Protein 4RMO (pdb70)

Structure (mmCIF, N/CA/C/O backbone):
data_4RMO
#
_entry.id   4RMO
#
_cell.length_a   63.110
_cell.length_b   185.891
_cell.length_c   138.780
_cell.angle_alpha   90.00
_cell.angle_beta   92.63
_cell.angle_gamma   90.00
#
_symmetry.space_group_name_H-M   'P 1 21 1'
#
loop_
_entity.id
_entity.type
_entity.pdbx_description
1 polymer 'CptN Toxin'
2 polymer 'RNA (45-MER)'
3 non-polymer 'CALCIUM ION'
4 water water
#
loop_
_atom_site.group_PDB
_atom_site.id
_atom_site.type_symbol
_atom_site.label_atom_id
_atom_site.label_alt_id
_atom_site.label_comp_id
_atom_site.label_asym_id
_atom_site.label_entity_id
_atom_site.label_seq_id
_atom_site.pdbx_PDB_ins_code
_atom_site.Cartn_x
_atom_site.Cartn_y
_atom_site.Cartn_z
_atom_site.occupancy
_atom_site.B_iso_or_equiv
_atom_site.auth_seq_id
_atom_site.auth_comp_id
_atom_site.auth_asym_id
_atom_site.auth_atom_id
_atom_site.pdbx_PDB_model_num
ATOM 9 N N . ILE A 1 2 ? -4.772 136.923 218.204 1.00 46.24 2 ILE A N 1
ATOM 10 C CA . ILE A 1 2 ? -3.877 137.947 217.723 1.00 46.57 2 ILE A CA 1
ATOM 11 C C . ILE A 1 2 ? -4.068 138.141 216.237 1.00 45.03 2 ILE A C 1
ATOM 12 O O . ILE A 1 2 ? -4.086 137.185 215.452 1.00 40.17 2 ILE A O 1
ATOM 17 N N . ARG A 1 3 ? -4.219 139.415 215.878 1.00 46.71 3 ARG A N 1
ATOM 18 C CA . ARG A 1 3 ? -4.478 139.848 214.507 1.00 44.91 3 ARG A CA 1
ATOM 19 C C . ARG A 1 3 ? -3.565 139.139 213.526 1.00 41.31 3 ARG A C 1
ATOM 20 O O . ARG A 1 3 ? -2.379 139.003 213.785 1.00 32.26 3 ARG A O 1
ATOM 28 N N . ASN A 1 4 ? -4.141 138.697 212.402 1.00 40.43 4 ASN A N 1
ATOM 29 C CA . ASN A 1 4 ? -3.433 137.951 211.332 1.00 39.74 4 ASN A CA 1
ATOM 30 C C . ASN A 1 4 ? -3.129 136.479 211.634 1.00 36.33 4 ASN A C 1
ATOM 31 O O . ASN A 1 4 ? -2.559 135.818 210.808 1.00 37.22 4 ASN A O 1
ATOM 36 N N . GLY A 1 5 ? -3.530 135.982 212.796 1.00 30.62 5 GLY A N 1
ATOM 37 C CA . GLY A 1 5 ? -3.451 134.574 213.086 1.00 31.58 5 GLY A CA 1
ATOM 38 C C . GLY A 1 5 ? -4.563 133.731 212.480 1.00 29.08 5 GLY A C 1
ATOM 39 O O . GLY A 1 5 ? -5.657 134.210 212.236 1.00 29.02 5 GLY A O 1
ATOM 40 N N . PHE A 1 6 ? -4.270 132.463 212.276 1.00 25.71 6 PHE A N 1
ATOM 41 C CA . PHE A 1 6 ? -5.278 131.474 211.938 1.00 26.04 6 PHE A CA 1
ATOM 42 C C . PHE A 1 6 ? -5.737 130.672 213.176 1.00 24.12 6 PHE A C 1
ATOM 43 O O . PHE A 1 6 ? -4.943 130.380 214.083 1.00 22.42 6 PHE A O 1
ATOM 51 N N . TYR A 1 7 ? -7.012 130.299 213.182 1.00 23.09 7 TYR A N 1
ATOM 52 C CA . TYR A 1 7 ? -7.656 129.658 214.327 1.00 24.37 7 TYR A CA 1
ATOM 53 C C . TYR A 1 7 ? -8.654 128.622 213.862 1.00 23.76 7 TYR A C 1
ATOM 54 O O . TYR A 1 7 ? -9.204 128.703 212.740 1.00 21.06 7 TYR A O 1
ATOM 63 N N . ILE A 1 8 ? -8.956 127.721 214.797 1.00 23.36 8 ILE A N 1
ATOM 64 C CA . ILE A 1 8 ? -10.081 126.797 214.722 1.00 22.16 8 ILE A CA 1
ATOM 65 C C . ILE A 1 8 ? -11.189 127.298 215.610 1.00 21.63 8 ILE A C 1
ATOM 66 O O . ILE A 1 8 ? -10.938 127.802 216.693 1.00 26.23 8 ILE A O 1
ATOM 71 N N . ILE A 1 9 ? -12.407 127.219 215.106 1.00 23.44 9 ILE A N 1
ATOM 72 C CA . ILE A 1 9 ? -13.598 127.715 215.753 1.00 25.42 9 ILE A CA 1
ATOM 73 C C . ILE A 1 9 ? -14.422 126.518 216.218 1.00 26.35 9 ILE A C 1
ATOM 74 O O . ILE A 1 9 ? -14.519 125.532 215.529 1.00 26.28 9 ILE A O 1
ATOM 79 N N . LYS A 1 10 ? -14.968 126.629 217.413 1.00 28.69 10 LYS A N 1
ATOM 80 C CA . LYS A 1 10 ? -15.776 125.570 218.010 1.00 30.16 10 LYS A CA 1
ATOM 81 C C . LYS A 1 10 ? -16.990 125.306 217.214 1.00 26.90 10 LYS A C 1
ATOM 82 O O . LYS A 1 10 ? -17.641 126.254 216.719 1.00 30.63 10 LYS A O 1
ATOM 88 N N . ASP A 1 11 ? -17.341 124.044 217.103 1.00 23.83 11 ASP A N 1
ATOM 89 C CA . ASP A 1 11 ? -18.589 123.688 216.395 1.00 28.27 11 ASP A CA 1
ATOM 90 C C . ASP A 1 11 ? -19.800 124.334 217.043 1.00 28.95 11 ASP A C 1
ATOM 91 O O . ASP A 1 11 ? -20.811 124.652 216.383 1.00 30.12 11 ASP A O 1
ATOM 96 N N . ARG A 1 12 ? -19.691 124.557 218.347 1.00 28.80 12 ARG A N 1
ATOM 97 C CA . ARG A 1 12 ? -20.763 125.215 219.101 1.00 32.56 12 ARG A CA 1
ATOM 98 C C . ARG A 1 12 ? -21.192 126.523 218.452 1.00 28.98 12 ARG A C 1
ATOM 99 O O . ARG A 1 12 ? -22.364 126.897 218.499 1.00 30.38 12 ARG A O 1
ATOM 107 N N . PHE A 1 13 ? -20.228 127.274 217.911 1.00 27.93 13 PHE A N 1
ATOM 108 C CA . PHE A 1 13 ? -20.550 128.533 217.237 1.00 25.94 13 PHE A CA 1
ATOM 109 C C . PHE A 1 13 ? -21.547 128.272 216.104 1.00 25.04 13 PHE A C 1
ATOM 110 O O . PHE A 1 13 ? -22.574 128.943 216.010 1.00 23.89 13 PHE A O 1
ATOM 118 N N . PHE A 1 14 ? -21.267 127.274 215.305 1.00 23.29 14 PHE A N 1
ATOM 119 C CA . PHE A 1 14 ? -22.077 127.016 214.148 1.00 25.82 14 PHE A CA 1
ATOM 120 C C . PHE A 1 14 ? -23.455 126.439 214.502 1.00 30.40 14 PHE A C 1
ATOM 121 O O . PHE A 1 14 ? -24.460 126.786 213.853 1.00 26.23 14 PHE A O 1
ATOM 129 N N . SER A 1 15 ? -23.506 125.579 215.522 1.00 27.71 15 SER A N 1
ATOM 130 C CA . SER A 1 15 ? -24.809 125.044 215.975 1.00 31.11 15 SER A CA 1
ATOM 131 C C . SER A 1 15 ? -25.611 126.142 216.695 1.00 32.90 15 SER A C 1
ATOM 132 O O . SER A 1 15 ? -26.774 126.303 216.398 1.00 32.87 15 SER A O 1
ATOM 135 N N . ASP A 1 16 ? -24.973 127.011 217.488 1.00 31.88 16 ASP A N 1
ATOM 136 C CA . ASP A 1 16 ? -25.706 128.184 218.043 1.00 32.20 16 ASP A CA 1
ATOM 137 C C . ASP A 1 16 ? -26.264 129.104 216.980 1.00 31.77 16 ASP A C 1
ATOM 138 O O . ASP A 1 16 ? -27.427 129.468 217.051 1.00 34.33 16 ASP A O 1
ATOM 151 N N . SER A 1 18 ? -26.682 128.521 213.681 1.00 33.62 18 SER A N 1
ATOM 152 C CA . SER A 1 18 ? -27.580 127.811 212.785 1.00 36.73 18 SER A CA 1
ATOM 153 C C . SER A 1 18 ? -27.799 128.553 211.449 1.00 33.29 18 SER A C 1
ATOM 154 O O . SER A 1 18 ? -28.938 128.723 210.994 1.00 30.85 18 SER A O 1
ATOM 157 N N . ASP A 1 19 ? -26.709 128.981 210.801 1.00 34.64 19 ASP A N 1
ATOM 158 C CA . ASP A 1 19 ? -26.822 129.700 209.518 1.00 29.76 19 ASP A CA 1
ATOM 159 C C . ASP A 1 19 ? -26.400 128.800 208.405 1.00 29.59 19 ASP A C 1
ATOM 160 O O . ASP A 1 19 ? -25.237 128.432 208.305 1.00 35.26 19 ASP A O 1
ATOM 165 N N . PRO A 1 20 ? -27.328 128.448 207.524 1.00 29.18 20 PRO A N 1
ATOM 166 C CA . PRO A 1 20 ? -26.977 127.486 206.484 1.00 30.92 20 PRO A CA 1
ATOM 167 C C . PRO A 1 20 ? -26.019 128.021 205.440 1.00 31.58 20 PRO A C 1
ATOM 168 O O . PRO A 1 20 ? -25.589 127.254 204.564 1.00 27.63 20 PRO A O 1
ATOM 172 N N . TYR A 1 21 ? -25.704 129.321 205.467 1.00 30.43 21 TYR A N 1
ATOM 173 C CA . TYR A 1 21 ? -24.832 129.863 204.416 1.00 31.04 21 TYR A CA 1
ATOM 174 C C . TYR A 1 21 ? -23.385 130.146 204.860 1.00 29.46 21 TYR A C 1
ATOM 175 O O . TYR A 1 21 ? -22.530 130.407 204.006 1.00 24.90 21 TYR A O 1
ATOM 184 N N . LEU A 1 22 ? -23.097 130.043 206.156 1.00 26.84 22 LEU A N 1
ATOM 185 C CA . LEU A 1 22 ? -21.709 130.103 206.605 1.00 27.61 22 LEU A CA 1
ATOM 186 C C . LEU A 1 22 ? -20.980 128.951 205.982 1.00 28.19 22 LEU A C 1
ATOM 187 O O . LEU A 1 22 ? -21.565 127.868 205.771 1.00 27.80 22 LEU A O 1
ATOM 192 N N . LYS A 1 23 ? -19.703 129.134 205.687 1.00 26.59 23 LYS A N 1
ATOM 193 C CA . LYS A 1 23 ? -18.904 127.995 205.194 1.00 24.39 23 LYS A CA 1
ATOM 194 C C . LYS A 1 23 ? -18.793 126.947 206.316 1.00 25.22 23 LYS A C 1
ATOM 195 O O . LYS A 1 23 ? -18.406 127.250 207.441 1.00 24.45 23 LYS A O 1
ATOM 201 N N . GLY A 1 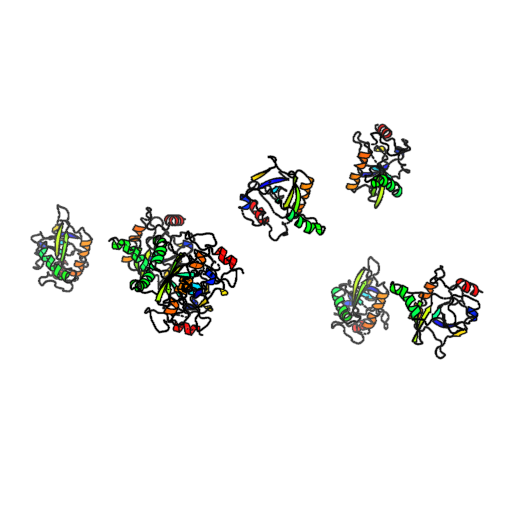24 ? -19.080 125.708 205.983 1.00 24.74 24 GLY A N 1
ATOM 202 C CA . GLY A 1 24 ? -19.112 124.624 207.001 1.00 24.81 24 GLY A CA 1
ATOM 203 C C . GLY A 1 24 ? -17.771 124.471 207.699 1.00 25.66 24 GLY A C 1
ATOM 204 O O . GLY A 1 24 ? -16.714 124.419 207.032 1.00 25.97 24 GLY A O 1
ATOM 205 N N . ASN A 1 25 ? -17.815 124.296 209.009 1.00 21.35 25 ASN A N 1
ATOM 206 C CA . ASN A 1 25 ? -16.623 124.201 209.799 1.00 23.44 25 ASN A CA 1
ATOM 207 C C . ASN A 1 25 ? -15.872 122.882 209.657 1.00 21.96 25 ASN A C 1
ATOM 208 O O . ASN A 1 25 ? -14.736 122.738 210.146 1.00 22.58 25 ASN A O 1
ATOM 213 N N . LYS A 1 26 ? -16.500 121.888 209.012 1.00 21.06 26 LYS A N 1
ATOM 214 C CA . LYS A 1 26 ? -15.863 120.594 208.882 1.00 23.13 26 LYS A CA 1
ATOM 215 C C . LYS A 1 26 ? -15.326 120.078 210.241 1.00 21.56 26 LYS A C 1
ATOM 216 O O . LYS A 1 26 ? -14.174 119.587 210.359 1.00 24.29 26 LYS A O 1
ATOM 222 N N . LYS A 1 27 ? -16.193 120.118 211.237 1.00 23.41 27 LYS A N 1
ATOM 223 C CA . LYS A 1 27 ? -15.914 119.423 212.535 1.00 20.74 27 LYS A CA 1
ATOM 224 C C . LYS A 1 27 ? -14.610 119.897 213.098 1.00 21.71 27 LYS A C 1
ATOM 225 O O . LYS A 1 27 ? -13.744 119.094 213.457 1.00 18.01 27 LYS A O 1
ATOM 231 N N . GLN A 1 28 ? -14.480 121.234 213.140 1.00 21.41 28 GLN A N 1
ATOM 232 C CA . GLN A 1 28 ? -13.294 121.870 213.703 1.00 22.53 28 GLN A CA 1
ATOM 233 C C . GLN A 1 28 ? -11.997 121.634 212.936 1.00 20.44 28 GLN A C 1
ATOM 234 O O . GLN A 1 28 ? -10.925 121.556 213.505 1.00 24.64 28 GLN A O 1
ATOM 240 N N . ASN A 1 29 ? -12.107 121.562 211.600 1.00 22.91 29 ASN A N 1
ATOM 241 C CA . ASN A 1 29 ? -10.941 121.462 210.765 1.00 21.91 29 ASN A CA 1
ATOM 242 C C . ASN A 1 29 ? -10.719 122.621 209.750 1.00 23.87 29 ASN A C 1
ATOM 243 O O . ASN A 1 29 ? -9.668 122.672 209.117 1.00 21.91 29 ASN A O 1
ATOM 248 N N . ARG A 1 30 ? -11.682 123.510 209.555 1.00 22.80 30 ARG A N 1
ATOM 249 C CA . ARG A 1 30 ? -11.488 124.599 208.631 1.00 21.40 30 ARG A CA 1
ATOM 250 C C . ARG A 1 30 ? -10.735 125.743 209.315 1.00 24.21 30 ARG A C 1
ATOM 251 O O . ARG A 1 30 ? -11.223 126.323 210.282 1.00 25.49 30 ARG A O 1
ATOM 259 N N . PRO A 1 31 ? -9.547 126.102 208.794 1.00 24.80 31 PRO A N 1
ATOM 260 C CA . PRO A 1 31 ? -8.887 127.263 209.360 1.00 25.54 31 PRO A CA 1
ATOM 261 C C . PRO A 1 31 ? -9.655 128.544 209.073 1.00 23.59 31 PRO A C 1
ATOM 262 O O . PRO A 1 31 ? -10.176 128.709 207.976 1.00 24.39 31 PRO A O 1
ATOM 266 N N . HIS A 1 32 ? -9.687 129.456 210.044 1.00 22.83 32 HIS A N 1
ATOM 267 C CA . HIS A 1 32 ? -10.295 130.748 209.873 1.00 22.41 32 HIS A CA 1
ATOM 268 C C . HIS A 1 32 ? -9.287 131.817 210.223 1.00 26.77 32 HIS A C 1
ATOM 269 O O . HIS A 1 32 ? -8.509 131.680 211.175 1.00 26.98 32 HIS A O 1
ATOM 276 N N . TYR A 1 33 ? -9.331 132.933 209.504 1.00 27.98 33 TYR A N 1
ATOM 277 C CA . TYR A 1 33 ? -8.384 134.012 209.686 1.00 25.08 33 TYR A CA 1
ATOM 278 C C . TYR A 1 33 ? -9.011 135.142 210.491 1.00 26.84 33 TYR A C 1
ATOM 279 O O . TYR A 1 33 ? -10.070 135.657 210.150 1.00 29.90 33 TYR A O 1
ATOM 288 N N . TYR A 1 34 ? -8.312 135.596 211.514 1.00 27.45 34 TYR A N 1
ATOM 289 C CA . TYR A 1 34 ? -8.758 136.718 212.309 1.00 28.07 34 TYR A CA 1
ATOM 290 C C . TYR A 1 34 ? -8.277 138.025 211.671 1.00 27.78 34 TYR A C 1
ATOM 291 O O . TYR A 1 34 ? -7.106 138.373 211.764 1.00 25.16 34 TYR A O 1
ATOM 300 N N . CYS A 1 35 ? -9.202 138.755 211.061 1.00 27.62 35 CYS A N 1
ATOM 301 C CA . CYS A 1 35 ? -8.893 139.961 210.331 1.00 33.44 35 CYS A CA 1
ATOM 302 C C . CYS A 1 35 ? -8.796 141.261 211.147 1.00 31.03 35 CYS A C 1
ATOM 303 O O . CYS A 1 35 ? -7.774 141.950 211.102 1.00 40.24 35 CYS A O 1
ATOM 306 N N . PHE A 1 36 ? -9.836 141.616 211.868 1.00 30.98 36 PHE A N 1
ATOM 307 C CA . PHE A 1 36 ? -9.787 142.784 212.744 1.00 36.59 36 PHE A CA 1
ATOM 308 C C . PHE A 1 36 ? -10.897 142.761 213.754 1.00 38.03 36 PHE A C 1
ATOM 309 O O . PHE A 1 36 ? -11.896 142.117 213.564 1.00 38.04 36 PHE A O 1
ATOM 317 N N . GLU A 1 37 ? -10.690 143.468 214.850 1.00 41.51 37 GLU A N 1
ATOM 318 C CA . GLU A 1 37 ? -11.704 143.633 215.873 1.00 38.94 37 GLU A CA 1
ATOM 319 C C . GLU A 1 37 ? -12.774 144.571 215.359 1.00 38.32 37 GLU A C 1
ATOM 320 O O . GLU A 1 37 ? -12.505 145.459 214.561 1.00 41.63 37 GLU A O 1
ATOM 326 N N . ASP A 1 38 ? -14.007 144.360 215.783 1.00 38.12 38 ASP A N 1
ATOM 327 C CA . ASP A 1 38 ? -15.095 145.271 215.421 1.00 38.35 38 ASP A CA 1
ATOM 328 C C . ASP A 1 38 ? -14.851 146.657 216.048 1.00 39.79 38 ASP A C 1
ATOM 329 O O . ASP A 1 38 ? -14.452 146.733 217.212 1.00 37.16 38 ASP A O 1
ATOM 334 N N . SER A 1 39 ? -15.123 147.726 215.296 1.00 43.24 39 SER A N 1
ATOM 335 C CA . SER A 1 39 ? -14.970 149.123 215.801 1.00 48.79 39 SER A CA 1
ATOM 336 C C . SER A 1 39 ? -15.948 149.503 216.906 1.00 50.07 39 SER A C 1
ATOM 337 O O . SER A 1 39 ? -15.597 150.273 217.796 1.00 53.49 39 SER A O 1
ATOM 340 N N . ASN A 1 40 ? -17.184 149.000 216.813 1.00 54.75 40 ASN A N 1
ATOM 341 C CA . ASN A 1 40 ? -18.279 149.402 217.716 1.00 55.65 40 ASN A CA 1
ATOM 342 C C . ASN A 1 40 ? -18.376 148.628 219.030 1.00 54.61 40 ASN A C 1
ATOM 343 O O . ASN A 1 40 ? -18.729 149.212 220.044 1.00 57.13 40 ASN A O 1
ATOM 348 N N . TYR A 1 41 ? -18.031 147.342 219.038 1.00 55.84 41 TYR A N 1
ATOM 349 C CA . TYR A 1 41 ? -18.034 146.537 220.279 1.00 51.21 41 TYR A CA 1
ATOM 350 C C . TYR A 1 41 ? -16.771 145.755 220.459 1.00 49.83 41 TYR A C 1
ATOM 351 O O . TYR A 1 41 ? -16.399 144.936 219.600 1.00 51.31 41 TYR A O 1
ATOM 360 N N . ASN A 1 42 ? -16.078 146.017 221.559 1.00 53.40 42 ASN A N 1
ATOM 361 C CA . ASN A 1 42 ? -14.906 145.228 221.921 1.00 55.03 42 ASN A CA 1
ATOM 362 C C . ASN A 1 42 ? -15.367 143.804 222.212 1.00 47.55 42 ASN A C 1
ATOM 363 O O . ASN A 1 42 ? -16.478 143.587 222.695 1.00 52.77 42 ASN A O 1
ATOM 368 N N . GLY A 1 43 ? -14.536 142.830 221.882 1.00 48.32 43 GLY A N 1
ATOM 369 C CA . GLY A 1 43 ? -14.884 141.422 222.100 1.00 45.92 43 GLY A CA 1
ATOM 370 C C . GLY A 1 43 ? -15.682 140.812 220.961 1.00 38.69 43 GLY A C 1
ATOM 371 O O . GLY A 1 43 ? -16.073 139.646 221.047 1.00 42.71 43 GLY A O 1
ATOM 372 N N . ILE A 1 44 ? -15.892 141.565 219.885 1.00 35.75 44 ILE A N 1
ATOM 373 C CA . ILE A 1 44 ? -16.397 140.997 218.643 1.00 37.12 44 ILE A CA 1
ATOM 374 C C . ILE A 1 44 ? -15.299 141.100 217.583 1.00 36.77 44 ILE A C 1
ATOM 375 O O . ILE A 1 44 ? -14.708 142.158 217.400 1.00 39.89 44 ILE A O 1
ATOM 380 N N . TYR A 1 45 ? -15.052 139.986 216.887 1.00 35.28 45 TYR A N 1
ATOM 381 C CA . TYR A 1 45 ? -13.914 139.843 215.999 1.00 34.46 45 TYR A CA 1
ATOM 382 C C . TYR A 1 45 ? -14.388 139.352 214.663 1.00 33.21 45 TYR A C 1
ATOM 383 O O . TYR A 1 45 ? -15.284 138.527 214.604 1.00 33.13 45 TYR A O 1
ATOM 392 N N . TRP A 1 46 ? -13.807 139.874 213.589 1.00 27.49 46 TRP A N 1
ATOM 393 C CA . TRP A 1 46 ? -14.240 139.538 212.256 1.00 26.85 46 TRP A CA 1
ATOM 394 C C . TRP A 1 46 ? -13.301 138.464 211.701 1.00 29.17 46 TRP A C 1
ATOM 395 O O . TRP A 1 46 ? -12.068 138.613 211.708 1.00 25.32 46 TRP A O 1
ATOM 414 N N . ILE A 1 48 ? -12.456 135.382 208.661 1.00 28.09 48 ILE A N 1
ATOM 415 C CA . ILE A 1 48 ? -12.597 134.983 207.262 1.00 20.98 48 ILE A CA 1
ATOM 416 C C . ILE A 1 48 ? -12.276 133.508 207.106 1.00 22.36 48 ILE A C 1
ATOM 417 O O . ILE A 1 48 ? -11.190 133.042 207.450 1.00 19.54 48 ILE A O 1
ATOM 422 N N . PRO A 1 49 ? -13.215 132.748 206.550 1.00 20.88 49 PRO A N 1
ATOM 423 C CA . PRO A 1 49 ? -12.958 131.353 206.357 1.00 20.79 49 PRO A CA 1
ATOM 424 C C . PRO A 1 49 ? -12.045 131.097 205.153 1.00 20.42 49 PRO A C 1
ATOM 425 O O . PRO A 1 49 ? -12.158 131.801 204.184 1.00 21.50 49 PRO A O 1
ATOM 429 N N . LEU A 1 50 ? -11.225 130.044 205.198 1.00 22.10 50 LEU A N 1
ATOM 430 C CA . LEU A 1 50 ? -10.425 129.641 204.065 1.00 22.42 50 LEU A CA 1
ATOM 431 C C . LEU A 1 50 ? -10.908 128.384 203.376 1.00 22.86 50 LEU A C 1
ATOM 432 O O . LEU A 1 50 ? -11.540 127.526 203.998 1.00 21.58 50 LEU A O 1
ATOM 437 N N . SER A 1 51 ? -10.581 128.277 202.094 1.00 23.08 51 SER A N 1
ATOM 438 C CA . SER A 1 51 ? -10.784 127.094 201.332 1.00 24.67 51 SER A CA 1
ATOM 439 C C . SER A 1 51 ? -9.510 126.808 200.511 1.00 27.56 51 SER A C 1
ATOM 440 O O . SER A 1 51 ? -8.854 127.722 200.030 1.00 31.43 51 SER A O 1
ATOM 443 N N . SER A 1 52 ? -9.195 125.539 200.288 1.00 26.71 52 SER A N 1
ATOM 444 C CA . SER A 1 52 ? -8.105 125.171 199.371 1.00 22.85 52 SER A CA 1
ATOM 445 C C . SER A 1 52 ? -8.571 124.820 197.970 1.00 22.09 52 SER A C 1
ATOM 446 O O . SER A 1 52 ? -7.820 124.227 197.214 1.00 20.89 52 SER A O 1
ATOM 449 N N . ARG A 1 53 ? -9.831 125.101 197.623 1.00 25.43 53 ARG A N 1
ATOM 450 C CA . ARG A 1 53 ? -10.352 124.768 196.294 1.00 25.87 53 ARG A CA 1
ATOM 451 C C . ARG A 1 53 ? -9.966 125.853 195.291 1.00 27.95 53 ARG A C 1
ATOM 452 O O . ARG A 1 53 ? -10.799 126.643 194.877 1.00 30.91 53 ARG A O 1
ATOM 460 N N . ILE A 1 54 ? -8.683 125.885 194.951 1.00 27.52 54 ILE A N 1
ATOM 461 C CA . ILE A 1 54 ? -8.101 127.002 194.259 1.00 29.80 54 ILE A CA 1
ATOM 462 C C . ILE A 1 54 ? -8.662 127.087 192.835 1.00 32.13 54 ILE A C 1
ATOM 463 O O . ILE A 1 54 ? -8.914 128.176 192.356 1.00 32.33 54 ILE A O 1
ATOM 468 N N . ASP A 1 55 ? -8.856 125.942 192.190 1.00 31.62 55 ASP A N 1
ATOM 469 C CA . ASP A 1 55 ? -9.425 125.863 190.838 1.00 34.10 55 ASP A CA 1
ATOM 470 C C . ASP A 1 55 ? -10.792 126.554 190.836 1.00 37.16 55 ASP A C 1
ATOM 471 O O . ASP A 1 55 ? -11.052 127.388 189.962 1.00 35.09 55 ASP A O 1
ATOM 476 N N . LYS A 1 56 ? -11.614 126.313 191.864 1.00 30.90 56 LYS A N 1
ATOM 477 C CA . LYS A 1 56 ? -12.914 126.937 191.909 1.00 28.41 56 LYS A CA 1
ATOM 478 C C . LYS A 1 56 ? -12.791 128.447 192.142 1.00 34.84 56 LYS A C 1
ATOM 479 O O . LYS A 1 56 ? -13.427 129.252 191.441 1.00 32.13 56 LYS A O 1
ATOM 485 N N . TYR A 1 57 ? -11.992 128.843 193.132 1.00 32.03 57 TYR A N 1
ATOM 486 C CA . TYR A 1 57 ? -11.968 130.242 193.538 1.00 30.23 57 TYR A CA 1
ATOM 487 C C . TYR A 1 57 ? -11.190 131.151 192.598 1.00 31.48 57 TYR A C 1
ATOM 488 O O . TYR A 1 57 ? -11.508 132.327 192.497 1.00 30.25 57 TYR A O 1
ATOM 497 N N . LYS A 1 58 ? -10.232 130.597 191.874 1.00 36.88 58 LYS A N 1
ATOM 498 C CA . LYS A 1 58 ? -9.541 131.318 190.785 1.00 37.85 58 LYS A CA 1
ATOM 499 C C . LYS A 1 58 ? -10.514 131.762 189.706 1.00 37.62 58 LYS A C 1
ATOM 500 O O . LYS A 1 58 ? -10.383 132.863 189.210 1.00 30.45 58 LYS A O 1
ATOM 506 N N . LYS A 1 59 ? -11.478 130.910 189.350 1.00 40.93 59 LYS A N 1
ATOM 507 C CA . LYS A 1 59 ? -12.467 131.274 188.330 1.00 42.89 59 LYS A CA 1
ATOM 508 C C . LYS A 1 59 ? -13.300 132.430 188.792 1.00 43.14 59 LYS A C 1
ATOM 509 O O . LYS A 1 59 ? -13.656 133.303 188.004 1.00 42.07 59 LYS A O 1
ATOM 515 N N . ILE A 1 60 ? -13.570 132.492 190.075 1.00 41.53 60 ILE A N 1
ATOM 516 C CA . ILE A 1 60 ? -14.385 133.589 190.572 1.00 38.54 60 ILE A CA 1
ATOM 517 C C . ILE A 1 60 ? -13.602 134.892 190.593 1.00 36.86 60 ILE A C 1
ATOM 518 O O . ILE A 1 60 ? -14.105 135.921 190.146 1.00 31.94 60 ILE A O 1
ATOM 523 N N . VAL A 1 61 ? -12.344 134.820 191.007 1.00 34.84 61 VAL A N 1
ATOM 524 C CA . VAL A 1 61 ? -11.439 135.964 190.877 1.00 38.23 61 VAL A CA 1
ATOM 525 C C . VAL A 1 61 ? -11.330 136.487 189.419 1.00 38.30 61 VAL A C 1
ATOM 526 O O . VAL A 1 61 ? -11.466 137.692 189.171 1.00 42.20 61 VAL A O 1
ATOM 530 N N . SER A 1 62 ? -11.115 135.579 188.482 1.00 40.61 62 SER A N 1
ATOM 531 C CA . SER A 1 62 ? -10.953 135.936 187.064 1.00 48.41 62 SER A CA 1
ATOM 532 C C . SER A 1 62 ? -12.224 136.562 186.418 1.00 44.99 62 SER A C 1
ATOM 533 O O . SER A 1 62 ? -12.114 137.291 185.450 1.00 41.08 62 SER A O 1
ATOM 536 N N . LYS A 1 63 ? -13.410 136.340 186.997 1.00 48.23 63 LYS A N 1
ATOM 537 C CA . LYS A 1 63 ? -14.612 137.081 186.582 1.00 49.03 63 LYS A CA 1
ATOM 538 C C . LYS A 1 63 ? -14.408 138.588 186.670 1.00 53.25 63 LYS A C 1
ATOM 539 O O . LYS A 1 63 ? -14.887 139.322 185.811 1.00 49.20 63 LYS A O 1
ATOM 545 N N . ARG A 1 64 ? -13.705 139.051 187.696 1.00 48.72 64 ARG A N 1
ATOM 546 C CA . ARG A 1 64 ? -13.459 140.476 187.820 1.00 53.40 64 ARG A CA 1
ATOM 547 C C . ARG A 1 64 ? -12.172 140.916 187.158 1.00 53.04 64 ARG A C 1
ATOM 548 O O . ARG A 1 64 ? -12.118 141.922 186.471 1.00 55.09 64 ARG A O 1
ATOM 556 N N . THR A 1 65 ? -11.150 140.134 187.405 1.00 50.46 65 THR A N 1
ATOM 557 C CA . THR A 1 65 ? -9.832 140.342 186.882 1.00 51.99 65 THR A CA 1
ATOM 558 C C . THR A 1 65 ? -9.818 140.416 185.331 1.00 54.38 65 THR A C 1
ATOM 559 O O . THR A 1 65 ? -9.128 141.259 184.751 1.00 68.18 65 THR A O 1
ATOM 563 N N . GLY A 1 66 ? -10.601 139.557 184.684 1.00 54.68 66 GLY A N 1
ATOM 564 C CA . GLY A 1 66 ? -10.703 139.507 183.242 1.00 55.28 66 GLY A CA 1
ATOM 565 C C . GLY A 1 66 ? -11.405 140.715 182.653 1.00 66.78 66 GLY A C 1
ATOM 566 O O . GLY A 1 66 ? -11.239 140.982 181.453 1.00 71.12 66 GLY A O 1
ATOM 567 N N . LYS A 1 67 ? -12.165 141.445 183.485 1.00 62.10 67 LYS A N 1
ATOM 568 C CA . LYS A 1 67 ? -12.709 142.774 183.154 1.00 59.78 67 LYS A CA 1
ATOM 569 C C . LYS A 1 67 ? -11.873 143.931 183.737 1.00 56.19 67 LYS A C 1
ATOM 570 O O . LYS A 1 67 ? -12.380 145.034 183.920 1.00 54.77 67 LYS A O 1
ATOM 576 N N . GLY A 1 68 ? -10.594 143.709 184.007 1.00 59.95 68 GLY A N 1
ATOM 577 C CA . GLY A 1 68 ? -9.719 144.783 184.487 1.00 59.06 68 GLY A CA 1
ATOM 578 C C . GLY A 1 68 ? -10.006 145.309 185.891 1.00 66.63 68 GLY A C 1
ATOM 579 O O . GLY A 1 68 ? -9.553 146.397 186.247 1.00 68.96 68 GLY A O 1
ATOM 580 N N . ARG A 1 69 ? -10.743 144.557 186.712 1.00 69.81 69 ARG A N 1
ATOM 581 C CA . ARG A 1 69 ? -11.017 144.981 188.114 1.00 61.95 69 ARG A CA 1
ATOM 582 C C . ARG A 1 69 ? -10.361 144.094 189.146 1.00 52.64 69 ARG A C 1
ATOM 583 O O . ARG A 1 69 ? -10.125 142.924 188.885 1.00 51.26 69 ARG A O 1
ATOM 591 N N . ASN A 1 70 ? -10.115 144.656 190.314 1.00 47.88 70 ASN A N 1
ATOM 592 C CA . ASN A 1 70 ? -9.741 143.866 191.493 1.00 47.08 70 ASN A CA 1
ATOM 593 C C . ASN A 1 70 ? -10.884 142.993 191.993 1.00 46.05 70 ASN A C 1
ATOM 594 O O . ASN A 1 70 ? -12.057 143.406 191.950 1.00 48.32 70 ASN A O 1
ATOM 599 N N . CYS A 1 71 ? -10.552 141.798 192.503 1.00 39.79 71 CYS A N 1
ATOM 600 C CA . CYS A 1 71 ? -11.532 140.964 193.223 1.00 35.47 71 CYS A CA 1
ATOM 601 C C . CYS A 1 71 ? -11.340 141.198 194.710 1.00 37.03 71 CYS A C 1
ATOM 602 O O . CYS A 1 71 ? -10.282 140.875 195.236 1.00 33.56 71 CYS A O 1
ATOM 605 N N . ASP A 1 72 ? -12.338 141.764 195.383 1.00 33.13 72 ASP A N 1
ATOM 606 C CA . ASP A 1 72 ? -12.254 141.947 196.839 1.00 31.76 72 ASP A CA 1
ATOM 607 C C . ASP A 1 72 ? -12.876 140.795 197.628 1.00 30.79 72 ASP A C 1
ATOM 608 O O . ASP A 1 72 ? -12.602 140.655 198.779 1.00 26.00 72 ASP A O 1
ATOM 613 N N . ILE A 1 73 ? -13.779 140.041 197.008 1.00 27.77 73 ILE A N 1
ATOM 614 C CA . ILE A 1 73 ? -14.562 139.054 197.720 1.00 30.91 73 ILE A CA 1
ATOM 615 C C . ILE A 1 73 ? -13.791 137.725 197.933 1.00 30.73 73 ILE A C 1
ATOM 616 O O . ILE A 1 73 ? -14.137 136.941 198.815 1.00 29.35 73 ILE A O 1
ATOM 621 N N . ILE A 1 74 ? -12.748 137.521 197.141 1.00 28.87 74 ILE A N 1
ATOM 622 C CA . ILE A 1 74 ? -11.850 136.398 197.259 1.00 28.16 74 ILE A CA 1
ATOM 623 C C . ILE A 1 74 ? -10.438 136.849 197.014 1.00 31.42 74 ILE A C 1
ATOM 624 O O . ILE A 1 74 ? -10.153 137.611 196.065 1.00 32.53 74 ILE A O 1
ATOM 629 N N . HIS A 1 75 ? -9.540 136.405 197.872 1.00 30.44 75 HIS A N 1
ATOM 630 C CA . HIS A 1 75 ? -8.114 136.690 197.708 1.00 30.41 75 HIS A CA 1
ATOM 631 C C . HIS A 1 75 ? -7.345 135.388 197.942 1.00 29.64 75 HIS A C 1
ATOM 632 O O . HIS A 1 75 ? -7.566 134.672 198.935 1.00 25.25 75 HIS A O 1
ATOM 639 N N . ILE A 1 76 ? -6.468 135.078 197.013 1.00 28.28 76 ILE A N 1
ATOM 640 C CA . ILE A 1 76 ? -5.712 133.837 197.017 1.00 31.73 76 ILE A CA 1
ATOM 641 C C . ILE A 1 76 ? -4.262 134.180 197.242 1.00 30.82 76 ILE A C 1
ATOM 642 O O . ILE A 1 76 ? -3.689 135.022 196.548 1.00 30.30 76 ILE A O 1
ATOM 647 N N . VAL A 1 77 ? -3.676 133.577 198.250 1.00 29.20 77 VAL A N 1
ATOM 648 C CA . VAL A 1 77 ? -2.290 133.796 198.536 1.00 29.57 77 VAL A CA 1
ATOM 649 C C . VAL A 1 77 ? -1.655 132.545 199.143 1.00 33.81 77 VAL A C 1
ATOM 650 O O . VAL A 1 77 ? -2.321 131.711 199.773 1.00 31.79 77 VAL A O 1
ATOM 654 N N . LYS A 1 78 ? -0.356 132.403 198.924 1.00 35.44 78 LYS A N 1
ATOM 655 C CA . LYS A 1 78 ? 0.416 131.297 199.462 1.00 41.02 78 LYS A CA 1
ATOM 656 C C . LYS A 1 78 ? 0.663 131.603 200.922 1.00 34.92 78 LYS A C 1
ATOM 657 O O . LYS A 1 78 ? 1.250 132.640 201.250 1.00 31.69 78 LYS A O 1
ATOM 663 N N . LEU A 1 79 ? 0.265 130.694 201.799 1.00 31.06 79 LEU A N 1
ATOM 664 C CA . LEU A 1 79 ? 0.560 130.862 203.245 1.00 32.29 79 LEU A CA 1
ATOM 665 C C . LEU A 1 79 ? 1.961 130.358 203.574 1.00 29.48 79 LEU A C 1
ATOM 666 O O . LEU A 1 79 ? 2.657 129.800 202.723 1.00 24.19 79 LEU A O 1
ATOM 671 N N . ASP A 1 80 ? 2.353 130.517 204.823 1.00 29.05 80 ASP A N 1
ATOM 672 C CA . ASP A 1 80 ? 3.672 130.112 205.280 1.00 32.63 80 ASP A CA 1
ATOM 673 C C . ASP A 1 80 ? 3.869 128.560 205.291 1.00 34.37 80 ASP A C 1
ATOM 674 O O . ASP A 1 80 ? 4.974 128.093 205.508 1.00 32.33 80 ASP A O 1
ATOM 679 N N . ASP A 1 81 ? 2.812 127.788 205.046 1.00 29.32 81 ASP A N 1
ATOM 680 C CA . ASP A 1 81 ? 2.955 126.373 204.811 1.00 31.00 81 ASP A CA 1
ATOM 681 C C . ASP A 1 81 ? 3.303 126.078 203.319 1.00 32.39 81 ASP A C 1
ATOM 682 O O . ASP A 1 81 ? 3.318 124.921 202.912 1.00 26.62 81 ASP A O 1
ATOM 687 N N . SER A 1 82 ? 3.501 127.152 202.540 1.00 30.55 82 SER A N 1
ATOM 688 C CA . SER A 1 82 ? 3.917 127.092 201.160 1.00 31.46 82 SER A CA 1
ATOM 689 C C . SER A 1 82 ? 2.841 126.580 200.233 1.00 35.66 82 SER A C 1
ATOM 690 O O . SER A 1 82 ? 3.130 126.268 199.085 1.00 34.70 82 SER A O 1
ATOM 693 N N . HIS A 1 83 ? 1.582 126.574 200.680 1.00 35.00 83 HIS A N 1
ATOM 694 C CA . HIS A 1 83 ? 0.467 126.256 199.793 1.00 36.04 83 HIS A CA 1
ATOM 695 C C . HIS A 1 83 ? -0.504 127.425 199.667 1.00 33.75 83 HIS A C 1
ATOM 696 O O . HIS A 1 83 ? -0.625 128.236 200.582 1.00 27.95 83 HIS A O 1
ATOM 703 N N . GLU A 1 84 ? -1.165 127.489 198.504 1.00 35.12 84 GLU A N 1
ATOM 704 C CA . GLU A 1 84 ? -2.123 128.531 198.181 1.00 33.49 84 GLU A CA 1
ATOM 705 C C . GLU A 1 84 ? -3.435 128.303 198.912 1.00 30.67 84 GLU A C 1
ATOM 706 O O . GLU A 1 84 ? -3.925 127.188 198.973 1.00 28.57 84 GLU A O 1
ATOM 712 N N . SER A 1 85 ? -3.983 129.367 199.480 1.00 28.84 85 SER A N 1
ATOM 713 C CA . SER A 1 85 ? -5.273 129.339 200.148 1.00 27.15 85 SER A CA 1
ATOM 714 C C . SER A 1 85 ? -6.157 130.468 199.647 1.00 27.74 85 SER A C 1
ATOM 715 O O . SER A 1 85 ? -5.684 131.588 199.466 1.00 22.99 85 SER A O 1
ATOM 718 N N . ALA A 1 86 ? -7.451 130.182 199.506 1.00 23.97 86 ALA A N 1
ATOM 719 C CA . ALA A 1 86 ? -8.430 131.162 199.205 1.00 24.34 86 ALA A CA 1
ATOM 720 C C . ALA A 1 86 ? -9.110 131.703 200.466 1.00 23.39 86 ALA A C 1
ATOM 721 O O . ALA A 1 86 ? -9.609 130.947 201.264 1.00 27.24 86 ALA A O 1
ATOM 723 N N . PHE A 1 87 ? -9.100 133.025 200.611 1.00 24.18 87 PHE A N 1
ATOM 724 C CA . PHE A 1 87 ? -9.720 133.739 201.692 1.00 24.97 87 PHE A CA 1
ATOM 725 C C . PHE A 1 87 ? -11.078 134.127 201.167 1.00 27.21 87 PHE A C 1
ATOM 726 O O . PHE A 1 87 ? -11.152 134.908 200.220 1.00 27.05 87 PHE A O 1
ATOM 734 N N . LEU A 1 88 ? -12.138 133.540 201.716 1.00 26.51 88 LEU A N 1
ATOM 735 C CA . LEU A 1 88 ? -13.475 133.805 201.216 1.00 25.81 88 LEU A CA 1
ATOM 736 C C . LEU A 1 88 ? -14.018 135.002 201.994 1.00 27.86 88 LEU A C 1
ATOM 737 O O . LEU A 1 88 ? -14.840 134.884 202.898 1.00 26.12 88 LEU A O 1
ATOM 742 N N . ILE A 1 89 ? -13.535 136.171 201.603 1.00 27.97 89 ILE A N 1
ATOM 743 C CA . ILE A 1 89 ? -13.840 137.393 202.305 1.00 27.35 89 ILE A CA 1
ATOM 744 C C . ILE A 1 89 ? -15.354 137.648 202.195 1.00 28.36 89 ILE A C 1
ATOM 745 O O . ILE A 1 89 ? -15.970 138.179 203.120 1.00 26.82 89 ILE A O 1
ATOM 750 N N . GLN A 1 90 ? -15.924 137.285 201.045 1.00 24.03 90 GLN A N 1
ATOM 751 C CA . GLN A 1 90 ? -17.373 137.269 200.842 1.00 26.34 90 GLN A CA 1
ATOM 752 C C . GLN A 1 90 ? -18.155 136.712 202.029 1.00 27.33 90 GLN A C 1
ATOM 753 O O . GLN A 1 90 ? -19.250 137.173 202.316 1.00 27.22 90 GLN A O 1
ATOM 759 N N . ASP A 1 91 ? -17.569 135.731 202.727 1.00 28.33 91 ASP A N 1
ATOM 760 C CA . ASP A 1 91 ? -18.287 134.967 203.736 1.00 26.39 91 ASP A CA 1
ATOM 761 C C . ASP A 1 91 ? -17.778 135.263 205.119 1.00 28.00 91 ASP A C 1
ATOM 762 O O . ASP A 1 91 ? -17.901 134.449 206.044 1.00 29.45 91 ASP A O 1
ATOM 775 N N . PHE A 1 93 ? -17.466 136.905 208.854 1.00 24.07 93 PHE A N 1
ATOM 776 C CA . PHE A 1 93 ? -18.500 136.934 209.873 1.00 25.62 93 PHE A CA 1
ATOM 777 C C . PHE A 1 93 ? -17.934 137.232 211.225 1.00 24.91 93 PHE A C 1
ATOM 778 O O . PHE A 1 93 ? -16.732 137.123 211.432 1.00 29.92 93 PHE A O 1
ATOM 786 N N . PRO A 1 94 ? -18.785 137.627 212.160 1.00 28.04 94 PRO A N 1
ATOM 787 C CA . PRO A 1 94 ? -18.288 138.009 213.475 1.00 28.53 94 PRO A CA 1
ATOM 788 C C . PRO A 1 94 ? -18.356 136.931 214.497 1.00 27.78 94 PRO A C 1
ATOM 789 O O . PRO A 1 94 ? -19.153 136.022 214.386 1.00 27.74 94 PRO A O 1
ATOM 793 N N . ILE A 1 95 ? -17.509 137.031 215.501 1.00 30.99 95 ILE A N 1
ATOM 794 C CA . ILE A 1 95 ? -17.430 136.017 216.513 1.00 33.81 95 ILE A CA 1
ATOM 795 C C . ILE A 1 95 ? -16.926 136.622 217.833 1.00 37.83 95 ILE A C 1
ATOM 796 O O . ILE A 1 95 ? -16.428 137.743 217.853 1.00 37.71 95 ILE A O 1
ATOM 801 N N . SER A 1 96 ? -17.109 135.906 218.934 1.00 35.32 96 SER A N 1
ATOM 802 C CA . SER A 1 96 ? -16.591 136.347 220.223 1.00 37.98 96 SER A CA 1
ATOM 803 C C . SER A 1 96 ? -15.647 135.305 220.734 1.00 38.15 96 SER A C 1
ATOM 804 O O . SER A 1 96 ? -15.624 134.174 220.253 1.00 36.96 96 SER A O 1
ATOM 807 N N . ASP A 1 97 ? -14.914 135.691 221.744 1.00 39.29 97 ASP A N 1
ATOM 808 C CA . ASP A 1 97 ? -13.799 134.927 222.238 1.00 42.02 97 ASP A CA 1
ATOM 809 C C . ASP A 1 97 ? -14.142 133.516 222.669 1.00 40.46 97 ASP A C 1
ATOM 810 O O . ASP A 1 97 ? -13.326 132.606 222.524 1.00 39.87 97 ASP A O 1
ATOM 815 N N . LYS A 1 98 ? -15.305 133.329 223.277 1.00 38.80 98 LYS A N 1
ATOM 816 C CA . LYS A 1 98 ? -15.629 132.039 223.867 1.00 39.45 98 LYS A CA 1
ATOM 817 C C . LYS A 1 98 ? -15.847 130.955 222.793 1.00 37.92 98 LYS A C 1
ATOM 818 O O . LYS A 1 98 ? -15.889 129.780 223.097 1.00 32.99 98 LYS A O 1
ATOM 824 N N . TYR A 1 99 ? -16.045 131.380 221.546 1.00 32.38 99 TYR A N 1
ATOM 825 C CA . TYR A 1 99 ? -16.236 130.455 220.468 1.00 31.54 99 TYR A CA 1
ATOM 826 C C . TYR A 1 99 ? -14.939 130.008 219.794 1.00 28.47 99 TYR A C 1
ATOM 827 O O . TYR A 1 99 ? -14.968 129.223 218.851 1.00 31.58 99 TYR A O 1
ATOM 836 N N . ILE A 1 100 ? -13.811 130.548 220.216 1.00 30.96 100 ILE A N 1
ATOM 837 C CA . ILE A 1 100 ? -12.526 130.211 219.610 1.00 30.73 100 ILE A CA 1
ATOM 838 C C . ILE A 1 100 ? -11.987 128.988 220.288 1.00 31.94 100 ILE A C 1
ATOM 839 O O . ILE A 1 100 ? -11.926 128.924 221.507 1.00 35.68 100 ILE A O 1
ATOM 844 N N . GLU A 1 101 ? -11.597 127.976 219.521 1.00 32.66 101 GLU A N 1
ATOM 845 C CA . GLU A 1 101 ? -11.152 126.712 220.130 1.00 29.82 101 GLU A CA 1
ATOM 846 C C . GLU A 1 101 ? -9.679 126.764 220.410 1.00 31.68 101 GLU A C 1
ATOM 847 O O . GLU A 1 101 ? -9.248 126.460 221.499 1.00 32.27 101 GLU A O 1
ATOM 853 N N . ARG A 1 102 ? -8.883 127.105 219.408 1.00 30.32 102 ARG A N 1
ATOM 854 C CA . ARG A 1 102 ? -7.427 127.062 219.548 1.00 30.69 102 ARG A CA 1
ATOM 855 C C . ARG A 1 102 ? -6.771 127.689 218.335 1.00 31.33 102 ARG A C 1
ATOM 856 O O . ARG A 1 102 ? -7.433 127.916 217.305 1.00 29.51 102 ARG A O 1
ATOM 864 N N . GLU A 1 103 ? -5.473 127.926 218.471 1.00 30.12 103 GLU A N 1
ATOM 865 C CA . GLU A 1 103 ? -4.612 128.302 217.356 1.00 31.83 103 GLU A CA 1
ATOM 866 C C . GLU A 1 103 ? -4.534 127.186 216.320 1.00 30.37 103 GLU A C 1
ATOM 867 O O . GLU A 1 103 ? -4.529 125.990 216.682 1.00 30.07 103 GLU A O 1
ATOM 873 N N . TYR A 1 104 ? -4.498 127.560 215.048 1.00 28.62 104 TYR A N 1
ATOM 874 C CA . TYR A 1 104 ? -4.214 126.593 213.964 1.00 25.29 104 TYR A CA 1
ATOM 875 C C . TYR A 1 104 ? -2.715 126.560 213.853 1.00 25.77 104 TYR A C 1
ATOM 876 O O . TYR A 1 104 ? -2.080 127.604 213.810 1.00 25.52 104 TYR A O 1
ATOM 885 N N . THR A 1 105 ? -2.118 125.368 213.855 1.00 27.46 105 THR A N 1
ATOM 886 C CA . THR A 1 105 ? -0.659 125.219 213.950 1.00 24.78 105 THR A CA 1
ATOM 887 C C . THR A 1 105 ? 0.036 124.576 212.772 1.00 27.47 105 THR A C 1
ATOM 888 O O . THR A 1 105 ? -0.583 123.840 211.958 1.00 26.12 105 THR A O 1
ATOM 892 N N . ILE A 1 106 ? 1.329 124.905 212.646 1.00 25.09 106 ILE A N 1
ATOM 893 C CA . ILE A 1 106 ? 2.228 124.231 211.728 1.00 28.60 106 ILE A CA 1
ATOM 894 C C . ILE A 1 106 ? 3.416 123.731 212.584 1.00 31.80 106 ILE A C 1
ATOM 895 O O . ILE A 1 106 ? 4.143 124.532 213.188 1.00 32.12 106 ILE A O 1
ATOM 900 N N . ALA A 1 107 ? 3.532 122.405 212.710 1.00 38.06 107 ALA A N 1
ATOM 901 C CA . ALA A 1 107 ? 4.549 121.758 213.545 1.00 38.92 107 ALA A CA 1
ATOM 902 C C . ALA A 1 107 ? 4.624 122.402 214.918 1.00 39.35 107 ALA A C 1
ATOM 903 O O . ALA A 1 107 ? 5.689 122.781 215.374 1.00 40.31 107 ALA A O 1
ATOM 905 N N . GLY A 1 108 ? 3.487 122.614 215.540 1.00 40.40 108 GLY A N 1
ATOM 906 C CA . GLY A 1 108 ? 3.490 123.175 216.886 1.00 41.36 108 GLY A CA 1
ATOM 907 C C . GLY A 1 108 ? 3.809 124.661 217.038 1.00 42.32 108 GLY A C 1
ATOM 908 O O . GLY A 1 108 ? 3.819 125.156 218.159 1.00 41.07 108 GLY A O 1
ATOM 909 N N . ASN A 1 109 ? 3.983 125.380 215.922 1.00 37.69 109 ASN A N 1
ATOM 910 C CA . ASN A 1 109 ? 3.914 126.823 215.930 1.00 34.21 109 ASN A CA 1
ATOM 911 C C . ASN A 1 109 ? 2.563 127.336 215.399 1.00 33.72 109 ASN A C 1
ATOM 912 O O . ASN A 1 109 ? 1.825 126.639 214.698 1.00 31.88 109 ASN A O 1
ATOM 917 N N . HIS A 1 110 ? 2.240 128.565 215.746 1.00 33.31 110 HIS A N 1
ATOM 918 C CA . HIS A 1 110 ? 0.986 129.175 215.346 1.00 33.94 110 HIS A CA 1
ATOM 919 C C . HIS A 1 110 ? 1.094 129.614 213.886 1.00 33.99 110 HIS A C 1
ATOM 920 O O . HIS A 1 110 ? 1.906 130.465 213.570 1.00 36.63 110 HIS A O 1
ATOM 927 N N . LEU A 1 111 ? 0.294 129.037 212.996 1.00 30.04 111 LEU A N 1
ATOM 928 C CA . LEU A 1 111 ? 0.259 129.532 211.634 1.00 28.26 111 LEU A CA 1
ATOM 929 C C . LEU A 1 111 ? -0.378 130.917 211.623 1.00 30.31 111 LEU A C 1
ATOM 930 O O . LEU A 1 111 ? -1.427 131.137 212.208 1.00 28.30 111 LEU A O 1
ATOM 935 N N . ARG A 1 112 ? 0.265 131.851 210.956 1.00 29.05 112 ARG A N 1
ATOM 936 C CA . ARG A 1 112 ? -0.282 133.174 210.827 1.00 33.81 112 ARG A CA 1
ATOM 937 C C . ARG A 1 112 ? 0.202 133.816 209.514 1.00 32.27 112 ARG A C 1
ATOM 938 O O . ARG A 1 112 ? 1.067 133.262 208.794 1.00 28.00 112 ARG A O 1
ATOM 946 N N . LEU A 1 113 ? -0.449 134.898 209.124 1.00 28.36 113 LEU A N 1
ATOM 947 C CA . LEU A 1 113 ? -0.095 135.561 207.854 1.00 29.06 113 LEU A CA 1
ATOM 948 C C . LEU A 1 113 ? 1.027 136.560 208.200 1.00 28.98 113 LEU A C 1
ATOM 949 O O . LEU A 1 113 ? 0.772 137.702 208.486 1.00 30.82 113 LEU A O 1
ATOM 954 N N . THR A 1 114 ? 2.283 136.083 208.185 1.00 30.49 114 THR A N 1
ATOM 955 C CA . THR A 1 114 ? 3.431 136.900 208.603 1.00 29.07 114 THR A CA 1
ATOM 956 C C . THR A 1 114 ? 3.799 137.961 207.574 1.00 29.44 114 THR A C 1
ATOM 957 O O . THR A 1 114 ? 4.340 138.997 207.950 1.00 34.46 114 THR A O 1
ATOM 961 N N . SER A 1 115 ? 3.535 137.699 206.287 1.00 31.19 115 SER A N 1
ATOM 962 C CA . SER A 1 115 ? 3.757 138.695 205.241 1.00 31.98 115 SER A CA 1
ATOM 963 C C . SER A 1 115 ? 2.809 139.890 205.401 1.00 34.02 115 SER A C 1
ATOM 964 O O . SER A 1 115 ? 1.648 139.840 204.976 1.00 33.07 115 SER A O 1
ATOM 967 N N . GLU A 1 116 ? 3.309 140.962 206.001 1.00 31.83 116 GLU A N 1
ATOM 968 C CA . GLU A 1 116 ? 2.489 142.123 206.263 1.00 36.12 116 GLU A CA 1
ATOM 969 C C . GLU A 1 116 ? 1.826 142.704 205.030 1.00 38.01 116 GLU A C 1
ATOM 970 O O . GLU A 1 116 ? 0.704 143.191 205.119 1.00 44.23 116 GLU A O 1
ATOM 976 N N . HIS A 1 117 ? 2.463 142.660 203.877 1.00 31.92 117 HIS A N 1
ATOM 977 C CA . HIS A 1 117 ? 1.834 143.291 202.739 1.00 33.09 117 HIS A CA 1
ATOM 978 C C . HIS A 1 117 ? 0.584 142.518 202.300 1.00 33.70 117 HIS A C 1
ATOM 979 O O . HIS A 1 117 ? -0.329 143.094 201.710 1.00 32.88 117 HIS A O 1
ATOM 986 N N . ALA A 1 118 ? 0.566 141.202 202.516 1.00 33.76 118 ALA A N 1
ATOM 987 C CA . ALA A 1 118 ? -0.599 140.393 202.147 1.00 30.31 118 ALA A CA 1
ATOM 988 C C . ALA A 1 118 ? -1.703 140.663 203.179 1.00 33.32 118 ALA A C 1
ATOM 989 O O . ALA A 1 118 ? -2.853 140.840 202.802 1.00 34.23 118 ALA A O 1
ATOM 991 N N . ALA A 1 119 ? -1.348 140.724 204.453 1.00 28.38 119 ALA A N 1
ATOM 992 C CA . ALA A 1 119 ? -2.321 141.007 205.466 1.00 28.90 119 ALA A CA 1
ATOM 993 C C . ALA A 1 119 ? -3.011 142.332 205.197 1.00 30.67 119 ALA A C 1
ATOM 994 O O . ALA A 1 119 ? -4.229 142.470 205.399 1.00 27.38 119 ALA A O 1
ATOM 996 N N . LYS A 1 120 ? -2.218 143.337 204.820 1.00 30.97 120 LYS A N 1
ATOM 997 C CA . LYS A 1 120 ? -2.736 144.677 204.575 1.00 32.38 120 LYS A CA 1
ATOM 998 C C . LYS A 1 120 ? -3.700 144.686 203.409 1.00 31.38 120 LYS A C 1
ATOM 999 O O . LYS A 1 120 ? -4.772 145.274 203.481 1.00 29.34 120 LYS A O 1
ATOM 1005 N N . GLU A 1 121 ? -3.369 143.974 202.356 1.00 30.85 121 GLU A N 1
ATOM 1006 C CA . GLU A 1 121 ? -4.270 143.918 201.229 1.00 31.76 121 GLU A CA 1
ATOM 1007 C C . GLU A 1 121 ? -5.599 143.225 201.611 1.00 31.22 121 GLU A C 1
ATOM 1008 O O . GLU A 1 121 ? -6.665 143.585 201.118 1.00 31.29 121 GLU A O 1
ATOM 1014 N N . ILE A 1 122 ? -5.512 142.174 202.412 1.00 31.71 122 ILE A N 1
ATOM 1015 C CA . ILE A 1 122 ? -6.672 141.410 202.818 1.00 31.43 122 ILE A CA 1
ATOM 1016 C C . ILE A 1 122 ? -7.533 142.268 203.745 1.00 33.42 122 ILE A C 1
ATOM 1017 O O . ILE A 1 122 ? -8.745 142.267 203.631 1.00 32.19 122 ILE A O 1
ATOM 1022 N N . GLU A 1 123 ? -6.906 142.987 204.650 1.00 27.33 123 GLU A N 1
ATOM 1023 C CA A GLU A 1 123 ? -7.625 143.862 205.550 0.60 29.77 123 GLU A CA 1
ATOM 1024 C CA B GLU A 1 123 ? -7.628 143.874 205.507 0.40 26.49 123 GLU A CA 1
ATOM 1025 C C . GLU A 1 123 ? -8.422 144.923 204.736 1.00 30.10 123 GLU A C 1
ATOM 1026 O O . GLU A 1 123 ? -9.586 145.203 205.036 1.00 26.29 123 GLU A O 1
ATOM 1037 N N . GLN A 1 124 ? -7.811 145.476 203.703 1.00 29.10 124 GLN A N 1
ATOM 1038 C CA . GLN A 1 124 ? -8.509 146.480 202.908 1.00 31.31 124 GLN A CA 1
ATOM 1039 C C . GLN A 1 124 ? -9.671 145.876 202.206 1.00 31.82 124 GLN A C 1
ATOM 1040 O O . GLN A 1 124 ? -10.731 146.515 202.095 1.00 27.55 124 GLN A O 1
ATOM 1046 N N . LYS A 1 125 ? -9.474 144.694 201.664 1.00 28.63 125 LYS A N 1
ATOM 1047 C CA . LYS A 1 125 ? -10.538 144.054 200.922 1.00 27.98 125 LYS A CA 1
ATOM 1048 C C . LYS A 1 125 ? -11.693 143.772 201.862 1.00 29.27 125 LYS A C 1
ATOM 1049 O O . LYS A 1 125 ? -12.850 143.919 201.492 1.00 26.20 125 LYS A O 1
ATOM 1055 N N . ALA A 1 126 ? -11.367 143.404 203.089 1.00 28.13 126 ALA A N 1
ATOM 1056 C CA . ALA A 1 126 ? -12.358 143.014 204.056 1.00 29.47 126 ALA A CA 1
ATOM 1057 C C . ALA A 1 126 ? -13.173 144.190 204.532 1.00 30.36 126 ALA A C 1
ATOM 1058 O O . ALA A 1 126 ? -14.357 144.044 204.840 1.00 27.55 126 ALA A O 1
ATOM 1060 N N . ARG A 1 127 ? -12.532 145.336 204.673 1.00 29.30 127 ARG A N 1
ATOM 1061 C CA . ARG A 1 127 ? -13.244 146.551 205.093 1.00 27.64 127 ARG A CA 1
ATOM 1062 C C . ARG A 1 127 ? -14.220 146.972 204.029 1.00 28.40 127 ARG A C 1
ATOM 1063 O O . ARG A 1 127 ? -15.321 147.404 204.315 1.00 29.98 127 ARG A O 1
ATOM 1071 N N . LYS A 1 128 ? -13.791 146.862 202.782 1.00 28.61 128 LYS A N 1
ATOM 1072 C CA . LYS A 1 128 ? -14.629 147.159 201.676 1.00 31.24 128 LYS A CA 1
ATOM 1073 C C . LYS A 1 128 ? -15.827 146.173 201.596 1.00 33.65 128 LYS A C 1
ATOM 1074 O O . LYS A 1 128 ? -16.978 146.581 201.442 1.00 29.92 128 LYS A O 1
ATOM 1080 N N . VAL A 1 129 ? -15.542 144.881 201.677 1.00 30.10 129 VAL A N 1
ATOM 1081 C CA . VAL A 1 129 ? -16.584 143.904 201.579 1.00 29.53 129 VAL A CA 1
ATOM 1082 C C . VAL A 1 129 ? -17.595 144.072 202.723 1.00 27.93 129 VAL A C 1
ATOM 1083 O O . VAL A 1 129 ? -18.800 144.032 202.510 1.00 30.57 129 VAL A O 1
ATOM 1087 N N . LEU A 1 130 ? -17.099 144.238 203.933 1.00 26.50 130 LEU A N 1
ATOM 1088 C CA . LEU A 1 130 ? -17.989 144.426 205.061 1.00 26.68 130 LEU A CA 1
ATOM 1089 C C . LEU A 1 130 ? -18.836 145.693 204.879 1.00 30.28 130 LEU A C 1
ATOM 1090 O O . LEU A 1 130 ? -20.014 145.732 205.259 1.00 26.29 130 LEU A O 1
ATOM 1095 N N . GLY A 1 131 ? -18.242 146.735 204.312 1.00 29.91 131 GLY A N 1
ATOM 1096 C CA . GLY A 1 131 ? -18.972 147.987 204.096 1.00 29.95 131 GLY A CA 1
ATOM 1097 C C . GLY A 1 131 ? -20.129 147.787 203.151 1.00 31.04 131 GLY A C 1
ATOM 1098 O O . GLY A 1 131 ? -21.210 148.322 203.354 1.00 29.69 131 GLY A O 1
ATOM 1107 N N . LEU A 1 133 ? -21.568 144.747 202.419 1.00 33.63 133 LEU A N 1
ATOM 1108 C CA . LEU A 1 133 ? -22.534 143.867 203.061 1.00 32.40 133 LEU A CA 1
ATOM 1109 C C . LEU A 1 133 ? -23.490 144.644 203.974 1.00 31.23 133 LEU A C 1
ATOM 1110 O O . LEU A 1 133 ? -24.674 144.402 203.967 1.00 29.49 133 LEU A O 1
ATOM 1115 N N . LYS A 1 134 ? -22.946 145.544 204.797 1.00 34.85 134 LYS A N 1
ATOM 1116 C CA . LYS A 1 134 ? -23.721 146.357 205.714 1.00 33.98 134 LYS A CA 1
ATOM 1117 C C . LYS A 1 134 ? -24.752 147.208 204.992 1.00 41.27 134 LYS A C 1
ATOM 1118 O O . LYS A 1 134 ? -25.703 147.657 205.606 1.00 39.14 134 LYS A O 1
ATOM 1124 N N . ARG A 1 135 ? -24.511 147.480 203.707 1.00 40.96 135 ARG A N 1
ATOM 1125 C CA . ARG A 1 135 ? -25.406 148.288 202.893 1.00 42.47 135 ARG A CA 1
ATOM 1126 C C . ARG A 1 135 ? -26.274 147.464 201.993 1.00 38.43 135 ARG A C 1
ATOM 1127 O O . ARG A 1 135 ? -26.907 147.990 201.083 1.00 32.75 135 ARG A O 1
ATOM 1135 N N . GLY A 1 136 ? -26.322 146.182 202.275 1.00 33.91 136 GLY A N 1
ATOM 1136 C CA . GLY A 1 136 ? -27.289 145.349 201.615 1.00 34.41 136 GLY A CA 1
ATOM 1137 C C . GLY A 1 136 ? -26.819 144.759 200.324 1.00 33.94 136 GLY A C 1
ATOM 1138 O O . GLY A 1 136 ? -27.599 144.100 199.645 1.00 33.84 136 GLY A O 1
ATOM 1139 N N . ILE A 1 137 ? -25.540 144.905 199.989 1.00 34.85 137 ILE A N 1
ATOM 1140 C CA . ILE A 1 137 ? -25.044 144.197 198.800 1.00 32.65 137 ILE A CA 1
ATOM 1141 C C . ILE A 1 137 ? -25.010 142.679 199.032 1.00 30.14 137 ILE A C 1
ATOM 1142 O O . ILE A 1 137 ? -24.847 142.222 200.163 1.00 32.81 137 ILE A O 1
ATOM 1147 N N . LYS A 1 138 ? -25.347 141.932 197.986 1.00 30.16 138 LYS A N 1
ATOM 1148 C CA . LYS A 1 138 ? -25.378 140.478 198.009 1.00 36.46 138 LYS A CA 1
ATOM 1149 C C . LYS A 1 138 ? -24.544 139.989 196.862 1.00 33.52 138 LYS A C 1
ATOM 1150 O O . LYS A 1 138 ? -24.885 140.232 195.720 1.00 36.38 138 LYS A O 1
ATOM 1156 N N . PHE A 1 139 ? -23.404 139.375 197.190 1.00 31.97 139 PHE A N 1
ATOM 1157 C CA . PHE A 1 139 ? -22.497 138.850 196.189 1.00 29.66 139 PHE A CA 1
ATOM 1158 C C . PHE A 1 139 ? -22.938 137.492 195.676 1.00 32.59 139 PHE A C 1
ATOM 1159 O O . PHE A 1 139 ? -22.717 137.168 194.519 1.00 34.23 139 PHE A O 1
ATOM 1167 N N . THR A 1 140 ? -23.592 136.711 196.530 1.00 33.41 140 THR A N 1
ATOM 1168 C CA . THR A 1 140 ? -24.211 135.456 196.120 1.00 30.77 140 THR A CA 1
ATOM 1169 C C . THR A 1 140 ? -25.644 135.469 196.628 1.00 32.31 140 THR A C 1
ATOM 1170 O O . THR A 1 140 ? -25.986 136.237 197.512 1.00 37.27 140 THR A O 1
ATOM 1174 N N . PRO A 1 141 ? -26.477 134.559 196.121 1.00 30.23 141 PRO A N 1
ATOM 1175 C CA . PRO A 1 141 ? -27.814 134.464 196.645 1.00 30.20 141 PRO A CA 1
ATOM 1176 C C . PRO A 1 141 ? -27.860 133.718 197.958 1.00 36.42 141 PRO A C 1
ATOM 1177 O O . PRO A 1 141 ? -28.943 133.512 198.509 1.00 33.18 141 PRO A O 1
ATOM 1181 N N . THR A 1 142 ? -26.703 133.250 198.441 1.00 34.90 142 THR A N 1
ATOM 1182 C CA . THR A 1 142 ? -26.631 132.400 199.615 1.00 32.41 142 THR A CA 1
ATOM 1183 C C . THR A 1 142 ? -25.628 133.021 200.526 1.00 32.69 142 THR A C 1
ATOM 1184 O O . THR A 1 142 ? -24.582 132.480 200.833 1.00 32.03 142 THR A O 1
ATOM 1188 N N . GLN A 1 143 ? -26.011 134.138 201.028 1.00 33.58 143 GLN A N 1
ATOM 1189 C CA . GLN A 1 143 ? -25.136 134.914 201.826 1.00 35.59 143 GLN A CA 1
ATOM 1190 C C . GLN A 1 143 ? -25.464 134.790 203.323 1.00 35.89 143 GLN A C 1
ATOM 1191 O O . GLN A 1 143 ? -26.614 134.918 203.706 1.00 40.19 143 GLN A O 1
ATOM 1197 N N . PRO A 1 144 ? -24.466 134.552 204.176 1.00 31.00 144 PRO A N 1
ATOM 1198 C CA . PRO A 1 144 ? -24.749 134.449 205.618 1.00 30.38 144 PRO A CA 1
ATOM 1199 C C . PRO A 1 144 ? -25.365 135.700 206.162 1.00 30.33 144 PRO A C 1
ATOM 1200 O O . PRO A 1 144 ? -24.994 136.797 205.733 1.00 29.33 144 PRO A O 1
ATOM 1204 N N . ASP A 1 145 ? -26.212 135.538 207.179 1.00 34.35 145 ASP A N 1
ATOM 1205 C CA . ASP A 1 145 ? -26.880 136.661 207.852 1.00 31.91 145 ASP A CA 1
ATOM 1206 C C . ASP A 1 145 ? -26.042 137.137 208.998 1.00 31.97 145 ASP A C 1
ATOM 1207 O O . ASP A 1 145 ? -26.261 136.801 210.170 1.00 28.25 145 ASP A O 1
ATOM 1212 N N . ILE A 1 146 ? -25.022 137.893 208.641 1.00 32.66 146 ILE A N 1
ATOM 1213 C CA . ILE A 1 146 ? -24.063 138.361 209.643 1.00 36.27 146 ILE A CA 1
ATOM 1214 C C . ILE A 1 146 ? -24.652 139.420 210.599 1.00 34.91 146 ILE A C 1
ATOM 1215 O O . ILE A 1 146 ? -24.218 139.505 211.765 1.00 30.88 146 ILE A O 1
ATOM 1220 N N . GLN A 1 147 ? -25.663 140.154 210.143 1.00 35.02 147 GLN A N 1
ATOM 1221 C CA . GLN A 1 147 ? -26.380 141.070 211.048 1.00 41.88 147 GLN A CA 1
ATOM 1222 C C . GLN A 1 147 ? -27.015 140.290 212.236 1.00 36.13 147 GLN A C 1
ATOM 1223 O O . GLN A 1 147 ? -26.855 140.644 213.406 1.00 35.40 147 GLN A O 1
ATOM 1229 N N . LYS A 1 148 ? -27.682 139.206 211.929 1.00 32.17 148 LYS A N 1
ATOM 1230 C CA . LYS A 1 148 ? -28.290 138.400 212.964 1.00 39.59 148 LYS A CA 1
ATOM 1231 C C . LYS A 1 148 ? -27.232 137.877 213.949 1.00 37.90 148 LYS A C 1
ATOM 1232 O O . LYS A 1 148 ? -27.404 137.983 215.165 1.00 40.60 148 LYS A O 1
ATOM 1238 N N . ILE A 1 149 ? -26.116 137.369 213.413 1.00 38.72 149 ILE A N 1
ATOM 1239 C CA . ILE A 1 149 ? -25.016 136.874 214.271 1.00 36.21 149 ILE A CA 1
ATOM 1240 C C . ILE A 1 149 ? -24.440 137.990 215.126 1.00 32.80 149 ILE A C 1
ATOM 1241 O O . ILE A 1 149 ? -24.239 137.829 216.328 1.00 34.00 149 ILE A O 1
ATOM 1246 N N . TYR A 1 150 ? -24.202 139.129 214.498 1.00 30.12 150 TYR A N 1
ATOM 1247 C CA . TYR A 1 150 ? -23.657 140.283 215.194 1.00 31.81 150 TYR A CA 1
ATOM 1248 C C . TYR A 1 150 ? -24.540 140.697 216.385 1.00 36.51 150 TYR A C 1
ATOM 1249 O O . TYR A 1 150 ? -24.043 140.902 217.484 1.00 33.44 150 TYR A O 1
ATOM 1258 N N . GLU A 1 151 ? -25.848 140.762 216.169 1.00 39.08 151 GLU A N 1
ATOM 1259 C CA . GLU A 1 151 ? -26.792 141.117 217.274 1.00 44.79 151 GLU A CA 1
ATOM 1260 C C . GLU A 1 151 ? -26.798 140.057 218.356 1.00 41.53 151 GLU A C 1
ATOM 1261 O O . GLU A 1 151 ? -26.756 140.381 219.529 1.00 43.02 151 GLU A O 1
ATOM 1267 N N . ARG A 1 152 ? -26.787 138.780 217.971 1.00 43.51 152 ARG A N 1
ATOM 1268 C CA . ARG A 1 152 ? -26.729 137.725 218.988 1.00 44.45 152 ARG A CA 1
ATOM 1269 C C . ARG A 1 152 ? -25.496 137.862 219.855 1.00 45.46 152 ARG A C 1
ATOM 1270 O O . ARG A 1 152 ? -25.575 137.678 221.077 1.00 49.27 152 ARG A O 1
ATOM 1278 N N . LEU A 1 153 ? -24.366 138.234 219.244 1.00 43.95 153 LEU A N 1
ATOM 1279 C CA . LEU A 1 153 ? -23.113 138.368 220.004 1.00 45.93 153 LEU A CA 1
ATOM 1280 C C . LEU A 1 153 ? -23.187 139.511 221.006 1.00 46.03 153 LEU A C 1
ATOM 1281 O O . LEU A 1 153 ? -22.660 139.396 222.094 1.00 44.11 153 LEU A O 1
ATOM 1286 N N . GLN A 1 154 ? -23.841 140.602 220.654 1.00 53.65 154 GLN A N 1
ATOM 1287 C CA . GLN A 1 154 ? -24.076 141.694 221.628 1.00 61.17 154 GLN A CA 1
ATOM 1288 C C . GLN A 1 154 ? -24.824 141.045 222.843 1.00 65.55 154 GLN A C 1
ATOM 1289 O O . GLN A 1 154 ? -26.026 140.823 222.722 1.00 62.09 154 GLN A O 1
ATOM 1295 N N . GLN A 1 155 ? -24.127 140.732 223.970 1.00 72.69 155 GLN A N 1
ATOM 1296 C CA . GLN A 1 155 ? -24.383 139.364 224.657 1.00 69.13 155 GLN A CA 1
ATOM 1297 C C . GLN A 1 155 ? -25.794 139.208 225.160 1.00 63.71 155 GLN A C 1
ATOM 1298 O O . GLN A 1 155 ? -26.681 139.012 224.343 1.00 70.87 155 GLN A O 1
ATOM 2274 N N . ILE C 1 2 ? 41.301 95.771 200.385 1.00 53.32 2 ILE C N 1
ATOM 2275 C CA . ILE C 1 2 ? 40.496 95.457 199.230 1.00 60.44 2 ILE C CA 1
ATOM 2276 C C . ILE C 1 2 ? 40.916 96.322 198.056 1.00 59.10 2 ILE C C 1
ATOM 2277 O O . ILE C 1 2 ? 41.009 97.555 198.167 1.00 51.62 2 ILE C O 1
ATOM 2282 N N . ARG C 1 3 ? 41.142 95.642 196.929 1.00 58.60 3 ARG C N 1
ATOM 2283 C CA . ARG C 1 3 ? 41.564 96.251 195.677 1.00 59.46 3 ARG C CA 1
ATOM 2284 C C . ARG C 1 3 ? 40.753 97.518 195.385 1.00 53.98 3 ARG C C 1
ATOM 2285 O O . ARG C 1 3 ? 39.552 97.536 195.551 1.00 42.62 3 ARG C O 1
ATOM 2293 N N . ASN C 1 4 ? 41.462 98.558 194.949 1.00 48.93 4 ASN C N 1
ATOM 2294 C CA . ASN C 1 4 ? 40.916 99.873 194.614 1.00 44.26 4 ASN C CA 1
ATOM 2295 C C . ASN C 1 4 ? 40.573 100.747 195.817 1.00 41.48 4 ASN C C 1
ATOM 2296 O O . ASN C 1 4 ? 40.088 101.837 195.640 1.00 32.99 4 ASN C O 1
ATOM 2301 N N . GLY C 1 5 ? 40.836 100.271 197.038 1.00 40.98 5 GLY C N 1
ATOM 2302 C CA . GLY C 1 5 ? 40.661 101.099 198.223 1.00 35.69 5 GLY C CA 1
ATOM 2303 C C . GLY C 1 5 ? 41.824 102.026 198.516 1.00 32.82 5 GLY C C 1
ATOM 2304 O O . GLY C 1 5 ? 42.944 101.775 198.089 1.00 30.25 5 GLY C O 1
ATOM 2305 N N . PHE C 1 6 ? 41.547 103.102 199.244 1.00 29.86 6 PHE C N 1
ATOM 2306 C CA . PHE C 1 6 ? 42.556 103.986 199.752 1.00 27.69 6 PHE C CA 1
ATOM 2307 C C . PHE C 1 6 ? 42.859 103.711 201.253 1.00 28.97 6 PHE C C 1
ATOM 2308 O O . PHE C 1 6 ? 41.957 103.340 202.009 1.00 23.55 6 PHE C O 1
ATOM 2316 N N . TYR C 1 7 ? 44.120 103.894 201.634 1.00 24.10 7 TYR C N 1
ATOM 2317 C CA . TYR C 1 7 ? 44.612 103.496 202.925 1.00 26.47 7 TYR C CA 1
ATOM 2318 C C . TYR C 1 7 ? 45.600 104.490 203.414 1.00 25.78 7 TYR C C 1
ATOM 2319 O O . TYR C 1 7 ? 46.287 105.158 202.623 1.00 24.46 7 TYR C O 1
ATOM 2328 N N . ILE C 1 8 ? 45.732 104.514 204.734 1.00 24.37 8 ILE C N 1
ATOM 2329 C CA . ILE C 1 8 ? 46.844 105.125 205.404 1.00 21.32 8 ILE C CA 1
ATOM 2330 C C . ILE C 1 8 ? 47.843 104.026 205.747 1.00 22.99 8 ILE C C 1
ATOM 2331 O O . ILE C 1 8 ? 47.468 102.946 206.247 1.00 25.49 8 ILE C O 1
ATOM 2336 N N . ILE C 1 9 ? 49.122 104.349 205.604 1.00 20.25 9 ILE C N 1
ATOM 2337 C CA . ILE C 1 9 ? 50.201 103.452 205.888 1.00 22.62 9 ILE C CA 1
ATOM 2338 C C . ILE C 1 9 ? 50.944 103.918 207.105 1.00 22.89 9 ILE C C 1
ATOM 2339 O O . ILE C 1 9 ? 51.120 105.121 207.344 1.00 23.96 9 ILE C O 1
ATOM 2344 N N . LYS C 1 10 ? 51.316 102.961 207.944 1.00 25.38 10 LYS C N 1
ATOM 2345 C CA . LYS C 1 10 ? 52.027 103.260 209.183 1.00 25.27 10 LYS C CA 1
ATOM 2346 C C . LYS C 1 10 ? 53.316 103.951 208.917 1.00 25.55 10 LYS C C 1
ATOM 2347 O O . LYS C 1 10 ? 54.056 103.531 208.046 1.00 23.86 10 LYS C O 1
ATOM 2353 N N . ASP C 1 11 ? 53.653 104.930 209.756 1.00 25.50 11 ASP C N 1
ATOM 2354 C CA . ASP C 1 11 ? 54.960 105.546 209.683 1.00 23.47 11 ASP C CA 1
ATOM 2355 C C . ASP C 1 11 ? 56.059 104.531 209.828 1.00 24.16 11 ASP C C 1
ATOM 2356 O O . ASP C 1 11 ? 57.188 104.682 209.285 1.00 24.84 11 ASP C O 1
ATOM 2361 N N . ARG C 1 12 ? 55.798 103.492 210.609 1.00 23.71 12 ARG C N 1
ATOM 2362 C CA . ARG C 1 12 ? 56.774 102.403 210.810 1.00 22.12 12 ARG C CA 1
ATOM 2363 C C . ARG C 1 12 ? 57.318 101.810 209.495 1.00 21.40 12 ARG C C 1
ATOM 2364 O O . ARG C 1 12 ? 58.477 101.445 209.412 1.00 25.18 12 ARG C O 1
ATOM 2372 N N . PHE C 1 13 ? 56.466 101.716 208.497 1.00 21.60 13 PHE C N 1
ATOM 2373 C CA . PHE C 1 13 ? 56.924 101.264 207.161 1.00 24.15 13 PHE C CA 1
ATOM 2374 C C . PHE C 1 13 ? 58.018 102.147 206.622 1.00 21.61 13 PHE C C 1
ATOM 2375 O O . PHE C 1 13 ? 59.094 101.673 206.286 1.00 20.68 13 PHE C O 1
ATOM 2383 N N . PHE C 1 14 ? 57.797 103.446 206.680 1.00 21.12 14 PHE C N 1
ATOM 2384 C CA . PHE C 1 14 ? 58.797 104.391 206.168 1.00 24.01 14 PHE C CA 1
ATOM 2385 C C . PHE C 1 14 ? 60.078 104.435 207.008 1.00 26.55 14 PHE C C 1
ATOM 2386 O O . PHE C 1 14 ? 61.190 104.570 206.451 1.00 28.99 14 PHE C O 1
ATOM 2394 N N . SER C 1 15 ? 59.971 104.316 208.337 1.00 26.97 15 SER C N 1
ATOM 2395 C CA . SER C 1 15 ? 61.193 104.237 209.138 1.00 26.45 15 SER C CA 1
ATOM 2396 C C . SER C 1 15 ? 61.920 102.952 208.880 1.00 24.57 15 SER C C 1
ATOM 2397 O O . SER C 1 15 ? 63.114 102.965 208.848 1.00 28.06 15 SER C O 1
ATOM 2400 N N . ASP C 1 16 ? 61.202 101.832 208.841 1.00 24.36 16 ASP C N 1
ATOM 2401 C CA . ASP C 1 16 ? 61.867 100.580 208.577 1.00 29.38 16 ASP C CA 1
ATOM 2402 C C . ASP C 1 16 ? 62.631 100.609 207.230 1.00 28.77 16 ASP C C 1
ATOM 2403 O O . ASP C 1 16 ? 63.782 100.215 207.192 1.00 30.49 16 ASP C O 1
ATOM 2416 N N . SER C 1 18 ? 63.488 103.319 205.326 1.00 29.04 18 SER C N 1
ATOM 2417 C CA . SER C 1 18 ? 64.452 104.383 205.312 1.00 29.51 18 SER C CA 1
ATOM 2418 C C . SER C 1 18 ? 64.888 104.776 203.880 1.00 32.75 18 SER C C 1
ATOM 2419 O O . SER C 1 18 ? 66.080 104.817 203.572 1.00 31.90 18 SER C O 1
ATOM 2422 N N . ASP C 1 19 ? 63.914 105.020 203.005 1.00 32.02 19 ASP C N 1
ATOM 2423 C CA . ASP C 1 19 ? 64.210 105.316 201.623 1.00 30.11 19 ASP C CA 1
ATOM 2424 C C . ASP C 1 19 ? 63.899 106.768 201.387 1.00 27.92 19 ASP C C 1
ATOM 2425 O O . ASP C 1 19 ? 62.762 107.159 201.473 1.00 30.82 19 ASP C O 1
ATOM 2430 N N . PRO C 1 20 ? 64.922 107.577 201.132 1.00 28.68 20 PRO C N 1
ATOM 2431 C CA . PRO C 1 20 ? 64.702 109.009 201.019 1.00 27.53 20 PRO C CA 1
ATOM 2432 C C . PRO C 1 20 ? 63.892 109.417 199.786 1.00 25.97 20 PRO C C 1
ATOM 2433 O O . PRO C 1 20 ? 63.556 110.562 199.667 1.00 24.37 20 PRO C O 1
ATOM 2437 N N . TYR C 1 21 ? 63.580 108.485 198.893 1.00 27.80 21 TYR C N 1
ATOM 2438 C CA . TYR C 1 21 ? 62.877 108.871 197.669 1.00 29.33 21 TYR C CA 1
ATOM 2439 C C . TYR C 1 21 ? 61.418 108.460 197.635 1.00 26.31 21 TYR C C 1
ATOM 2440 O O . TYR C 1 21 ? 60.692 108.899 196.779 1.00 23.81 21 TYR C O 1
ATOM 2449 N N . LEU C 1 22 ? 60.958 107.666 198.620 1.00 28.54 22 LEU C N 1
ATOM 2450 C CA . LEU C 1 22 ? 59.517 107.424 198.769 1.00 24.54 22 LEU C CA 1
ATOM 2451 C C . LEU C 1 22 ? 58.845 108.725 199.113 1.00 23.23 22 LEU C C 1
ATOM 2452 O O . LEU C 1 22 ? 59.445 109.575 199.734 1.00 29.18 22 LEU C O 1
ATOM 2457 N N . LYS C 1 23 ? 57.639 108.934 198.596 1.00 22.16 23 LYS C N 1
ATOM 2458 C CA . LYS C 1 23 ? 56.896 110.114 198.924 1.00 24.13 23 LYS C CA 1
ATOM 2459 C C . LYS C 1 23 ? 56.624 110.128 200.437 1.00 27.96 23 LYS C C 1
ATOM 2460 O O . LYS C 1 23 ? 56.095 109.154 200.973 1.00 21.50 23 LYS C O 1
ATOM 2466 N N . GLY C 1 24 ? 56.966 111.233 201.084 1.00 27.72 24 GLY C N 1
ATOM 2467 C CA . GLY C 1 24 ? 56.799 111.347 202.513 1.00 28.44 24 GLY C CA 1
ATOM 2468 C C . GLY C 1 24 ? 55.362 111.131 202.995 1.00 26.69 24 GLY C C 1
ATOM 2469 O O . GLY C 1 24 ? 54.406 111.630 202.420 1.00 26.56 24 GLY C O 1
ATOM 2470 N N . ASN C 1 25 ? 55.226 110.346 204.057 1.00 25.17 25 ASN C N 1
ATOM 2471 C CA . ASN C 1 25 ? 53.939 109.929 204.527 1.00 23.67 25 ASN C CA 1
ATOM 2472 C C . ASN C 1 25 ? 53.191 110.990 205.300 1.00 21.70 25 ASN C C 1
ATOM 2473 O O . ASN C 1 25 ? 51.975 110.840 205.558 1.00 23.41 25 ASN C O 1
ATOM 2478 N N . LYS C 1 26 ? 53.880 112.075 205.685 1.00 21.13 26 LYS C N 1
ATOM 2479 C CA . LYS C 1 26 ? 53.214 113.169 206.351 1.00 20.14 26 LYS C CA 1
ATOM 2480 C C . LYS C 1 26 ? 52.445 112.682 207.612 1.00 19.37 26 LYS C C 1
ATOM 2481 O O . LYS C 1 26 ? 51.302 113.020 207.851 1.00 19.81 26 LYS C O 1
ATOM 2487 N N . LYS C 1 27 ? 53.136 111.865 208.387 1.00 21.54 27 LYS C N 1
ATOM 2488 C CA . LYS C 1 27 ? 52.702 111.494 209.767 1.00 22.58 27 LYS C CA 1
ATOM 2489 C C . LYS C 1 27 ? 51.365 110.857 209.663 1.00 22.79 27 LYS C C 1
ATOM 2490 O O . LYS C 1 27 ? 50.412 111.244 210.340 1.00 24.80 27 LYS C O 1
ATOM 2496 N N . GLN C 1 28 ? 51.275 109.911 208.729 1.00 23.11 28 GLN C N 1
ATOM 2497 C CA . GLN C 1 28 ? 50.073 109.115 208.510 1.00 24.42 28 GLN C CA 1
ATOM 2498 C C . GLN C 1 28 ? 48.899 109.931 207.968 1.00 27.80 28 GLN C C 1
ATOM 2499 O O . GLN C 1 28 ? 47.730 109.660 208.316 1.00 25.89 28 GLN C O 1
ATOM 2505 N N . ASN C 1 29 ? 49.187 110.877 207.077 1.00 25.76 29 ASN C N 1
ATOM 2506 C CA . ASN C 1 29 ? 48.116 111.620 206.396 1.00 22.66 29 ASN C CA 1
ATOM 2507 C C . ASN C 1 29 ? 48.075 111.525 204.876 1.00 23.24 29 ASN C C 1
ATOM 2508 O O . ASN C 1 29 ? 47.111 111.986 204.260 1.00 25.99 29 ASN C O 1
ATOM 2513 N N . ARG C 1 30 ? 49.056 110.905 204.245 1.00 21.58 30 ARG C N 1
ATOM 2514 C CA . ARG C 1 30 ? 48.994 110.769 202.770 1.00 20.55 30 ARG C CA 1
ATOM 2515 C C . ARG C 1 30 ? 48.189 109.545 202.409 1.00 19.80 30 ARG C C 1
ATOM 2516 O O . ARG C 1 30 ? 48.553 108.429 202.760 1.00 20.53 30 ARG C O 1
ATOM 2524 N N . PRO C 1 31 ? 47.094 109.721 201.674 1.00 19.64 31 PRO C N 1
ATOM 2525 C CA . PRO C 1 31 ? 46.389 108.552 201.199 1.00 20.67 31 PRO C CA 1
ATOM 2526 C C . PRO C 1 31 ? 47.195 107.765 200.156 1.00 21.50 31 PRO C C 1
ATOM 2527 O O . PRO C 1 31 ? 47.885 108.362 199.355 1.00 22.72 31 PRO C O 1
ATOM 2531 N N . HIS C 1 32 ? 47.137 106.451 200.224 1.00 22.58 32 HIS C N 1
ATOM 2532 C CA . HIS C 1 32 ? 47.790 105.574 199.260 1.00 23.29 32 HIS C CA 1
ATOM 2533 C C . HIS C 1 32 ? 46.737 104.652 198.666 1.00 24.09 32 HIS C C 1
ATOM 2534 O O . HIS C 1 32 ? 45.863 104.138 199.374 1.00 25.59 32 HIS C O 1
ATOM 2541 N N . TYR C 1 33 ? 46.903 104.336 197.388 1.00 25.51 33 TYR C N 1
ATOM 2542 C CA . TYR C 1 33 ? 45.955 103.491 196.651 1.00 23.21 33 TYR C CA 1
ATOM 2543 C C . TYR C 1 33 ? 46.471 102.064 196.488 1.00 25.16 33 TYR C C 1
ATOM 2544 O O . TYR C 1 33 ? 47.619 101.844 196.090 1.00 24.10 33 TYR C O 1
ATOM 2553 N N . TYR C 1 34 ? 45.652 101.081 196.823 1.00 26.77 34 TYR C N 1
ATOM 2554 C CA . TYR C 1 34 ? 46.048 99.690 196.708 1.00 28.50 34 TYR C CA 1
ATOM 2555 C C . TYR C 1 34 ? 45.682 99.213 195.304 1.00 31.40 34 TYR C C 1
ATOM 2556 O O . TYR C 1 34 ? 44.516 99.003 195.017 1.00 29.24 34 TYR C O 1
ATOM 2565 N N . CYS C 1 35 ? 46.690 99.031 194.481 1.00 33.32 35 CYS C N 1
ATOM 2566 C CA . CYS C 1 35 ? 46.506 98.722 193.098 1.00 33.40 35 CYS C CA 1
ATOM 2567 C C . CYS C 1 35 ? 46.343 97.235 192.749 1.00 34.46 35 CYS C C 1
ATOM 2568 O O . CYS C 1 35 ? 45.330 96.827 192.152 1.00 34.72 35 CYS C O 1
ATOM 2571 N N . PHE C 1 36 ? 47.298 96.402 193.133 1.00 34.62 36 PHE C N 1
ATOM 2572 C CA . PHE C 1 36 ? 47.114 94.939 192.961 1.00 38.13 36 PHE C CA 1
ATOM 2573 C C . PHE C 1 36 ? 48.054 94.167 193.842 1.00 34.32 36 PHE C C 1
ATOM 2574 O O . PHE C 1 36 ? 49.075 94.680 194.258 1.00 38.08 36 PHE C O 1
ATOM 2582 N N . GLU C 1 37 ? 47.705 92.928 194.110 1.00 35.23 37 GLU C N 1
ATOM 2583 C CA . GLU C 1 37 ? 48.580 92.029 194.828 1.00 34.31 37 GLU C CA 1
ATOM 2584 C C . GLU C 1 37 ? 49.743 91.616 193.937 1.00 35.91 37 GLU C C 1
ATOM 2585 O O . GLU C 1 37 ? 49.605 91.539 192.723 1.00 38.80 37 GLU C O 1
ATOM 2591 N N . ASP C 1 38 ? 50.909 91.383 194.525 1.00 41.09 38 ASP C N 1
ATOM 2592 C CA . ASP C 1 38 ? 52.066 90.899 193.766 1.00 42.49 38 ASP C CA 1
ATOM 2593 C C . ASP C 1 38 ? 51.777 89.478 193.222 1.00 42.21 38 ASP C C 1
ATOM 2594 O O . ASP C 1 38 ? 51.206 88.655 193.931 1.00 36.35 38 ASP C O 1
ATOM 2599 N N . SER C 1 39 ? 52.162 89.220 191.974 1.00 51.05 39 SER C N 1
ATOM 2600 C CA . SER C 1 39 ? 51.955 87.905 191.325 1.00 57.81 39 SER C CA 1
ATOM 2601 C C . SER C 1 39 ? 52.758 86.767 191.963 1.00 55.43 39 SER C C 1
ATOM 2602 O O . SER C 1 39 ? 52.302 85.633 191.984 1.00 61.90 39 SER C O 1
ATOM 2605 N N . ASN C 1 40 ? 53.976 87.068 192.399 1.00 56.57 40 ASN C N 1
ATOM 2606 C CA . ASN C 1 40 ? 54.928 86.049 192.851 1.00 54.94 40 ASN C CA 1
ATOM 2607 C C . ASN C 1 40 ? 54.825 85.695 194.338 1.00 56.01 40 ASN C C 1
ATOM 2608 O O . ASN C 1 40 ? 55.063 84.553 194.686 1.00 59.54 40 ASN C O 1
ATOM 2613 N N . TYR C 1 41 ? 54.473 86.651 195.201 1.00 54.06 41 TYR C N 1
ATOM 2614 C CA . TYR C 1 41 ? 54.316 86.384 196.642 1.00 53.60 41 TYR C CA 1
ATOM 2615 C C . TYR C 1 41 ? 53.016 86.935 197.167 1.00 54.27 41 TYR C C 1
ATOM 2616 O O . TYR C 1 41 ? 52.763 88.140 197.093 1.00 49.35 41 TYR C O 1
ATOM 2625 N N . ASN C 1 42 ? 52.185 86.044 197.691 1.00 54.38 42 ASN C N 1
ATOM 2626 C CA . ASN C 1 42 ? 50.976 86.458 198.369 1.00 59.12 42 ASN C CA 1
ATOM 2627 C C . ASN C 1 42 ? 51.376 87.256 199.617 1.00 52.04 42 ASN C C 1
ATOM 2628 O O . ASN C 1 42 ? 52.405 86.982 200.242 1.00 49.80 42 ASN C O 1
ATOM 2633 N N . GLY C 1 43 ? 50.564 88.244 199.964 1.00 47.09 43 GLY C N 1
ATOM 2634 C CA . GLY C 1 43 ? 50.842 89.100 201.133 1.00 43.81 43 GLY C CA 1
ATOM 2635 C C . GLY C 1 43 ? 51.732 90.291 200.820 1.00 37.51 43 GLY C C 1
ATOM 2636 O O . GLY C 1 43 ? 52.135 90.999 201.732 1.00 41.79 43 GLY C O 1
ATOM 2637 N N . ILE C 1 44 ? 52.146 90.446 199.562 1.00 36.55 44 ILE C N 1
ATOM 2638 C CA . ILE C 1 44 ? 52.825 91.655 199.116 1.00 32.66 44 ILE C CA 1
ATOM 2639 C C . ILE C 1 44 ? 51.886 92.384 198.196 1.00 34.23 44 ILE C C 1
ATOM 2640 O O . ILE C 1 44 ? 51.341 91.799 197.265 1.00 41.84 44 ILE C O 1
ATOM 2645 N N . TYR C 1 45 ? 51.681 93.678 198.485 1.00 35.32 45 TYR C N 1
ATOM 2646 C CA . TYR C 1 45 ? 50.682 94.496 197.808 1.00 31.74 45 TYR C CA 1
ATOM 2647 C C . TYR C 1 45 ? 51.321 95.717 197.257 1.00 28.77 45 TYR C C 1
ATOM 2648 O O . TYR C 1 45 ? 52.223 96.296 197.857 1.00 26.54 45 TYR C O 1
ATOM 2657 N N . TRP C 1 46 ? 50.911 96.103 196.057 1.00 26.78 46 TRP C N 1
ATOM 2658 C CA . TRP C 1 46 ? 51.507 97.270 195.390 1.00 25.63 46 TRP C CA 1
ATOM 2659 C C . TRP C 1 46 ? 50.653 98.483 195.651 1.00 24.93 46 TRP C C 1
ATOM 2660 O O . TRP C 1 46 ? 49.438 98.471 195.397 1.00 26.89 46 TRP C O 1
ATOM 2679 N N . ILE C 1 48 ? 50.181 102.872 195.499 1.00 21.00 48 ILE C N 1
ATOM 2680 C CA . ILE C 1 48 ? 50.512 104.101 194.812 1.00 22.30 48 ILE C CA 1
ATOM 2681 C C . ILE C 1 48 ? 50.194 105.315 195.715 1.00 22.35 48 ILE C C 1
ATOM 2682 O O . ILE C 1 48 ? 49.047 105.513 196.105 1.00 21.82 48 ILE C O 1
ATOM 2687 N N . PRO C 1 49 ? 51.184 106.179 195.963 1.00 24.35 49 PRO C N 1
ATOM 2688 C CA . PRO C 1 49 ? 50.939 107.391 196.728 1.00 22.77 49 PRO C CA 1
ATOM 2689 C C . PRO C 1 49 ? 50.225 108.502 195.950 1.00 25.48 49 PRO C C 1
ATOM 2690 O O . PRO C 1 49 ? 50.433 108.591 194.759 1.00 22.62 49 PRO C O 1
ATOM 2694 N N . LEU C 1 50 ? 49.364 109.284 196.632 1.00 24.95 50 LEU C N 1
ATOM 2695 C CA . LEU C 1 50 ? 48.685 110.371 196.005 1.00 24.82 50 LEU C CA 1
ATOM 2696 C C . LEU C 1 50 ? 49.211 111.705 196.411 1.00 23.50 50 LEU C C 1
ATOM 2697 O O . LEU C 1 50 ? 49.758 111.858 197.496 1.00 26.15 50 LEU C O 1
ATOM 2702 N N . SER C 1 51 ? 48.999 112.684 195.547 1.00 24.04 51 SER C N 1
ATOM 2703 C CA . SER C 1 51 ? 49.316 114.076 195.821 1.00 24.13 51 SER C CA 1
ATOM 2704 C C . SER C 1 51 ? 48.211 114.962 195.260 1.00 26.47 51 SER C C 1
ATOM 2705 O O . SER C 1 51 ? 47.617 114.633 194.256 1.00 26.91 51 SER C O 1
ATOM 2708 N N . SER C 1 52 ? 47.896 116.061 195.941 1.00 24.91 52 SER C N 1
ATOM 2709 C CA . SER C 1 52 ? 46.894 116.974 195.445 1.00 25.69 52 SER C CA 1
ATOM 2710 C C . SER C 1 52 ? 47.536 118.191 194.790 1.00 26.45 52 SER C C 1
ATOM 2711 O O . SER C 1 52 ? 46.860 119.181 194.558 1.00 24.29 52 SER C O 1
ATOM 2714 N N . ARG C 1 53 ? 48.837 118.148 194.518 1.00 25.79 53 ARG C N 1
ATOM 2715 C CA . ARG C 1 53 ? 49.517 119.251 193.832 1.00 25.19 53 ARG C CA 1
ATOM 2716 C C . ARG C 1 53 ? 49.313 119.138 192.300 1.00 28.41 53 ARG C C 1
ATOM 2717 O O . ARG C 1 53 ? 50.231 118.815 191.560 1.00 27.02 53 ARG C O 1
ATOM 2725 N N . ILE C 1 54 ? 48.079 119.404 191.885 1.00 26.99 54 ILE C N 1
ATOM 2726 C CA . ILE C 1 54 ? 47.636 119.173 190.557 1.00 32.42 54 ILE C CA 1
ATOM 2727 C C . ILE C 1 54 ? 48.391 120.065 189.548 1.00 34.21 54 ILE C C 1
ATOM 2728 O O . ILE C 1 54 ? 48.755 119.581 188.477 1.00 30.30 54 ILE C O 1
ATOM 2733 N N . ASP C 1 55 ? 48.645 121.325 189.908 1.00 34.94 55 ASP C N 1
ATOM 2734 C CA . ASP C 1 55 ? 49.421 122.254 189.052 1.00 39.03 55 ASP C CA 1
ATOM 2735 C C . ASP C 1 55 ? 50.805 121.684 188.744 1.00 41.96 55 ASP C C 1
ATOM 2736 O O . ASP C 1 55 ? 51.199 121.624 187.575 1.00 41.14 55 ASP C O 1
ATOM 2741 N N . LYS C 1 56 ? 51.475 121.113 189.747 1.00 39.05 56 LYS C N 1
ATOM 2742 C CA . LYS C 1 56 ? 52.761 120.486 189.499 1.00 35.52 56 LYS C CA 1
ATOM 2743 C C . LYS C 1 56 ? 52.644 119.226 188.603 1.00 34.54 56 LYS C C 1
ATOM 2744 O O . LYS C 1 56 ? 53.386 119.066 187.625 1.00 30.51 56 LYS C O 1
ATOM 2750 N N . TYR C 1 57 ? 51.723 118.336 188.935 1.00 31.33 57 TYR C N 1
ATOM 2751 C CA . TYR C 1 57 ? 51.697 117.066 188.269 1.00 30.96 57 TYR C CA 1
ATOM 2752 C C . TYR C 1 57 ? 51.098 117.122 186.857 1.00 33.10 57 TYR C C 1
ATOM 2753 O O . TYR C 1 57 ? 51.437 116.273 186.020 1.00 30.65 57 TYR C O 1
ATOM 2762 N N . LYS C 1 58 ? 50.202 118.074 186.618 1.00 35.54 58 LYS C N 1
ATOM 2763 C CA . LYS C 1 58 ? 49.617 118.323 185.300 1.00 41.62 58 LYS C CA 1
ATOM 2764 C C . LYS C 1 58 ? 50.768 118.726 184.298 1.00 39.66 58 LYS C C 1
ATOM 2765 O O . LYS C 1 58 ? 50.807 118.226 183.175 1.00 41.03 58 LYS C O 1
ATOM 2771 N N . LYS C 1 59 ? 51.775 119.488 184.743 1.00 40.96 59 LYS C N 1
ATOM 2772 C CA . LYS C 1 59 ? 52.913 119.811 183.882 1.00 42.95 59 LYS C CA 1
ATOM 2773 C C . LYS C 1 59 ? 53.699 118.592 183.481 1.00 48.32 59 LYS C C 1
ATOM 2774 O O . LYS C 1 59 ? 54.218 118.491 182.381 1.00 53.75 59 LYS C O 1
ATOM 2780 N N . ILE C 1 60 ? 53.796 117.641 184.380 1.00 47.62 60 ILE C N 1
ATOM 2781 C CA . ILE C 1 60 ? 54.572 116.467 184.080 1.00 43.80 60 ILE C CA 1
ATOM 2782 C C . ILE C 1 60 ? 53.831 115.598 183.084 1.00 42.55 60 ILE C C 1
ATOM 2783 O O . ILE C 1 60 ? 54.441 115.090 182.156 1.00 42.40 60 ILE C O 1
ATOM 2788 N N . VAL C 1 61 ? 52.534 115.437 183.282 1.00 34.88 61 VAL C N 1
ATOM 2789 C CA . VAL C 1 61 ? 51.696 114.755 182.339 1.00 38.28 61 VAL C CA 1
ATOM 2790 C C . VAL C 1 61 ? 51.833 115.378 180.923 1.00 43.63 61 VAL C C 1
ATOM 2791 O O . VAL C 1 61 ? 51.989 114.656 179.943 1.00 40.49 61 VAL C O 1
ATOM 2795 N N . SER C 1 62 ? 51.752 116.698 180.847 1.00 40.41 62 SER C N 1
ATOM 2796 C CA . SER C 1 62 ? 51.756 117.396 179.583 1.00 50.87 62 SER C CA 1
ATOM 2797 C C . SER C 1 62 ? 53.101 117.261 178.832 1.00 50.31 62 SER C C 1
ATOM 2798 O O . SER C 1 62 ? 53.126 117.436 177.614 1.00 61.12 62 SER C O 1
ATOM 2801 N N . LYS C 1 63 ? 54.189 116.968 179.533 1.00 51.36 63 LYS C N 1
ATOM 2802 C CA . LYS C 1 63 ? 55.446 116.649 178.856 1.00 57.42 63 LYS C CA 1
ATOM 2803 C C . LYS C 1 63 ? 55.249 115.516 177.843 1.00 61.66 63 LYS C C 1
ATOM 2804 O O . LYS C 1 63 ? 55.848 115.516 176.772 1.00 60.03 63 LYS C O 1
ATOM 2810 N N . ARG C 1 64 ? 54.432 114.531 178.184 1.00 63.22 64 ARG C N 1
ATOM 2811 C CA . ARG C 1 64 ? 54.197 113.416 177.261 1.00 61.99 64 ARG C CA 1
ATOM 2812 C C . ARG C 1 64 ? 53.017 113.633 176.360 1.00 66.28 64 ARG C C 1
ATOM 2813 O O . ARG C 1 64 ? 53.066 113.386 175.160 1.00 75.40 64 ARG C O 1
ATOM 2821 N N . THR C 1 65 ? 51.961 114.132 176.964 1.00 62.41 65 THR C N 1
ATOM 2822 C CA . THR C 1 65 ? 50.725 114.438 176.301 1.00 66.14 65 THR C CA 1
ATOM 2823 C C . THR C 1 65 ? 50.905 115.448 175.134 1.00 74.44 65 THR C C 1
ATOM 2824 O O . THR C 1 65 ? 50.313 115.290 174.059 1.00 64.60 65 THR C O 1
ATOM 2828 N N . GLY C 1 66 ? 51.756 116.448 175.346 1.00 80.52 66 GLY C N 1
ATOM 2829 C CA . GLY C 1 66 ? 52.051 117.453 174.337 1.00 83.89 66 GLY C CA 1
ATOM 2830 C C . GLY C 1 66 ? 52.829 116.911 173.148 1.00 86.82 66 GLY C C 1
ATOM 2831 O O . GLY C 1 66 ? 52.849 117.551 172.099 1.00 105.43 66 GLY C O 1
ATOM 2832 N N . LYS C 1 67 ? 53.479 115.756 173.330 1.00 81.43 67 LYS C N 1
ATOM 2833 C CA . LYS C 1 67 ? 54.086 114.967 172.249 1.00 73.80 67 LYS C CA 1
ATOM 2834 C C . LYS C 1 67 ? 53.183 113.790 171.797 1.00 68.42 67 LYS C C 1
ATOM 2835 O O . LYS C 1 67 ? 53.669 112.845 171.203 1.00 64.46 67 LYS C O 1
ATOM 2841 N N . GLY C 1 68 ? 51.872 113.875 172.013 1.00 62.87 68 GLY C N 1
ATOM 2842 C CA . GLY C 1 68 ? 50.953 112.860 171.531 1.00 56.89 68 GLY C CA 1
ATOM 2843 C C . GLY C 1 68 ? 51.056 111.508 172.206 1.00 63.47 68 GLY C C 1
ATOM 2844 O O . GLY C 1 68 ? 50.545 110.525 171.683 1.00 64.40 68 GLY C O 1
ATOM 2845 N N . ARG C 1 69 ? 51.708 111.433 173.363 1.00 63.76 69 ARG C N 1
ATOM 2846 C CA . ARG C 1 69 ? 51.843 110.160 174.080 1.00 70.17 69 ARG C CA 1
ATOM 2847 C C . ARG C 1 69 ? 51.035 110.141 175.376 1.00 59.84 69 ARG C C 1
ATOM 2848 O O . ARG C 1 69 ? 50.791 111.185 175.970 1.00 61.26 69 ARG C O 1
ATOM 2856 N N . ASN C 1 70 ? 50.615 108.949 175.796 1.00 56.90 70 ASN C N 1
ATOM 2857 C CA . ASN C 1 70 ? 50.049 108.747 177.156 1.00 51.40 70 ASN C CA 1
ATOM 2858 C C . ASN C 1 70 ? 51.097 108.908 178.260 1.00 42.83 70 ASN C C 1
ATOM 2859 O O . ASN C 1 70 ? 52.285 108.586 178.055 1.00 40.93 70 ASN C O 1
ATOM 2864 N N . CYS C 1 71 ? 50.676 109.452 179.408 1.00 41.05 71 CYS C N 1
ATOM 2865 C CA . CYS C 1 71 ? 51.551 109.509 180.608 1.00 37.50 71 CYS C CA 1
ATOM 2866 C C . CYS C 1 71 ? 51.165 108.375 181.488 1.00 37.05 71 CYS C C 1
ATOM 2867 O O . CYS C 1 71 ? 50.023 108.313 181.921 1.00 34.80 71 CYS C O 1
ATOM 2870 N N . ASP C 1 72 ? 52.058 107.423 181.663 1.00 30.86 72 ASP C N 1
ATOM 2871 C CA . ASP C 1 72 ? 51.783 106.298 182.539 1.00 32.06 72 ASP C CA 1
ATOM 2872 C C . ASP C 1 72 ? 52.281 106.524 183.973 1.00 26.83 72 ASP C C 1
ATOM 2873 O O . ASP C 1 72 ? 51.824 105.849 184.849 1.00 24.08 72 ASP C O 1
ATOM 2878 N N . ILE C 1 73 ? 53.256 107.419 184.166 1.00 26.78 73 ILE C N 1
ATOM 2879 C CA . ILE C 1 73 ? 53.907 107.561 185.459 1.00 28.06 73 ILE C CA 1
ATOM 2880 C C . ILE C 1 73 ? 53.061 108.443 186.437 1.00 29.35 73 ILE C C 1
ATOM 2881 O O . ILE C 1 73 ? 53.258 108.381 187.622 1.00 29.24 73 ILE C O 1
ATOM 2886 N N . ILE C 1 74 ? 52.170 109.261 185.888 1.00 27.49 74 ILE C N 1
ATOM 2887 C CA . ILE C 1 74 ? 51.206 110.046 186.633 1.00 28.61 74 ILE C CA 1
ATOM 2888 C C . ILE C 1 74 ? 49.853 109.995 185.972 1.00 31.44 74 ILE C C 1
ATOM 2889 O O . ILE C 1 74 ? 49.725 110.107 184.750 1.00 35.08 74 ILE C O 1
ATOM 2894 N N . HIS C 1 75 ? 48.823 109.829 186.777 1.00 32.52 75 HIS C N 1
ATOM 2895 C CA . HIS C 1 75 ? 47.460 109.857 186.297 1.00 32.12 75 HIS C CA 1
ATOM 2896 C C . HIS C 1 75 ? 46.644 110.695 187.266 1.00 36.04 75 HIS C C 1
ATOM 2897 O O . HIS C 1 75 ? 46.673 110.479 188.513 1.00 32.91 75 HIS C O 1
ATOM 2904 N N . ILE C 1 76 ? 45.884 111.634 186.705 1.00 34.28 76 ILE C N 1
ATOM 2905 C CA . ILE C 1 76 ? 45.076 112.558 187.492 1.00 33.57 76 ILE C CA 1
ATOM 2906 C C . ILE C 1 76 ? 43.600 112.261 187.267 1.00 37.65 76 ILE C C 1
ATOM 2907 O O . ILE C 1 76 ? 43.154 112.138 186.153 1.00 38.25 76 ILE C O 1
ATOM 2912 N N . VAL C 1 77 ? 42.865 112.064 188.352 1.00 43.54 77 VAL C N 1
ATOM 2913 C CA . VAL C 1 77 ? 41.465 111.799 188.258 1.00 38.36 77 VAL C CA 1
ATOM 2914 C C . VAL C 1 77 ? 40.735 112.351 189.486 1.00 39.46 77 VAL C C 1
ATOM 2915 O O . VAL C 1 77 ? 41.279 112.431 190.592 1.00 39.66 77 VAL C O 1
ATOM 2919 N N . LYS C 1 78 ? 39.482 112.698 189.280 1.00 37.38 78 LYS C N 1
ATOM 2920 C CA . LYS C 1 78 ? 38.604 113.160 190.341 1.00 37.64 78 LYS C CA 1
ATOM 2921 C C . LYS C 1 78 ? 38.145 111.951 191.148 1.00 35.19 78 LYS C C 1
ATOM 2922 O O . LYS C 1 78 ? 37.552 111.024 190.591 1.00 37.58 78 LYS C O 1
ATOM 2928 N N . LEU C 1 79 ? 38.368 111.970 192.452 1.00 33.52 79 LEU C N 1
ATOM 2929 C CA . LEU C 1 79 ? 37.874 110.882 193.328 1.00 32.41 79 LEU C CA 1
ATOM 2930 C C . LEU C 1 79 ? 36.462 111.124 193.769 1.00 36.35 79 LEU C C 1
ATOM 2931 O O . LEU C 1 79 ? 35.880 112.160 193.463 1.00 37.86 79 LEU C O 1
ATOM 2936 N N . ASP C 1 80 ? 35.916 110.190 194.533 1.00 35.60 80 ASP C N 1
ATOM 2937 C CA . ASP C 1 80 ? 34.538 110.261 194.966 1.00 35.02 80 ASP C CA 1
ATOM 2938 C C . ASP C 1 80 ? 34.317 111.371 196.006 1.00 37.97 80 ASP C C 1
ATOM 2939 O O . ASP C 1 80 ? 33.178 111.648 196.371 1.00 34.09 80 ASP C O 1
ATOM 2944 N N . ASP C 1 81 ? 35.392 112.017 196.473 1.00 37.56 81 ASP C N 1
ATOM 2945 C CA . ASP C 1 81 ? 35.251 113.250 197.274 1.00 36.75 81 ASP C CA 1
ATOM 2946 C C . ASP C 1 81 ? 35.087 114.489 196.400 1.00 37.57 81 ASP C C 1
ATOM 2947 O O . ASP C 1 81 ? 35.095 115.594 196.903 1.00 39.08 81 ASP C O 1
ATOM 2952 N N . SER C 1 82 ? 35.055 114.275 195.089 1.00 38.95 82 SER C N 1
ATOM 2953 C CA . SER C 1 82 ? 34.828 115.304 194.088 1.00 42.60 82 SER C CA 1
ATOM 2954 C C . SER C 1 82 ? 36.011 116.211 193.869 1.00 40.70 82 SER C C 1
ATOM 2955 O O . SER C 1 82 ? 35.872 117.245 193.241 1.00 44.14 82 SER C O 1
ATOM 2958 N N . HIS C 1 83 ? 37.182 115.823 194.357 1.00 39.07 83 HIS C N 1
ATOM 2959 C CA . HIS C 1 83 ? 38.402 116.578 194.067 1.00 39.72 83 HIS C CA 1
ATOM 2960 C C . HIS C 1 83 ? 39.409 115.740 193.295 1.00 39.06 83 HIS C C 1
ATOM 2961 O O . HIS C 1 83 ? 39.410 114.506 193.387 1.00 30.60 83 HIS C O 1
ATOM 2968 N N . GLU C 1 84 ? 40.235 116.440 192.524 1.00 37.07 84 GLU C N 1
ATOM 2969 C CA . GLU C 1 84 ? 41.239 115.829 191.677 1.00 36.96 84 GLU C CA 1
ATOM 2970 C C . GLU C 1 84 ? 42.399 115.361 192.518 1.00 32.06 84 GLU C C 1
ATOM 2971 O O . GLU C 1 84 ? 42.885 116.106 193.327 1.00 31.36 84 GLU C O 1
ATOM 2977 N N . SER C 1 85 ? 42.896 114.169 192.217 1.00 26.51 85 SER C N 1
ATOM 2978 C CA . SER C 1 85 ? 44.078 113.639 192.828 1.00 26.03 85 SER C CA 1
ATOM 2979 C C . SER C 1 85 ? 45.057 113.146 191.777 1.00 26.74 85 SER C C 1
ATOM 2980 O O . SER C 1 85 ? 44.651 112.483 190.817 1.00 24.27 85 SER C O 1
ATOM 2983 N N . ALA C 1 86 ? 46.346 113.410 191.996 1.00 25.10 86 ALA C N 1
ATOM 2984 C CA . ALA C 1 86 ? 47.403 112.801 191.206 1.00 25.03 86 ALA C CA 1
ATOM 2985 C C . ALA C 1 86 ? 47.892 111.480 191.807 1.00 27.46 86 ALA C C 1
ATOM 2986 O O . ALA C 1 86 ? 48.285 111.411 192.994 1.00 26.69 86 ALA C O 1
ATOM 2988 N N . PHE C 1 87 ? 47.878 110.436 190.995 1.00 25.35 87 PHE C N 1
ATOM 2989 C CA . PHE C 1 87 ? 48.387 109.137 191.377 1.00 26.45 87 PHE C CA 1
ATOM 2990 C C . PHE C 1 87 ? 49.831 109.100 190.897 1.00 29.69 87 PHE C C 1
ATOM 2991 O O . PHE C 1 87 ? 50.045 109.134 189.674 1.00 30.04 87 PHE C O 1
ATOM 2999 N N . LEU C 1 88 ? 50.807 109.038 191.813 1.00 24.66 88 LEU C N 1
ATOM 3000 C CA . LEU C 1 88 ? 52.197 109.066 191.434 1.00 25.88 88 LEU C CA 1
ATOM 3001 C C . LEU C 1 88 ? 52.674 107.631 191.196 1.00 28.38 88 LEU C C 1
ATOM 3002 O O . LEU C 1 88 ? 53.347 107.015 192.032 1.00 24.45 88 LEU C O 1
ATOM 3007 N N . ILE C 1 89 ? 52.253 107.082 190.048 1.00 28.32 89 ILE C N 1
ATOM 3008 C CA . ILE C 1 89 ? 52.474 105.703 189.729 1.00 27.34 89 ILE C CA 1
ATOM 3009 C C . ILE C 1 89 ? 53.996 105.449 189.655 1.00 28.77 89 ILE C C 1
ATOM 3010 O O . ILE C 1 89 ? 54.501 104.398 190.028 1.00 29.23 89 ILE C O 1
ATOM 3015 N N . GLN C 1 90 ? 54.714 106.431 189.142 1.00 28.82 90 GLN C N 1
ATOM 3016 C CA . GLN C 1 90 ? 56.195 106.448 189.175 1.00 28.19 90 GLN C CA 1
ATOM 3017 C C . GLN C 1 90 ? 56.768 105.951 190.502 1.00 29.20 90 GLN C C 1
ATOM 3018 O O . GLN C 1 90 ? 57.852 105.384 190.534 1.00 31.49 90 GLN C O 1
ATOM 3024 N N . ASP C 1 91 ? 56.088 106.266 191.610 1.00 28.97 91 ASP C N 1
ATOM 3025 C CA . ASP C 1 91 ? 56.650 106.100 192.953 1.00 23.68 91 ASP C CA 1
ATOM 3026 C C . ASP C 1 91 ? 55.978 104.979 193.665 1.00 24.64 91 ASP C C 1
ATOM 3027 O O . ASP C 1 91 ? 55.929 104.940 194.903 1.00 25.68 91 ASP C O 1
ATOM 3040 N N . PHE C 1 93 ? 55.132 101.264 195.166 1.00 23.29 93 PHE C N 1
ATOM 3041 C CA . PHE C 1 93 ? 56.051 100.458 196.005 1.00 24.62 93 PHE C CA 1
ATOM 3042 C C . PHE C 1 93 ? 55.308 99.336 196.662 1.00 22.98 93 PHE C C 1
ATOM 3043 O O . PHE C 1 93 ? 54.069 99.371 196.738 1.00 23.28 93 PHE C O 1
ATOM 3051 N N . PRO C 1 94 ? 56.019 98.323 197.066 1.00 22.52 94 PRO C N 1
ATOM 3052 C CA . PRO C 1 94 ? 55.347 97.206 197.699 1.00 27.50 94 PRO C CA 1
ATOM 3053 C C . PRO C 1 94 ? 55.214 97.330 199.221 1.00 25.92 94 PRO C C 1
ATOM 3054 O O . PRO C 1 94 ? 56.062 97.940 199.868 1.00 25.15 94 PRO C O 1
ATOM 3058 N N . ILE C 1 95 ? 54.249 96.626 199.767 1.00 27.15 95 ILE C N 1
ATOM 3059 C CA . ILE C 1 95 ? 54.020 96.622 201.202 1.00 31.81 95 ILE C CA 1
ATOM 3060 C C . ILE C 1 95 ? 53.385 95.298 201.644 1.00 33.08 95 ILE C C 1
ATOM 3061 O O . ILE C 1 95 ? 52.908 94.529 200.824 1.00 39.89 95 ILE C O 1
ATOM 3066 N N . SER C 1 96 ? 53.431 95.008 202.927 1.00 30.12 96 SER C N 1
ATOM 3067 C CA . SER C 1 96 ? 52.740 93.868 203.481 1.00 30.16 96 SER C CA 1
ATOM 3068 C C . SER C 1 96 ? 51.721 94.351 204.444 1.00 33.05 96 SER C C 1
ATOM 3069 O O . SER C 1 96 ? 51.733 95.517 204.897 1.00 29.85 96 SER C O 1
ATOM 3072 N N . ASP C 1 97 ? 50.838 93.446 204.785 1.00 32.53 97 ASP C N 1
ATOM 3073 C CA . ASP C 1 97 ? 49.654 93.747 205.584 1.00 38.32 97 ASP C CA 1
ATOM 3074 C C . ASP C 1 97 ? 49.899 94.429 206.919 1.00 31.48 97 ASP C C 1
ATOM 3075 O O . ASP C 1 97 ? 49.123 95.265 207.346 1.00 30.14 97 ASP C O 1
ATOM 3080 N N . LYS C 1 98 ? 50.970 94.063 207.600 1.00 30.72 98 LYS C N 1
ATOM 3081 C CA . LYS C 1 98 ? 51.207 94.580 208.944 1.00 33.26 98 LYS C CA 1
ATOM 3082 C C . LYS C 1 98 ? 51.580 96.068 208.928 1.00 32.98 98 LYS C C 1
ATOM 3083 O O . LYS C 1 98 ? 51.559 96.718 209.978 1.00 28.41 98 LYS C O 1
ATOM 3089 N N . TYR C 1 99 ? 51.950 96.594 207.760 1.00 28.14 99 TYR C N 1
ATOM 3090 C CA . TYR C 1 99 ? 52.262 98.009 207.631 1.00 28.57 99 TYR C CA 1
ATOM 3091 C C . TYR C 1 99 ? 51.076 98.870 207.253 1.00 24.99 99 TYR C C 1
ATOM 3092 O O . TYR C 1 99 ? 51.184 100.105 207.218 1.00 24.96 99 TYR C O 1
ATOM 3101 N N . ILE C 1 100 ? 49.915 98.266 207.104 1.00 24.65 100 ILE C N 1
ATOM 3102 C CA . ILE C 1 100 ? 48.727 99.055 206.847 1.00 28.43 100 ILE C CA 1
ATOM 3103 C C . ILE C 1 100 ? 48.118 99.554 208.159 1.00 32.88 100 ILE C C 1
ATOM 3104 O O . ILE C 1 100 ? 47.841 98.744 209.039 1.00 31.90 100 ILE C O 1
ATOM 3109 N N . GLU C 1 101 ? 47.819 100.847 208.262 1.00 33.80 101 GLU C N 1
ATOM 3110 C CA . GLU C 1 101 ? 47.247 101.397 209.485 1.00 34.91 101 GLU C CA 1
ATOM 3111 C C . GLU C 1 101 ? 45.746 101.312 209.522 1.00 33.81 101 GLU C C 1
ATOM 3112 O O . GLU C 1 101 ? 45.181 100.747 210.468 1.00 41.54 101 GLU C O 1
ATOM 3118 N N . ARG C 1 102 ? 45.084 101.824 208.496 1.00 27.76 102 ARG C N 1
ATOM 3119 C CA . ARG C 1 102 ? 43.636 101.793 208.462 1.00 27.93 102 ARG C CA 1
ATOM 3120 C C . ARG C 1 102 ? 43.145 102.250 207.105 1.00 28.95 102 ARG C C 1
ATOM 3121 O O . ARG C 1 102 ? 43.928 102.712 206.266 1.00 26.77 102 ARG C O 1
ATOM 3129 N N . GLU C 1 103 ? 41.847 102.118 206.922 1.00 30.26 103 GLU C N 1
ATOM 3130 C CA . GLU C 1 103 ? 41.159 102.611 205.757 1.00 31.91 103 GLU C CA 1
ATOM 3131 C C . GLU C 1 103 ? 41.166 104.126 205.791 1.00 30.80 103 GLU C C 1
ATOM 3132 O O . GLU C 1 103 ? 41.123 104.733 206.855 1.00 29.28 103 GLU C O 1
ATOM 3138 N N . TYR C 1 104 ? 41.278 104.732 204.620 1.00 28.08 104 TYR C N 1
ATOM 3139 C CA . TYR C 1 104 ? 41.159 106.192 204.471 1.00 29.88 104 TYR C CA 1
ATOM 3140 C C . TYR C 1 104 ? 39.701 106.431 204.222 1.00 26.82 104 TYR C C 1
ATOM 3141 O O . TYR C 1 104 ? 39.112 105.745 203.406 1.00 27.95 104 TYR C O 1
ATOM 3150 N N . THR C 1 105 ? 39.102 107.368 204.955 1.00 25.85 105 THR C N 1
ATOM 3151 C CA . THR C 1 105 ? 37.657 107.501 204.986 1.00 24.74 105 THR C CA 1
ATOM 3152 C C . THR C 1 105 ? 37.126 108.802 204.485 1.00 28.49 105 THR C C 1
ATOM 3153 O O . THR C 1 105 ? 37.801 109.837 204.480 1.00 31.85 105 THR C O 1
ATOM 3157 N N . ILE C 1 106 ? 35.879 108.740 204.046 1.00 33.16 106 ILE C N 1
ATOM 3158 C CA . ILE C 1 106 ? 35.053 109.902 203.764 1.00 33.27 106 ILE C CA 1
ATOM 3159 C C . ILE C 1 106 ? 33.780 109.756 204.624 1.00 34.75 106 ILE C C 1
ATOM 3160 O O . ILE C 1 106 ? 33.001 108.817 204.453 1.00 32.43 106 ILE C O 1
ATOM 3165 N N . ALA C 1 107 ? 33.612 110.669 205.581 1.00 35.91 107 ALA C N 1
ATOM 3166 C CA . ALA C 1 107 ? 32.500 110.627 206.531 1.00 37.52 107 ALA C CA 1
ATOM 3167 C C . ALA C 1 107 ? 32.313 109.226 207.097 1.00 37.84 107 ALA C C 1
ATOM 3168 O O . ALA C 1 107 ? 31.223 108.706 207.114 1.00 39.42 107 ALA C O 1
ATOM 3170 N N . GLY C 1 108 ? 33.399 108.601 207.522 1.00 41.81 108 GLY C N 1
ATOM 3171 C CA . GLY C 1 108 ? 33.303 107.269 208.127 1.00 43.99 108 GLY C CA 1
ATOM 3172 C C . GLY C 1 108 ? 33.082 106.100 207.184 1.00 43.80 108 GLY C C 1
ATOM 3173 O O . GLY C 1 108 ? 32.985 104.977 207.642 1.00 49.56 108 GLY C O 1
ATOM 3174 N N . ASN C 1 109 ? 32.937 106.355 205.880 1.00 39.21 109 ASN C N 1
ATOM 3175 C CA . ASN C 1 109 ? 32.951 105.272 204.916 1.00 36.94 109 ASN C CA 1
ATOM 3176 C C . ASN C 1 109 ? 34.360 105.152 204.327 1.00 39.09 109 ASN C C 1
ATOM 3177 O O . ASN C 1 109 ? 35.148 106.107 204.324 1.00 35.57 109 ASN C O 1
ATOM 3182 N N . HIS C 1 110 ? 34.635 103.997 203.755 1.00 37.98 110 HIS C N 1
ATOM 3183 C CA . HIS C 1 110 ? 35.909 103.745 203.120 1.00 40.67 110 HIS C CA 1
ATOM 3184 C C . HIS C 1 110 ? 35.991 104.426 201.762 1.00 34.44 110 HIS C C 1
ATOM 3185 O O . HIS C 1 110 ? 35.234 104.106 200.873 1.00 32.72 110 HIS C O 1
ATOM 3192 N N . LEU C 1 111 ? 36.891 105.405 201.600 1.00 34.18 111 LEU C N 1
ATOM 3193 C CA . LEU C 1 111 ? 37.092 106.013 200.260 1.00 32.55 111 LEU C CA 1
ATOM 3194 C C . LEU C 1 111 ? 37.745 104.983 199.358 1.00 34.30 111 LEU C C 1
ATOM 3195 O O . LEU C 1 111 ? 38.717 104.318 199.760 1.00 32.92 111 LEU C O 1
ATOM 3200 N N . ARG C 1 112 ? 37.198 104.814 198.174 1.00 33.18 112 ARG C N 1
ATOM 3201 C CA . ARG C 1 112 ? 37.789 103.893 197.222 1.00 36.99 112 ARG C CA 1
ATOM 3202 C C . ARG C 1 112 ? 37.510 104.376 195.822 1.00 37.31 112 ARG C C 1
ATOM 3203 O O . ARG C 1 112 ? 36.719 105.315 195.603 1.00 29.27 112 ARG C O 1
ATOM 3211 N N . LEU C 1 113 ? 38.257 103.838 194.872 1.00 32.55 113 LEU C N 1
ATOM 3212 C CA . LEU C 1 113 ? 38.065 104.245 193.504 1.00 35.19 113 LEU C CA 1
ATOM 3213 C C . LEU C 1 113 ? 36.913 103.371 192.946 1.00 37.18 113 LEU C C 1
ATOM 3214 O O . LEU C 1 113 ? 37.150 102.342 192.333 1.00 37.06 113 LEU C O 1
ATOM 3219 N N . THR C 1 114 ? 35.663 103.817 193.148 1.00 38.24 114 THR C N 1
ATOM 3220 C CA . THR C 1 114 ? 34.482 103.025 192.762 1.00 37.91 114 THR C CA 1
ATOM 3221 C C . THR C 1 114 ? 34.287 102.976 191.243 1.00 33.78 114 THR C C 1
ATOM 3222 O O . THR C 1 114 ? 33.730 102.007 190.717 1.00 38.51 114 THR C O 1
ATOM 3226 N N . SER C 1 115 ? 34.719 104.016 190.541 1.00 32.41 115 SER C N 1
ATOM 3227 C CA . SER C 1 115 ? 34.629 104.032 189.065 1.00 36.08 115 SER C CA 1
ATOM 3228 C C . SER C 1 115 ? 35.572 103.007 188.459 1.00 34.32 115 SER C C 1
ATOM 3229 O O . SER C 1 115 ? 36.778 103.271 188.271 1.00 37.42 115 SER C O 1
ATOM 3232 N N . GLU C 1 116 ? 35.025 101.870 188.082 1.00 39.07 116 GLU C N 1
ATOM 3233 C CA . GLU C 1 116 ? 35.850 100.780 187.520 1.00 42.52 116 GLU C CA 1
ATOM 3234 C C . GLU C 1 116 ? 36.654 101.163 186.307 1.00 39.83 116 GLU C C 1
ATOM 3235 O O . GLU C 1 116 ? 37.784 100.697 186.137 1.00 41.76 116 GLU C O 1
ATOM 3241 N N . HIS C 1 117 ? 36.156 102.036 185.455 1.00 38.51 117 HIS C N 1
ATOM 3242 C CA . HIS C 1 117 ? 36.966 102.377 184.257 1.00 35.88 117 HIS C CA 1
ATOM 3243 C C . HIS C 1 117 ? 38.240 103.134 184.622 1.00 36.93 117 HIS C C 1
ATOM 3244 O O . HIS C 1 117 ? 39.246 103.070 183.901 1.00 38.95 117 HIS C O 1
ATOM 3251 N N . ALA C 1 118 ? 38.193 103.909 185.703 1.00 36.39 118 ALA C N 1
ATOM 3252 C CA . ALA C 1 118 ? 39.399 104.645 186.116 1.00 36.04 118 ALA C CA 1
ATOM 3253 C C . ALA C 1 118 ? 40.365 103.676 186.757 1.00 33.93 118 ALA C C 1
ATOM 3254 O O . ALA C 1 118 ? 41.556 103.727 186.504 1.00 29.98 118 ALA C O 1
ATOM 3256 N N . ALA C 1 119 ? 39.838 102.782 187.582 1.00 34.92 119 ALA C N 1
ATOM 3257 C CA . ALA C 1 119 ? 40.679 101.791 188.219 1.00 36.42 119 ALA C CA 1
ATOM 3258 C C . ALA C 1 119 ? 41.442 100.948 187.196 1.00 40.82 119 ALA C C 1
ATOM 3259 O O . ALA C 1 119 ? 42.608 100.654 187.366 1.00 39.93 119 ALA C O 1
ATOM 3261 N N . LYS C 1 120 ? 40.745 100.579 186.132 1.00 51.05 120 LYS C N 1
ATOM 3262 C CA . LYS C 1 120 ? 41.311 99.752 185.107 1.00 50.35 120 LYS C CA 1
ATOM 3263 C C . LYS C 1 120 ? 42.416 100.498 184.400 1.00 45.40 120 LYS C C 1
ATOM 3264 O O . LYS C 1 120 ? 43.479 99.937 184.126 1.00 44.72 120 LYS C O 1
ATOM 3270 N N . GLU C 1 121 ? 42.193 101.759 184.081 1.00 39.49 121 GLU C N 1
ATOM 3271 C CA . GLU C 1 121 ? 43.232 102.529 183.412 1.00 41.12 121 GLU C CA 1
ATOM 3272 C C . GLU C 1 121 ? 44.483 102.700 184.312 1.00 43.94 121 GLU C C 1
ATOM 3273 O O . GLU C 1 121 ? 45.642 102.638 183.827 1.00 39.10 121 GLU C O 1
ATOM 3279 N N . ILE C 1 122 ? 44.254 102.884 185.616 1.00 35.87 122 ILE C N 1
ATOM 3280 C CA . ILE C 1 122 ? 45.353 103.036 186.534 1.00 36.09 122 ILE C CA 1
ATOM 3281 C C . ILE C 1 122 ? 46.108 101.688 186.676 1.00 32.18 122 ILE C C 1
ATOM 3282 O O . ILE C 1 122 ? 47.325 101.676 186.737 1.00 30.70 122 ILE C O 1
ATOM 3287 N N . GLU C 1 123 ? 45.372 100.599 186.769 1.00 29.95 123 GLU C N 1
ATOM 3288 C CA A GLU C 1 123 ? 45.980 99.288 186.878 0.60 34.13 123 GLU C CA 1
ATOM 3289 C CA B GLU C 1 123 ? 45.967 99.261 186.876 0.40 30.97 123 GLU C CA 1
ATOM 3290 C C . GLU C 1 123 ? 46.884 99.001 185.665 1.00 33.75 123 GLU C C 1
ATOM 3291 O O . GLU C 1 123 ? 48.037 98.524 185.810 1.00 35.06 123 GLU C O 1
ATOM 3302 N N . GLN C 1 124 ? 46.436 99.348 184.474 1.00 34.64 124 GLN C N 1
ATOM 3303 C CA . GLN C 1 124 ? 47.273 99.136 183.289 1.00 40.67 124 GLN C CA 1
ATOM 3304 C C . GLN C 1 124 ? 48.516 99.966 183.315 1.00 37.02 124 GLN C C 1
ATOM 3305 O O . GLN C 1 124 ? 49.597 99.497 182.951 1.00 37.79 124 GLN C O 1
ATOM 3311 N N . LYS C 1 125 ? 48.372 101.224 183.684 1.00 35.79 125 LYS C N 1
ATOM 3312 C CA . LYS C 1 125 ? 49.536 102.104 183.776 1.00 33.51 125 LYS C CA 1
ATOM 3313 C C . LYS C 1 125 ? 50.546 101.568 184.793 1.00 35.20 125 LYS C C 1
ATOM 3314 O O . LYS C 1 125 ? 51.738 101.604 184.561 1.00 30.82 125 LYS C O 1
ATOM 3320 N N . ALA C 1 126 ? 50.032 101.024 185.887 1.00 33.24 126 ALA C N 1
ATOM 3321 C CA . ALA C 1 126 ? 50.864 100.539 186.972 1.00 33.90 126 ALA C CA 1
ATOM 3322 C C . ALA C 1 126 ? 51.628 99.265 186.599 1.00 32.88 126 ALA C C 1
ATOM 3323 O O . ALA C 1 126 ? 52.751 99.089 187.025 1.00 26.87 126 ALA C O 1
ATOM 3325 N N . ARG C 1 127 ? 50.990 98.382 185.852 1.00 33.31 127 ARG C N 1
ATOM 3326 C CA . ARG C 1 127 ? 51.649 97.160 185.370 1.00 34.80 127 ARG C CA 1
ATOM 3327 C C . ARG C 1 127 ? 52.760 97.488 184.421 1.00 32.86 127 ARG C C 1
ATOM 3328 O O . ARG C 1 127 ? 53.838 96.915 184.464 1.00 35.91 127 ARG C O 1
ATOM 3336 N N . LYS C 1 128 ? 52.513 98.456 183.569 1.00 31.51 128 LYS C N 1
ATOM 3337 C CA . LYS C 1 128 ? 53.535 98.941 182.692 1.00 31.62 128 LYS C CA 1
ATOM 3338 C C . LYS C 1 128 ? 54.692 99.594 183.458 1.00 34.60 128 LYS C C 1
ATOM 3339 O O . LYS C 1 128 ? 55.881 99.331 183.179 1.00 36.24 128 LYS C O 1
ATOM 3345 N N . VAL C 1 129 ? 54.373 100.517 184.365 1.00 31.32 129 VAL C N 1
ATOM 3346 C CA . VAL C 1 129 ? 55.421 101.230 185.082 1.00 28.85 129 VAL C CA 1
ATOM 3347 C C . VAL C 1 129 ? 56.247 100.247 185.903 1.00 29.09 129 VAL C C 1
ATOM 3348 O O . VAL C 1 129 ? 57.482 100.300 185.905 1.00 26.64 129 VAL C O 1
ATOM 3352 N N . LEU C 1 130 ? 55.588 99.324 186.565 1.00 27.62 130 LEU C N 1
ATOM 3353 C CA . LEU C 1 130 ? 56.313 98.371 187.338 1.00 29.99 130 LEU C CA 1
ATOM 3354 C C . LEU C 1 130 ? 57.196 97.478 186.448 1.00 32.79 130 LEU C C 1
ATOM 3355 O O . LEU C 1 130 ? 58.310 97.085 186.836 1.00 35.80 130 LEU C O 1
ATOM 3360 N N . GLY C 1 131 ? 56.667 97.072 185.292 1.00 37.08 131 GLY C N 1
ATOM 3361 C CA . GLY C 1 131 ? 57.455 96.257 184.349 1.00 29.95 131 GLY C CA 1
ATOM 3362 C C . GLY C 1 131 ? 58.736 96.959 183.956 1.00 31.82 131 GLY C C 1
ATOM 3363 O O . GLY C 1 131 ? 59.809 96.353 183.882 1.00 32.88 131 GLY C O 1
ATOM 3372 N N . LEU C 1 133 ? 60.214 99.474 185.696 1.00 34.50 133 LEU C N 1
ATOM 3373 C CA . LEU C 1 133 ? 61.078 99.647 186.877 1.00 34.34 133 LEU C CA 1
ATOM 3374 C C . LEU C 1 133 ? 61.898 98.371 187.154 1.00 30.87 133 LEU C C 1
ATOM 3375 O O . LEU C 1 133 ? 63.076 98.447 187.445 1.00 31.04 133 LEU C O 1
ATOM 3380 N N . LYS C 1 134 ? 61.254 97.233 187.055 1.00 31.12 134 LYS C N 1
ATOM 3381 C CA . LYS C 1 134 ? 61.892 95.952 187.242 1.00 37.47 134 LYS C CA 1
ATOM 3382 C C . LYS C 1 134 ? 63.039 95.708 186.260 1.00 42.95 134 LYS C C 1
ATOM 3383 O O . LYS C 1 134 ? 63.900 94.872 186.525 1.00 46.91 134 LYS C O 1
ATOM 3389 N N . ARG C 1 135 ? 63.011 96.393 185.121 1.00 41.53 135 ARG C N 1
ATOM 3390 C CA . ARG C 1 135 ? 64.047 96.267 184.109 1.00 45.85 135 ARG C CA 1
ATOM 3391 C C . ARG C 1 135 ? 65.034 97.371 184.167 1.00 39.05 135 ARG C C 1
ATOM 3392 O O . ARG C 1 135 ? 65.797 97.554 183.247 1.00 41.99 135 ARG C O 1
ATOM 3400 N N . GLY C 1 136 ? 65.013 98.132 185.241 1.00 40.80 136 GLY C N 1
ATOM 3401 C CA . GLY C 1 136 ? 66.044 99.132 185.477 1.00 34.74 136 GLY C CA 1
ATOM 3402 C C . GLY C 1 136 ? 65.740 100.508 184.951 1.00 36.17 136 GLY C C 1
ATOM 3403 O O . GLY C 1 136 ? 66.611 101.361 184.970 1.00 35.97 136 GLY C O 1
ATOM 3404 N N . ILE C 1 137 ? 64.538 100.743 184.421 1.00 37.89 137 ILE C N 1
ATOM 3405 C CA . ILE C 1 137 ? 64.250 102.076 183.928 1.00 38.27 137 ILE C CA 1
ATOM 3406 C C . ILE C 1 137 ? 64.227 103.026 185.115 1.00 43.13 137 ILE C C 1
ATOM 3407 O O . ILE C 1 137 ? 63.801 102.648 186.222 1.00 37.96 137 ILE C O 1
ATOM 3412 N N . LYS C 1 138 ? 64.726 104.235 184.901 1.00 43.97 138 LYS C N 1
ATOM 3413 C CA . LYS C 1 138 ? 64.662 105.293 185.900 1.00 50.97 138 LYS C CA 1
ATOM 3414 C C . LYS C 1 138 ? 63.949 106.478 185.268 1.00 48.14 138 LYS C C 1
ATOM 3415 O O . LYS C 1 138 ? 64.471 107.081 184.342 1.00 47.33 138 LYS C O 1
ATOM 3421 N N . PHE C 1 139 ? 62.758 106.817 185.798 1.00 42.58 139 PHE C N 1
ATOM 3422 C CA . PHE C 1 139 ? 62.006 107.976 185.333 1.00 36.90 139 PHE C CA 1
ATOM 3423 C C . PHE C 1 139 ? 62.522 109.281 185.909 1.00 39.81 139 PHE C C 1
ATOM 3424 O O . PHE C 1 139 ? 62.429 110.325 185.251 1.00 40.81 139 PHE C O 1
ATOM 3432 N N . THR C 1 140 ? 63.047 109.238 187.143 1.00 36.79 140 THR C N 1
ATOM 3433 C CA . THR C 1 140 ? 63.656 110.423 187.768 1.00 33.18 140 THR C CA 1
ATOM 3434 C C . THR C 1 140 ? 64.984 110.006 188.290 1.00 32.15 140 THR C C 1
ATOM 3435 O O . THR C 1 140 ? 65.230 108.796 188.475 1.00 33.40 140 THR C O 1
ATOM 3439 N N . PRO C 1 141 ? 65.834 110.976 188.628 1.00 32.13 141 PRO C N 1
ATOM 3440 C CA . PRO C 1 141 ? 67.089 110.628 189.324 1.00 33.62 141 PRO C CA 1
ATOM 3441 C C . PRO C 1 141 ? 66.907 110.333 190.809 1.00 38.39 141 PRO C C 1
ATOM 3442 O O . PRO C 1 141 ? 67.869 109.975 191.473 1.00 40.18 141 PRO C O 1
ATOM 3446 N N . THR C 1 142 ? 65.669 110.408 191.304 1.00 37.03 142 THR C N 1
ATOM 3447 C CA . THR C 1 142 ? 65.380 110.213 192.745 1.00 31.22 142 THR C CA 1
ATOM 3448 C C . THR C 1 142 ? 64.278 109.193 192.860 1.00 30.62 142 THR C C 1
ATOM 3449 O O . THR C 1 142 ? 63.169 109.443 193.263 1.00 28.17 142 THR C O 1
ATOM 3453 N N . GLN C 1 143 ? 64.626 107.994 192.505 1.00 31.82 143 GLN C N 1
ATOM 3454 C CA . GLN C 1 143 ? 63.683 106.947 192.435 1.00 33.24 143 GLN C CA 1
ATOM 3455 C C . GLN C 1 143 ? 63.815 105.988 193.624 1.00 32.33 143 GLN C C 1
ATOM 3456 O O . GLN C 1 143 ? 64.893 105.521 193.907 1.00 34.05 143 GLN C O 1
ATOM 3462 N N . PRO C 1 144 ? 62.698 105.638 194.285 1.00 31.61 144 PRO C N 1
ATOM 3463 C CA . PRO C 1 144 ? 62.765 104.690 195.388 1.00 31.24 144 PRO C CA 1
ATOM 3464 C C . PRO C 1 144 ? 63.282 103.357 194.987 1.00 31.21 144 PRO C C 1
ATOM 3465 O O . PRO C 1 144 ? 63.012 102.886 193.868 1.00 29.01 144 PRO C O 1
ATOM 3469 N N . ASP C 1 145 ? 64.012 102.734 195.900 1.00 32.66 145 ASP C N 1
ATOM 3470 C CA . ASP C 1 145 ? 64.601 101.424 195.669 1.00 30.65 145 ASP C CA 1
ATOM 3471 C C . ASP C 1 145 ? 63.595 100.367 196.077 1.00 32.21 145 ASP C C 1
ATOM 3472 O O . ASP C 1 145 ? 63.684 99.755 197.144 1.00 31.71 145 ASP C O 1
ATOM 3477 N N . ILE C 1 146 ? 62.680 100.088 195.161 1.00 31.04 146 ILE C N 1
ATOM 3478 C CA . ILE C 1 146 ? 61.623 99.125 195.441 1.00 30.33 146 ILE C CA 1
ATOM 3479 C C . ILE C 1 146 ? 62.112 97.685 195.488 1.00 34.80 146 ILE C C 1
ATOM 3480 O O . ILE C 1 146 ? 61.515 96.841 196.172 1.00 28.43 146 ILE C O 1
ATOM 3485 N N . GLN C 1 147 ? 63.206 97.388 194.784 1.00 37.74 147 GLN C N 1
ATOM 3486 C CA . GLN C 1 147 ? 63.788 96.050 194.835 1.00 41.57 147 GLN C CA 1
ATOM 3487 C C . GLN C 1 147 ? 64.232 95.728 196.281 1.00 36.13 147 GLN C C 1
ATOM 3488 O O . GLN C 1 147 ? 63.928 94.685 196.832 1.00 36.34 147 GLN C O 1
ATOM 3494 N N . LYS C 1 148 ? 64.921 96.663 196.894 1.00 33.31 148 LYS C N 1
ATOM 3495 C CA . LYS C 1 148 ? 65.365 96.494 198.245 1.00 36.94 148 LYS C CA 1
ATOM 3496 C C . LYS C 1 148 ? 64.181 96.277 199.204 1.00 34.21 148 LYS C C 1
ATOM 3497 O O . LYS C 1 148 ? 64.179 95.325 199.998 1.00 32.07 148 LYS C O 1
ATOM 3503 N N . ILE C 1 149 ? 63.156 97.113 199.081 1.00 30.48 149 ILE C N 1
ATOM 3504 C CA . ILE C 1 149 ? 61.929 96.941 199.860 1.00 29.25 149 ILE C CA 1
ATOM 3505 C C . ILE C 1 149 ? 61.306 95.591 199.614 1.00 29.45 149 ILE C C 1
ATOM 3506 O O . ILE C 1 149 ? 60.878 94.892 200.557 1.00 30.62 149 ILE C O 1
ATOM 3511 N N . TYR C 1 150 ? 61.186 95.222 198.343 1.00 31.00 150 TYR C N 1
ATOM 3512 C CA . TYR C 1 150 ? 60.512 93.983 197.977 1.00 32.59 150 TYR C CA 1
ATOM 3513 C C . TYR C 1 150 ? 61.225 92.789 198.633 1.00 38.78 150 TYR C C 1
ATOM 3514 O O . TYR C 1 150 ? 60.573 91.896 199.201 1.00 34.36 150 TYR C O 1
ATOM 3523 N N . GLU C 1 151 ? 62.562 92.795 198.603 1.00 40.55 151 GLU C N 1
ATOM 3524 C CA . GLU C 1 151 ? 63.348 91.694 199.227 1.00 47.28 151 GLU C CA 1
ATOM 3525 C C . GLU C 1 151 ? 63.174 91.689 200.733 1.00 42.66 151 GLU C C 1
ATOM 3526 O O . GLU C 1 151 ? 62.963 90.632 201.325 1.00 46.36 151 GLU C O 1
ATOM 3532 N N . ARG C 1 152 ? 63.191 92.858 201.346 1.00 41.83 152 ARG C N 1
ATOM 3533 C CA . ARG C 1 152 ? 62.967 92.917 202.772 1.00 41.49 152 ARG C CA 1
ATOM 3534 C C . ARG C 1 152 ? 61.623 92.320 203.156 1.00 43.27 152 ARG C C 1
ATOM 3535 O O . ARG C 1 152 ? 61.521 91.590 204.160 1.00 39.57 152 ARG C O 1
ATOM 3543 N N . LEU C 1 153 ? 60.596 92.575 202.345 1.00 40.37 153 LEU C N 1
ATOM 3544 C CA . LEU C 1 153 ? 59.264 92.052 202.652 1.00 40.49 153 LEU C CA 1
ATOM 3545 C C . LEU C 1 153 ? 59.233 90.524 202.600 1.00 43.44 153 LEU C C 1
ATOM 3546 O O . LEU C 1 153 ? 58.535 89.896 203.374 1.00 43.81 153 LEU C O 1
ATOM 3551 N N . GLN C 1 154 ? 59.947 89.927 201.663 1.00 55.15 154 GLN C N 1
ATOM 3552 C CA . GLN C 1 154 ? 60.054 88.456 201.605 1.00 61.01 154 GLN C CA 1
ATOM 3553 C C . GLN C 1 154 ? 60.652 87.945 202.940 1.00 68.15 154 GLN C C 1
ATOM 3554 O O . GLN C 1 154 ? 61.811 88.170 203.188 1.00 61.20 154 GLN C O 1
ATOM 3560 N N . GLN C 1 155 ? 59.864 87.311 203.809 1.00 81.78 155 GLN C N 1
ATOM 3561 C CA . GLN C 1 155 ? 60.114 87.322 205.232 1.00 82.84 155 GLN C CA 1
ATOM 3562 C C . GLN C 1 155 ? 61.575 87.272 205.649 1.00 75.42 155 GLN C C 1
ATOM 3563 O O . GLN C 1 155 ? 62.253 88.283 205.578 1.00 68.65 155 GLN C O 1
ATOM 4539 N N . ILE E 1 2 ? 13.949 174.669 206.282 1.00 61.12 2 ILE E N 1
ATOM 4540 C CA . ILE E 1 2 ? 13.043 173.573 206.512 1.00 65.54 2 ILE E CA 1
ATOM 4541 C C . ILE E 1 2 ? 13.196 172.538 205.421 1.00 62.48 2 ILE E C 1
ATOM 4542 O O . ILE E 1 2 ? 13.168 172.848 204.209 1.00 63.21 2 ILE E O 1
ATOM 4547 N N . ARG E 1 3 ? 13.316 171.293 205.874 1.00 61.97 3 ARG E N 1
ATOM 4548 C CA . ARG E 1 3 ? 13.495 170.115 205.008 1.00 61.96 3 ARG E CA 1
ATOM 4549 C C . ARG E 1 3 ? 12.529 170.123 203.811 1.00 52.52 3 ARG E C 1
ATOM 4550 O O . ARG E 1 3 ? 11.370 170.434 203.971 1.00 53.15 3 ARG E O 1
ATOM 4558 N N . ASN E 1 4 ? 13.065 169.808 202.641 1.00 43.53 4 ASN E N 1
ATOM 4559 C CA . ASN E 1 4 ? 12.347 169.792 201.369 1.00 47.82 4 ASN E CA 1
ATOM 4560 C C . ASN E 1 4 ? 12.054 171.173 200.762 1.00 41.84 4 ASN E C 1
ATOM 4561 O O . ASN E 1 4 ? 11.468 171.230 199.701 1.00 38.37 4 ASN E O 1
ATOM 4566 N N . GLY E 1 5 ? 12.521 172.251 201.387 1.00 36.60 5 GLY E N 1
ATOM 4567 C CA . GLY E 1 5 ? 12.455 173.579 200.784 1.00 36.72 5 GLY E CA 1
ATOM 4568 C C . GLY E 1 5 ? 13.553 173.891 199.795 1.00 37.33 5 GLY E C 1
ATOM 4569 O O . GLY E 1 5 ? 14.631 173.295 199.837 1.00 36.42 5 GLY E O 1
ATOM 4570 N N . PHE E 1 6 ? 13.261 174.797 198.868 1.00 34.85 6 PHE E N 1
ATOM 4571 C CA . PHE E 1 6 ? 14.258 175.331 197.985 1.00 37.18 6 PHE E CA 1
ATOM 4572 C C . PHE E 1 6 ? 14.773 176.687 198.508 1.00 41.86 6 PHE E C 1
ATOM 4573 O O . PHE E 1 6 ? 14.016 177.489 199.063 1.00 41.18 6 PHE E O 1
ATOM 4581 N N . TYR E 1 7 ? 16.064 176.942 198.278 1.00 44.52 7 TYR E N 1
ATOM 4582 C CA . TYR E 1 7 ? 16.765 178.129 198.796 1.00 44.03 7 TYR E CA 1
ATOM 4583 C C . TYR E 1 7 ? 17.779 178.661 197.801 1.00 47.74 7 TYR E C 1
ATOM 4584 O O . TYR E 1 7 ? 18.220 177.956 196.870 1.00 48.99 7 TYR E O 1
ATOM 4593 N N . ILE E 1 8 ? 18.062 179.953 197.970 1.00 49.31 8 ILE E N 1
ATOM 4594 C CA . ILE E 1 8 ? 19.146 180.623 197.286 1.00 51.81 8 ILE E CA 1
ATOM 4595 C C . ILE E 1 8 ? 20.290 180.704 198.281 1.00 46.85 8 ILE E C 1
ATOM 4596 O O . ILE E 1 8 ? 20.084 181.001 199.462 1.00 42.70 8 ILE E O 1
ATOM 4601 N N . ILE E 1 9 ? 21.484 180.445 197.775 1.00 43.88 9 ILE E N 1
ATOM 4602 C CA . ILE E 1 9 ? 22.692 180.436 198.587 1.00 52.33 9 ILE E CA 1
ATOM 4603 C C . ILE E 1 9 ? 23.525 181.683 198.234 1.00 52.18 9 ILE E C 1
ATOM 4604 O O . ILE E 1 9 ? 23.618 182.061 197.049 1.00 57.17 9 ILE E O 1
ATOM 4609 N N . LYS E 1 10 ? 24.098 182.302 199.256 1.00 47.45 10 LYS E N 1
ATOM 4610 C CA . LYS E 1 10 ? 24.965 183.499 199.076 1.00 52.20 10 LYS E CA 1
ATOM 4611 C C . LYS E 1 10 ? 26.163 183.220 198.211 1.00 49.15 10 LYS E C 1
ATOM 4612 O O . LYS E 1 10 ? 26.766 182.143 198.334 1.00 52.44 10 LYS E O 1
ATOM 4618 N N . ASP E 1 11 ? 26.493 184.157 197.325 1.00 51.92 11 ASP E N 1
ATOM 4619 C CA . ASP E 1 11 ? 27.691 184.024 196.495 1.00 59.27 11 ASP E CA 1
ATOM 4620 C C . ASP E 1 11 ? 28.937 183.882 197.386 1.00 59.80 11 ASP E C 1
ATOM 4621 O O . ASP E 1 11 ? 29.917 183.214 197.012 1.00 55.06 11 ASP E O 1
ATOM 4626 N N . ARG E 1 12 ? 28.862 184.456 198.581 1.00 52.90 12 ARG E N 1
ATOM 4627 C CA . ARG E 1 12 ? 29.938 184.352 199.560 1.00 60.12 12 ARG E CA 1
ATOM 4628 C C . ARG E 1 12 ? 30.362 182.912 199.832 1.00 53.87 12 ARG E C 1
ATOM 4629 O O . ARG E 1 12 ? 31.550 182.620 200.009 1.00 46.90 12 ARG E O 1
ATOM 4637 N N . PHE E 1 13 ? 29.391 182.003 199.858 1.00 44.68 13 PHE E N 1
ATOM 4638 C CA . PHE E 1 13 ? 29.714 180.584 200.016 1.00 40.88 13 PHE E CA 1
ATOM 4639 C C . PHE E 1 13 ? 30.668 180.147 198.938 1.00 42.84 13 PHE E C 1
ATOM 4640 O O . PHE E 1 13 ? 31.672 179.507 199.211 1.00 46.37 13 PHE E O 1
ATOM 4648 N N . PHE E 1 14 ? 30.336 180.459 197.694 1.00 45.55 14 PHE E N 1
ATOM 4649 C CA . PHE E 1 14 ? 31.101 179.938 196.562 1.00 56.18 14 PHE E CA 1
ATOM 4650 C C . PHE E 1 14 ? 32.483 180.600 196.444 1.00 61.69 14 PHE E C 1
ATOM 4651 O O . PHE E 1 14 ? 33.457 179.924 196.113 1.00 60.43 14 PHE E O 1
ATOM 4659 N N . SER E 1 15 ? 32.571 181.894 196.763 1.00 62.31 15 SER E N 1
ATOM 4660 C CA . SER E 1 15 ? 33.881 182.572 196.781 1.00 63.70 15 SER E CA 1
ATOM 4661 C C . SER E 1 15 ? 34.715 182.070 197.980 1.00 58.42 15 SER E C 1
ATOM 4662 O O . SER E 1 15 ? 35.871 181.766 197.798 1.00 59.64 15 SER E O 1
ATOM 4665 N N . ASP E 1 16 ? 34.115 181.869 199.163 1.00 52.83 16 ASP E N 1
ATOM 4666 C CA . ASP E 1 16 ? 34.852 181.247 200.283 1.00 56.63 16 ASP E CA 1
ATOM 4667 C C . ASP E 1 16 ? 35.409 179.850 199.928 1.00 58.08 16 ASP E C 1
ATOM 4668 O O . ASP E 1 16 ? 36.576 179.590 200.161 1.00 58.98 16 ASP E O 1
ATOM 4681 N N . SER E 1 18 ? 35.671 178.340 196.870 1.00 58.13 18 SER E N 1
ATOM 4682 C CA . SER E 1 18 ? 36.524 178.402 195.709 1.00 56.53 18 SER E CA 1
ATOM 4683 C C . SER E 1 18 ? 36.696 177.035 195.055 1.00 60.51 18 SER E C 1
ATOM 4684 O O . SER E 1 18 ? 37.825 176.593 194.786 1.00 70.31 18 SER E O 1
ATOM 4687 N N . ASP E 1 19 ? 35.588 176.335 194.821 1.00 53.22 19 ASP E N 1
ATOM 4688 C CA . ASP E 1 19 ? 35.669 175.011 194.244 1.00 49.94 19 ASP E CA 1
ATOM 4689 C C . ASP E 1 19 ? 35.175 175.089 192.826 1.00 50.71 19 ASP E C 1
ATOM 4690 O O . ASP E 1 19 ? 34.017 175.331 192.594 1.00 51.48 19 ASP E O 1
ATOM 4695 N N . PRO E 1 20 ? 36.055 174.835 191.866 1.00 58.07 20 PRO E N 1
ATOM 4696 C CA . PRO E 1 20 ? 35.649 174.982 190.478 1.00 61.54 20 PRO E CA 1
ATOM 4697 C C . PRO E 1 20 ? 34.658 173.946 189.991 1.00 63.21 20 PRO E C 1
ATOM 4698 O O . PRO E 1 20 ? 34.183 174.061 188.864 1.00 51.32 20 PRO E O 1
ATOM 4702 N N . TYR E 1 21 ? 34.360 172.929 190.793 1.00 61.79 21 TYR E N 1
ATOM 4703 C CA . TYR E 1 21 ? 33.474 171.893 190.309 1.00 60.03 21 TYR E CA 1
ATOM 4704 C C . TYR E 1 21 ? 32.062 171.959 190.893 1.00 54.10 21 TYR E C 1
ATOM 4705 O O . TYR E 1 21 ? 31.186 171.244 190.418 1.00 51.38 21 TYR E O 1
ATOM 4714 N N . LEU E 1 22 ? 31.830 172.802 191.903 1.00 42.83 22 LEU E N 1
ATOM 4715 C CA . LEU E 1 22 ? 30.488 173.054 192.343 1.00 44.06 22 LEU E CA 1
ATOM 4716 C C . LEU E 1 22 ? 29.719 173.679 191.183 1.00 51.33 22 LEU E C 1
ATOM 4717 O O . LEU E 1 22 ? 30.298 174.393 190.375 1.00 48.10 22 LEU E O 1
ATOM 4722 N N . LYS E 1 23 ? 28.426 173.383 191.078 1.00 53.86 23 LYS E N 1
ATOM 4723 C CA . LYS E 1 23 ? 27.595 173.986 190.042 1.00 46.30 23 LYS E CA 1
ATOM 4724 C C . LYS E 1 23 ? 27.519 175.469 190.285 1.00 46.27 23 LYS E C 1
ATOM 4725 O O . LYS E 1 23 ? 27.217 175.922 191.401 1.00 42.11 23 LYS E O 1
ATOM 4731 N N . GLY E 1 24 ? 27.835 176.245 189.246 1.00 51.71 24 GLY E N 1
ATOM 4732 C CA . GLY E 1 24 ? 27.880 177.720 189.395 1.00 49.17 24 GLY E CA 1
ATOM 4733 C C . GLY E 1 24 ? 26.583 178.297 189.906 1.00 46.30 24 GLY E C 1
ATOM 4734 O O . GLY E 1 24 ? 25.482 177.952 189.409 1.00 40.71 24 GLY E O 1
ATOM 4735 N N . ASN E 1 25 ? 26.672 179.172 190.898 1.00 47.97 25 ASN E N 1
ATOM 4736 C CA . ASN E 1 25 ? 25.423 179.678 191.443 1.00 53.08 25 ASN E CA 1
ATOM 4737 C C . ASN E 1 25 ? 24.721 180.819 190.660 1.00 54.07 25 ASN E C 1
ATOM 4738 O O . ASN E 1 25 ? 23.612 181.189 190.994 1.00 46.24 25 ASN E O 1
ATOM 4743 N N . LYS E 1 26 ? 25.319 181.248 189.534 1.00 59.13 26 LYS E N 1
ATOM 4744 C CA . LYS E 1 26 ? 24.680 182.202 188.632 1.00 50.24 26 LYS E CA 1
ATOM 4745 C C . LYS E 1 26 ? 24.200 183.430 189.402 1.00 52.47 26 LYS E C 1
ATOM 4746 O O . LYS E 1 26 ? 23.042 183.859 189.302 1.00 55.29 26 LYS E O 1
ATOM 4752 N N . LYS E 1 27 ? 25.083 183.966 190.236 1.00 54.51 27 LYS E N 1
ATOM 4753 C CA . LYS E 1 27 ? 24.851 185.255 190.892 1.00 64.04 27 LYS E CA 1
ATOM 4754 C C . LYS E 1 27 ? 23.567 185.196 191.688 1.00 51.80 27 LYS E C 1
ATOM 4755 O O . LYS E 1 27 ? 22.691 186.064 191.578 1.00 59.37 27 LYS E O 1
ATOM 4761 N N . GLN E 1 28 ? 23.472 184.158 192.501 1.00 51.21 28 GLN E N 1
ATOM 4762 C CA . GLN E 1 28 ? 22.330 183.969 193.404 1.00 51.47 28 GLN E CA 1
ATOM 4763 C C . GLN E 1 28 ? 20.993 183.752 192.660 1.00 48.96 28 GLN E C 1
ATOM 4764 O O . GLN E 1 28 ? 19.939 184.114 193.163 1.00 43.64 28 GLN E O 1
ATOM 4770 N N . ASN E 1 29 ? 21.047 183.101 191.504 1.00 48.95 29 ASN E N 1
ATOM 4771 C CA . ASN E 1 29 ? 19.791 182.637 190.888 1.00 59.89 29 ASN E CA 1
ATOM 4772 C C . ASN E 1 29 ? 19.597 181.091 190.689 1.00 55.61 29 ASN E C 1
ATOM 4773 O O . ASN E 1 29 ? 18.521 180.680 190.318 1.00 57.78 29 ASN E O 1
ATOM 4778 N N . ARG E 1 30 ? 20.558 180.245 191.081 1.00 49.30 30 ARG E N 1
ATOM 4779 C CA . ARG E 1 30 ? 20.335 178.792 191.030 1.00 49.85 30 ARG E CA 1
ATOM 4780 C C . ARG E 1 30 ? 19.605 178.321 192.289 1.00 46.16 30 ARG E C 1
ATOM 4781 O O . ARG E 1 30 ? 20.135 178.416 193.394 1.00 45.05 30 ARG E O 1
ATOM 4789 N N . PRO E 1 31 ? 18.381 177.792 192.126 1.00 42.35 31 PRO E N 1
ATOM 4790 C CA . PRO E 1 31 ? 17.759 177.185 193.295 1.00 38.94 31 PRO E CA 1
ATOM 4791 C C . PRO E 1 31 ? 18.534 175.944 193.792 1.00 34.39 31 PRO E C 1
ATOM 4792 O O . PRO E 1 31 ? 19.020 175.156 192.984 1.00 33.07 31 PRO E O 1
ATOM 4796 N N . HIS E 1 32 ? 18.613 175.795 195.106 1.00 33.53 32 HIS E N 1
ATOM 4797 C CA . HIS E 1 32 ? 19.196 174.624 195.742 1.00 40.15 32 HIS E CA 1
ATOM 4798 C C . HIS E 1 32 ? 18.196 173.974 196.710 1.00 36.96 32 HIS E C 1
ATOM 4799 O O . HIS E 1 32 ? 17.459 174.655 197.397 1.00 31.04 32 HIS E O 1
ATOM 4806 N N . TYR E 1 33 ? 18.199 172.637 196.759 1.00 35.19 33 TYR E N 1
ATOM 4807 C CA . TYR E 1 33 ? 17.247 171.879 197.589 1.00 35.21 33 TYR E CA 1
ATOM 4808 C C . TYR E 1 33 ? 17.885 171.407 198.909 1.00 32.23 33 TYR E C 1
ATOM 4809 O O . TYR E 1 33 ? 18.964 170.822 198.885 1.00 33.40 33 TYR E O 1
ATOM 4818 N N . TYR E 1 34 ? 17.222 171.662 200.028 1.00 30.18 34 TYR E N 1
ATOM 4819 C CA . TYR E 1 34 ? 17.708 171.236 201.306 1.00 30.29 34 TYR E CA 1
ATOM 4820 C C . TYR E 1 34 ? 17.216 169.840 201.576 1.00 37.66 34 TYR E C 1
ATOM 4821 O O . TYR E 1 34 ? 16.042 169.634 201.867 1.00 35.95 34 TYR E O 1
ATOM 4830 N N . CYS E 1 35 ? 18.116 168.870 201.473 1.00 38.37 35 CYS E N 1
ATOM 4831 C CA . CYS E 1 35 ? 17.776 167.481 201.601 1.00 39.78 35 CYS E CA 1
ATOM 4832 C C . CYS E 1 35 ? 17.701 166.931 203.031 1.00 38.88 35 CYS E C 1
ATOM 4833 O O . CYS E 1 35 ? 16.694 166.339 203.430 1.00 36.13 35 CYS E O 1
ATOM 4836 N N . PHE E 1 36 ? 18.784 167.044 203.793 1.00 38.63 36 PHE E N 1
ATOM 4837 C CA . PHE E 1 36 ? 18.770 166.600 205.213 1.00 39.76 36 PHE E CA 1
ATOM 4838 C C . PHE E 1 36 ? 19.917 167.179 206.002 1.00 35.57 36 PHE E C 1
ATOM 4839 O O . PHE E 1 36 ? 20.908 167.594 205.427 1.00 35.83 36 PHE E O 1
ATOM 4847 N N . GLU E 1 37 ? 19.747 167.249 207.313 1.00 43.41 37 GLU E N 1
ATOM 4848 C CA . GLU E 1 37 ? 20.792 167.721 208.191 1.00 48.01 37 GLU E CA 1
ATOM 4849 C C . GLU E 1 37 ? 21.864 166.649 208.303 1.00 48.56 37 GLU E C 1
ATOM 4850 O O . GLU E 1 37 ? 21.563 165.476 208.192 1.00 39.76 37 GLU E O 1
ATOM 4856 N N . ASP E 1 38 ? 23.119 167.069 208.455 1.00 52.97 38 ASP E N 1
ATOM 4857 C CA . ASP E 1 38 ? 24.210 166.131 208.676 1.00 57.80 38 ASP E CA 1
ATOM 4858 C C . ASP E 1 38 ? 24.013 165.387 209.999 1.00 57.15 38 ASP E C 1
ATOM 4859 O O . ASP E 1 38 ? 23.632 166.003 210.996 1.00 58.76 38 ASP E O 1
ATOM 4864 N N . SER E 1 39 ? 24.258 164.070 210.000 1.00 57.00 39 SER E N 1
ATOM 4865 C CA . SER E 1 39 ? 24.115 163.219 211.216 1.00 60.49 39 SER E CA 1
ATOM 4866 C C . SER E 1 39 ? 25.120 163.540 212.326 1.00 61.64 39 SER E C 1
ATOM 4867 O O . SER E 1 39 ? 24.783 163.453 213.505 1.00 61.32 39 SER E O 1
ATOM 4870 N N . ASN E 1 40 ? 26.354 163.870 211.938 1.00 60.24 40 ASN E N 1
ATOM 4871 C CA . ASN E 1 40 ? 27.457 164.066 212.889 1.00 61.55 40 ASN E CA 1
ATOM 4872 C C . ASN E 1 40 ? 27.570 165.477 213.492 1.00 65.56 40 ASN E C 1
ATOM 4873 O O . ASN E 1 40 ? 27.964 165.599 214.637 1.00 66.84 40 ASN E O 1
ATOM 4878 N N . TYR E 1 41 ? 27.242 166.528 212.734 1.00 69.25 41 TYR E N 1
ATOM 4879 C CA . TYR E 1 41 ? 27.297 167.906 213.252 1.00 68.55 41 TYR E CA 1
ATOM 4880 C C . TYR E 1 41 ? 26.023 168.649 212.966 1.00 68.36 41 TYR E C 1
ATOM 4881 O O . TYR E 1 41 ? 25.639 168.831 211.802 1.00 70.18 41 TYR E O 1
ATOM 4890 N N . ASN E 1 42 ? 25.383 169.111 214.028 1.00 68.37 42 ASN E N 1
ATOM 4891 C CA . ASN E 1 42 ? 24.241 170.002 213.881 1.00 72.74 42 ASN E CA 1
ATOM 4892 C C . ASN E 1 42 ? 24.708 171.316 213.251 1.00 65.32 42 ASN E C 1
ATOM 4893 O O . ASN E 1 42 ? 25.834 171.754 213.490 1.00 64.25 42 ASN E O 1
ATOM 4898 N N . GLY E 1 43 ? 23.855 171.918 212.426 1.00 57.12 43 GLY E N 1
ATOM 4899 C CA . GLY E 1 43 ? 24.196 173.178 211.764 1.00 56.09 43 GLY E CA 1
ATOM 4900 C C . GLY E 1 43 ? 24.929 172.984 210.450 1.00 54.35 43 GLY E C 1
ATOM 4901 O O . GLY E 1 43 ? 25.350 173.959 209.830 1.00 53.07 43 GLY E O 1
ATOM 4902 N N . ILE E 1 44 ? 25.112 171.733 210.034 1.00 49.72 44 ILE E N 1
ATOM 4903 C CA . ILE E 1 44 ? 25.588 171.455 208.686 1.00 53.23 44 ILE E CA 1
ATOM 4904 C C . ILE E 1 44 ? 24.461 170.763 207.931 1.00 53.80 44 ILE E C 1
ATOM 4905 O O . ILE E 1 44 ? 23.868 169.793 208.429 1.00 49.64 44 ILE E O 1
ATOM 4910 N N . TYR E 1 45 ? 24.190 171.262 206.724 1.00 50.57 45 TYR E N 1
ATOM 4911 C CA . TYR E 1 45 ? 23.017 170.852 205.962 1.00 45.08 45 TYR E CA 1
ATOM 4912 C C . TYR E 1 45 ? 23.453 170.431 204.599 1.00 45.11 45 TYR E C 1
ATOM 4913 O O . TYR E 1 45 ? 24.339 171.064 204.019 1.00 45.26 45 TYR E O 1
ATOM 4922 N N . TRP E 1 46 ? 22.833 169.374 204.073 1.00 37.74 46 TRP E N 1
ATOM 4923 C CA . TRP E 1 46 ? 23.179 168.873 202.755 1.00 34.95 46 TRP E CA 1
ATOM 4924 C C . TRP E 1 46 ? 22.244 169.425 201.705 1.00 36.50 46 TRP E C 1
ATOM 4925 O O . TRP E 1 46 ? 21.022 169.341 201.843 1.00 38.98 46 TRP E O 1
ATOM 4944 N N . ILE E 1 48 ? 21.271 170.149 197.446 1.00 31.36 48 ILE E N 1
ATOM 4945 C CA . ILE E 1 48 ? 21.392 169.643 196.094 1.00 30.83 48 ILE E CA 1
ATOM 4946 C C . ILE E 1 48 ? 21.076 170.734 195.075 1.00 36.05 48 ILE E C 1
ATOM 4947 O O . ILE E 1 48 ? 20.005 171.334 195.110 1.00 34.65 48 ILE E O 1
ATOM 4952 N N . PRO E 1 49 ? 21.969 170.953 194.119 1.00 39.20 49 PRO E N 1
ATOM 4953 C CA . PRO E 1 49 ? 21.730 172.028 193.135 1.00 42.26 49 PRO E CA 1
ATOM 4954 C C . PRO E 1 49 ? 20.818 171.566 192.033 1.00 39.43 49 PRO E C 1
ATOM 4955 O O . PRO E 1 49 ? 20.878 170.387 191.699 1.00 41.77 49 PRO E O 1
ATOM 4959 N N . LEU E 1 50 ? 19.976 172.460 191.498 1.00 37.42 50 LEU E N 1
ATOM 4960 C CA . LEU E 1 50 ? 19.126 172.085 190.381 1.00 36.22 50 LEU E CA 1
ATOM 4961 C C . LEU E 1 50 ? 19.581 172.684 189.056 1.00 37.88 50 LEU E C 1
ATOM 4962 O O . LEU E 1 50 ? 20.246 173.712 189.026 1.00 39.38 50 LEU E O 1
ATOM 4967 N N . SER E 1 51 ? 19.196 172.037 187.964 1.00 38.84 51 SER E N 1
ATOM 4968 C CA . SER E 1 51 ? 19.438 172.529 186.622 1.00 42.93 51 SER E CA 1
ATOM 4969 C C . SER E 1 51 ? 18.187 172.290 185.784 1.00 49.60 51 SER E C 1
ATOM 4970 O O . SER E 1 51 ? 17.477 171.290 185.999 1.00 45.39 51 SER E O 1
ATOM 4973 N N . SER E 1 52 ? 17.918 173.201 184.840 1.00 48.38 52 SER E N 1
ATOM 4974 C CA . SER E 1 52 ? 16.788 173.053 183.939 1.00 52.73 52 SER E CA 1
ATOM 4975 C C . SER E 1 52 ? 17.211 172.475 182.591 1.00 54.16 52 SER E C 1
ATOM 4976 O O . SER E 1 52 ? 16.400 172.462 181.681 1.00 51.47 52 SER E O 1
ATOM 4979 N N . ARG E 1 53 ? 18.445 171.986 182.463 1.00 51.73 53 ARG E N 1
ATOM 4980 C CA . ARG E 1 53 ? 18.913 171.412 181.207 1.00 52.55 53 ARG E CA 1
ATOM 4981 C C . ARG E 1 53 ? 18.471 169.948 181.108 1.00 49.86 53 ARG E C 1
ATOM 4982 O O . ARG E 1 53 ? 19.268 169.020 181.170 1.00 44.48 53 ARG E O 1
ATOM 4990 N N . ILE E 1 54 ? 17.172 169.755 180.928 1.00 44.24 54 ILE E N 1
ATOM 4991 C CA . ILE E 1 54 ? 16.569 168.450 181.010 1.00 43.74 54 ILE E CA 1
ATOM 4992 C C . ILE E 1 54 ? 17.054 167.518 179.903 1.00 51.25 54 ILE E C 1
ATOM 4993 O O . ILE E 1 54 ? 17.269 166.334 180.134 1.00 48.65 54 ILE E O 1
ATOM 4998 N N . ASP E 1 55 ? 17.191 168.044 178.688 1.00 55.40 55 ASP E N 1
ATOM 4999 C CA . ASP E 1 55 ? 17.703 167.261 177.553 1.00 60.73 55 ASP E CA 1
ATOM 5000 C C . ASP E 1 55 ? 19.055 166.647 177.934 1.00 59.53 55 ASP E C 1
ATOM 5001 O O . ASP E 1 55 ? 19.281 165.477 177.692 1.00 57.19 55 ASP E O 1
ATOM 5006 N N . LYS E 1 56 ? 19.941 167.431 178.541 1.00 56.64 56 LYS E N 1
ATOM 5007 C CA . LYS E 1 56 ? 21.265 166.930 178.907 1.00 56.04 56 LYS E CA 1
ATOM 5008 C C . LYS E 1 56 ? 21.152 165.880 179.991 1.00 57.15 56 LYS E C 1
ATOM 5009 O O . LYS E 1 56 ? 21.739 164.808 179.881 1.00 56.10 56 LYS E O 1
ATOM 5015 N N . TYR E 1 57 ? 20.385 166.178 181.044 1.00 52.98 57 TYR E N 1
ATOM 5016 C CA . TYR E 1 57 ? 20.366 165.302 182.217 1.00 48.69 57 TYR E CA 1
ATOM 5017 C C . TYR E 1 57 ? 19.546 164.027 182.022 1.00 48.04 57 TYR E C 1
ATOM 5018 O O . TYR E 1 57 ? 19.873 163.018 182.626 1.00 43.77 57 TYR E O 1
ATOM 5027 N N . LYS E 1 58 ? 18.537 164.073 181.155 1.00 51.21 58 LYS E N 1
ATOM 5028 C CA . LYS E 1 58 ? 17.819 162.865 180.746 1.00 58.46 58 LYS E CA 1
ATOM 5029 C C . LYS E 1 58 ? 18.736 161.845 180.102 1.00 56.43 58 LYS E C 1
ATOM 5030 O O . LYS E 1 58 ? 18.607 160.655 180.360 1.00 54.07 58 LYS E O 1
ATOM 5036 N N . LYS E 1 59 ? 19.631 162.291 179.228 1.00 55.08 59 LYS E N 1
ATOM 5037 C CA . LYS E 1 59 ? 20.592 161.351 178.622 1.00 73.03 59 LYS E CA 1
ATOM 5038 C C . LYS E 1 59 ? 21.475 160.653 179.665 1.00 61.63 59 LYS E C 1
ATOM 5039 O O . LYS E 1 59 ? 21.828 159.512 179.519 1.00 58.32 59 LYS E O 1
ATOM 5045 N N . ILE E 1 60 ? 21.842 161.371 180.708 1.00 63.14 60 ILE E N 1
ATOM 5046 C CA . ILE E 1 60 ? 22.683 160.791 181.724 1.00 57.60 60 ILE E CA 1
ATOM 5047 C C . ILE E 1 60 ? 21.904 159.764 182.507 1.00 59.57 60 ILE E C 1
ATOM 5048 O O . ILE E 1 60 ? 22.408 158.689 182.769 1.00 60.77 60 ILE E O 1
ATOM 5053 N N . VAL E 1 61 ? 20.658 160.084 182.849 1.00 58.03 61 VAL E N 1
ATOM 5054 C CA . VAL E 1 61 ? 19.755 159.126 183.490 1.00 50.81 61 VAL E CA 1
ATOM 5055 C C . VAL E 1 61 ? 19.600 157.855 182.660 1.00 50.48 61 VAL E C 1
ATOM 5056 O O . VAL E 1 61 ? 19.755 156.742 183.173 1.00 49.98 61 VAL E O 1
ATOM 5060 N N . SER E 1 62 ? 19.339 158.024 181.372 1.00 59.11 62 SER E N 1
ATOM 5061 C CA . SER E 1 62 ? 19.118 156.883 180.462 1.00 68.59 62 SER E CA 1
ATOM 5062 C C . SER E 1 62 ? 20.373 155.982 180.253 1.00 66.84 62 SER E C 1
ATOM 5063 O O . SER E 1 62 ? 20.231 154.810 179.927 1.00 66.68 62 SER E O 1
ATOM 5066 N N . LYS E 1 63 ? 21.579 156.496 180.497 1.00 68.77 63 LYS E N 1
ATOM 5067 C CA . LYS E 1 63 ? 22.772 155.633 180.572 1.00 72.02 63 LYS E CA 1
ATOM 5068 C C . LYS E 1 63 ? 22.589 154.472 181.551 1.00 73.02 63 LYS E C 1
ATOM 5069 O O . LYS E 1 63 ? 23.054 153.363 181.290 1.00 71.98 63 LYS E O 1
ATOM 5075 N N . ARG E 1 64 ? 21.945 154.728 182.686 1.00 69.60 64 ARG E N 1
ATOM 5076 C CA . ARG E 1 64 ? 21.722 153.669 183.654 1.00 70.53 64 ARG E CA 1
ATOM 5077 C C . ARG E 1 64 ? 20.415 152.952 183.426 1.00 72.76 64 ARG E C 1
ATOM 5078 O O . ARG E 1 64 ? 20.373 151.706 183.493 1.00 78.12 64 ARG E O 1
ATOM 5086 N N . THR E 1 65 ? 19.362 153.740 183.179 1.00 74.49 65 THR E N 1
ATOM 5087 C CA . THR E 1 65 ? 18.007 153.168 182.970 1.00 76.02 65 THR E CA 1
ATOM 5088 C C . THR E 1 65 ? 17.982 152.227 181.766 1.00 79.95 65 THR E C 1
ATOM 5089 O O . THR E 1 65 ? 17.316 151.200 181.823 1.00 77.43 65 THR E O 1
ATOM 5093 N N . GLY E 1 66 ? 18.739 152.552 180.714 1.00 85.08 66 GLY E N 1
ATOM 5094 C CA . GLY E 1 66 ? 18.818 151.706 179.522 1.00 89.33 66 GLY E CA 1
ATOM 5095 C C . GLY E 1 66 ? 19.518 150.372 179.755 1.00 93.10 66 GLY E C 1
ATOM 5096 O O . GLY E 1 66 ? 19.344 149.451 178.961 1.00 93.37 66 GLY E O 1
ATOM 5097 N N . LYS E 1 67 ? 20.306 150.279 180.833 1.00 94.89 67 LYS E N 1
ATOM 5098 C CA . LYS E 1 67 ? 20.858 149.005 181.349 1.00 90.50 67 LYS E CA 1
ATOM 5099 C C . LYS E 1 67 ? 20.052 148.432 182.525 1.00 81.07 67 LYS E C 1
ATOM 5100 O O . LYS E 1 67 ? 20.583 147.665 183.317 1.00 84.66 67 LYS E O 1
ATOM 5106 N N . GLY E 1 68 ? 18.782 148.793 182.652 1.00 79.98 68 GLY E N 1
ATOM 5107 C CA . GLY E 1 68 ? 17.944 148.247 183.715 1.00 85.93 68 GLY E CA 1
ATOM 5108 C C . GLY E 1 68 ? 18.280 148.673 185.142 1.00 91.65 68 GLY E C 1
ATOM 5109 O O . GLY E 1 68 ? 17.847 148.028 186.094 1.00 99.68 68 GLY E O 1
ATOM 5110 N N . ARG E 1 69 ? 19.055 149.740 185.313 1.00 88.04 69 ARG E N 1
ATOM 5111 C CA . ARG E 1 69 ? 19.426 150.208 186.655 1.00 84.16 69 ARG E CA 1
ATOM 5112 C C . ARG E 1 69 ? 18.809 151.565 186.987 1.00 73.56 69 ARG E C 1
ATOM 5113 O O . ARG E 1 69 ? 18.493 152.340 186.091 1.00 70.21 69 ARG E O 1
ATOM 5121 N N . ASN E 1 70 ? 18.617 151.828 188.280 1.00 64.71 70 ASN E N 1
ATOM 5122 C CA . ASN E 1 70 ? 18.220 153.162 188.752 1.00 59.64 70 ASN E CA 1
ATOM 5123 C C . ASN E 1 70 ? 19.349 154.161 188.615 1.00 58.05 70 ASN E C 1
ATOM 5124 O O . ASN E 1 70 ? 20.515 153.798 188.767 1.00 53.34 70 ASN E O 1
ATOM 5129 N N . CYS E 1 71 ? 19.005 155.419 188.320 1.00 51.88 71 CYS E N 1
ATOM 5130 C CA . CYS E 1 71 ? 19.971 156.501 188.376 1.00 45.54 71 CYS E CA 1
ATOM 5131 C C . CYS E 1 71 ? 19.802 157.207 189.691 1.00 44.66 71 CYS E C 1
ATOM 5132 O O . CYS E 1 71 ? 18.769 157.792 189.929 1.00 43.59 71 CYS E O 1
ATOM 5135 N N . ASP E 1 72 ? 20.821 157.161 190.536 1.00 37.29 72 ASP E N 1
ATOM 5136 C CA . ASP E 1 72 ? 20.791 157.865 191.807 1.00 35.67 72 ASP E CA 1
ATOM 5137 C C . ASP E 1 72 ? 21.433 159.226 191.761 1.00 35.81 72 ASP E C 1
ATOM 5138 O O . ASP E 1 72 ? 21.184 160.053 192.615 1.00 32.19 72 ASP E O 1
ATOM 5143 N N . ILE E 1 73 ? 22.305 159.453 190.790 1.00 36.64 73 ILE E N 1
ATOM 5144 C CA . ILE E 1 73 ? 23.096 160.690 190.771 1.00 38.76 73 ILE E CA 1
ATOM 5145 C C . ILE E 1 73 ? 22.311 161.879 190.198 1.00 40.86 73 ILE E C 1
ATOM 5146 O O . ILE E 1 73 ? 22.691 163.031 190.401 1.00 39.63 73 ILE E O 1
ATOM 5151 N N . ILE E 1 74 ? 21.263 161.578 189.434 1.00 41.80 74 ILE E N 1
ATOM 5152 C CA . ILE E 1 74 ? 20.377 162.567 188.872 1.00 44.50 74 ILE E CA 1
ATOM 5153 C C . ILE E 1 74 ? 18.955 162.078 188.976 1.00 39.07 74 ILE E C 1
ATOM 5154 O O . ILE E 1 74 ? 18.652 160.928 188.670 1.00 35.57 74 ILE E O 1
ATOM 5159 N N . HIS E 1 75 ? 18.090 162.971 189.424 1.00 35.11 75 HIS E N 1
ATOM 5160 C CA . HIS E 1 75 ? 16.667 162.688 189.492 1.00 42.04 75 HIS E CA 1
ATOM 5161 C C . HIS E 1 75 ? 15.890 163.897 188.928 1.00 38.35 75 HIS E C 1
ATOM 5162 O O . HIS E 1 75 ? 16.135 165.048 189.296 1.00 33.89 75 HIS E O 1
ATOM 5169 N N . ILE E 1 76 ? 14.987 163.602 188.011 1.00 37.53 76 ILE E N 1
ATOM 5170 C CA . ILE E 1 76 ? 14.238 164.617 187.326 1.00 40.00 76 ILE E CA 1
ATOM 5171 C C . ILE E 1 76 ? 12.820 164.507 187.778 1.00 35.95 76 ILE E C 1
ATOM 5172 O O . ILE E 1 76 ? 12.218 163.441 187.724 1.00 30.45 76 ILE E O 1
ATOM 5177 N N . VAL E 1 77 ? 12.268 165.627 188.198 1.00 35.96 77 VAL E N 1
ATOM 5178 C CA . VAL E 1 77 ? 10.881 165.656 188.590 1.00 36.84 77 VAL E CA 1
ATOM 5179 C C . VAL E 1 77 ? 10.259 167.043 188.343 1.00 35.58 77 VAL E C 1
ATOM 5180 O O . VAL E 1 77 ? 10.939 168.065 188.346 1.00 33.54 77 VAL E O 1
ATOM 5184 N N . LYS E 1 78 ? 8.964 167.048 188.103 1.00 36.27 78 LYS E N 1
ATOM 5185 C CA . LYS E 1 78 ? 8.190 168.270 187.911 1.00 39.44 78 LYS E CA 1
ATOM 5186 C C . LYS E 1 78 ? 7.938 168.904 189.265 1.00 33.12 78 LYS E C 1
ATOM 5187 O O . LYS E 1 78 ? 7.403 168.258 190.162 1.00 34.68 78 LYS E O 1
ATOM 5193 N N . LEU E 1 79 ? 8.366 170.137 189.435 1.00 32.56 79 LEU E N 1
ATOM 5194 C CA . LEU E 1 79 ? 8.143 170.862 190.689 1.00 32.31 79 LEU E CA 1
ATOM 5195 C C . LEU E 1 79 ? 6.760 171.540 190.681 1.00 33.32 79 LEU E C 1
ATOM 5196 O O . LEU E 1 79 ? 6.042 171.456 189.702 1.00 29.62 79 LEU E O 1
ATOM 5201 N N . ASP E 1 80 ? 6.395 172.155 191.801 1.00 30.58 80 ASP E N 1
ATOM 5202 C CA . ASP E 1 80 ? 5.114 172.757 191.948 1.00 32.34 80 ASP E CA 1
ATOM 5203 C C . ASP E 1 80 ? 4.940 174.016 191.059 1.00 38.21 80 ASP E C 1
ATOM 5204 O O . ASP E 1 80 ? 3.842 174.542 190.984 1.00 35.04 80 ASP E O 1
ATOM 5209 N N . ASP E 1 81 ? 5.997 174.475 190.384 1.00 34.96 81 ASP E N 1
ATOM 5210 C CA . ASP E 1 81 ? 5.864 175.465 189.329 1.00 40.16 81 ASP E CA 1
ATOM 5211 C C . ASP E 1 81 ? 5.487 174.837 187.997 1.00 41.87 81 ASP E C 1
ATOM 5212 O O . ASP E 1 81 ? 5.442 175.523 186.963 1.00 41.19 81 ASP E O 1
ATOM 5217 N N . SER E 1 82 ? 5.252 173.523 188.017 1.00 39.04 82 SER E N 1
ATOM 5218 C CA . SER E 1 82 ? 4.776 172.761 186.875 1.00 40.43 82 SER E CA 1
ATOM 5219 C C . SER E 1 82 ? 5.805 172.576 185.778 1.00 42.99 82 SER E C 1
ATOM 5220 O O . SER E 1 82 ? 5.468 172.130 184.689 1.00 49.04 82 SER E O 1
ATOM 5223 N N . HIS E 1 83 ? 7.077 172.828 186.092 1.00 43.96 83 HIS E N 1
ATOM 5224 C CA . HIS E 1 83 ? 8.158 172.512 185.175 1.00 47.78 83 HIS E CA 1
ATOM 5225 C C . HIS E 1 83 ? 9.118 171.481 185.746 1.00 47.17 83 HIS E C 1
ATOM 5226 O O . HIS E 1 83 ? 9.282 171.367 186.971 1.00 35.77 83 HIS E O 1
ATOM 5233 N N . GLU E 1 84 ? 9.744 170.745 184.832 1.00 42.61 84 GLU E N 1
ATOM 5234 C CA . GLU E 1 84 ? 10.706 169.696 185.171 1.00 45.87 84 GLU E CA 1
ATOM 5235 C C . GLU E 1 84 ? 12.051 170.263 185.589 1.00 43.05 84 GLU E C 1
ATOM 5236 O O . GLU E 1 84 ? 12.541 171.203 184.989 1.00 37.75 84 GLU E O 1
ATOM 5242 N N . SER E 1 85 ? 12.614 169.712 186.647 1.00 41.28 85 SER E N 1
ATOM 5243 C CA . SER E 1 85 ? 13.895 170.130 187.148 1.00 40.51 85 SER E CA 1
ATOM 5244 C C . SER E 1 85 ? 14.766 168.903 187.370 1.00 43.21 85 SER E C 1
ATOM 5245 O O . SER E 1 85 ? 14.296 167.903 187.943 1.00 39.23 85 SER E O 1
ATOM 5248 N N . ALA E 1 86 ? 16.045 169.026 187.014 1.00 37.46 86 ALA E N 1
ATOM 5249 C CA . ALA E 1 86 ? 17.045 168.010 187.368 1.00 36.65 86 ALA E CA 1
ATOM 5250 C C . ALA E 1 86 ? 17.707 168.322 188.709 1.00 32.69 86 ALA E C 1
ATOM 5251 O O . ALA E 1 86 ? 18.248 169.391 188.906 1.00 31.73 86 ALA E O 1
ATOM 5253 N N . PHE E 1 87 ? 17.627 167.358 189.622 1.00 30.36 87 PHE E N 1
ATOM 5254 C CA . PHE E 1 87 ? 18.309 167.411 190.896 1.00 31.98 87 PHE E CA 1
ATOM 5255 C C . PHE E 1 87 ? 19.685 166.745 190.659 1.00 30.90 87 PHE E C 1
ATOM 5256 O O . PHE E 1 87 ? 19.746 165.554 190.382 1.00 34.46 87 PHE E O 1
ATOM 5264 N N . LEU E 1 88 ? 20.772 167.524 190.730 1.00 34.94 88 LEU E N 1
ATOM 5265 C CA . LEU E 1 88 ? 22.101 166.980 190.461 1.00 36.30 88 LEU E CA 1
ATOM 5266 C C . LEU E 1 88 ? 22.668 166.474 191.789 1.00 34.62 88 LEU E C 1
ATOM 5267 O O . LEU E 1 88 ? 23.513 167.107 192.437 1.00 30.61 88 LEU E O 1
ATOM 5272 N N . ILE E 1 89 ? 22.172 165.305 192.182 1.00 33.06 89 ILE E N 1
ATOM 5273 C CA . ILE E 1 89 ? 22.492 164.730 193.482 1.00 33.11 89 ILE E CA 1
ATOM 5274 C C . ILE E 1 89 ? 24.009 164.418 193.529 1.00 31.79 89 ILE E C 1
ATOM 5275 O O . ILE E 1 89 ? 24.649 164.573 194.549 1.00 28.80 89 ILE E O 1
ATOM 5280 N N . GLN E 1 90 ? 24.553 164.013 192.387 1.00 30.99 90 GLN E N 1
ATOM 5281 C CA . GLN E 1 90 ? 25.996 163.918 192.169 1.00 32.77 90 GLN E CA 1
ATOM 5282 C C . GLN E 1 90 ? 26.796 165.055 192.769 1.00 36.89 90 GLN E C 1
ATOM 5283 O O . GLN E 1 90 ? 27.919 164.843 193.225 1.00 43.25 90 GLN E O 1
ATOM 5289 N N . ASP E 1 91 ? 26.235 166.269 192.761 1.00 36.09 91 ASP E N 1
ATOM 5290 C CA . ASP E 1 91 ? 26.986 167.487 193.076 1.00 33.78 91 ASP E CA 1
ATOM 5291 C C . ASP E 1 91 ? 26.536 168.054 194.371 1.00 34.94 91 ASP E C 1
ATOM 5292 O O . ASP E 1 91 ? 26.663 169.266 194.613 1.00 37.58 91 ASP E O 1
ATOM 5305 N N . PHE E 1 93 ? 26.325 168.935 198.347 1.00 27.25 93 PHE E N 1
ATOM 5306 C CA . PHE E 1 93 ? 27.378 169.496 199.171 1.00 33.18 93 PHE E CA 1
ATOM 5307 C C . PHE E 1 93 ? 26.858 170.024 200.466 1.00 30.40 93 PHE E C 1
ATOM 5308 O O . PHE E 1 93 ? 25.670 170.287 200.598 1.00 34.57 93 PHE E O 1
ATOM 5316 N N . PRO E 1 94 ? 27.753 170.256 201.421 1.00 38.35 94 PRO E N 1
ATOM 5317 C CA . PRO E 1 94 ? 27.303 170.743 202.724 1.00 37.35 94 PRO E CA 1
ATOM 5318 C C . PRO E 1 94 ? 27.401 172.239 202.882 1.00 36.61 94 PRO E C 1
ATOM 5319 O O . PRO E 1 94 ? 28.200 172.891 202.231 1.00 43.63 94 PRO E O 1
ATOM 5323 N N . ILE E 1 95 ? 26.619 172.765 203.803 1.00 39.32 95 ILE E N 1
ATOM 5324 C CA . ILE E 1 95 ? 26.564 174.180 204.018 1.00 42.08 95 ILE E CA 1
ATOM 5325 C C . ILE E 1 95 ? 26.127 174.464 205.446 1.00 42.36 95 ILE E C 1
ATOM 5326 O O . ILE E 1 95 ? 25.601 173.595 206.129 1.00 44.66 95 ILE E O 1
ATOM 5331 N N . SER E 1 96 ? 26.351 175.686 205.902 1.00 44.81 96 SER E N 1
ATOM 5332 C CA . SER E 1 96 ? 25.862 176.111 207.215 1.00 46.07 96 SER E CA 1
ATOM 5333 C C . SER E 1 96 ? 24.927 177.287 207.033 1.00 47.97 96 SER E C 1
ATOM 5334 O O . SER E 1 96 ? 24.885 177.912 205.964 1.00 45.18 96 SER E O 1
ATOM 5337 N N . ASP E 1 97 ? 24.226 177.599 208.114 1.00 53.03 97 ASP E N 1
ATOM 5338 C CA . ASP E 1 97 ? 23.111 178.529 208.113 1.00 61.65 97 ASP E CA 1
ATOM 5339 C C . ASP E 1 97 ? 23.456 179.928 207.628 1.00 62.28 97 ASP E C 1
ATOM 5340 O O . ASP E 1 97 ? 22.662 180.561 206.941 1.00 56.95 97 ASP E O 1
ATOM 5345 N N . LYS E 1 98 ? 24.643 180.405 207.968 1.00 59.24 98 LYS E N 1
ATOM 5346 C CA . LYS E 1 98 ? 25.014 181.771 207.635 1.00 59.23 98 LYS E CA 1
ATOM 5347 C C . LYS E 1 98 ? 25.227 181.980 206.126 1.00 59.16 98 LYS E C 1
ATOM 5348 O O . LYS E 1 98 ? 25.270 183.121 205.646 1.00 49.00 98 LYS E O 1
ATOM 5354 N N . TYR E 1 99 ? 25.380 180.893 205.372 1.00 50.38 99 TYR E N 1
ATOM 5355 C CA . TYR E 1 99 ? 25.526 181.006 203.904 1.00 53.45 99 TYR E CA 1
ATOM 5356 C C . TYR E 1 99 ? 24.187 180.972 203.126 1.00 53.67 99 TYR E C 1
ATOM 5357 O O . TYR E 1 99 ? 24.176 181.067 201.909 1.00 49.42 99 TYR E O 1
ATOM 5366 N N . ILE E 1 100 ? 23.073 180.793 203.828 1.00 56.93 100 ILE E N 1
ATOM 5367 C CA . ILE E 1 100 ? 21.760 180.769 203.183 1.00 59.06 100 ILE E CA 1
ATOM 5368 C C . ILE E 1 100 ? 21.257 182.207 202.997 1.00 60.51 100 ILE E C 1
ATOM 5369 O O . ILE E 1 100 ? 21.219 182.951 203.972 1.00 58.99 100 ILE E O 1
ATOM 5374 N N . GLU E 1 101 ? 20.883 182.590 201.772 1.00 62.03 101 GLU E N 1
ATOM 5375 C CA . GLU E 1 101 ? 20.454 183.999 201.507 1.00 59.59 101 GLU E CA 1
ATOM 5376 C C . GLU E 1 101 ? 18.966 184.135 201.813 1.00 57.92 101 GLU E C 1
ATOM 5377 O O . GLU E 1 101 ? 18.573 184.998 202.560 1.00 47.55 101 GLU E O 1
ATOM 5383 N N . ARG E 1 102 ? 18.135 183.256 201.259 1.00 55.59 102 ARG E N 1
ATOM 5384 C CA . ARG E 1 102 ? 16.678 183.388 201.402 1.00 49.44 102 ARG E CA 1
ATOM 5385 C C . ARG E 1 102 ? 15.963 182.180 200.774 1.00 43.49 102 ARG E C 1
ATOM 5386 O O . ARG E 1 102 ? 16.605 181.352 200.111 1.00 34.41 102 ARG E O 1
ATOM 5394 N N . GLU E 1 103 ? 14.658 182.105 201.044 1.00 47.10 103 GLU E N 1
ATOM 5395 C CA . GLU E 1 103 ? 13.755 181.118 200.443 1.00 45.34 103 GLU E CA 1
ATOM 5396 C C . GLU E 1 103 ? 13.658 181.405 198.954 1.00 47.24 103 GLU E C 1
ATOM 5397 O O . GLU E 1 103 ? 13.705 182.584 198.546 1.00 49.08 103 GLU E O 1
ATOM 5403 N N . TYR E 1 104 ? 13.612 180.347 198.144 1.00 40.23 104 TYR E N 1
ATOM 5404 C CA . TYR E 1 104 ? 13.323 180.483 196.700 1.00 40.68 104 TYR E CA 1
ATOM 5405 C C . TYR E 1 104 ? 11.807 180.472 196.615 1.00 43.93 104 TYR E C 1
ATOM 5406 O O . TYR E 1 104 ? 11.166 179.631 197.249 1.00 45.45 104 TYR E O 1
ATOM 5415 N N . THR E 1 105 ? 11.235 181.445 195.896 1.00 46.36 105 THR E N 1
ATOM 5416 C CA . THR E 1 105 ? 9.790 181.688 195.955 1.00 43.94 105 THR E CA 1
ATOM 5417 C C . THR E 1 105 ? 9.083 181.474 194.634 1.00 42.46 105 THR E C 1
ATOM 5418 O O . THR E 1 105 ? 9.667 181.573 193.534 1.00 42.79 105 THR E O 1
ATOM 5422 N N . ILE E 1 106 ? 7.803 181.189 194.763 1.00 46.04 106 ILE E N 1
ATOM 5423 C CA . ILE E 1 106 ? 6.875 181.215 193.648 1.00 41.68 106 ILE E CA 1
ATOM 5424 C C . ILE E 1 106 ? 5.750 182.180 194.078 1.00 41.35 106 ILE E C 1
ATOM 5425 O O . ILE E 1 106 ? 5.009 181.911 195.055 1.00 33.86 106 ILE E O 1
ATOM 5430 N N . ALA E 1 107 ? 5.646 183.307 193.366 1.00 40.10 107 ALA E N 1
ATOM 5431 C CA . ALA E 1 107 ? 4.660 184.349 193.696 1.00 40.25 107 ALA E CA 1
ATOM 5432 C C . ALA E 1 107 ? 4.649 184.632 195.177 1.00 43.21 107 ALA E C 1
ATOM 5433 O O . ALA E 1 107 ? 3.599 184.665 195.816 1.00 46.49 107 ALA E O 1
ATOM 5435 N N . GLY E 1 108 ? 5.830 184.794 195.758 1.00 46.36 108 GLY E N 1
ATOM 5436 C CA . GLY E 1 108 ? 5.911 185.171 197.169 1.00 50.20 108 GLY E CA 1
ATOM 5437 C C . GLY E 1 108 ? 5.671 184.070 198.170 1.00 44.08 108 GLY E C 1
ATOM 5438 O O . GLY E 1 108 ? 5.720 184.326 199.373 1.00 50.84 108 GLY E O 1
ATOM 5439 N N . ASN E 1 109 ? 5.365 182.863 197.709 1.00 40.25 109 ASN E N 1
ATOM 5440 C CA . ASN E 1 109 ? 5.333 181.699 198.612 1.00 45.56 109 ASN E CA 1
ATOM 5441 C C . ASN E 1 109 ? 6.624 180.914 198.471 1.00 39.40 109 ASN E C 1
ATOM 5442 O O . ASN E 1 109 ? 7.344 181.034 197.460 1.00 45.16 109 ASN E O 1
ATOM 5447 N N . HIS E 1 110 ? 6.912 180.108 199.469 1.00 33.00 110 HIS E N 1
ATOM 5448 C CA . HIS E 1 110 ? 8.136 179.325 199.479 1.00 36.73 110 HIS E CA 1
ATOM 5449 C C . HIS E 1 110 ? 8.016 178.090 198.591 1.00 34.76 110 HIS E C 1
ATOM 5450 O O . HIS E 1 110 ? 7.166 177.272 198.845 1.00 34.54 110 HIS E O 1
ATOM 5457 N N . LEU E 1 111 ? 8.802 178.008 197.525 1.00 32.61 111 LEU E N 1
ATOM 5458 C CA . LEU E 1 111 ? 8.754 176.821 196.699 1.00 36.56 111 LEU E CA 1
ATOM 5459 C C . LEU E 1 111 ? 9.350 175.697 197.498 1.00 38.65 111 LEU E C 1
ATOM 5460 O O . LEU E 1 111 ? 10.429 175.852 198.079 1.00 34.74 111 LEU E O 1
ATOM 5465 N N . ARG E 1 112 ? 8.665 174.559 197.508 1.00 38.87 112 ARG E N 1
ATOM 5466 C CA . ARG E 1 112 ? 9.197 173.379 198.176 1.00 40.47 112 ARG E CA 1
ATOM 5467 C C . ARG E 1 112 ? 8.667 172.107 197.519 1.00 38.98 112 ARG E C 1
ATOM 5468 O O . ARG E 1 112 ? 7.805 172.161 196.616 1.00 37.61 112 ARG E O 1
ATOM 5476 N N . LEU E 1 113 ? 9.275 170.984 197.861 1.00 37.14 113 LEU E N 1
ATOM 5477 C CA . LEU E 1 113 ? 8.914 169.730 197.238 1.00 34.87 113 LEU E CA 1
ATOM 5478 C C . LEU E 1 113 ? 7.797 169.126 198.079 1.00 32.22 113 LEU E C 1
ATOM 5479 O O . LEU E 1 113 ? 8.050 168.395 198.995 1.00 32.54 113 LEU E O 1
ATOM 5484 N N . THR E 1 114 ? 6.544 169.518 197.780 1.00 29.73 114 THR E N 1
ATOM 5485 C CA . THR E 1 114 ? 5.372 169.133 198.632 1.00 27.80 114 THR E CA 1
ATOM 5486 C C . THR E 1 114 ? 4.964 167.682 198.411 1.00 25.92 114 THR E C 1
ATOM 5487 O O . THR E 1 114 ? 4.453 167.073 199.303 1.00 22.72 114 THR E O 1
ATOM 5491 N N . SER E 1 115 ? 5.239 167.143 197.208 1.00 23.15 115 SER E N 1
ATOM 5492 C CA . SER E 1 115 ? 4.968 165.733 196.930 1.00 26.66 115 SER E CA 1
ATOM 5493 C C . SER E 1 115 ? 5.909 164.814 197.743 1.00 32.08 115 SER E C 1
ATOM 5494 O O . SER E 1 115 ? 7.082 164.605 197.378 1.00 29.28 115 SER E O 1
ATOM 5497 N N . GLU E 1 116 ? 5.410 164.281 198.847 1.00 33.79 116 GLU E N 1
ATOM 5498 C CA . GLU E 1 116 ? 6.247 163.495 199.723 1.00 30.80 116 GLU E CA 1
ATOM 5499 C C . GLU E 1 116 ? 6.890 162.315 199.052 1.00 30.48 116 GLU E C 1
ATOM 5500 O O . GLU E 1 116 ? 8.008 161.956 199.423 1.00 30.43 116 GLU E O 1
ATOM 5506 N N . HIS E 1 117 ? 6.220 161.661 198.115 1.00 30.71 117 HIS E N 1
ATOM 5507 C CA . HIS E 1 117 ? 6.822 160.493 197.543 1.00 29.31 117 HIS E CA 1
ATOM 5508 C C . HIS E 1 117 ? 8.062 160.864 196.752 1.00 32.90 117 HIS E C 1
ATOM 5509 O O . HIS E 1 117 ? 8.981 160.042 196.598 1.00 31.29 117 HIS E O 1
ATOM 5516 N N . ALA E 1 118 ? 8.097 162.071 196.197 1.00 31.44 118 ALA E N 1
ATOM 5517 C CA . ALA E 1 118 ? 9.268 162.465 195.414 1.00 31.89 118 ALA E CA 1
ATOM 5518 C C . ALA E 1 118 ? 10.381 162.833 196.368 1.00 27.31 118 ALA E C 1
ATOM 5519 O O . ALA E 1 118 ? 11.526 162.462 196.153 1.00 28.99 118 ALA E O 1
ATOM 5521 N N . ALA E 1 119 ? 10.054 163.548 197.432 1.00 25.70 119 ALA E N 1
ATOM 5522 C CA . ALA E 1 119 ? 11.051 163.907 198.451 1.00 25.90 119 ALA E CA 1
ATOM 5523 C C . ALA E 1 119 ? 11.726 162.680 199.026 1.00 30.74 119 ALA E C 1
ATOM 5524 O O . ALA E 1 119 ? 12.957 162.649 199.198 1.00 26.83 119 ALA E O 1
ATOM 5526 N N . LYS E 1 120 ? 10.928 161.645 199.276 1.00 30.85 120 LYS E N 1
ATOM 5527 C CA . LYS E 1 120 ? 11.440 160.418 199.843 1.00 36.64 120 LYS E CA 1
ATOM 5528 C C . LYS E 1 120 ? 12.388 159.715 198.879 1.00 32.74 120 LYS E C 1
ATOM 5529 O O . LYS E 1 120 ? 13.448 159.249 199.277 1.00 30.51 120 LYS E O 1
ATOM 5535 N N . GLU E 1 121 ? 12.038 159.679 197.602 1.00 33.53 121 GLU E N 1
ATOM 5536 C CA . GLU E 1 121 ? 12.891 159.048 196.640 1.00 34.20 121 GLU E CA 1
ATOM 5537 C C . GLU E 1 121 ? 14.214 159.786 196.502 1.00 35.78 121 GLU E C 1
ATOM 5538 O O . GLU E 1 121 ? 15.290 159.167 196.330 1.00 34.36 121 GLU E O 1
ATOM 5544 N N . ILE E 1 122 ? 14.153 161.102 196.550 1.00 28.72 122 ILE E N 1
ATOM 5545 C CA . ILE E 1 122 ? 15.330 161.915 196.424 1.00 29.44 122 ILE E CA 1
ATOM 5546 C C . ILE E 1 122 ? 16.215 161.763 197.669 1.00 32.10 122 ILE E C 1
ATOM 5547 O O . ILE E 1 122 ? 17.429 161.675 197.545 1.00 28.91 122 ILE E O 1
ATOM 5552 N N . GLU E 1 123 ? 15.608 161.748 198.857 1.00 32.53 123 GLU E N 1
ATOM 5553 C CA A GLU E 1 123 ? 16.359 161.554 200.083 0.60 34.72 123 GLU E CA 1
ATOM 5554 C CA B GLU E 1 123 ? 16.362 161.549 200.109 0.40 31.78 123 GLU E CA 1
ATOM 5555 C C . GLU E 1 123 ? 17.124 160.204 200.027 1.00 36.69 123 GLU E C 1
ATOM 5556 O O . GLU E 1 123 ? 18.315 160.118 200.399 1.00 33.10 123 GLU E O 1
ATOM 5567 N N . GLN E 1 124 ? 16.487 159.162 199.495 1.00 34.21 124 GLN E N 1
ATOM 5568 C CA . GLN E 1 124 ? 17.155 157.839 199.440 1.00 36.18 124 GLN E CA 1
ATOM 5569 C C . GLN E 1 124 ? 18.306 157.856 198.472 1.00 36.03 124 GLN E C 1
ATOM 5570 O O . GLN E 1 124 ? 19.371 157.311 198.763 1.00 28.64 124 GLN E O 1
ATOM 5576 N N . LYS E 1 125 ? 18.094 158.483 197.319 1.00 34.57 125 LYS E N 1
ATOM 5577 C CA . LYS E 1 125 ? 19.141 158.618 196.351 1.00 31.00 125 LYS E CA 1
ATOM 5578 C C . LYS E 1 125 ? 20.340 159.420 196.908 1.00 33.04 125 LYS E C 1
ATOM 5579 O O . LYS E 1 125 ? 21.487 159.046 196.702 1.00 26.83 125 LYS E O 1
ATOM 5585 N N . ALA E 1 126 ? 20.045 160.430 197.702 1.00 29.00 126 ALA E N 1
ATOM 5586 C CA . ALA E 1 126 ? 21.044 161.262 198.256 1.00 32.61 126 ALA E CA 1
ATOM 5587 C C . ALA E 1 126 ? 21.899 160.544 199.304 1.00 32.03 126 ALA E C 1
ATOM 5588 O O . ALA E 1 126 ? 23.079 160.867 199.456 1.00 29.86 126 ALA E O 1
ATOM 5590 N N . ARG E 1 127 ? 21.266 159.718 200.102 1.00 31.29 127 ARG E N 1
ATOM 5591 C CA . ARG E 1 127 ? 21.958 159.011 201.158 1.00 32.70 127 ARG E CA 1
ATOM 5592 C C . ARG E 1 127 ? 22.915 158.038 200.515 1.00 37.87 127 ARG E C 1
ATOM 5593 O O . ARG E 1 127 ? 24.041 157.845 200.988 1.00 38.33 127 ARG E O 1
ATOM 5601 N N . LYS E 1 128 ? 22.470 157.435 199.432 1.00 31.05 128 LYS E N 1
ATOM 5602 C CA . LYS E 1 128 ? 23.292 156.536 198.702 1.00 33.58 128 LYS E CA 1
ATOM 5603 C C . LYS E 1 128 ? 24.469 157.244 198.026 1.00 35.98 128 LYS E C 1
ATOM 5604 O O . LYS E 1 128 ? 25.629 156.823 198.137 1.00 29.05 128 LYS E O 1
ATOM 5610 N N . VAL E 1 129 ? 24.179 158.342 197.345 1.00 31.28 129 VAL E N 1
ATOM 5611 C CA . VAL E 1 129 ? 25.229 159.070 196.681 1.00 31.74 129 VAL E CA 1
ATOM 5612 C C . VAL E 1 129 ? 26.256 159.605 197.678 1.00 29.47 129 VAL E C 1
ATOM 5613 O O . VAL E 1 129 ? 27.474 159.482 197.473 1.00 28.22 129 VAL E O 1
ATOM 5617 N N . LEU E 1 130 ? 25.787 160.169 198.765 1.00 29.61 130 LEU E N 1
ATOM 5618 C CA . LEU E 1 130 ? 26.716 160.668 199.778 1.00 31.87 130 LEU E CA 1
ATOM 5619 C C . LEU E 1 130 ? 27.577 159.533 200.380 1.00 33.22 130 LEU E C 1
ATOM 5620 O O . LEU E 1 130 ? 28.755 159.707 200.665 1.00 31.67 130 LEU E O 1
ATOM 5625 N N . GLY E 1 131 ? 26.970 158.373 200.562 1.00 31.55 131 GLY E N 1
ATOM 5626 C CA . GLY E 1 131 ? 27.683 157.244 201.098 1.00 31.88 131 GLY E CA 1
ATOM 5627 C C . GLY E 1 131 ? 28.816 156.883 200.180 1.00 31.45 131 GLY E C 1
ATOM 5628 O O . GLY E 1 131 ? 29.896 156.501 200.628 1.00 35.69 131 GLY E O 1
ATOM 5637 N N . LEU E 1 133 ? 30.237 158.810 197.831 1.00 38.96 133 LEU E N 1
ATOM 5638 C CA . LEU E 1 133 ? 31.215 159.899 197.780 1.00 36.97 133 LEU E CA 1
ATOM 5639 C C . LEU E 1 133 ? 32.180 159.834 198.970 1.00 39.73 133 LEU E C 1
ATOM 5640 O O . LEU E 1 133 ? 33.389 159.980 198.805 1.00 39.09 133 LEU E O 1
ATOM 5645 N N . LYS E 1 134 ? 31.648 159.584 200.159 1.00 34.72 134 LYS E N 1
ATOM 5646 C CA . LYS E 1 134 ? 32.465 159.425 201.364 1.00 36.54 134 LYS E CA 1
ATOM 5647 C C . LYS E 1 134 ? 33.458 158.251 201.284 1.00 40.34 134 LYS E C 1
ATOM 5648 O O . LYS E 1 134 ? 34.430 158.222 202.025 1.00 40.95 134 LYS E O 1
ATOM 5654 N N . ARG E 1 135 ? 33.181 157.281 200.409 1.00 38.16 135 ARG E N 1
ATOM 5655 C CA . ARG E 1 135 ? 34.055 156.121 200.213 1.00 38.78 135 ARG E CA 1
ATOM 5656 C C . ARG E 1 135 ? 34.940 156.302 199.002 1.00 40.68 135 ARG E C 1
ATOM 5657 O O . ARG E 1 135 ? 35.548 155.355 198.548 1.00 41.00 135 ARG E O 1
ATOM 5665 N N . GLY E 1 136 ? 35.002 157.524 198.469 1.00 43.35 136 GLY E N 1
ATOM 5666 C CA . GLY E 1 136 ? 35.951 157.832 197.410 1.00 41.42 136 GLY E CA 1
ATOM 5667 C C . GLY E 1 136 ? 35.446 157.607 196.011 1.00 43.74 136 GLY E C 1
ATOM 5668 O O . GLY E 1 136 ? 36.227 157.684 195.060 1.00 40.79 136 GLY E O 1
ATOM 5669 N N . ILE E 1 137 ? 34.165 157.295 195.838 1.00 43.12 137 ILE E N 1
ATOM 5670 C CA . ILE E 1 137 ? 33.671 157.112 194.466 1.00 38.44 137 ILE E CA 1
ATOM 5671 C C . ILE E 1 137 ? 33.661 158.456 193.752 1.00 36.18 137 ILE E C 1
ATOM 5672 O O . ILE E 1 137 ? 33.487 159.495 194.384 1.00 30.01 137 ILE E O 1
ATOM 5677 N N . LYS E 1 138 ? 33.963 158.421 192.456 1.00 37.65 138 LYS E N 1
ATOM 5678 C CA . LYS E 1 138 ? 33.983 159.619 191.605 1.00 42.84 138 LYS E CA 1
ATOM 5679 C C . LYS E 1 138 ? 33.148 159.347 190.387 1.00 41.71 138 LYS E C 1
ATOM 5680 O O . LYS E 1 138 ? 33.435 158.435 189.614 1.00 38.86 138 LYS E O 1
ATOM 5686 N N . PHE E 1 139 ? 32.023 160.048 190.310 1.00 39.69 139 PHE E N 1
ATOM 5687 C CA . PHE E 1 139 ? 31.073 159.834 189.223 1.00 42.31 139 PHE E CA 1
ATOM 5688 C C . PHE E 1 139 ? 31.494 160.591 187.988 1.00 47.78 139 PHE E C 1
ATOM 5689 O O . PHE E 1 139 ? 31.196 160.153 186.870 1.00 48.87 139 PHE E O 1
ATOM 5697 N N . THR E 1 140 ? 32.142 161.733 188.195 1.00 45.96 140 THR E N 1
ATOM 5698 C CA . THR E 1 140 ? 32.709 162.492 187.089 1.00 50.84 140 THR E CA 1
ATOM 5699 C C . THR E 1 140 ? 34.155 162.770 187.430 1.00 51.82 140 THR E C 1
ATOM 5700 O O . THR E 1 140 ? 34.546 162.685 188.595 1.00 47.62 140 THR E O 1
ATOM 5704 N N . PRO E 1 141 ? 34.949 163.125 186.417 1.00 55.02 141 PRO E N 1
ATOM 5705 C CA . PRO E 1 141 ? 36.304 163.569 186.714 1.00 54.56 141 PRO E CA 1
ATOM 5706 C C . PRO E 1 141 ? 36.359 164.970 187.299 1.00 53.33 141 PRO E C 1
ATOM 5707 O O . PRO E 1 141 ? 37.448 165.464 187.596 1.00 59.80 141 PRO E O 1
ATOM 5711 N N . THR E 1 142 ? 35.210 165.620 187.459 1.00 49.99 142 THR E N 1
ATOM 5712 C CA . THR E 1 142 ? 35.148 167.008 187.903 1.00 50.19 142 THR E CA 1
ATOM 5713 C C . THR E 1 142 ? 34.228 167.097 189.072 1.00 50.96 142 THR E C 1
ATOM 5714 O O . THR E 1 142 ? 33.152 167.678 189.019 1.00 55.26 142 THR E O 1
ATOM 5718 N N . GLN E 1 143 ? 34.662 166.512 190.158 1.00 46.47 143 GLN E N 1
ATOM 5719 C CA . GLN E 1 143 ? 33.806 166.349 191.279 1.00 47.01 143 GLN E CA 1
ATOM 5720 C C . GLN E 1 143 ? 34.166 167.304 192.395 1.00 44.22 143 GLN E C 1
ATOM 5721 O O . GLN E 1 143 ? 35.314 167.405 192.747 1.00 53.59 143 GLN E O 1
ATOM 5727 N N . PRO E 1 144 ? 33.180 168.013 192.967 1.00 46.74 144 PRO E N 1
ATOM 5728 C CA . PRO E 1 144 ? 33.496 168.916 194.059 1.00 46.38 144 PRO E CA 1
ATOM 5729 C C . PRO E 1 144 ? 34.126 168.221 195.239 1.00 49.57 144 PRO E C 1
ATOM 5730 O O . PRO E 1 144 ? 33.757 167.100 195.554 1.00 49.25 144 PRO E O 1
ATOM 5734 N N . ASP E 1 145 ? 35.031 168.924 195.907 1.00 54.69 145 ASP E N 1
ATOM 5735 C CA . ASP E 1 145 ? 35.707 168.412 197.086 1.00 56.79 145 ASP E CA 1
ATOM 5736 C C . ASP E 1 145 ? 34.892 168.725 198.330 1.00 46.00 145 ASP E C 1
ATOM 5737 O O . ASP E 1 145 ? 35.154 169.681 199.068 1.00 36.72 145 ASP E O 1
ATOM 5742 N N . ILE E 1 146 ? 33.881 167.899 198.550 1.00 42.27 146 ILE E N 1
ATOM 5743 C CA . ILE E 1 146 ? 32.965 168.143 199.671 1.00 41.16 146 ILE E CA 1
ATOM 5744 C C . ILE E 1 146 ? 33.603 167.877 201.029 1.00 41.51 146 ILE E C 1
ATOM 5745 O O . ILE E 1 146 ? 33.193 168.474 202.032 1.00 41.75 146 ILE E O 1
ATOM 5750 N N . GLN E 1 147 ? 34.599 167.000 201.069 1.00 48.42 147 GLN E N 1
ATOM 5751 C CA . GLN E 1 147 ? 35.346 166.766 202.325 1.00 54.77 147 GLN E CA 1
ATOM 5752 C C . GLN E 1 147 ? 36.013 168.066 202.784 1.00 50.23 147 GLN E C 1
ATOM 5753 O O . GLN E 1 147 ? 35.894 168.482 203.940 1.00 46.10 147 GLN E O 1
ATOM 5759 N N . LYS E 1 148 ? 36.653 168.754 201.858 1.00 48.27 148 LYS E N 1
ATOM 5760 C CA . LYS E 1 148 ? 37.298 170.018 202.197 1.00 57.00 148 LYS E CA 1
ATOM 5761 C C . LYS E 1 148 ? 36.283 171.037 202.717 1.00 55.07 148 LYS E C 1
ATOM 5762 O O . LYS E 1 148 ? 36.486 171.649 203.769 1.00 52.38 148 LYS E O 1
ATOM 5768 N N . ILE E 1 149 ? 35.159 171.172 202.006 1.00 51.01 149 ILE E N 1
ATOM 5769 C CA . ILE E 1 149 ? 34.086 172.067 202.458 1.00 44.96 149 ILE E CA 1
ATOM 5770 C C . ILE E 1 149 ? 33.569 171.660 203.844 1.00 42.30 149 ILE E C 1
ATOM 5771 O O . ILE E 1 149 ? 33.361 172.495 204.715 1.00 40.84 149 ILE E O 1
ATOM 5776 N N . TYR E 1 150 ? 33.320 170.369 204.021 1.00 46.41 150 TYR E N 1
ATOM 5777 C CA . TYR E 1 150 ? 32.768 169.863 205.277 1.00 49.46 150 TYR E CA 1
ATOM 5778 C C . TYR E 1 150 ? 33.686 170.216 206.448 1.00 52.61 150 TYR E C 1
ATOM 5779 O O . TYR E 1 150 ? 33.216 170.702 207.474 1.00 49.88 150 TYR E O 1
ATOM 5788 N N . GLU E 1 151 ? 34.988 170.031 206.264 1.00 56.30 151 GLU E N 1
ATOM 5789 C CA . GLU E 1 151 ? 35.963 170.381 207.311 1.00 65.18 151 GLU E CA 1
ATOM 5790 C C . GLU E 1 151 ? 35.984 171.873 207.579 1.00 64.76 151 GLU E C 1
ATOM 5791 O O . GLU E 1 151 ? 35.985 172.298 208.733 1.00 71.89 151 GLU E O 1
ATOM 5797 N N . ARG E 1 152 ? 35.974 172.677 206.527 1.00 59.27 152 ARG E N 1
ATOM 5798 C CA . ARG E 1 152 ? 35.942 174.123 206.730 1.00 60.76 152 ARG E CA 1
ATOM 5799 C C . ARG E 1 152 ? 34.736 174.538 207.549 1.00 65.44 152 ARG E C 1
ATOM 5800 O O . ARG E 1 152 ? 34.845 175.416 208.401 1.00 68.11 152 ARG E O 1
ATOM 5808 N N . LEU E 1 153 ? 33.584 173.899 207.308 1.00 58.20 153 LEU E N 1
ATOM 5809 C CA . LEU E 1 153 ? 32.371 174.264 208.039 1.00 60.26 153 LEU E CA 1
ATOM 5810 C C . LEU E 1 153 ? 32.493 173.944 209.528 1.00 54.99 153 LEU E C 1
ATOM 5811 O O . LEU E 1 153 ? 31.979 174.672 210.355 1.00 48.65 153 LEU E O 1
ATOM 5816 N N . GLN E 1 154 ? 33.161 172.851 209.864 1.00 67.55 154 GLN E N 1
ATOM 5817 C CA . GLN E 1 154 ? 33.421 172.501 211.277 1.00 76.64 154 GLN E CA 1
ATOM 5818 C C . GLN E 1 154 ? 34.121 173.661 212.050 1.00 77.43 154 GLN E C 1
ATOM 5819 O O . GLN E 1 154 ? 34.035 173.715 213.279 1.00 78.42 154 GLN E O 1
ATOM 5825 N N . GLN E 1 155 ? 34.772 174.565 211.297 1.00 80.64 155 GLN E N 1
ATOM 5826 C CA . GLN E 1 155 ? 35.054 175.978 211.627 1.00 80.45 155 GLN E CA 1
ATOM 5827 C C . GLN E 1 155 ? 36.429 176.445 211.105 1.00 83.67 155 GLN E C 1
ATOM 5828 O O . GLN E 1 155 ? 37.399 175.674 211.010 1.00 80.85 155 GLN E O 1
ATOM 6804 N N . ILE G 1 2 ? 25.752 77.986 162.944 1.00 39.18 2 ILE G N 1
ATOM 6805 C CA . ILE G 1 2 ? 26.582 78.554 163.958 1.00 37.49 2 ILE G CA 1
ATOM 6806 C C . ILE G 1 2 ? 26.527 80.057 163.889 1.00 40.41 2 ILE G C 1
ATOM 6807 O O . ILE G 1 2 ? 26.714 80.669 162.818 1.00 30.81 2 ILE G O 1
ATOM 6812 N N . ARG G 1 3 ? 26.284 80.633 165.053 1.00 39.20 3 ARG G N 1
ATOM 6813 C CA . ARG G 1 3 ? 26.172 82.069 165.236 1.00 42.92 3 ARG G CA 1
ATOM 6814 C C . ARG G 1 3 ? 27.277 82.824 164.494 1.00 33.11 3 ARG G C 1
ATOM 6815 O O . ARG G 1 3 ? 28.429 82.438 164.538 1.00 34.75 3 ARG G O 1
ATOM 6823 N N . ASN G 1 4 ? 26.891 83.917 163.838 1.00 31.77 4 ASN G N 1
ATOM 6824 C CA . ASN G 1 4 ? 27.767 84.780 163.051 1.00 28.31 4 ASN G CA 1
ATOM 6825 C C . ASN G 1 4 ? 28.172 84.204 161.672 1.00 29.09 4 ASN G C 1
ATOM 6826 O O . ASN G 1 4 ? 28.913 84.843 160.952 1.00 25.58 4 ASN G O 1
ATOM 6831 N N . GLY G 1 5 ? 27.665 83.032 161.298 1.00 26.12 5 GLY G N 1
ATOM 6832 C CA . GLY G 1 5 ? 27.867 82.492 159.984 1.00 23.18 5 GLY G CA 1
ATOM 6833 C C . GLY G 1 5 ? 26.904 83.043 158.943 1.00 23.81 5 GLY G C 1
ATOM 6834 O O . GLY G 1 5 ? 25.803 83.461 159.255 1.00 24.59 5 GLY G O 1
ATOM 6835 N N . PHE G 1 6 ? 27.327 82.990 157.676 1.00 21.79 6 PHE G N 1
ATOM 6836 C CA . PHE G 1 6 ? 26.445 83.260 156.556 1.00 21.55 6 PHE G CA 1
ATOM 6837 C C . PHE G 1 6 ? 25.902 81.960 155.934 1.00 21.56 6 PHE G C 1
ATOM 6838 O O . PHE G 1 6 ? 26.625 80.969 155.832 1.00 23.55 6 PHE G O 1
ATOM 6846 N N . TYR G 1 7 ? 24.667 82.012 155.469 1.00 22.56 7 TYR G N 1
ATOM 6847 C CA . TYR G 1 7 ? 23.940 80.849 154.937 1.00 24.91 7 TYR G CA 1
ATOM 6848 C C . TYR G 1 7 ? 23.046 81.227 153.757 1.00 24.70 7 TYR G C 1
ATOM 6849 O O . TYR G 1 7 ? 22.698 82.400 153.561 1.00 22.57 7 TYR G O 1
ATOM 6858 N N . ILE G 1 8 ? 22.762 80.210 152.945 1.00 23.76 8 ILE G N 1
ATOM 6859 C CA . ILE G 1 8 ? 21.779 80.266 151.885 1.00 21.33 8 ILE G CA 1
ATOM 6860 C C . ILE G 1 8 ? 20.549 79.568 152.414 1.00 23.49 8 ILE G C 1
ATOM 6861 O O . ILE G 1 8 ? 20.632 78.537 153.081 1.00 23.06 8 ILE G O 1
ATOM 6866 N N . ILE G 1 9 ? 19.403 80.152 152.129 1.00 23.86 9 ILE G N 1
ATOM 6867 C CA . ILE G 1 9 ? 18.133 79.670 152.581 1.00 24.95 9 ILE G CA 1
ATOM 6868 C C . ILE G 1 9 ? 17.402 79.079 151.382 1.00 27.72 9 ILE G C 1
ATOM 6869 O O . ILE G 1 9 ? 17.429 79.649 150.258 1.00 26.63 9 ILE G O 1
ATOM 6874 N N . LYS G 1 10 ? 16.709 77.965 151.620 1.00 29.95 10 LYS G N 1
ATOM 6875 C CA . LYS G 1 10 ? 15.907 77.301 150.567 1.00 31.33 10 LYS G CA 1
ATOM 6876 C C . LYS G 1 10 ? 14.830 78.193 150.029 1.00 26.73 10 LYS G C 1
ATOM 6877 O O . LYS G 1 10 ? 14.153 78.895 150.790 1.00 30.76 10 LYS G O 1
ATOM 6883 N N . ASP G 1 11 ? 14.623 78.156 148.718 1.00 30.87 11 ASP G N 1
ATOM 6884 C CA . ASP G 1 11 ? 13.474 78.901 148.092 1.00 37.34 11 ASP G CA 1
ATOM 6885 C C . ASP G 1 11 ? 12.129 78.475 148.668 1.00 34.09 11 ASP G C 1
ATOM 6886 O O . ASP G 1 11 ? 11.212 79.271 148.784 1.00 33.54 11 ASP G O 1
ATOM 6891 N N . ARG G 1 12 ? 12.067 77.226 149.103 1.00 38.65 12 ARG G N 1
ATOM 6892 C CA . ARG G 1 12 ? 10.895 76.701 149.755 1.00 43.10 12 ARG G CA 1
ATOM 6893 C C . ARG G 1 12 ? 10.416 77.556 150.937 1.00 38.84 12 ARG G C 1
ATOM 6894 O O . ARG G 1 12 ? 9.216 77.745 151.127 1.00 36.10 12 ARG G O 1
ATOM 6902 N N . PHE G 1 13 ? 11.352 78.108 151.710 1.00 34.96 13 PHE G N 1
ATOM 6903 C CA . PHE G 1 13 ? 10.976 79.064 152.758 1.00 31.14 13 PHE G CA 1
ATOM 6904 C C . PHE G 1 13 ? 10.170 80.217 152.213 1.00 29.82 13 PHE G C 1
ATOM 6905 O O . PHE G 1 13 ? 9.105 80.549 152.707 1.00 27.58 13 PHE G O 1
ATOM 6913 N N . PHE G 1 14 ? 10.653 80.804 151.125 1.00 30.14 14 PHE G N 1
ATOM 6914 C CA . PHE G 1 14 ? 10.006 81.996 150.580 1.00 32.22 14 PHE G CA 1
ATOM 6915 C C . PHE G 1 14 ? 8.668 81.705 149.900 1.00 32.93 14 PHE G C 1
ATOM 6916 O O . PHE G 1 14 ? 7.738 82.505 150.001 1.00 35.79 14 PHE G O 1
ATOM 6924 N N . SER G 1 15 ? 8.569 80.556 149.235 1.00 35.29 15 SER G N 1
ATOM 6925 C CA . SER G 1 15 ? 7.303 80.157 148.611 1.00 34.68 15 SER G CA 1
ATOM 6926 C C . SER G 1 15 ? 6.313 79.745 149.705 1.00 37.61 15 SER G C 1
ATOM 6927 O O . SER G 1 15 ? 5.174 80.176 149.659 1.00 35.07 15 SER G O 1
ATOM 6930 N N . ASP G 1 16 ? 6.753 79.035 150.750 1.00 37.07 16 ASP G N 1
ATOM 6931 C CA . ASP G 1 16 ? 5.851 78.777 151.892 1.00 39.22 16 ASP G CA 1
ATOM 6932 C C . ASP G 1 16 ? 5.297 80.076 152.500 1.00 42.48 16 ASP G C 1
ATOM 6933 O O . ASP G 1 16 ? 4.108 80.151 152.767 1.00 43.10 16 ASP G O 1
ATOM 6946 N N . SER G 1 18 ? 5.402 83.245 151.397 1.00 36.56 18 SER G N 1
ATOM 6947 C CA . SER G 1 18 ? 4.703 84.076 150.469 1.00 39.80 18 SER G CA 1
ATOM 6948 C C . SER G 1 18 ? 4.536 85.515 150.968 1.00 37.91 18 SER G C 1
ATOM 6949 O O . SER G 1 18 ? 3.444 86.105 150.920 1.00 34.30 18 SER G O 1
ATOM 6952 N N . ASP G 1 19 ? 5.642 86.124 151.383 1.00 35.96 19 ASP G N 1
ATOM 6953 C CA . ASP G 1 19 ? 5.593 87.499 151.905 1.00 31.62 19 ASP G CA 1
ATOM 6954 C C . ASP G 1 19 ? 6.270 88.405 150.893 1.00 30.72 19 ASP G C 1
ATOM 6955 O O . ASP G 1 19 ? 7.459 88.271 150.651 1.00 33.27 19 ASP G O 1
ATOM 6960 N N . PRO G 1 20 ? 5.523 89.313 150.294 1.00 31.72 20 PRO G N 1
ATOM 6961 C CA . PRO G 1 20 ? 6.071 90.098 149.212 1.00 32.52 20 PRO G CA 1
ATOM 6962 C C . PRO G 1 20 ? 7.084 91.124 149.689 1.00 31.87 20 PRO G C 1
ATOM 6963 O O . PRO G 1 20 ? 7.710 91.774 148.856 1.00 28.15 20 PRO G O 1
ATOM 6967 N N . TYR G 1 21 ? 7.285 91.266 150.988 1.00 32.43 21 TYR G N 1
ATOM 6968 C CA . TYR G 1 21 ? 8.213 92.292 151.451 1.00 28.97 21 TYR G CA 1
ATOM 6969 C C . TYR G 1 21 ? 9.527 91.746 151.942 1.00 27.44 21 TYR G C 1
ATOM 6970 O O . TYR G 1 21 ? 10.457 92.519 152.216 1.00 26.63 21 TYR G O 1
ATOM 6979 N N . LEU G 1 22 ? 9.640 90.419 152.106 1.00 27.73 22 LEU G N 1
ATOM 6980 C CA . LEU G 1 22 ? 10.955 89.840 152.429 1.00 23.63 22 LEU G CA 1
ATOM 6981 C C . LEU G 1 22 ? 11.881 90.181 151.271 1.00 23.48 22 LEU G C 1
ATOM 6982 O O . LEU G 1 22 ? 11.437 90.237 150.130 1.00 23.72 22 LEU G O 1
ATOM 6987 N N . LYS G 1 23 ? 13.158 90.384 151.570 1.00 23.76 23 LYS G N 1
ATOM 6988 C CA . LYS G 1 23 ? 14.139 90.568 150.501 1.00 24.19 23 LYS G CA 1
ATOM 6989 C C . LYS G 1 23 ? 14.223 89.321 149.626 1.00 23.37 23 LYS G C 1
ATOM 6990 O O . LYS G 1 23 ? 14.392 88.219 150.131 1.00 27.01 23 LYS G O 1
ATOM 6996 N N . GLY G 1 24 ? 14.074 89.503 148.316 1.00 25.99 24 GLY G N 1
ATOM 6997 C CA . GLY G 1 24 ? 14.041 88.363 147.396 1.00 24.56 24 GLY G CA 1
ATOM 6998 C C . GLY G 1 24 ? 15.271 87.492 147.484 1.00 24.50 24 GLY G C 1
ATOM 6999 O O . GLY G 1 24 ? 16.413 87.997 147.515 1.00 23.29 24 GLY G O 1
ATOM 7000 N N . ASN G 1 25 ? 15.063 86.177 147.461 1.00 24.49 25 ASN G N 1
ATOM 7001 C CA . ASN G 1 25 ? 16.166 85.237 147.712 1.00 25.57 25 ASN G CA 1
ATOM 7002 C C . ASN G 1 25 ? 17.048 85.034 146.467 1.00 23.31 25 ASN G C 1
ATOM 7003 O O . ASN G 1 25 ? 18.142 84.475 146.582 1.00 24.18 25 ASN G O 1
ATOM 7008 N N . LYS G 1 26 ? 16.602 85.526 145.308 1.00 25.75 26 LYS G N 1
ATOM 7009 C CA . LYS G 1 26 ? 17.392 85.433 144.060 1.00 24.67 26 LYS G CA 1
ATOM 7010 C C . LYS G 1 26 ? 17.807 83.980 143.747 1.00 22.93 26 LYS G C 1
ATOM 7011 O O . LYS G 1 26 ? 18.991 83.670 143.545 1.00 22.76 26 LYS G O 1
ATOM 7017 N N . LYS G 1 27 ? 16.854 83.074 143.907 1.00 25.85 27 LYS G N 1
ATOM 7018 C CA . LYS G 1 27 ? 17.030 81.678 143.529 1.00 26.18 27 LYS G CA 1
ATOM 7019 C C . LYS G 1 27 ? 18.176 81.090 144.268 1.00 25.14 27 LYS G C 1
ATOM 7020 O O . LYS G 1 27 ? 19.088 80.508 143.674 1.00 25.46 27 LYS G O 1
ATOM 7026 N N . GLN G 1 28 ? 18.179 81.330 145.583 1.00 27.47 28 GLN G N 1
ATOM 7027 C CA . GLN G 1 28 ? 19.181 80.733 146.486 1.00 27.13 28 GLN G CA 1
ATOM 7028 C C . GLN G 1 28 ? 20.541 81.294 146.308 1.00 22.38 28 GLN G C 1
ATOM 7029 O O . GLN G 1 28 ? 21.568 80.627 146.459 1.00 21.06 28 GLN G O 1
ATOM 7035 N N . ASN G 1 29 ? 20.591 82.575 146.019 1.00 24.92 29 ASN G N 1
ATOM 7036 C CA . ASN G 1 29 ? 21.903 83.264 145.957 1.00 23.75 29 ASN G CA 1
ATOM 7037 C C . ASN G 1 29 ? 22.134 84.411 146.936 1.00 21.60 29 ASN G C 1
ATOM 7038 O O . ASN G 1 29 ? 23.237 84.993 146.978 1.00 24.32 29 ASN G O 1
ATOM 7043 N N . ARG G 1 30 ? 21.117 84.821 147.668 1.00 22.20 30 ARG G N 1
ATOM 7044 C CA . ARG G 1 30 ? 21.338 85.915 148.648 1.00 21.69 30 ARG G CA 1
ATOM 7045 C C . ARG G 1 30 ? 21.903 85.372 149.927 1.00 20.96 30 ARG G C 1
ATOM 7046 O O . ARG G 1 30 ? 21.239 84.605 150.593 1.00 22.47 30 ARG G O 1
ATOM 7054 N N . PRO G 1 31 ? 23.067 85.889 150.367 1.00 23.41 31 PRO G N 1
ATOM 7055 C CA . PRO G 1 31 ? 23.549 85.444 151.624 1.00 21.12 31 PRO G CA 1
ATOM 7056 C C . PRO G 1 31 ? 22.698 86.008 152.756 1.00 24.92 31 PRO G C 1
ATOM 7057 O O . PRO G 1 31 ? 22.311 87.162 152.675 1.00 20.64 31 PRO G O 1
ATOM 7061 N N . HIS G 1 32 ? 22.498 85.199 153.824 1.00 19.65 32 HIS G N 1
ATOM 7062 C CA . HIS G 1 32 ? 21.781 85.651 155.002 1.00 21.42 32 HIS G CA 1
ATOM 7063 C C . HIS G 1 32 ? 22.655 85.397 156.224 1.00 21.57 32 HIS G C 1
ATOM 7064 O O . HIS G 1 32 ? 23.320 84.361 156.306 1.00 23.92 32 HIS G O 1
ATOM 7071 N N . TYR G 1 33 ? 22.623 86.316 157.165 1.00 20.53 33 TYR G N 1
ATOM 7072 C CA . TYR G 1 33 ? 23.425 86.222 158.377 1.00 21.18 33 TYR G CA 1
ATOM 7073 C C . TYR G 1 33 ? 22.605 85.674 159.546 1.00 22.53 33 TYR G C 1
ATOM 7074 O O . TYR G 1 33 ? 21.519 86.160 159.839 1.00 25.83 33 TYR G O 1
ATOM 7083 N N . TYR G 1 34 ? 23.149 84.685 160.234 1.00 25.65 34 TYR G N 1
ATOM 7084 C CA . TYR G 1 34 ? 22.492 84.104 161.390 1.00 23.66 34 TYR G CA 1
ATOM 7085 C C . TYR G 1 34 ? 22.912 84.887 162.606 1.00 21.80 34 TYR G C 1
ATOM 7086 O O . TYR G 1 34 ? 24.030 84.780 163.083 1.00 18.72 34 TYR G O 1
ATOM 7095 N N . CYS G 1 35 ? 21.997 85.688 163.108 1.00 22.83 35 CYS G N 1
ATOM 7096 C CA . CYS G 1 35 ? 22.287 86.592 164.216 1.00 24.76 35 CYS G CA 1
ATOM 7097 C C . CYS G 1 35 ? 22.159 85.936 165.624 1.00 23.83 35 CYS G C 1
ATOM 7098 O O . CYS G 1 35 ? 23.081 86.044 166.425 1.00 28.93 35 CYS G O 1
ATOM 7101 N N . PHE G 1 36 ? 20.989 85.401 165.951 1.00 23.09 36 PHE G N 1
ATOM 7102 C CA . PHE G 1 36 ? 20.815 84.730 167.268 1.00 31.25 36 PHE G CA 1
ATOM 7103 C C . PHE G 1 36 ? 19.612 83.821 167.259 1.00 30.90 36 PHE G C 1
ATOM 7104 O O . PHE G 1 36 ? 18.698 84.033 166.505 1.00 28.24 36 PHE G O 1
ATOM 7112 N N . GLU G 1 37 ? 19.622 82.842 168.148 1.00 32.79 37 GLU G N 1
ATOM 7113 C CA . GLU G 1 37 ? 18.460 82.015 168.383 1.00 33.62 37 GLU G CA 1
ATOM 7114 C C . GLU G 1 37 ? 17.351 82.778 169.115 1.00 28.50 37 GLU G C 1
ATOM 7115 O O . GLU G 1 37 ? 17.630 83.673 169.874 1.00 31.80 37 GLU G O 1
ATOM 7121 N N . ASP G 1 38 ? 16.110 82.453 168.824 1.00 30.95 38 ASP G N 1
ATOM 7122 C CA . ASP G 1 38 ? 14.981 83.062 169.515 1.00 35.60 38 ASP G CA 1
ATOM 7123 C C . ASP G 1 38 ? 14.986 82.660 171.003 1.00 36.27 38 ASP G C 1
ATOM 7124 O O . ASP G 1 38 ? 15.260 81.503 171.305 1.00 40.68 38 ASP G O 1
ATOM 7129 N N . SER G 1 39 ? 14.702 83.605 171.887 1.00 39.86 39 SER G N 1
ATOM 7130 C CA . SER G 1 39 ? 14.663 83.381 173.364 1.00 55.25 39 SER G CA 1
ATOM 7131 C C . SER G 1 39 ? 13.526 82.469 173.827 1.00 56.17 39 SER G C 1
ATOM 7132 O O . SER G 1 39 ? 13.711 81.692 174.745 1.00 67.33 39 SER G O 1
ATOM 7135 N N . ASN G 1 40 ? 12.368 82.570 173.163 1.00 55.17 40 ASN G N 1
ATOM 7136 C CA . ASN G 1 40 ? 11.158 81.855 173.571 1.00 56.17 40 ASN G CA 1
ATOM 7137 C C . ASN G 1 40 ? 10.982 80.440 173.004 1.00 58.58 40 ASN G C 1
ATOM 7138 O O . ASN G 1 40 ? 10.473 79.580 173.702 1.00 61.30 40 ASN G O 1
ATOM 7143 N N . TYR G 1 41 ? 11.438 80.185 171.778 1.00 57.26 41 TYR G N 1
ATOM 7144 C CA . TYR G 1 41 ? 11.359 78.843 171.192 1.00 54.46 41 TYR G CA 1
ATOM 7145 C C . TYR G 1 41 ? 12.692 78.411 170.593 1.00 57.33 41 TYR G C 1
ATOM 7146 O O . TYR G 1 41 ? 13.236 79.062 169.690 1.00 53.46 41 TYR G O 1
ATOM 7155 N N . ASN G 1 42 ? 13.213 77.295 171.085 1.00 55.08 42 ASN G N 1
ATOM 7156 C CA . ASN G 1 42 ? 14.388 76.686 170.493 1.00 56.23 42 ASN G CA 1
ATOM 7157 C C . ASN G 1 42 ? 14.028 76.211 169.092 1.00 47.96 42 ASN G C 1
ATOM 7158 O O . ASN G 1 42 ? 12.897 75.816 168.844 1.00 51.26 42 ASN G O 1
ATOM 7163 N N . GLY G 1 43 ? 14.986 76.268 168.179 1.00 41.97 43 GLY G N 1
ATOM 7164 C CA . GLY G 1 43 ? 14.742 75.864 166.801 1.00 44.58 43 GLY G CA 1
ATOM 7165 C C . GLY G 1 43 ? 14.163 76.968 165.919 1.00 44.19 43 GLY G C 1
ATOM 7166 O O . GLY G 1 43 ? 13.884 76.726 164.751 1.00 46.51 43 GLY G O 1
ATOM 7167 N N . ILE G 1 44 ? 14.007 78.176 166.466 1.00 38.37 44 ILE G N 1
ATOM 7168 C CA . ILE G 1 44 ? 13.710 79.353 165.664 1.00 34.37 44 ILE G CA 1
ATOM 7169 C C . ILE G 1 44 ? 14.922 80.313 165.726 1.00 37.17 44 ILE G C 1
ATOM 7170 O O . ILE G 1 44 ? 15.438 80.593 166.811 1.00 34.78 44 ILE G O 1
ATOM 7175 N N . TYR G 1 45 ? 15.392 80.726 164.544 1.00 29.76 45 TYR G N 1
ATOM 7176 C CA . TYR G 1 45 ? 16.629 81.451 164.405 1.00 34.92 45 TYR G CA 1
ATOM 7177 C C . TYR G 1 45 ? 16.367 82.751 163.654 1.00 31.25 45 TYR G C 1
ATOM 7178 O O . TYR G 1 45 ? 15.570 82.774 162.733 1.00 29.44 45 TYR G O 1
ATOM 7187 N N . TRP G 1 46 ? 17.013 83.818 164.097 1.00 28.88 46 TRP G N 1
ATOM 7188 C CA . TRP G 1 46 ? 16.792 85.099 163.516 1.00 30.96 46 TRP G CA 1
ATOM 7189 C C . TRP G 1 46 ? 17.875 85.358 162.472 1.00 28.14 46 TRP G C 1
ATOM 7190 O O . TRP G 1 46 ? 19.077 85.289 162.753 1.00 28.42 46 TRP G O 1
ATOM 7209 N N . ILE G 1 48 ? 19.392 87.784 159.049 1.00 23.00 48 ILE G N 1
ATOM 7210 C CA . ILE G 1 48 ? 19.453 89.127 158.445 1.00 22.49 48 ILE G CA 1
ATOM 7211 C C . ILE G 1 48 ? 19.935 89.034 156.987 1.00 19.09 48 ILE G C 1
ATOM 7212 O O . ILE G 1 48 ? 20.985 88.492 156.720 1.00 19.56 48 ILE G O 1
ATOM 7217 N N . PRO G 1 49 ? 19.130 89.499 156.055 1.00 19.57 49 PRO G N 1
ATOM 7218 C CA . PRO G 1 49 ? 19.535 89.432 154.668 1.00 19.70 49 PRO G CA 1
ATOM 7219 C C . PRO G 1 49 ? 20.589 90.469 154.351 1.00 19.63 49 PRO G C 1
ATOM 7220 O O . PRO G 1 49 ? 20.526 91.568 154.912 1.00 18.59 49 PRO G O 1
ATOM 7224 N N . LEU G 1 50 ? 21.483 90.173 153.410 1.00 17.65 50 LEU G N 1
ATOM 7225 C CA . LEU G 1 50 ? 22.453 91.167 152.964 1.00 18.48 50 LEU G CA 1
ATOM 7226 C C . LEU G 1 50 ? 22.193 91.681 151.553 1.00 18.96 50 LEU G C 1
ATOM 7227 O O . LEU G 1 50 ? 21.566 90.987 150.739 1.00 18.67 50 LEU G O 1
ATOM 7232 N N . SER G 1 51 ? 22.695 92.877 151.296 1.00 17.49 51 SER G N 1
ATOM 7233 C CA . SER G 1 51 ? 22.710 93.485 150.006 1.00 17.64 51 SER G CA 1
ATOM 7234 C C . SER G 1 51 ? 24.061 94.084 149.713 1.00 17.44 51 SER G C 1
ATOM 7235 O O . SER G 1 51 ? 24.695 94.632 150.609 1.00 17.02 51 SER G O 1
ATOM 7238 N N . SER G 1 52 ? 24.439 94.081 148.458 1.00 19.27 52 SER G N 1
ATOM 7239 C CA . SER G 1 52 ? 25.638 94.716 148.025 1.00 18.99 52 SER G CA 1
ATOM 7240 C C . SER G 1 52 ? 25.390 96.050 147.337 1.00 20.73 52 SER G C 1
ATOM 7241 O O . SER G 1 52 ? 26.258 96.585 146.747 1.00 22.33 52 SER G O 1
ATOM 7244 N N . ARG G 1 53 ? 24.199 96.591 147.444 1.00 20.52 53 ARG G N 1
ATOM 7245 C CA . ARG G 1 53 ? 23.913 97.918 146.938 1.00 19.66 53 ARG G CA 1
ATOM 7246 C C . ARG G 1 53 ? 24.300 99.028 147.931 1.00 20.75 53 ARG G C 1
ATOM 7247 O O . ARG G 1 53 ? 23.462 99.631 148.544 1.00 20.35 53 ARG G O 1
ATOM 7255 N N . ILE G 1 54 ? 25.599 99.231 148.077 1.00 20.91 54 ILE G N 1
ATOM 7256 C CA . ILE G 1 54 ? 26.132 100.059 149.140 1.00 22.29 54 ILE G CA 1
ATOM 7257 C C . ILE G 1 54 ? 25.748 101.528 148.930 1.00 24.41 54 ILE G C 1
ATOM 7258 O O . ILE G 1 54 ? 25.443 102.242 149.887 1.00 20.68 54 ILE G O 1
ATOM 7263 N N . ASP G 1 55 ? 25.765 101.978 147.677 1.00 21.72 55 ASP G N 1
ATOM 7264 C CA . ASP G 1 55 ? 25.370 103.333 147.321 1.00 22.05 55 ASP G CA 1
ATOM 7265 C C . ASP G 1 55 ? 23.968 103.598 147.862 1.00 21.72 55 ASP G C 1
ATOM 7266 O O . ASP G 1 55 ? 23.723 104.650 148.502 1.00 21.84 55 ASP G O 1
ATOM 7271 N N . LYS G 1 56 ? 23.045 102.677 147.646 1.00 17.47 56 LYS G N 1
ATOM 7272 C CA . LYS G 1 56 ? 21.684 102.890 148.089 1.00 18.85 56 LYS G CA 1
ATOM 7273 C C . LYS G 1 56 ? 21.596 102.889 149.637 1.00 20.37 56 LYS G C 1
ATOM 7274 O O . LYS G 1 56 ? 20.974 103.766 150.228 1.00 18.91 56 LYS G O 1
ATOM 7280 N N . TYR G 1 57 ? 22.230 101.909 150.288 1.00 18.53 57 TYR G N 1
ATOM 7281 C CA . TYR G 1 57 ? 22.045 101.751 151.724 1.00 18.07 57 TYR G CA 1
ATOM 7282 C C . TYR G 1 57 ? 22.814 102.756 152.534 1.00 20.21 57 TYR G C 1
ATOM 7283 O O . TYR G 1 57 ? 22.388 103.072 153.657 1.00 20.76 57 TYR G O 1
ATOM 7292 N N . LYS G 1 58 ? 23.922 103.279 151.998 1.00 22.03 58 LYS G N 1
ATOM 7293 C CA . LYS G 1 58 ? 24.679 104.384 152.636 1.00 25.42 58 LYS G CA 1
ATOM 7294 C C . LYS G 1 58 ? 23.794 105.599 152.788 1.00 22.45 58 LYS G C 1
ATOM 7295 O O . LYS G 1 58 ? 23.828 106.257 153.827 1.00 19.39 58 LYS G O 1
ATOM 7301 N N . LYS G 1 59 ? 23.035 105.903 151.766 1.00 19.55 59 LYS G N 1
ATOM 7302 C CA . LYS G 1 59 ? 22.105 107.070 151.850 1.00 22.18 59 LYS G CA 1
ATOM 7303 C C . LYS G 1 59 ? 21.062 106.905 152.951 1.00 23.68 59 LYS G C 1
ATOM 7304 O O . LYS G 1 59 ? 20.692 107.852 153.612 1.00 24.09 59 LYS G O 1
ATOM 7310 N N . ILE G 1 60 ? 20.612 105.683 153.162 1.00 24.42 60 ILE G N 1
ATOM 7311 C CA . ILE G 1 60 ? 19.614 105.455 154.200 1.00 24.54 60 ILE G CA 1
ATOM 7312 C C . ILE G 1 60 ? 20.235 105.606 155.596 1.00 28.23 60 ILE G C 1
ATOM 7313 O O . ILE G 1 60 ? 19.648 106.249 156.420 1.00 24.90 60 ILE G O 1
ATOM 7318 N N . VAL G 1 61 ? 21.453 105.062 155.798 1.00 24.60 61 VAL G N 1
ATOM 7319 C CA . VAL G 1 61 ? 22.199 105.280 156.972 1.00 22.01 61 VAL G CA 1
ATOM 7320 C C . VAL G 1 61 ? 22.353 106.782 157.291 1.00 24.65 61 VAL G C 1
ATOM 7321 O O . VAL G 1 61 ? 22.094 107.226 158.403 1.00 20.77 61 VAL G O 1
ATOM 7325 N N . SER G 1 62 ? 22.768 107.553 156.292 1.00 24.93 62 SER G N 1
ATOM 7326 C CA . SER G 1 62 ? 23.000 108.957 156.459 1.00 25.89 62 SER G CA 1
ATOM 7327 C C . SER G 1 62 ? 21.769 109.811 156.820 1.00 28.03 62 SER G C 1
ATOM 7328 O O . SER G 1 62 ? 21.916 110.890 157.389 1.00 27.67 62 SER G O 1
ATOM 7331 N N . LYS G 1 63 ? 20.577 109.324 156.497 1.00 32.73 63 LYS G N 1
ATOM 7332 C CA . LYS G 1 63 ? 19.349 109.962 156.950 1.00 33.69 63 LYS G CA 1
ATOM 7333 C C . LYS G 1 63 ? 19.299 110.094 158.465 1.00 34.93 63 LYS G C 1
ATOM 7334 O O . LYS G 1 63 ? 18.858 111.120 158.967 1.00 32.61 63 LYS G O 1
ATOM 7340 N N . ARG G 1 64 ? 19.777 109.089 159.186 1.00 29.35 64 ARG G N 1
ATOM 7341 C CA . ARG G 1 64 ? 19.827 109.205 160.608 1.00 28.31 64 ARG G CA 1
ATOM 7342 C C . ARG G 1 64 ? 21.091 109.816 161.131 1.00 30.02 64 ARG G C 1
ATOM 7343 O O . ARG G 1 64 ? 21.083 110.671 162.036 1.00 30.65 64 ARG G O 1
ATOM 7351 N N . THR G 1 65 ? 22.194 109.345 160.563 1.00 26.06 65 THR G N 1
ATOM 7352 C CA . THR G 1 65 ? 23.505 109.765 160.946 1.00 26.87 65 THR G CA 1
ATOM 7353 C C . THR G 1 65 ? 23.675 111.317 160.822 1.00 27.10 65 THR G C 1
ATOM 7354 O O . THR G 1 65 ? 24.324 111.949 161.664 1.00 26.40 65 THR G O 1
ATOM 7358 N N . GLY G 1 66 ? 23.159 111.868 159.735 1.00 26.56 66 GLY G N 1
ATOM 7359 C CA . GLY G 1 66 ? 23.273 113.286 159.459 1.00 33.73 66 GLY G CA 1
ATOM 7360 C C . GLY G 1 66 ? 22.495 114.146 160.461 1.00 35.98 66 GLY G C 1
ATOM 7361 O O . GLY G 1 66 ? 22.733 115.347 160.528 1.00 35.17 66 GLY G O 1
ATOM 7362 N N . LYS G 1 67 ? 21.541 113.531 161.173 1.00 36.16 67 LYS G N 1
ATOM 7363 C CA . LYS G 1 67 ? 20.827 114.171 162.306 1.00 43.28 67 LYS G CA 1
ATOM 7364 C C . LYS G 1 67 ? 21.392 113.764 163.670 1.00 37.89 67 LYS G C 1
ATOM 7365 O O . LYS G 1 67 ? 20.670 113.746 164.650 1.00 42.41 67 LYS G O 1
ATOM 7371 N N . GLY G 1 68 ? 22.618 113.284 163.708 1.00 35.13 68 GLY G N 1
ATOM 7372 C CA . GLY G 1 68 ? 23.203 112.855 164.961 1.00 34.34 68 GLY G CA 1
ATOM 7373 C C . GLY G 1 68 ? 22.613 111.622 165.646 1.00 37.04 68 GLY G C 1
ATOM 7374 O O . GLY G 1 68 ? 22.873 111.383 166.839 1.00 37.20 68 GLY G O 1
ATOM 7375 N N . ARG G 1 69 ? 21.902 110.772 164.904 1.00 37.81 69 ARG G N 1
ATOM 7376 C CA . ARG G 1 69 ? 21.385 109.513 165.461 1.00 36.09 69 ARG G CA 1
ATOM 7377 C C . ARG G 1 69 ? 22.084 108.290 164.866 1.00 37.06 69 ARG G C 1
ATOM 7378 O O . ARG G 1 69 ? 22.614 108.348 163.738 1.00 33.82 69 ARG G O 1
ATOM 7386 N N . ASN G 1 70 ? 22.143 107.208 165.635 1.00 35.13 70 ASN G N 1
ATOM 7387 C CA . ASN G 1 70 ? 22.612 105.918 165.117 1.00 36.41 70 ASN G CA 1
ATOM 7388 C C . ASN G 1 70 ? 21.598 105.316 164.139 1.00 33.10 70 ASN G C 1
ATOM 7389 O O . ASN G 1 70 ? 20.394 105.534 164.322 1.00 27.45 70 ASN G O 1
ATOM 7394 N N . CYS G 1 71 ? 22.086 104.626 163.091 1.00 27.26 71 CYS G N 1
ATOM 7395 C CA . CYS G 1 71 ? 21.228 103.841 162.230 1.00 24.50 71 CYS G CA 1
ATOM 7396 C C . CYS G 1 71 ? 21.303 102.401 162.695 1.00 24.29 71 CYS G C 1
ATOM 7397 O O . CYS G 1 71 ? 22.371 101.782 162.612 1.00 23.55 71 CYS G O 1
ATOM 7400 N N . ASP G 1 72 ? 20.195 101.902 163.253 1.00 22.71 72 ASP G N 1
ATOM 7401 C CA . ASP G 1 72 ? 20.130 100.536 163.698 1.00 22.59 72 ASP G CA 1
ATOM 7402 C C . ASP G 1 72 ? 19.551 99.627 162.624 1.00 23.73 72 ASP G C 1
ATOM 7403 O O . ASP G 1 72 ? 19.761 98.410 162.669 1.00 19.92 72 ASP G O 1
ATOM 7408 N N . ILE G 1 73 ? 18.813 100.198 161.659 1.00 23.51 73 ILE G N 1
ATOM 7409 C CA . ILE G 1 73 ? 18.078 99.369 160.699 1.00 22.36 73 ILE G CA 1
ATOM 7410 C C . ILE G 1 73 ? 18.981 98.860 159.528 1.00 20.27 73 ILE G C 1
ATOM 7411 O O . ILE G 1 73 ? 18.631 97.885 158.855 1.00 17.61 73 ILE G O 1
ATOM 7416 N N . ILE G 1 74 ? 20.135 99.503 159.349 1.00 19.26 74 ILE G N 1
ATOM 7417 C CA . ILE G 1 74 ? 21.131 99.099 158.352 1.00 19.57 74 ILE G CA 1
ATOM 7418 C C . ILE G 1 74 ? 22.503 99.321 158.938 1.00 23.12 74 ILE G C 1
ATOM 7419 O O . ILE G 1 74 ? 22.772 100.364 159.563 1.00 23.88 74 ILE G O 1
ATOM 7424 N N . HIS G 1 75 ? 23.367 98.338 158.743 1.00 22.65 75 HIS G N 1
ATOM 7425 C CA . HIS G 1 75 ? 24.725 98.410 159.159 1.00 20.83 75 HIS G CA 1
ATOM 7426 C C . HIS G 1 75 ? 25.608 97.872 157.985 1.00 19.94 75 HIS G C 1
ATOM 7427 O O . HIS G 1 75 ? 25.359 96.791 157.431 1.00 19.14 75 HIS G O 1
ATOM 7434 N N . ILE G 1 76 ? 26.621 98.652 157.622 1.00 17.38 76 ILE G N 1
ATOM 7435 C CA . ILE G 1 76 ? 27.474 98.346 156.523 1.00 19.31 76 ILE G CA 1
ATOM 7436 C C . ILE G 1 76 ? 28.835 98.000 157.095 1.00 18.99 76 ILE G C 1
ATOM 7437 O O . ILE G 1 76 ? 29.403 98.766 157.857 1.00 18.57 76 ILE G O 1
ATOM 7442 N N . VAL G 1 77 ? 29.350 96.831 156.718 1.00 20.55 77 VAL G N 1
ATOM 7443 C CA . VAL G 1 77 ? 30.684 96.460 157.118 1.00 21.35 77 VAL G CA 1
ATOM 7444 C C . VAL G 1 77 ? 31.396 95.633 156.072 1.00 21.29 77 VAL G C 1
ATOM 7445 O O . VAL G 1 77 ? 30.768 94.957 155.246 1.00 16.83 77 VAL G O 1
ATOM 7449 N N . LYS G 1 78 ? 32.716 95.744 156.054 1.00 20.51 78 LYS G N 1
ATOM 7450 C CA . LYS G 1 78 ? 33.571 94.970 155.123 1.00 24.74 78 LYS G CA 1
ATOM 7451 C C . LYS G 1 78 ? 33.694 93.544 155.654 1.00 22.33 78 LYS G C 1
ATOM 7452 O O . LYS G 1 78 ? 34.075 93.357 156.808 1.00 21.42 78 LYS G O 1
ATOM 7458 N N . LEU G 1 79 ? 33.277 92.552 154.858 1.00 18.51 79 LEU G N 1
ATOM 7459 C CA . LEU G 1 79 ? 33.356 91.170 155.244 1.00 19.63 79 LEU G CA 1
ATOM 7460 C C . LEU G 1 79 ? 34.758 90.605 154.944 1.00 21.18 79 LEU G C 1
ATOM 7461 O O . LEU G 1 79 ? 35.599 91.291 154.412 1.00 19.65 79 LEU G O 1
ATOM 7466 N N . ASP G 1 80 ? 34.986 89.364 155.313 1.00 20.91 80 ASP G N 1
ATOM 7467 C CA . ASP G 1 80 ? 36.273 88.748 155.151 1.00 23.26 80 ASP G CA 1
ATOM 7468 C C . ASP G 1 80 ? 36.629 88.482 153.660 1.00 21.68 80 ASP G C 1
ATOM 7469 O O . ASP G 1 80 ? 37.729 88.068 153.381 1.00 21.63 80 ASP G O 1
ATOM 7474 N N . ASP G 1 81 ? 35.690 88.681 152.769 1.00 23.77 81 ASP G N 1
ATOM 7475 C CA . ASP G 1 81 ? 35.993 88.687 151.347 1.00 26.62 81 ASP G CA 1
ATOM 7476 C C . ASP G 1 81 ? 36.560 90.019 150.911 1.00 26.76 81 ASP G C 1
ATOM 7477 O O . ASP G 1 81 ? 36.736 90.251 149.722 1.00 27.14 81 ASP G O 1
ATOM 7482 N N . SER G 1 82 ? 36.730 90.941 151.875 1.00 24.46 82 SER G N 1
ATOM 7483 C CA . SER G 1 82 ? 37.283 92.282 151.665 1.00 22.85 82 SER G CA 1
ATOM 7484 C C . SER G 1 82 ? 36.360 93.223 150.915 1.00 24.63 82 SER G C 1
ATOM 7485 O O . SER G 1 82 ? 36.806 94.282 150.455 1.00 23.69 82 SER G O 1
ATOM 7488 N N . HIS G 1 83 ? 35.077 92.883 150.787 1.00 21.29 83 HIS G N 1
ATOM 7489 C CA . HIS G 1 83 ? 34.127 93.828 150.229 1.00 27.09 83 HIS G CA 1
ATOM 7490 C C . HIS G 1 83 ? 33.090 94.230 151.291 1.00 26.38 83 HIS G C 1
ATOM 7491 O O . HIS G 1 83 ? 32.731 93.447 152.167 1.00 20.27 83 HIS G O 1
ATOM 7498 N N . GLU G 1 84 ? 32.537 95.430 151.094 1.00 26.94 84 GLU G N 1
ATOM 7499 C CA . GLU G 1 84 ? 31.463 95.961 151.909 1.00 26.19 84 GLU G CA 1
ATOM 7500 C C . GLU G 1 84 ? 30.122 95.296 151.647 1.00 21.54 84 GLU G C 1
ATOM 7501 O O . GLU G 1 84 ? 29.727 95.116 150.526 1.00 19.84 84 GLU G O 1
ATOM 7507 N N . SER G 1 85 ? 29.399 95.017 152.722 1.00 19.63 85 SER G N 1
ATOM 7508 C CA . SER G 1 85 ? 28.056 94.461 152.659 1.00 19.14 85 SER G CA 1
ATOM 7509 C C . SER G 1 85 ? 27.110 95.211 153.577 1.00 17.86 85 SER G C 1
ATOM 7510 O O . SER G 1 85 ? 27.473 95.558 154.695 1.00 20.06 85 SER G O 1
ATOM 7513 N N . ALA G 1 86 ? 25.896 95.448 153.102 1.00 18.33 86 ALA G N 1
ATOM 7514 C CA . ALA G 1 86 ? 24.842 96.003 153.901 1.00 18.70 86 ALA G CA 1
ATOM 7515 C C . ALA G 1 86 ? 24.019 94.899 154.570 1.00 19.69 86 ALA G C 1
ATOM 7516 O O . ALA G 1 86 ? 23.459 94.060 153.890 1.00 22.16 86 ALA G O 1
ATOM 7518 N N . PHE G 1 87 ? 23.894 94.995 155.893 1.00 17.87 87 PHE G N 1
ATOM 7519 C CA . PHE G 1 87 ? 23.048 94.129 156.680 1.00 19.44 87 PHE G CA 1
ATOM 7520 C C . PHE G 1 87 ? 21.699 94.827 156.827 1.00 18.17 87 PHE G C 1
ATOM 7521 O O . PHE G 1 87 ? 21.649 95.902 157.437 1.00 18.72 87 PHE G O 1
ATOM 7529 N N . LEU G 1 88 ? 20.651 94.292 156.207 1.00 17.29 88 LEU G N 1
ATOM 7530 C CA . LEU G 1 88 ? 19.356 94.946 156.218 1.00 18.15 88 LEU G CA 1
ATOM 7531 C C . LEU G 1 88 ? 18.580 94.486 157.440 1.00 17.56 88 LEU G C 1
ATOM 7532 O O . LEU G 1 88 ? 17.713 93.600 157.385 1.00 19.09 88 LEU G O 1
ATOM 7537 N N . ILE G 1 89 ? 18.968 95.035 158.580 1.00 19.81 89 ILE G N 1
ATOM 7538 C CA . ILE G 1 89 ? 18.501 94.558 159.865 1.00 20.24 89 ILE G CA 1
ATOM 7539 C C . ILE G 1 89 ? 16.989 94.804 159.937 1.00 20.71 89 ILE G C 1
ATOM 7540 O O . ILE G 1 89 ? 16.235 94.033 160.522 1.00 22.85 89 ILE G O 1
ATOM 7545 N N . GLN G 1 90 ? 16.586 95.912 159.377 1.00 21.28 90 GLN G N 1
ATOM 7546 C CA . GLN G 1 90 ? 15.184 96.231 159.149 1.00 22.65 90 GLN G CA 1
ATOM 7547 C C . GLN G 1 90 ? 14.348 95.060 158.665 1.00 22.89 90 GLN G C 1
ATOM 7548 O O . GLN G 1 90 ? 13.163 94.945 159.042 1.00 24.62 90 GLN G O 1
ATOM 7554 N N . ASP G 1 91 ? 14.939 94.196 157.839 1.00 21.63 91 ASP G N 1
ATOM 7555 C CA . ASP G 1 91 ? 14.192 93.119 157.148 1.00 20.73 91 ASP G CA 1
ATOM 7556 C C . ASP G 1 91 ? 14.502 91.780 157.736 1.00 20.36 91 ASP G C 1
ATOM 7557 O O . ASP G 1 91 ? 14.375 90.746 157.081 1.00 20.16 91 ASP G O 1
ATOM 7570 N N . PHE G 1 93 ? 14.221 88.376 159.956 1.00 22.70 93 PHE G N 1
ATOM 7571 C CA . PHE G 1 93 ? 13.092 87.468 160.017 1.00 22.84 93 PHE G CA 1
ATOM 7572 C C . PHE G 1 93 ? 13.473 86.124 160.574 1.00 23.66 93 PHE G C 1
ATOM 7573 O O . PHE G 1 93 ? 14.649 85.792 160.686 1.00 23.97 93 PHE G O 1
ATOM 7581 N N . PRO G 1 94 ? 12.465 85.342 161.011 1.00 24.35 94 PRO G N 1
ATOM 7582 C CA . PRO G 1 94 ? 12.780 84.095 161.699 1.00 24.97 94 PRO G CA 1
ATOM 7583 C C . PRO G 1 94 ? 12.710 82.928 160.778 1.00 26.14 94 PRO G C 1
ATOM 7584 O O . PRO G 1 94 ? 11.991 82.944 159.798 1.00 27.59 94 PRO G O 1
ATOM 7588 N N . ILE G 1 95 ? 13.423 81.884 161.134 1.00 32.79 95 ILE G N 1
ATOM 7589 C CA . ILE G 1 95 ? 13.438 80.694 160.333 1.00 32.89 95 ILE G CA 1
ATOM 7590 C C . ILE G 1 95 ? 13.635 79.461 161.240 1.00 29.37 95 ILE G C 1
ATOM 7591 O O . ILE G 1 95 ? 14.107 79.572 162.351 1.00 33.04 95 ILE G O 1
ATOM 7596 N N . SER G 1 96 ? 13.369 78.289 160.698 1.00 31.63 96 SER G N 1
ATOM 7597 C CA . SER G 1 96 ? 13.735 77.018 161.347 1.00 33.34 96 SER G CA 1
ATOM 7598 C C . SER G 1 96 ? 14.719 76.234 160.506 1.00 35.43 96 SER G C 1
ATOM 7599 O O . SER G 1 96 ? 14.954 76.535 159.321 1.00 33.51 96 SER G O 1
ATOM 7602 N N . ASP G 1 97 ? 15.310 75.229 161.143 1.00 41.04 97 ASP G N 1
ATOM 7603 C CA . ASP G 1 97 ? 16.439 74.489 160.608 1.00 43.06 97 ASP G CA 1
ATOM 7604 C C . ASP G 1 97 ? 16.199 73.851 159.261 1.00 41.99 97 ASP G C 1
ATOM 7605 O O . ASP G 1 97 ? 17.110 73.805 158.413 1.00 43.20 97 ASP G O 1
ATOM 7610 N N . LYS G 1 98 ? 14.995 73.358 159.038 1.00 38.41 98 LYS G N 1
ATOM 7611 C CA . LYS G 1 98 ? 14.716 72.632 157.808 1.00 40.55 98 LYS G CA 1
ATOM 7612 C C . LYS G 1 98 ? 14.720 73.544 156.561 1.00 40.53 98 LYS G C 1
ATOM 7613 O O . LYS G 1 98 ? 14.770 73.053 155.426 1.00 37.20 98 LYS G O 1
ATOM 7619 N N . TYR G 1 99 ? 14.623 74.858 156.766 1.00 36.41 99 TYR G N 1
ATOM 7620 C CA . TYR G 1 99 ? 14.680 75.800 155.663 1.00 34.41 99 TYR G CA 1
ATOM 7621 C C . TYR G 1 99 ? 16.109 76.277 155.296 1.00 31.99 99 TYR G C 1
ATOM 7622 O O . TYR G 1 99 ? 16.263 77.033 154.342 1.00 33.99 99 TYR G O 1
ATOM 7631 N N . ILE G 1 100 ? 17.120 75.848 156.042 1.00 27.93 100 ILE G N 1
ATOM 7632 C CA . ILE G 1 100 ? 18.469 76.187 155.751 1.00 32.54 100 ILE G CA 1
ATOM 7633 C C . ILE G 1 100 ? 19.045 75.269 154.653 1.00 37.72 100 ILE G C 1
ATOM 7634 O O . ILE G 1 100 ? 18.998 74.066 154.795 1.00 40.10 100 ILE G O 1
ATOM 7639 N N . GLU G 1 101 ? 19.610 75.830 153.573 1.00 32.53 101 GLU G N 1
ATOM 7640 C CA . GLU G 1 101 ? 20.135 75.004 152.493 1.00 29.91 101 GLU G CA 1
ATOM 7641 C C . GLU G 1 101 ? 21.565 74.601 152.748 1.00 27.73 101 GLU G C 1
ATOM 7642 O O . GLU G 1 101 ? 21.904 73.447 152.647 1.00 32.23 101 GLU G O 1
ATOM 7648 N N . ARG G 1 102 ? 22.438 75.562 153.005 1.00 26.81 102 ARG G N 1
ATOM 7649 C CA . ARG G 1 102 ? 23.852 75.306 153.158 1.00 24.04 102 ARG G CA 1
ATOM 7650 C C . ARG G 1 102 ? 24.580 76.548 153.636 1.00 24.09 102 ARG G C 1
ATOM 7651 O O . ARG G 1 102 ? 24.015 77.631 153.662 1.00 24.27 102 ARG G O 1
ATOM 7659 N N . GLU G 1 103 ? 25.849 76.359 153.958 1.00 24.73 103 GLU G N 1
ATOM 7660 C CA . GLU G 1 103 ? 26.774 77.415 154.270 1.00 26.07 103 GLU G CA 1
ATOM 7661 C C . GLU G 1 103 ? 27.076 78.234 153.046 1.00 26.82 103 GLU G C 1
ATOM 7662 O O . GLU G 1 103 ? 27.118 77.701 151.946 1.00 28.55 103 GLU G O 1
ATOM 7668 N N . TYR G 1 104 ? 27.247 79.536 153.225 1.00 24.40 104 TYR G N 1
ATOM 7669 C CA . TYR G 1 104 ? 27.696 80.398 152.161 1.00 23.10 104 TYR G CA 1
ATOM 7670 C C . TYR G 1 104 ? 29.182 80.382 152.257 1.00 23.63 104 TYR G C 1
ATOM 7671 O O . TYR G 1 104 ? 29.739 80.544 153.350 1.00 21.82 104 TYR G O 1
ATOM 7680 N N . THR G 1 105 ? 29.852 80.210 151.118 1.00 23.04 105 THR G N 1
ATOM 7681 C CA . THR G 1 105 ? 31.296 79.978 151.139 1.00 25.70 105 THR G CA 1
ATOM 7682 C C . THR G 1 105 ? 32.173 80.999 150.463 1.00 23.34 105 THR G C 1
ATOM 7683 O O . THR G 1 105 ? 31.745 81.697 149.550 1.00 25.58 105 THR G O 1
ATOM 7687 N N . ILE G 1 106 ? 33.442 80.988 150.866 1.00 24.03 106 ILE G N 1
ATOM 7688 C CA . ILE G 1 106 ? 34.504 81.670 150.173 1.00 25.76 106 ILE G CA 1
ATOM 7689 C C . ILE G 1 106 ? 35.620 80.601 149.901 1.00 28.94 106 ILE G C 1
ATOM 7690 O O . ILE G 1 106 ? 36.201 80.045 150.850 1.00 22.37 106 ILE G O 1
ATOM 7695 N N . ALA G 1 107 ? 35.836 80.293 148.612 1.00 31.88 107 ALA G N 1
ATOM 7696 C CA . ALA G 1 107 ? 36.790 79.258 148.192 1.00 35.73 107 ALA G CA 1
ATOM 7697 C C . ALA G 1 107 ? 36.615 77.995 149.012 1.00 31.75 107 ALA G C 1
ATOM 7698 O O . ALA G 1 107 ? 37.556 77.473 149.570 1.00 34.12 107 ALA G O 1
ATOM 7700 N N . GLY G 1 108 ? 35.387 77.554 149.160 1.00 34.49 108 GLY G N 1
ATOM 7701 C CA . GLY G 1 108 ? 35.126 76.330 149.908 1.00 39.29 108 GLY G CA 1
ATOM 7702 C C . GLY G 1 108 ? 35.253 76.362 151.434 1.00 40.02 108 GLY G C 1
ATOM 7703 O O . GLY G 1 108 ? 35.020 75.350 152.080 1.00 45.29 108 GLY G O 1
ATOM 7704 N N . ASN G 1 109 ? 35.581 77.506 152.022 1.00 39.30 109 ASN G N 1
ATOM 7705 C CA . ASN G 1 109 ? 35.422 77.711 153.468 1.00 32.06 109 ASN G CA 1
ATOM 7706 C C . ASN G 1 109 ? 34.161 78.454 153.784 1.00 29.72 109 ASN G C 1
ATOM 7707 O O . ASN G 1 109 ? 33.556 79.121 152.916 1.00 26.96 109 ASN G O 1
ATOM 7712 N N . HIS G 1 110 ? 33.742 78.381 155.047 1.00 30.62 110 HIS G N 1
ATOM 7713 C CA . HIS G 1 110 ? 32.482 78.993 155.441 1.00 25.35 110 HIS G CA 1
ATOM 7714 C C . HIS G 1 110 ? 32.723 80.468 155.658 1.00 25.49 110 HIS G C 1
ATOM 7715 O O . HIS G 1 110 ? 33.496 80.831 156.525 1.00 23.18 110 HIS G O 1
ATOM 7722 N N . LEU G 1 111 ? 32.084 81.334 154.870 1.00 24.40 111 LEU G N 1
ATOM 7723 C CA . LEU G 1 111 ? 32.173 82.754 155.152 1.00 22.91 111 LEU G CA 1
ATOM 7724 C C . LEU G 1 111 ? 31.420 83.038 156.464 1.00 21.76 111 LEU G C 1
ATOM 7725 O O . LEU G 1 111 ? 30.279 82.581 156.672 1.00 23.03 111 LEU G O 1
ATOM 7730 N N . ARG G 1 112 ? 32.054 83.798 157.336 1.00 23.96 112 ARG G N 1
ATOM 7731 C CA . ARG G 1 112 ? 31.382 84.199 158.596 1.00 24.83 112 ARG G CA 1
ATOM 7732 C C . ARG G 1 112 ? 31.925 85.538 159.032 1.00 23.43 112 ARG G C 1
ATOM 7733 O O . ARG G 1 112 ? 32.956 86.027 158.514 1.00 20.38 112 ARG G O 1
ATOM 7741 N N . LEU G 1 113 ? 31.216 86.184 159.947 1.00 23.50 113 LEU G N 1
ATOM 7742 C CA . LEU G 1 113 ? 31.669 87.450 160.457 1.00 22.12 113 LEU G CA 1
ATOM 7743 C C . LEU G 1 113 ? 32.671 87.168 161.630 1.00 24.40 113 LEU G C 1
ATOM 7744 O O . LEU G 1 113 ? 32.271 87.133 162.805 1.00 24.46 113 LEU G O 1
ATOM 7749 N N . THR G 1 114 ? 33.954 87.001 161.303 1.00 24.58 114 THR G N 1
ATOM 7750 C CA . THR G 1 114 ? 34.961 86.612 162.295 1.00 24.30 114 THR G CA 1
ATOM 7751 C C . THR G 1 114 ? 35.345 87.756 163.224 1.00 28.04 114 THR G C 1
ATOM 7752 O O . THR G 1 114 ? 35.727 87.514 164.364 1.00 28.48 114 THR G O 1
ATOM 7756 N N . SER G 1 115 ? 35.257 88.995 162.735 1.00 26.59 115 SER G N 1
ATOM 7757 C CA . SER G 1 115 ? 35.493 90.146 163.592 1.00 26.07 115 SER G CA 1
ATOM 7758 C C . SER G 1 115 ? 34.395 90.241 164.670 1.00 27.28 115 SER G C 1
ATOM 7759 O O . SER G 1 115 ? 33.316 90.830 164.446 1.00 25.41 115 SER G O 1
ATOM 7762 N N . GLU G 1 116 ? 34.716 89.810 165.870 1.00 26.98 116 GLU G N 1
ATOM 7763 C CA . GLU G 1 116 ? 33.751 89.869 166.946 1.00 30.71 116 GLU G CA 1
ATOM 7764 C C . GLU G 1 116 ? 33.199 91.260 167.243 1.00 26.27 116 GLU G C 1
ATOM 7765 O O . GLU G 1 116 ? 32.039 91.369 167.623 1.00 23.65 116 GLU G O 1
ATOM 7771 N N . HIS G 1 117 ? 34.005 92.304 167.143 1.00 24.79 117 HIS G N 1
ATOM 7772 C CA . HIS G 1 117 ? 33.460 93.607 167.469 1.00 25.50 117 HIS G CA 1
ATOM 7773 C C . HIS G 1 117 ? 32.351 94.048 166.499 1.00 27.82 117 HIS G C 1
ATOM 7774 O O . HIS G 1 117 ? 31.435 94.805 166.859 1.00 24.58 117 HIS G O 1
ATOM 7781 N N . ALA G 1 118 ? 32.443 93.606 165.256 1.00 28.13 118 ALA G N 1
ATOM 7782 C CA . ALA G 1 118 ? 31.373 93.934 164.290 1.00 26.35 118 ALA G CA 1
ATOM 7783 C C . ALA G 1 118 ? 30.146 93.087 164.581 1.00 23.84 118 ALA G C 1
ATOM 7784 O O . ALA G 1 118 ? 29.017 93.579 164.567 1.00 21.78 118 ALA G O 1
ATOM 7786 N N . ALA G 1 119 ? 30.353 91.808 164.879 1.00 23.53 119 ALA G N 1
ATOM 7787 C CA . ALA G 1 119 ? 29.234 90.945 165.227 1.00 24.97 119 ALA G CA 1
ATOM 7788 C C . ALA G 1 119 ? 28.437 91.496 166.423 1.00 25.40 119 ALA G C 1
ATOM 7789 O O . ALA G 1 119 ? 27.199 91.444 166.444 1.00 23.95 119 ALA G O 1
ATOM 7791 N N . LYS G 1 120 ? 29.160 92.007 167.403 1.00 25.88 120 LYS G N 1
ATOM 7792 C CA . LYS G 1 120 ? 28.541 92.513 168.614 1.00 29.72 120 LYS G CA 1
ATOM 7793 C C . LYS G 1 120 ? 27.710 93.753 168.307 1.00 28.31 120 LYS G C 1
ATOM 7794 O O . LYS G 1 120 ? 26.596 93.864 168.780 1.00 27.07 120 LYS G O 1
ATOM 7800 N N . GLU G 1 121 ? 28.224 94.649 167.464 1.00 27.88 121 GLU G N 1
ATOM 7801 C CA . GLU G 1 121 ? 27.481 95.821 167.098 1.00 28.77 121 GLU G CA 1
ATOM 7802 C C . GLU G 1 121 ? 26.215 95.486 166.308 1.00 27.79 121 GLU G C 1
ATOM 7803 O O . GLU G 1 121 ? 25.143 96.080 166.530 1.00 29.22 121 GLU G O 1
ATOM 7809 N N . ILE G 1 122 ? 26.305 94.476 165.440 1.00 24.37 122 ILE G N 1
ATOM 7810 C CA . ILE G 1 122 ? 25.175 94.042 164.696 1.00 25.51 122 ILE G CA 1
ATOM 7811 C C . ILE G 1 122 ? 24.142 93.365 165.591 1.00 24.18 122 ILE G C 1
ATOM 7812 O O . ILE G 1 122 ? 22.941 93.578 165.433 1.00 23.01 122 ILE G O 1
ATOM 7817 N N . GLU G 1 123 ? 24.588 92.513 166.477 1.00 22.83 123 GLU G N 1
ATOM 7818 C CA A GLU G 1 123 ? 23.687 91.849 167.414 0.60 26.68 123 GLU G CA 1
ATOM 7819 C CA B GLU G 1 123 ? 23.682 91.888 167.440 0.40 23.55 123 GLU G CA 1
ATOM 7820 C C . GLU G 1 123 ? 22.884 92.916 168.259 1.00 25.85 123 GLU G C 1
ATOM 7821 O O . GLU G 1 123 ? 21.679 92.770 168.444 1.00 23.07 123 GLU G O 1
ATOM 7832 N N . GLN G 1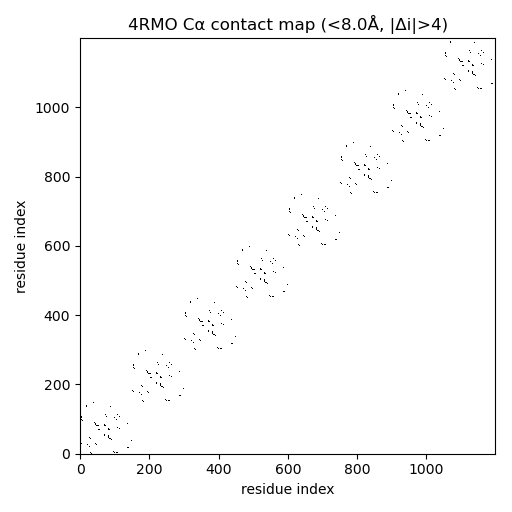 124 ? 23.546 93.967 168.713 1.00 23.68 124 GLN G N 1
ATOM 7833 C CA . GLN G 1 124 ? 22.857 95.000 169.507 1.00 24.27 124 GLN G CA 1
ATOM 7834 C C . GLN G 1 124 ? 21.829 95.718 168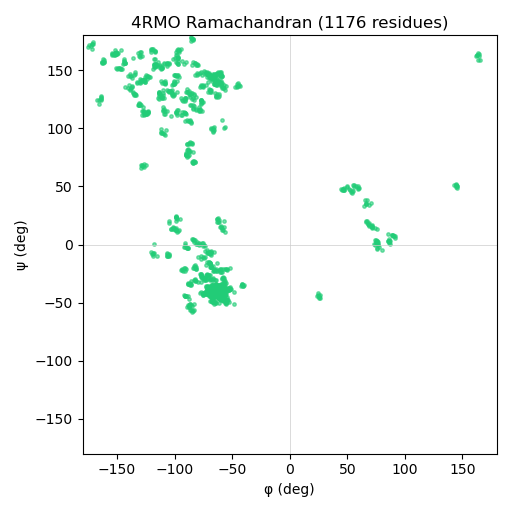.677 1.00 24.25 124 GLN G C 1
ATOM 7835 O O . GLN G 1 124 ? 20.727 95.975 169.138 1.00 20.20 124 GLN G O 1
ATOM 7841 N N . LYS G 1 125 ? 22.182 96.022 167.428 1.00 22.99 125 LYS G N 1
ATOM 7842 C CA . LYS G 1 125 ? 21.267 96.704 166.555 1.00 20.25 125 LYS G CA 1
ATOM 7843 C C . LYS G 1 125 ? 20.067 95.834 166.267 1.00 19.33 125 LYS G C 1
ATOM 7844 O O . LYS G 1 125 ? 18.940 96.301 166.263 1.00 18.68 125 LYS G O 1
ATOM 7850 N N . ALA G 1 126 ? 20.306 94.549 166.115 1.00 20.23 126 ALA G N 1
ATOM 7851 C CA . ALA G 1 126 ? 19.268 93.619 165.815 1.00 22.00 126 ALA G CA 1
ATOM 7852 C C . ALA G 1 126 ? 18.303 93.383 166.968 1.00 23.18 126 ALA G C 1
ATOM 7853 O O . ALA G 1 126 ? 17.101 93.147 166.746 1.00 22.65 126 ALA G O 1
ATOM 7855 N N . ARG G 1 127 ? 18.816 93.365 168.188 1.00 28.42 127 ARG G N 1
ATOM 7856 C CA . ARG G 1 127 ? 17.953 93.221 169.382 1.00 27.64 127 ARG G CA 1
ATOM 7857 C C . ARG G 1 127 ? 17.051 94.432 169.519 1.00 26.64 127 ARG G C 1
ATOM 7858 O O . ARG G 1 127 ? 15.878 94.305 169.843 1.00 32.66 127 ARG G O 1
ATOM 7866 N N . LYS G 1 128 ? 17.623 95.606 169.291 1.00 25.01 128 LYS G N 1
ATOM 7867 C CA . LYS G 1 128 ? 16.860 96.815 169.281 1.00 26.49 128 LYS G CA 1
ATOM 7868 C C . LYS G 1 128 ? 15.782 96.799 168.168 1.00 28.15 128 LYS G C 1
ATOM 7869 O O . LYS G 1 128 ? 14.586 97.099 168.402 1.00 27.57 128 LYS G O 1
ATOM 7875 N N . VAL G 1 129 ? 16.183 96.474 166.962 1.00 26.53 129 VAL G N 1
ATOM 7876 C CA . VAL G 1 129 ? 15.223 96.495 165.860 1.00 26.60 129 VAL G CA 1
ATOM 7877 C C . VAL G 1 129 ? 14.103 95.495 166.089 1.00 24.52 129 VAL G C 1
ATOM 7878 O O . VAL G 1 129 ? 12.926 95.787 165.867 1.00 20.70 129 VAL G O 1
ATOM 7882 N N . LEU G 1 130 ? 14.463 94.296 166.507 1.00 22.55 130 LEU G N 1
ATOM 7883 C CA . LEU G 1 130 ? 13.446 93.287 166.748 1.00 24.28 130 LEU G CA 1
ATOM 7884 C C . LEU G 1 130 ? 12.515 93.691 167.888 1.00 28.19 130 LEU G C 1
ATOM 7885 O O . LEU G 1 130 ? 11.296 93.459 167.837 1.00 27.27 130 LEU G O 1
ATOM 7890 N N . GLY G 1 131 ? 13.078 94.338 168.910 1.00 31.92 131 GLY G N 1
ATOM 7891 C CA . GLY G 1 131 ? 12.253 94.824 170.021 1.00 31.44 131 GLY G CA 1
ATOM 7892 C C . GLY G 1 131 ? 11.220 95.832 169.560 1.00 32.84 131 GLY G C 1
ATOM 7893 O O . GLY G 1 131 ? 10.056 95.810 169.975 1.00 35.28 131 GLY G O 1
ATOM 7902 N N . LEU G 1 133 ? 10.113 96.111 166.340 1.00 29.04 133 LEU G N 1
ATOM 7903 C CA . LEU G 1 133 ? 9.190 95.462 165.442 1.00 29.78 133 LEU G CA 1
ATOM 7904 C C . LEU G 1 133 ? 8.075 94.755 166.270 1.00 33.94 133 LEU G C 1
ATOM 7905 O O . LEU G 1 133 ? 6.928 94.767 165.853 1.00 33.17 133 LEU G O 1
ATOM 7910 N N . LYS G 1 134 ? 8.466 94.042 167.329 1.00 31.62 134 LYS G N 1
ATOM 7911 C CA . LYS G 1 134 ? 7.536 93.318 168.160 1.00 38.81 134 LYS G CA 1
ATOM 7912 C C . LYS G 1 134 ? 6.499 94.254 168.791 1.00 43.49 134 LYS G C 1
ATOM 7913 O O . LYS G 1 134 ? 5.457 93.812 169.220 1.00 44.63 134 LYS G O 1
ATOM 7919 N N . ARG G 1 135 ? 6.823 95.542 168.876 1.00 41.66 135 ARG G N 1
ATOM 7920 C CA . ARG G 1 135 ? 5.905 96.548 169.404 1.00 41.07 135 ARG G CA 1
ATOM 7921 C C . ARG G 1 135 ? 5.190 97.307 168.341 1.00 36.20 135 ARG G C 1
ATOM 7922 O O . ARG G 1 135 ? 4.599 98.334 168.610 1.00 42.51 135 ARG G O 1
ATOM 7930 N N . GLY G 1 136 ? 5.236 96.816 167.121 1.00 39.34 136 GLY G N 1
ATOM 7931 C CA . GLY G 1 136 ? 4.455 97.386 166.040 1.00 38.57 136 GLY G CA 1
ATOM 7932 C C . GLY G 1 136 ? 5.124 98.504 165.288 1.00 37.67 136 GLY G C 1
ATOM 7933 O O . GLY G 1 136 ? 4.470 99.151 164.453 1.00 34.60 136 GLY G O 1
ATOM 7934 N N . ILE G 1 137 ? 6.407 98.774 165.549 1.00 35.52 137 ILE G N 1
ATOM 7935 C CA . ILE G 1 137 ? 7.047 99.845 164.771 1.00 32.01 137 ILE G CA 1
ATOM 7936 C C . ILE G 1 137 ? 7.213 99.410 163.304 1.00 32.87 137 ILE G C 1
ATOM 7937 O O . ILE G 1 137 ? 7.325 98.229 163.024 1.00 37.76 137 ILE G O 1
ATOM 7942 N N . LYS G 1 138 ? 7.077 100.358 162.387 1.00 33.08 138 LYS G N 1
ATOM 7943 C CA . LYS G 1 138 ? 7.217 100.122 160.962 1.00 36.22 138 LYS G CA 1
ATOM 7944 C C . LYS G 1 138 ? 8.211 101.106 160.467 1.00 32.39 138 LYS G C 1
ATOM 7945 O O . LYS G 1 138 ? 7.951 102.318 160.470 1.00 33.48 138 LYS G O 1
ATOM 7951 N N . PHE G 1 139 ? 9.345 100.589 159.996 1.00 30.25 139 PHE G N 1
ATOM 7952 C CA . PHE G 1 139 ? 10.382 101.438 159.422 1.00 28.69 139 PHE G CA 1
ATOM 7953 C C . PHE G 1 139 ? 10.157 101.801 158.003 1.00 25.57 139 PHE G C 1
ATOM 7954 O O . PHE G 1 139 ? 10.539 102.904 157.559 1.00 33.93 139 PHE G O 1
ATOM 7962 N N . THR G 1 140 ? 9.493 100.919 157.271 1.00 26.91 140 THR G N 1
ATOM 7963 C CA . THR G 1 140 ? 9.095 101.197 155.883 1.00 26.90 140 THR G CA 1
ATOM 7964 C C . THR G 1 140 ? 7.654 100.840 155.722 1.00 26.48 140 THR G C 1
ATOM 7965 O O . THR G 1 140 ? 7.096 100.141 156.560 1.00 23.04 140 THR G O 1
ATOM 7969 N N . PRO G 1 141 ? 7.041 101.305 154.635 1.00 30.39 141 PRO G N 1
ATOM 7970 C CA . PRO G 1 141 ? 5.662 100.890 154.360 1.00 34.11 141 PRO G CA 1
ATOM 7971 C C . PRO G 1 141 ? 5.579 99.502 153.763 1.00 37.65 141 PRO G C 1
ATOM 7972 O O . PRO G 1 141 ? 4.489 99.025 153.514 1.00 36.23 141 PRO G O 1
ATOM 7976 N N . THR G 1 142 ? 6.728 98.842 153.597 1.00 33.71 142 THR G N 1
ATOM 7977 C CA . THR G 1 142 ? 6.785 97.555 152.969 1.00 30.01 142 THR G CA 1
ATOM 7978 C C . THR G 1 142 ? 7.547 96.617 153.846 1.00 31.08 142 THR G C 1
ATOM 7979 O O . THR G 1 142 ? 8.631 96.172 153.532 1.00 25.76 142 THR G O 1
ATOM 7983 N N . GLN G 1 143 ? 6.972 96.343 154.989 1.00 34.06 143 GLN G N 1
ATOM 7984 C CA . GLN G 1 143 ? 7.667 95.620 156.001 1.00 34.56 143 GLN G CA 1
ATOM 7985 C C . GLN G 1 143 ? 7.189 94.181 156.055 1.00 35.21 143 GLN G C 1
ATOM 7986 O O . GLN G 1 143 ? 5.991 93.949 156.112 1.00 40.57 143 GLN G O 1
ATOM 7992 N N . PRO G 1 144 ? 8.119 93.206 156.066 1.00 32.31 144 PRO G N 1
ATOM 7993 C CA . PRO G 1 144 ? 7.683 91.829 156.167 1.00 33.92 144 PRO G CA 1
ATOM 7994 C C . PRO G 1 144 ? 6.869 91.566 157.441 1.00 35.80 144 PRO G C 1
ATOM 7995 O O . PRO G 1 144 ? 7.183 92.110 158.498 1.00 36.53 144 PRO G O 1
ATOM 7999 N N . ASP G 1 145 ? 5.884 90.691 157.331 1.00 35.35 145 ASP G N 1
ATOM 8000 C CA . ASP G 1 145 ? 5.068 90.286 158.470 1.00 35.86 145 ASP G CA 1
ATOM 8001 C C . ASP G 1 145 ? 5.735 89.147 159.187 1.00 32.22 145 ASP G C 1
ATOM 8002 O O . ASP G 1 145 ? 5.395 87.940 159.032 1.00 30.79 145 ASP G O 1
ATOM 8007 N N . ILE G 1 146 ? 6.699 89.508 160.007 1.00 29.59 146 ILE G N 1
ATOM 8008 C CA . ILE G 1 146 ? 7.443 88.485 160.731 1.00 31.23 146 ILE G CA 1
ATOM 8009 C C . ILE G 1 146 ? 6.623 87.766 161.814 1.00 32.56 146 ILE G C 1
ATOM 8010 O O . ILE G 1 146 ? 6.950 86.612 162.178 1.00 32.07 146 ILE G O 1
ATOM 8015 N N . GLN G 1 147 ? 5.598 88.438 162.351 1.00 36.81 147 GLN G N 1
ATOM 8016 C CA . GLN G 1 147 ? 4.711 87.815 163.352 1.00 43.19 147 GLN G CA 1
ATOM 8017 C C . GLN G 1 147 ? 4.011 86.605 162.736 1.00 41.04 147 GLN G C 1
ATOM 8018 O O . GLN G 1 147 ? 4.035 85.491 163.270 1.00 44.86 147 GLN G O 1
ATOM 8024 N N . LYS G 1 148 ? 3.506 86.783 161.537 1.00 42.42 148 LYS G N 1
ATOM 8025 C CA . LYS G 1 148 ? 2.893 85.688 160.837 1.00 41.01 148 LYS G CA 1
ATOM 8026 C C . LYS G 1 148 ? 3.882 84.526 160.630 1.00 42.56 148 LYS G C 1
ATOM 8027 O O . LYS G 1 148 ? 3.548 83.367 160.884 1.00 44.88 148 LYS G O 1
ATOM 8033 N N . ILE G 1 149 ? 5.099 84.835 160.172 1.00 40.32 149 ILE G N 1
ATOM 8034 C CA . ILE G 1 149 ? 6.108 83.806 159.930 1.00 35.00 149 ILE G CA 1
ATOM 8035 C C . ILE G 1 149 ? 6.434 83.098 161.234 1.00 35.05 149 ILE G C 1
ATOM 8036 O O . ILE G 1 149 ? 6.550 81.876 161.290 1.00 26.55 149 ILE G O 1
ATOM 8041 N N . TYR G 1 150 ? 6.620 83.889 162.271 1.00 34.84 150 TYR G N 1
ATOM 8042 C CA . TYR G 1 150 ? 7.020 83.346 163.567 1.00 38.97 150 TYR G CA 1
ATOM 8043 C C . TYR G 1 150 ? 5.962 82.336 164.056 1.00 39.68 150 TYR G C 1
ATOM 8044 O O . TYR G 1 150 ? 6.312 81.259 164.520 1.00 35.63 150 TYR G O 1
ATOM 8053 N N . GLU G 1 151 ? 4.688 82.694 163.928 1.00 45.00 151 GLU G N 1
ATOM 8054 C CA . GLU G 1 151 ? 3.583 81.798 164.371 1.00 51.05 151 GLU G CA 1
ATOM 8055 C C . GLU G 1 151 ? 3.572 80.544 163.514 1.00 51.81 151 GLU G C 1
ATOM 8056 O O . GLU G 1 151 ? 3.449 79.436 164.034 1.00 48.71 151 GLU G O 1
ATOM 8062 N N . ARG G 1 152 ? 3.750 80.698 162.210 1.00 47.94 152 ARG G N 1
ATOM 8063 C CA . ARG G 1 152 ? 3.784 79.528 161.378 1.00 50.43 152 ARG G CA 1
ATOM 8064 C C . ARG G 1 152 ? 4.892 78.566 161.772 1.00 51.52 152 ARG G C 1
ATOM 8065 O O . ARG G 1 152 ? 4.690 77.344 161.766 1.00 52.47 152 ARG G O 1
ATOM 8073 N N . LEU G 1 153 ? 6.043 79.102 162.141 1.00 45.93 153 LEU G N 1
ATOM 8074 C CA . LEU G 1 153 ? 7.162 78.252 162.523 1.00 49.06 153 LEU G CA 1
ATOM 8075 C C . LEU G 1 153 ? 6.856 77.466 163.808 1.00 48.61 153 LEU G C 1
ATOM 8076 O O . LEU G 1 153 ? 7.287 76.326 163.936 1.00 47.41 153 LEU G O 1
ATOM 8081 N N . GLN G 1 154 ? 6.147 78.070 164.752 1.00 50.78 154 GLN G N 1
ATOM 8082 C CA . GLN G 1 154 ? 5.699 77.343 165.964 1.00 61.33 154 GLN G CA 1
ATOM 8083 C C . GLN G 1 154 ? 4.895 76.039 165.650 1.00 57.26 154 GLN G C 1
ATOM 8084 O O . GLN G 1 154 ? 4.876 75.122 166.442 1.00 58.69 154 GLN G O 1
ATOM 8090 N N . GLN G 1 155 ? 4.326 75.959 164.450 1.00 64.24 155 GLN G N 1
ATOM 8091 C CA . GLN G 1 155 ? 3.868 74.714 163.798 1.00 67.49 155 GLN G CA 1
ATOM 8092 C C . GLN G 1 155 ? 2.373 74.715 163.862 1.00 67.53 155 GLN G C 1
ATOM 8093 O O . GLN G 1 155 ? 1.788 75.658 163.328 1.00 67.31 155 GLN G O 1
ATOM 9068 N N . ILE I 1 2 ? -23.764 100.561 130.317 1.00 47.44 2 ILE I N 1
ATOM 9069 C CA . ILE I 1 2 ? -22.917 100.826 129.173 1.00 53.25 2 ILE I CA 1
ATOM 9070 C C . ILE I 1 2 ? -23.241 99.952 127.973 1.00 53.09 2 ILE I C 1
ATOM 9071 O O . ILE I 1 2 ? -23.369 98.729 128.072 1.00 46.45 2 ILE I O 1
ATOM 9076 N N . ARG I 1 3 ? -23.364 100.621 126.834 1.00 55.96 3 ARG I N 1
ATOM 9077 C CA . ARG I 1 3 ? -23.729 100.012 125.560 1.00 59.44 3 ARG I CA 1
ATOM 9078 C C . ARG I 1 3 ? -22.933 98.736 125.326 1.00 53.27 3 ARG I C 1
ATOM 9079 O O . ARG I 1 3 ? -21.737 98.695 125.556 1.00 53.51 3 ARG I O 1
ATOM 9087 N N . ASN I 1 4 ? -23.625 97.719 124.829 1.00 47.80 4 ASN I N 1
ATOM 9088 C CA . ASN I 1 4 ? -23.068 96.389 124.529 1.00 44.35 4 ASN I CA 1
ATOM 9089 C C . ASN I 1 4 ? -22.809 95.518 125.766 1.00 36.33 4 ASN I C 1
ATOM 9090 O O . ASN I 1 4 ? -22.345 94.419 125.616 1.00 36.43 4 ASN I O 1
ATOM 9095 N N . GLY I 1 5 ? -23.165 95.986 126.942 1.00 31.37 5 GLY I N 1
ATOM 9096 C CA . GLY I 1 5 ? -23.077 95.192 128.148 1.00 35.59 5 GLY I CA 1
ATOM 9097 C C . GLY I 1 5 ? -24.284 94.303 128.398 1.00 34.71 5 GLY I C 1
ATOM 9098 O O . GLY I 1 5 ? -25.371 94.562 127.896 1.00 32.20 5 GLY I O 1
ATOM 9099 N N . PHE I 1 6 ? -24.063 93.225 129.140 1.00 28.13 6 PHE I N 1
ATOM 9100 C CA . PHE I 1 6 ? -25.129 92.362 129.575 1.00 27.16 6 PHE I CA 1
ATOM 9101 C C . PHE I 1 6 ? -25.513 92.660 131.004 1.00 24.73 6 PHE I C 1
ATOM 9102 O O . PHE I 1 6 ? -24.664 93.012 131.832 1.00 27.84 6 PHE I O 1
ATOM 9110 N N . TYR I 1 7 ? -26.795 92.509 131.309 1.00 23.22 7 TYR I N 1
ATOM 9111 C CA . TYR I 1 7 ? -27.369 92.907 132.615 1.00 23.91 7 TYR I CA 1
ATOM 9112 C C . TYR I 1 7 ? -28.437 91.927 133.031 1.00 22.07 7 TYR I C 1
ATOM 9113 O O . TYR I 1 7 ? -29.077 91.263 132.214 1.00 23.89 7 TYR I O 1
ATOM 9122 N N . ILE I 1 8 ? -28.678 91.915 134.327 1.00 24.41 8 ILE I N 1
ATOM 9123 C CA . ILE I 1 8 ? -29.817 91.299 134.948 1.00 20.39 8 ILE I CA 1
ATOM 9124 C C . ILE I 1 8 ? -30.833 92.397 135.275 1.00 22.83 8 ILE I C 1
ATOM 9125 O O . ILE I 1 8 ? -30.475 93.480 135.752 1.00 23.60 8 ILE I O 1
ATOM 9130 N N . ILE I 1 9 ? -32.106 92.082 135.064 1.00 20.96 9 ILE I N 1
ATOM 9131 C CA . ILE I 1 9 ? -33.187 93.005 135.230 1.00 22.72 9 ILE I CA 1
ATOM 9132 C C . ILE I 1 9 ? -33.997 92.538 136.409 1.00 24.34 9 ILE I C 1
ATOM 9133 O O . ILE I 1 9 ? -34.212 91.336 136.609 1.00 25.22 9 ILE I O 1
ATOM 9138 N N . LYS I 1 10 ? -34.439 93.501 137.196 1.00 23.66 10 LYS I N 1
ATOM 9139 C CA . LYS I 1 10 ? -35.239 93.188 138.373 1.00 26.38 10 LYS I CA 1
ATOM 9140 C C . LYS I 1 10 ? -36.513 92.515 138.027 1.00 23.62 10 LYS I C 1
ATOM 9141 O O . LYS I 1 10 ? -37.202 92.946 137.107 1.00 29.16 10 LYS I O 1
ATOM 9147 N N . ASP I 1 11 ? -36.910 91.534 138.826 1.00 22.65 11 ASP I N 1
ATOM 9148 C CA . ASP I 1 11 ? -38.235 90.932 138.672 1.00 23.21 11 ASP I CA 1
ATOM 9149 C C . ASP I 1 11 ? -39.366 91.962 138.754 1.00 25.25 11 ASP I C 1
ATOM 9150 O O . ASP I 1 11 ? -40.441 91.811 138.134 1.00 20.96 11 ASP I O 1
ATOM 9155 N N . ARG I 1 12 ? -39.132 93.001 139.545 1.00 26.25 12 ARG I N 1
ATOM 9156 C CA . ARG I 1 12 ? -40.095 94.090 139.693 1.00 27.62 12 ARG I CA 1
ATOM 9157 C C . ARG I 1 12 ? -40.539 94.684 138.339 1.00 25.07 12 ARG I C 1
ATOM 9158 O O . ARG I 1 12 ? -41.717 95.037 138.162 1.00 22.77 12 ARG I O 1
ATOM 9166 N N . PHE I 1 13 ? -39.598 94.772 137.399 1.00 23.94 13 PHE I N 1
ATOM 9167 C CA . PHE I 1 13 ? -39.966 95.204 136.040 1.00 23.04 13 PHE I CA 1
ATOM 9168 C C . PHE I 1 13 ? -41.047 94.338 135.466 1.00 20.70 13 PHE I C 1
ATOM 9169 O O . PHE I 1 13 ? -42.084 94.830 134.975 1.00 18.62 13 PHE I O 1
ATOM 9177 N N . PHE I 1 14 ? -40.860 93.044 135.545 1.00 20.99 14 PHE I N 1
ATOM 9178 C CA . PHE I 1 14 ? -41.817 92.116 134.904 1.00 22.41 14 PHE I CA 1
ATOM 9179 C C . PHE I 1 14 ? -43.155 92.071 135.616 1.00 24.26 14 PHE I C 1
ATOM 9180 O O . PHE I 1 14 ? -44.216 91.948 134.962 1.00 22.70 14 PHE I O 1
ATOM 9188 N N . SER I 1 15 ? -43.149 92.153 136.950 1.00 25.40 15 SER I N 1
ATOM 9189 C CA . SER I 1 15 ? -44.409 92.173 137.681 1.00 27.50 15 SER I CA 1
ATOM 9190 C C . SER I 1 15 ? -45.112 93.519 137.430 1.00 26.35 15 SER I C 1
ATOM 9191 O O . SER I 1 15 ? -46.310 93.528 137.228 1.00 25.57 15 SER I O 1
ATOM 9194 N N . ASP I 1 16 ? -44.387 94.639 137.397 1.00 24.66 16 ASP I N 1
ATOM 9195 C CA . ASP I 1 16 ? -45.031 95.915 137.068 1.00 25.82 16 ASP I CA 1
ATOM 9196 C C . ASP I 1 16 ? -45.673 95.906 135.681 1.00 27.88 16 ASP I C 1
ATOM 9197 O O . ASP I 1 16 ? -46.819 96.313 135.544 1.00 25.93 16 ASP I O 1
ATOM 9210 N N . SER I 1 18 ? -46.420 93.269 133.727 1.00 25.45 18 SER I N 1
ATOM 9211 C CA . SER I 1 18 ? -47.394 92.221 133.605 1.00 27.51 18 SER I CA 1
ATOM 9212 C C . SER I 1 18 ? -47.713 91.869 132.132 1.00 30.65 18 SER I C 1
ATOM 9213 O O . SER I 1 18 ? -48.873 91.749 131.752 1.00 26.37 18 SER I O 1
ATOM 9216 N N . ASP I 1 19 ? -46.671 91.615 131.339 1.00 31.42 19 ASP I N 1
ATOM 9217 C CA . ASP I 1 19 ? -46.878 91.249 129.936 1.00 28.09 19 ASP I CA 1
ATOM 9218 C C . ASP I 1 19 ? -46.565 89.800 129.755 1.00 22.78 19 ASP I C 1
ATOM 9219 O O . ASP I 1 19 ? -45.425 89.397 129.888 1.00 24.25 19 ASP I O 1
ATOM 9224 N N . PRO I 1 20 ? -47.577 88.992 129.462 1.00 21.21 20 PRO I N 1
ATOM 9225 C CA . PRO I 1 20 ? -47.334 87.586 129.318 1.00 23.38 20 PRO I CA 1
ATOM 9226 C C . PRO I 1 20 ? -46.468 87.193 128.148 1.00 22.85 20 PRO I C 1
ATOM 9227 O O . PRO I 1 20 ? -46.094 86.012 128.038 1.00 23.91 20 PRO I O 1
ATOM 9231 N N . TYR I 1 21 ? -46.104 88.122 127.270 1.00 23.23 21 TYR I N 1
ATOM 9232 C CA . TYR I 1 21 ? -45.310 87.702 126.096 1.00 24.32 21 TYR I CA 1
ATOM 9233 C C . TYR I 1 21 ? -43.831 88.123 126.166 1.00 28.23 21 TYR I C 1
ATOM 9234 O O . TYR I 1 21 ? -43.047 87.663 125.344 1.00 25.96 21 TYR I O 1
ATOM 9243 N N . LEU I 1 22 ? -43.446 88.949 127.151 1.00 25.61 22 LEU I N 1
ATOM 9244 C CA . LEU I 1 22 ? -42.026 89.132 127.425 1.00 22.71 22 LEU I CA 1
ATOM 9245 C C . LEU I 1 22 ? -41.411 87.835 127.795 1.00 21.42 22 LEU I C 1
ATOM 9246 O O . LEU I 1 22 ? -42.046 86.973 128.406 1.00 23.93 22 LEU I O 1
ATOM 9251 N N . LYS I 1 23 ? -40.168 87.634 127.391 1.00 21.64 23 LYS I N 1
ATOM 9252 C CA . LYS I 1 23 ? -39.451 86.407 127.782 1.00 24.45 23 LYS I CA 1
ATOM 9253 C C . LYS I 1 23 ? -39.279 86.376 129.300 1.00 27.41 23 LYS I C 1
ATOM 9254 O O . LYS I 1 23 ? -38.769 87.344 129.889 1.00 22.88 23 LYS I O 1
ATOM 9260 N N . GLY I 1 24 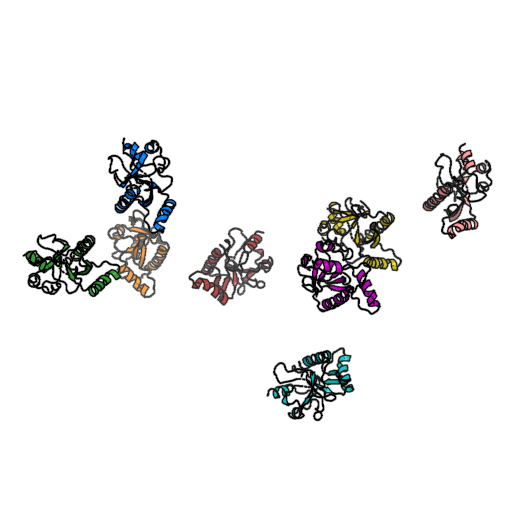? -39.649 85.266 129.914 1.00 29.55 24 GLY I N 1
ATOM 9261 C CA . GLY I 1 24 ? -39.587 85.168 131.365 1.00 28.87 24 GLY I CA 1
ATOM 9262 C C . GLY I 1 24 ? -38.201 85.407 131.920 1.00 25.87 24 GLY I C 1
ATOM 9263 O O . GLY I 1 24 ? -37.216 84.847 131.465 1.00 26.50 24 GLY I O 1
ATOM 9264 N N . ASN I 1 25 ? -38.129 86.202 132.986 1.00 26.03 25 ASN I N 1
ATOM 9265 C CA . ASN I 1 25 ? -36.838 86.572 133.591 1.00 23.25 25 ASN I CA 1
ATOM 9266 C C . ASN I 1 25 ? -36.163 85.482 134.406 1.00 22.47 25 ASN I C 1
ATOM 9267 O O . ASN I 1 25 ? -34.998 85.607 134.766 1.00 21.84 25 ASN I O 1
ATOM 9272 N N . LYS I 1 26 ? -36.884 84.400 134.704 1.00 24.42 26 LYS I N 1
ATOM 9273 C CA . LYS I 1 26 ? -36.289 83.275 135.457 1.00 25.38 26 LYS I CA 1
ATOM 9274 C C . LYS I 1 26 ? -35.634 83.757 136.774 1.00 21.51 26 LYS I C 1
ATOM 9275 O O . LYS I 1 26 ? -34.496 83.426 137.099 1.00 23.17 26 LYS I O 1
ATOM 9281 N N . LYS I 1 27 ? -36.368 84.600 137.472 1.00 23.31 27 LYS I N 1
ATOM 9282 C CA . LYS I 1 27 ? -36.010 84.967 138.869 1.00 24.68 27 LYS I CA 1
ATOM 9283 C C . LYS I 1 27 ? -34.666 85.593 138.885 1.00 22.72 27 LYS I C 1
ATOM 9284 O O . LYS I 1 27 ? -33.786 85.207 139.648 1.00 22.02 27 LYS I O 1
ATOM 9290 N N . GLN I 1 28 ? -34.497 86.553 137.969 1.00 21.50 28 GLN I N 1
ATOM 9291 C CA . GLN I 1 28 ? -33.268 87.287 137.858 1.00 21.34 28 GLN I CA 1
ATOM 9292 C C . GLN I 1 28 ? -32.074 86.462 137.442 1.00 23.60 28 GLN I C 1
ATOM 9293 O O . GLN I 1 28 ? -30.942 86.780 137.806 1.00 26.68 28 GLN I O 1
ATOM 9299 N N . ASN I 1 29 ? -32.304 85.508 136.518 1.00 24.65 29 ASN I N 1
ATOM 9300 C CA . ASN I 1 29 ? -31.199 84.803 135.900 1.00 23.18 29 ASN I CA 1
ATOM 9301 C C . ASN I 1 29 ? -31.031 84.928 134.365 1.00 25.60 29 ASN I C 1
ATOM 9302 O O . ASN I 1 29 ? -30.057 84.450 133.826 1.00 25.73 29 ASN I O 1
ATOM 9307 N N . ARG I 1 30 ? -31.983 85.523 133.655 1.00 26.90 30 ARG I N 1
ATOM 9308 C CA . ARG I 1 30 ? -31.848 85.652 132.180 1.00 24.06 30 ARG I CA 1
ATOM 9309 C C . ARG I 1 30 ? -31.006 86.887 131.841 1.00 25.20 30 ARG I C 1
ATOM 9310 O O . ARG I 1 30 ? -31.376 88.008 132.191 1.00 25.19 30 ARG I O 1
ATOM 9318 N N . PRO I 1 31 ? -29.875 86.704 131.152 1.00 25.30 31 PRO I N 1
ATOM 9319 C CA . PRO I 1 31 ? -29.103 87.872 130.762 1.00 25.42 31 PRO I CA 1
ATOM 9320 C C . PRO I 1 31 ? -29.831 88.641 129.711 1.00 25.60 31 PRO I C 1
ATOM 9321 O O . PRO I 1 31 ? -30.471 88.043 128.843 1.00 26.36 31 PRO I O 1
ATOM 9325 N N . HIS I 1 32 ? -29.738 89.960 129.777 1.00 24.42 32 HIS I N 1
ATOM 9326 C CA . HIS I 1 32 ? -30.319 90.835 128.764 1.00 26.03 32 HIS I CA 1
ATOM 9327 C C . HIS I 1 32 ? -29.234 91.736 128.227 1.00 28.28 32 HIS I C 1
ATOM 9328 O O . HIS I 1 32 ? -28.406 92.245 128.993 1.00 32.41 32 HIS I O 1
ATOM 9335 N N . TYR I 1 33 ? -29.314 92.055 126.945 1.00 26.22 33 TYR I N 1
ATOM 9336 C CA . TYR I 1 33 ? -28.329 92.883 126.288 1.00 25.74 33 TYR I CA 1
ATOM 9337 C C . TYR I 1 33 ? -28.803 94.313 126.078 1.00 27.90 33 TYR I C 1
ATOM 9338 O O . TYR I 1 33 ? -29.917 94.538 125.586 1.00 26.95 33 TYR I O 1
ATOM 9347 N N . TYR I 1 34 ? -27.967 95.295 126.416 1.00 27.12 34 TYR I N 1
ATOM 9348 C CA . TYR I 1 34 ? -28.342 96.677 126.269 1.00 26.03 34 TYR I CA 1
ATOM 9349 C C . TYR I 1 34 ? -27.893 97.123 124.898 1.00 27.82 34 TYR I C 1
ATOM 9350 O O . TYR I 1 34 ? -26.692 97.315 124.713 1.00 31.28 34 TYR I O 1
ATOM 9359 N N . CYS I 1 35 ? -28.843 97.291 123.943 1.00 30.29 35 CYS I N 1
ATOM 9360 C CA . CYS I 1 35 ? -28.458 97.662 122.535 1.00 29.67 35 CYS I CA 1
ATOM 9361 C C . CYS I 1 35 ? -28.294 99.136 122.303 1.00 33.84 35 CYS I C 1
ATOM 9362 O O . CYS I 1 35 ? -27.262 99.501 121.778 1.00 32.93 35 CYS I O 1
ATOM 9365 N N . PHE I 1 36 ? -29.268 99.973 122.655 1.00 29.95 36 PHE I N 1
ATOM 9366 C CA . PHE I 1 36 ? -29.070 101.415 122.508 1.00 31.95 36 PHE I CA 1
ATOM 9367 C C . PHE I 1 36 ? -30.059 102.194 123.319 1.00 27.89 36 PHE I C 1
ATOM 9368 O O . PHE I 1 36 ? -31.122 101.702 123.656 1.00 28.59 36 PHE I O 1
ATOM 9376 N N . GLU I 1 37 ? -29.730 103.434 123.600 1.00 30.91 37 GLU I N 1
ATOM 9377 C CA . GLU I 1 37 ? -30.635 104.329 124.264 1.00 32.45 37 GLU I CA 1
ATOM 9378 C C . GLU I 1 37 ? -31.725 104.758 123.287 1.00 34.71 37 GLU I C 1
ATOM 9379 O O . GLU I 1 37 ? -31.484 104.861 122.089 1.00 35.83 37 GLU I O 1
ATOM 9385 N N . ASP I 1 38 ? -32.924 105.008 123.791 1.00 35.00 38 ASP I N 1
ATOM 9386 C CA . ASP I 1 38 ? -34.010 105.521 122.968 1.00 38.85 38 ASP I CA 1
ATOM 9387 C C . ASP I 1 38 ? -33.670 106.944 122.445 1.00 42.23 38 ASP I C 1
ATOM 9388 O O . ASP I 1 38 ? -33.155 107.755 123.191 1.00 42.06 38 ASP I O 1
ATOM 9393 N N . SER I 1 39 ? -33.977 107.209 121.170 1.00 45.45 39 SER I N 1
ATOM 9394 C CA . SER I 1 39 ? -33.700 108.511 120.520 1.00 48.43 39 SER I CA 1
ATOM 9395 C C . SER I 1 39 ? -34.538 109.644 121.055 1.00 47.36 39 SER I C 1
ATOM 9396 O O . SER I 1 39 ? -34.067 110.772 121.137 1.00 54.71 39 SER I O 1
ATOM 9399 N N . ASN I 1 40 ? -35.787 109.344 121.420 1.00 46.86 40 ASN I N 1
ATOM 9400 C CA . ASN I 1 40 ? -36.740 110.379 121.833 1.00 45.08 40 ASN I CA 1
ATOM 9401 C C . ASN I 1 40 ? -36.746 110.739 123.292 1.00 43.20 40 ASN I C 1
ATOM 9402 O O . ASN I 1 40 ? -36.998 111.885 123.623 1.00 53.42 40 ASN I O 1
ATOM 9407 N N . TYR I 1 41 ? -36.505 109.782 124.176 1.00 43.97 41 TYR I N 1
ATOM 9408 C CA . TYR I 1 41 ? -36.452 110.055 125.624 1.00 44.02 41 TYR I CA 1
ATOM 9409 C C . TYR I 1 41 ? -35.183 109.496 126.251 1.00 44.07 41 TYR I C 1
ATOM 9410 O O . TYR I 1 41 ? -34.944 108.286 126.215 1.00 42.45 41 TYR I O 1
ATOM 9419 N N . ASN I 1 42 ? -34.380 110.378 126.851 1.00 42.54 42 ASN I N 1
ATOM 9420 C CA . ASN I 1 42 ? -33.235 109.942 127.651 1.00 44.53 42 ASN I CA 1
ATOM 9421 C C . ASN I 1 42 ? -33.736 109.153 128.851 1.00 41.06 42 ASN I C 1
ATOM 9422 O O . ASN I 1 42 ? -34.819 109.451 129.390 1.00 38.93 42 ASN I O 1
ATOM 9424 N N . GLY I 1 43 ? -32.951 108.161 129.271 1.00 37.71 43 GLY I N 1
ATOM 9425 C CA . GLY I 1 43 ? -33.340 107.328 130.408 1.00 35.78 43 GLY I CA 1
ATOM 9426 C C . GLY I 1 43 ? -34.245 106.151 130.037 1.00 35.36 43 GLY I C 1
ATOM 9427 O O . GLY I 1 43 ? -34.710 105.448 130.922 1.00 33.36 43 GLY I O 1
ATOM 9428 N N . ILE I 1 44 ? -34.521 105.969 128.737 1.00 32.61 44 ILE I N 1
ATOM 9429 C CA . ILE I 1 44 ? -35.179 104.776 128.260 1.00 29.01 44 ILE I CA 1
ATOM 9430 C C . ILE I 1 44 ? -34.178 104.038 127.419 1.00 32.01 44 ILE I C 1
ATOM 9431 O O . ILE I 1 44 ? -33.577 104.614 126.507 1.00 31.08 44 ILE I O 1
ATOM 9436 N N . TYR I 1 45 ? -34.020 102.742 127.715 1.00 29.55 45 TYR I N 1
ATOM 9437 C CA . TYR I 1 45 ? -32.985 101.925 127.115 1.00 27.45 45 TYR I CA 1
ATOM 9438 C C . TYR I 1 45 ? -33.599 100.689 126.515 1.00 26.36 45 TYR I C 1
ATOM 9439 O O . TYR I 1 45 ? -34.560 100.142 127.043 1.00 25.82 45 TYR I O 1
ATOM 9448 N N . TRP I 1 46 ? -33.099 100.285 125.371 1.00 25.39 46 TRP I N 1
ATOM 9449 C CA . TRP I 1 46 ? -33.682 99.124 124.648 1.00 22.62 46 TRP I CA 1
ATOM 9450 C C . TRP I 1 46 ? -32.869 97.920 124.962 1.00 22.68 46 TRP I C 1
ATOM 9451 O O . TRP I 1 46 ? -31.623 97.932 124.772 1.00 20.47 46 TRP I O 1
ATOM 9470 N N . ILE I 1 48 ? -32.453 93.522 124.849 1.00 20.55 48 ILE I N 1
ATOM 9471 C CA . ILE I 1 48 ? -32.729 92.318 124.133 1.00 21.08 48 ILE I CA 1
ATOM 9472 C C . ILE I 1 48 ? -32.467 91.085 125.003 1.00 19.31 48 ILE I C 1
ATOM 9473 O O . ILE I 1 48 ? -31.387 90.896 125.506 1.00 20.72 48 ILE I O 1
ATOM 9478 N N . PRO I 1 49 ? -33.475 90.211 125.162 1.00 19.31 49 PRO I N 1
ATOM 9479 C CA . PRO I 1 49 ? -33.318 89.027 125.988 1.00 19.06 49 PRO I CA 1
ATOM 9480 C C . PRO I 1 49 ? -32.586 87.939 125.282 1.00 22.48 49 PRO I C 1
ATOM 9481 O O . PRO I 1 49 ? -32.725 87.827 124.072 1.00 21.65 49 PRO I O 1
ATOM 9485 N N . LEU I 1 50 ? -31.819 87.148 126.008 1.00 22.02 50 LEU I N 1
ATOM 9486 C CA . LEU I 1 50 ? -31.115 86.070 125.401 1.00 23.97 50 LEU I CA 1
ATOM 9487 C C . LEU I 1 50 ? -31.693 84.730 125.805 1.00 25.87 50 LEU I C 1
ATOM 9488 O O . LEU I 1 50 ? -32.270 84.584 126.867 1.00 23.48 50 LEU I O 1
ATOM 9493 N N . SER I 1 51 ? -31.476 83.746 124.943 1.00 24.80 51 SER I N 1
ATOM 9494 C CA . SER I 1 51 ? -31.819 82.362 125.223 1.00 25.87 51 SER I CA 1
ATOM 9495 C C . SER I 1 51 ? -30.655 81.480 124.754 1.00 27.28 51 SER I C 1
ATOM 9496 O O . SER I 1 51 ? -29.993 81.768 123.779 1.00 33.84 51 SER I O 1
ATOM 9499 N N . SER I 1 52 ? -30.365 80.419 125.490 1.00 31.14 52 SER I N 1
ATOM 9500 C CA . SER I 1 52 ? -29.343 79.472 125.057 1.00 30.04 52 SER I CA 1
ATOM 9501 C C . SER I 1 52 ? -29.977 78.268 124.321 1.00 30.65 52 SER I C 1
ATOM 9502 O O . SER I 1 52 ? -29.337 77.234 124.198 1.00 34.56 52 SER I O 1
ATOM 9505 N N . ARG I 1 53 ? -31.259 78.337 123.950 1.00 29.87 53 ARG I N 1
ATOM 9506 C CA . ARG I 1 53 ? -31.927 77.179 123.276 1.00 31.54 53 ARG I CA 1
ATOM 9507 C C . ARG I 1 53 ? -31.633 77.215 121.777 1.00 27.03 53 ARG I C 1
ATOM 9508 O O . ARG I 1 53 ? -32.470 77.607 120.970 1.00 24.80 53 ARG I O 1
ATOM 9516 N N . ILE I 1 54 ? -30.389 76.938 121.463 1.00 29.07 54 ILE I N 1
ATOM 9517 C CA . ILE I 1 54 ? -29.829 77.197 120.131 1.00 34.32 54 ILE I CA 1
ATOM 9518 C C . ILE I 1 54 ? -30.523 76.308 119.094 1.00 37.60 54 ILE I C 1
ATOM 9519 O O . ILE I 1 54 ? -30.797 76.779 118.004 1.00 38.32 54 ILE I O 1
ATOM 9524 N N . ASP I 1 55 ? -30.821 75.052 119.464 1.00 35.81 55 ASP I N 1
ATOM 9525 C CA . ASP I 1 55 ? -31.517 74.120 118.588 1.00 40.40 55 ASP I CA 1
ATOM 9526 C C . ASP I 1 55 ? -32.848 74.717 118.158 1.00 45.63 55 ASP I C 1
ATOM 9527 O O . ASP I 1 55 ? -33.161 74.746 116.954 1.00 50.62 55 ASP I O 1
ATOM 9532 N N . LYS I 1 56 ? -33.575 75.332 119.086 1.00 40.02 56 LYS I N 1
ATOM 9533 C CA . LYS I 1 56 ? -34.841 75.935 118.713 1.00 38.44 56 LYS I CA 1
ATOM 9534 C C . LYS I 1 56 ? -34.635 77.137 117.822 1.00 37.69 56 LYS I C 1
ATOM 9535 O O . LYS I 1 56 ? -35.327 77.327 116.801 1.00 45.13 56 LYS I O 1
ATOM 9541 N N . TYR I 1 57 ? -33.747 78.024 118.220 1.00 37.68 57 TYR I N 1
ATOM 9542 C CA . TYR I 1 57 ? -33.671 79.323 117.539 1.00 37.00 57 TYR I CA 1
ATOM 9543 C C . TYR I 1 57 ? -32.960 79.257 116.193 1.00 36.53 57 TYR I C 1
ATOM 9544 O O . TYR I 1 57 ? -33.231 80.089 115.325 1.00 31.74 57 TYR I O 1
ATOM 9553 N N . LYS I 1 58 ? -32.056 78.289 116.037 1.00 39.13 58 LYS I N 1
ATOM 9554 C CA . LYS I 1 58 ? -31.420 77.996 114.719 1.00 46.65 58 LYS I CA 1
ATOM 9555 C C . LYS I 1 58 ? -32.491 77.656 113.680 1.00 45.11 58 LYS I C 1
ATOM 9556 O O . LYS I 1 58 ? -32.402 78.103 112.559 1.00 46.74 58 LYS I O 1
ATOM 9559 N N . LYS I 1 59 ? -33.492 76.861 114.053 1.00 53.99 59 LYS I N 1
ATOM 9560 C CA . LYS I 1 59 ? -34.576 76.523 113.110 1.00 55.64 59 LYS I CA 1
ATOM 9561 C C . LYS I 1 59 ? -35.314 77.771 112.651 1.00 57.33 59 LYS I C 1
ATOM 9562 O O . LYS I 1 59 ? -35.743 77.863 111.507 1.00 62.20 59 LYS I O 1
ATOM 9568 N N . ILE I 1 60 ? -35.454 78.748 113.535 1.00 50.75 60 ILE I N 1
ATOM 9569 C CA . ILE I 1 60 ? -36.199 79.920 113.169 1.00 44.07 60 ILE I CA 1
ATOM 9570 C C . ILE I 1 60 ? -35.379 80.752 112.224 1.00 43.07 60 ILE I C 1
ATOM 9571 O O . ILE I 1 60 ? -35.904 81.272 111.236 1.00 50.07 60 ILE I O 1
ATOM 9576 N N . VAL I 1 61 ? -34.106 80.879 112.519 1.00 36.63 61 VAL I N 1
ATOM 9577 C CA . VAL I 1 61 ? -33.186 81.560 111.625 1.00 48.17 61 VAL I CA 1
ATOM 9578 C C . VAL I 1 61 ? -33.189 80.933 110.219 1.00 49.44 61 VAL I C 1
ATOM 9579 O O . VAL I 1 61 ? -33.272 81.639 109.214 1.00 53.80 61 VAL I O 1
ATOM 9583 N N . SER I 1 62 ? -33.070 79.612 110.171 1.00 48.38 62 SER I N 1
ATOM 9584 C CA . SER I 1 62 ? -32.997 78.881 108.900 1.00 59.89 62 SER I CA 1
ATOM 9585 C C . SER I 1 62 ? -34.288 79.004 108.042 1.00 61.50 62 SER I C 1
ATOM 9586 O O . SER I 1 62 ? -34.228 78.838 106.837 1.00 68.19 62 SER I O 1
ATOM 9589 N N . LYS I 1 63 ? -35.430 79.316 108.648 1.00 63.36 63 LYS I N 1
ATOM 9590 C CA . LYS I 1 63 ? -36.609 79.669 107.865 1.00 68.15 63 LYS I CA 1
ATOM 9591 C C . LYS I 1 63 ? -36.321 80.781 106.864 1.00 75.56 63 LYS I C 1
ATOM 9592 O O . LYS I 1 63 ? -36.856 80.780 105.749 1.00 88.45 63 LYS I O 1
ATOM 9595 N N . ARG I 1 64 ? -35.531 81.768 107.266 1.00 73.69 64 ARG I N 1
ATOM 9596 C CA . ARG I 1 64 ? -35.218 82.876 106.352 1.00 71.21 64 ARG I CA 1
ATOM 9597 C C . ARG I 1 64 ? -33.973 82.607 105.543 1.00 73.17 64 ARG I C 1
ATOM 9598 O O . ARG I 1 64 ? -33.919 82.857 104.349 1.00 79.52 64 ARG I O 1
ATOM 9606 N N . THR I 1 65 ? -32.981 82.108 106.238 1.00 71.59 65 THR I N 1
ATOM 9607 C CA . THR I 1 65 ? -31.692 81.792 105.683 1.00 75.05 65 THR I CA 1
ATOM 9608 C C . THR I 1 65 ? -31.776 80.769 104.530 1.00 73.71 65 THR I C 1
ATOM 9609 O O . THR I 1 65 ? -31.107 80.921 103.505 1.00 69.08 65 THR I O 1
ATOM 9613 N N . GLY I 1 66 ? -32.646 79.780 104.687 1.00 75.05 66 GLY I N 1
ATOM 9614 C CA . GLY I 1 66 ? -32.872 78.767 103.672 1.00 79.28 66 GLY I CA 1
ATOM 9615 C C . GLY I 1 66 ? -33.548 79.296 102.422 1.00 81.98 66 GLY I C 1
ATOM 9616 O O . GLY I 1 66 ? -33.494 78.646 101.379 1.00 100.19 66 GLY I O 1
ATOM 9617 N N . LYS I 1 67 ? -34.197 80.458 102.529 1.00 82.73 67 LYS I N 1
ATOM 9618 C CA . LYS I 1 67 ? -34.694 81.228 101.373 1.00 76.25 67 LYS I CA 1
ATOM 9619 C C . LYS I 1 67 ? -33.753 82.382 100.963 1.00 73.86 67 LYS I C 1
ATOM 9620 O O . LYS I 1 67 ? -34.194 83.346 100.344 1.00 71.83 67 LYS I O 1
ATOM 9626 N N . GLY I 1 68 ? -32.469 82.303 101.301 1.00 66.00 68 GLY I N 1
ATOM 9627 C CA . GLY I 1 68 ? -31.516 83.336 100.902 1.00 66.03 68 GLY I CA 1
ATOM 9628 C C . GLY I 1 68 ? -31.683 84.712 101.535 1.00 69.60 68 GLY I C 1
ATOM 9629 O O . GLY I 1 68 ? -31.144 85.692 101.029 1.00 70.83 68 GLY I O 1
ATOM 9630 N N . ARG I 1 69 ? -32.416 84.803 102.644 1.00 78.38 69 ARG I N 1
ATOM 9631 C CA . ARG I 1 69 ? -32.601 86.088 103.334 1.00 75.23 69 ARG I CA 1
ATOM 9632 C C . ARG I 1 69 ? -31.898 86.100 104.696 1.00 64.04 69 ARG I C 1
ATOM 9633 O O . ARG I 1 69 ? -31.704 85.055 105.316 1.00 59.62 69 ARG I O 1
ATOM 9641 N N . ASN I 1 70 ? -31.495 87.284 105.140 1.00 54.63 70 ASN I N 1
ATOM 9642 C CA . ASN I 1 70 ? -31.028 87.480 106.524 1.00 55.33 70 ASN I CA 1
ATOM 9643 C C . ASN I 1 70 ? -32.166 87.343 107.548 1.00 51.38 70 ASN I C 1
ATOM 9644 O O . ASN I 1 70 ? -33.325 87.700 107.257 1.00 39.72 70 ASN I O 1
ATOM 9649 N N . CYS I 1 71 ? -31.845 86.815 108.730 1.00 51.08 71 CYS I N 1
ATOM 9650 C CA . CYS I 1 71 ? -32.825 86.796 109.867 1.00 44.53 71 CYS I CA 1
ATOM 9651 C C . CYS I 1 71 ? -32.502 87.943 110.744 1.00 36.31 71 CYS I C 1
ATOM 9652 O O . CYS I 1 71 ? -31.403 87.985 111.280 1.00 33.56 71 CYS I O 1
ATOM 9655 N N . ASP I 1 72 ? -33.387 88.932 110.826 1.00 33.58 72 ASP I N 1
ATOM 9656 C CA . ASP I 1 72 ? -33.177 90.075 111.744 1.00 31.32 72 ASP I CA 1
ATOM 9657 C C . ASP I 1 72 ? -33.783 89.860 113.152 1.00 32.89 72 ASP I C 1
ATOM 9658 O O . ASP I 1 72 ? -33.373 90.534 114.081 1.00 30.04 72 ASP I O 1
ATOM 9663 N N . ILE I 1 73 ? -34.749 88.963 113.287 1.00 28.62 73 ILE I N 1
ATOM 9664 C CA . ILE I 1 73 ? -35.477 88.850 114.528 1.00 33.44 73 ILE I CA 1
ATOM 9665 C C . ILE I 1 73 ? -34.733 87.983 115.542 1.00 31.18 73 ILE I C 1
ATOM 9666 O O . ILE I 1 73 ? -35.034 88.035 116.736 1.00 32.00 73 ILE I O 1
ATOM 9671 N N . ILE I 1 74 ? -33.816 87.149 115.051 1.00 30.05 74 ILE I N 1
ATOM 9672 C CA . ILE I 1 74 ? -32.947 86.333 115.886 1.00 29.72 74 ILE I CA 1
ATOM 9673 C C . ILE I 1 74 ? -31.532 86.341 115.351 1.00 34.41 74 ILE I C 1
ATOM 9674 O O . ILE I 1 74 ? -31.324 86.215 114.137 1.00 33.67 74 ILE I O 1
ATOM 9679 N N . HIS I 1 75 ? -30.572 86.509 116.244 1.00 31.76 75 HIS I N 1
ATOM 9680 C CA . HIS I 1 75 ? -29.186 86.481 115.868 1.00 32.93 75 HIS I CA 1
ATOM 9681 C C . HIS I 1 75 ? -28.452 85.641 116.897 1.00 32.46 75 HIS I C 1
ATOM 9682 O O . HIS I 1 75 ? -28.581 85.850 118.106 1.00 33.68 75 HIS I O 1
ATOM 9689 N N . ILE I 1 76 ? -27.694 84.682 116.407 1.00 28.86 76 ILE I N 1
ATOM 9690 C CA . ILE I 1 76 ? -26.970 83.763 117.227 1.00 32.32 76 ILE I CA 1
ATOM 9691 C C . ILE I 1 76 ? -25.481 84.028 117.097 1.00 35.80 76 ILE I C 1
ATOM 9692 O O . ILE I 1 76 ? -24.952 84.120 115.993 1.00 37.66 76 ILE I O 1
ATOM 9697 N N . VAL I 1 77 ? -24.814 84.205 118.229 1.00 36.12 77 VAL I N 1
ATOM 9698 C CA . VAL I 1 77 ? -23.389 84.443 118.237 1.00 35.98 77 VAL I CA 1
ATOM 9699 C C . VAL I 1 77 ? -22.744 83.911 119.498 1.00 35.48 77 VAL I C 1
ATOM 9700 O O . VAL I 1 77 ? -23.378 83.820 120.550 1.00 35.37 77 VAL I O 1
ATOM 9704 N N . LYS I 1 78 ? -21.479 83.525 119.377 1.00 41.04 78 LYS I N 1
ATOM 9705 C CA . LYS I 1 78 ? -20.696 83.032 120.484 1.00 40.98 78 LYS I CA 1
ATOM 9706 C C . LYS I 1 78 ? -20.279 84.240 121.312 1.00 43.08 78 LYS I C 1
ATOM 9707 O O . LYS I 1 78 ? -19.653 85.160 120.796 1.00 38.39 78 LYS I O 1
ATOM 9713 N N . LEU I 1 79 ? -20.605 84.235 122.603 1.00 40.04 79 LEU I N 1
ATOM 9714 C CA . LEU I 1 79 ? -20.186 85.306 123.484 1.00 41.36 79 LEU I CA 1
ATOM 9715 C C . LEU I 1 79 ? -18.781 85.049 124.018 1.00 42.92 79 LEU I C 1
ATOM 9716 O O . LEU I 1 79 ? -18.196 84.007 123.780 1.00 47.08 79 LEU I O 1
ATOM 9721 N N . ASP I 1 80 ? -18.269 85.990 124.783 1.00 38.13 80 ASP I N 1
ATOM 9722 C CA . ASP I 1 80 ? -16.934 85.879 125.331 1.00 44.63 80 ASP I CA 1
ATOM 9723 C C . ASP I 1 80 ? -16.799 84.780 126.405 1.00 46.94 80 ASP I C 1
ATOM 9724 O O . ASP I 1 80 ? -15.688 84.495 126.857 1.00 45.68 80 ASP I O 1
ATOM 9729 N N . ASP I 1 81 ? -17.916 84.164 126.821 1.00 46.54 81 ASP I N 1
ATOM 9730 C CA . ASP I 1 81 ? -17.871 82.951 127.653 1.00 43.58 81 ASP I CA 1
ATOM 9731 C C . ASP I 1 81 ? -17.693 81.696 126.795 1.00 47.00 81 ASP I C 1
ATOM 9732 O O . ASP I 1 81 ? -17.745 80.581 127.308 1.00 46.44 81 ASP I O 1
ATOM 9737 N N . SER I 1 82 ? -17.521 81.906 125.486 1.00 47.66 82 SER I N 1
ATOM 9738 C CA . SER I 1 82 ? -17.229 80.859 124.528 1.00 48.57 82 SER I CA 1
ATOM 9739 C C . SER I 1 82 ? -18.409 79.943 124.246 1.00 53.11 82 SER I C 1
ATOM 9740 O O . SER I 1 82 ? -18.232 78.918 123.596 1.00 57.55 82 SER I O 1
ATOM 9743 N N . HIS I 1 83 ? -19.619 80.344 124.651 1.00 46.99 83 HIS I N 1
ATOM 9744 C CA . HIS I 1 83 ? -20.828 79.630 124.256 1.00 45.70 83 HIS I CA 1
ATOM 9745 C C . HIS I 1 83 ? -21.764 80.480 123.400 1.00 41.29 83 HIS I C 1
ATOM 9746 O O . HIS I 1 83 ? -21.741 81.713 123.465 1.00 40.06 83 HIS I O 1
ATOM 9753 N N . GLU I 1 84 ? -22.548 79.784 122.574 1.00 42.46 84 GLU I N 1
ATOM 9754 C CA . GLU I 1 84 ? -23.476 80.407 121.640 1.00 43.26 84 GLU I CA 1
ATOM 9755 C C . GLU I 1 84 ? -24.716 80.891 122.347 1.00 41.24 84 GLU I C 1
ATOM 9756 O O . GLU I 1 84 ? -25.221 80.200 123.198 1.00 36.75 84 GLU I O 1
ATOM 9762 N N . SER I 1 85 ? -25.179 82.088 121.990 1.00 38.10 85 SER I N 1
ATOM 9763 C CA . SER I 1 85 ? -26.376 82.673 122.582 1.00 34.14 85 SER I CA 1
ATOM 9764 C C . SER I 1 85 ? -27.269 83.218 121.489 1.00 30.44 85 SER I C 1
ATOM 9765 O O . SER I 1 85 ? -26.765 83.829 120.550 1.00 28.80 85 SER I O 1
ATOM 9768 N N . ALA I 1 86 ? -28.579 83.021 121.650 1.00 25.11 86 ALA I N 1
ATOM 9769 C CA . ALA I 1 86 ? -29.558 83.599 120.780 1.00 25.23 86 ALA I CA 1
ATOM 9770 C C . ALA I 1 86 ? -30.056 84.914 121.329 1.00 26.40 86 ALA I C 1
ATOM 9771 O O . ALA I 1 86 ? -30.508 84.984 122.452 1.00 28.52 86 ALA I O 1
ATOM 9773 N N . PHE I 1 87 ? -29.944 85.958 120.520 1.00 24.18 87 PHE I N 1
ATOM 9774 C CA . PHE I 1 87 ? -30.472 87.240 120.828 1.00 23.94 87 PHE I CA 1
ATOM 9775 C C . PHE I 1 87 ? -31.853 87.285 120.240 1.00 24.96 87 PHE I C 1
ATOM 9776 O O . PHE I 1 87 ? -31.999 87.255 119.018 1.00 27.16 87 PHE I O 1
ATOM 9784 N N . LEU I 1 88 ? -32.881 87.370 121.082 1.00 25.77 88 LEU I N 1
ATOM 9785 C CA . LEU I 1 88 ? -34.260 87.370 120.609 1.00 23.54 88 LEU I CA 1
ATOM 9786 C C . LEU I 1 88 ? -34.682 88.808 120.348 1.00 25.49 88 LEU I C 1
ATOM 9787 O O . LEU I 1 88 ? -35.411 89.442 121.132 1.00 26.99 88 LEU I O 1
ATOM 9792 N N . ILE I 1 89 ? -34.215 89.327 119.227 1.00 23.77 89 ILE I N 1
ATOM 9793 C CA . ILE I 1 89 ? -34.395 90.750 118.898 1.00 22.47 89 ILE I CA 1
ATOM 9794 C C . ILE I 1 89 ? -35.871 91.020 118.680 1.00 21.12 89 ILE I C 1
ATOM 9795 O O . ILE I 1 89 ? -36.384 92.074 119.049 1.00 18.43 89 ILE I O 1
ATOM 9800 N N . GLN I 1 90 ? -36.561 90.022 118.121 1.00 22.31 90 GLN I N 1
ATOM 9801 C CA . GLN I 1 90 ? -38.043 89.987 118.060 1.00 24.21 90 GLN I CA 1
ATOM 9802 C C . GLN I 1 90 ? -38.721 90.470 119.368 1.00 23.09 90 GLN I C 1
ATOM 9803 O O . GLN I 1 90 ? -39.774 91.130 119.310 1.00 22.34 90 GLN I O 1
ATOM 9809 N N . ASP I 1 91 ? -38.104 90.179 120.514 1.00 23.19 91 ASP I N 1
ATOM 9810 C CA . ASP I 1 91 ? -38.753 90.389 121.831 1.00 24.82 91 ASP I CA 1
ATOM 9811 C C . ASP I 1 91 ? -38.070 91.499 122.602 1.00 28.15 91 ASP I C 1
ATOM 9812 O O . ASP I 1 91 ? -38.136 91.543 123.839 1.00 29.55 91 ASP I O 1
ATOM 9825 N N . PHE I 1 93 ? -37.356 95.204 124.143 1.00 26.82 93 PHE I N 1
ATOM 9826 C CA . PHE I 1 93 ? -38.286 96.028 124.917 1.00 23.45 93 PHE I CA 1
ATOM 9827 C C . PHE I 1 93 ? -37.564 97.132 125.635 1.00 22.25 93 PHE I C 1
ATOM 9828 O O . PHE I 1 93 ? -36.356 97.082 125.799 1.00 24.33 93 PHE I O 1
ATOM 9836 N N . PRO I 1 94 ? -38.291 98.165 125.997 1.00 21.83 94 PRO I N 1
ATOM 9837 C CA . PRO I 1 94 ? -37.681 99.264 126.661 1.00 24.00 94 PRO I CA 1
ATOM 9838 C C . PRO I 1 94 ? -37.687 99.173 128.180 1.00 24.55 94 PRO I C 1
ATOM 9839 O O . PRO I 1 94 ? -38.547 98.545 128.777 1.00 24.56 94 PRO I O 1
ATOM 9843 N N . ILE I 1 95 ? -36.736 99.854 128.801 1.00 25.70 95 ILE I N 1
ATOM 9844 C CA . ILE I 1 95 ? -36.641 99.846 130.248 1.00 26.17 95 ILE I CA 1
ATOM 9845 C C . ILE I 1 95 ? -36.046 101.175 130.739 1.00 27.94 95 ILE I C 1
ATOM 9846 O O . ILE I 1 95 ? -35.433 101.921 129.966 1.00 24.52 95 ILE I O 1
ATOM 9851 N N . SER I 1 96 ? -36.183 101.456 132.024 1.00 28.69 96 SER I N 1
ATOM 9852 C CA . SER I 1 96 ? -35.478 102.618 132.650 1.00 29.38 96 SER I CA 1
ATOM 9853 C C . SER I 1 96 ? -34.515 102.095 133.699 1.00 28.23 96 SER I C 1
ATOM 9854 O O . SER I 1 96 ? -34.583 100.929 134.124 1.00 28.78 96 SER I O 1
ATOM 9857 N N . ASP I 1 97 ? -33.657 102.976 134.114 1.00 28.60 97 ASP I N 1
ATOM 9858 C CA . ASP I 1 97 ? -32.539 102.704 134.982 1.00 34.21 97 ASP I CA 1
ATOM 9859 C C . ASP I 1 97 ? -32.874 102.053 136.321 1.00 31.51 97 ASP I C 1
ATOM 9860 O O . ASP I 1 97 ? -32.159 101.167 136.757 1.00 29.06 97 ASP I O 1
ATOM 9865 N N . LYS I 1 98 ? -34.000 102.429 136.911 1.00 33.48 98 LYS I N 1
ATOM 9866 C CA . LYS I 1 98 ? -34.367 101.895 138.205 1.00 37.02 98 LYS I CA 1
ATOM 9867 C C . LYS I 1 98 ? -34.766 100.401 138.169 1.00 38.11 98 LYS I C 1
ATOM 9868 O O . LYS I 1 98 ? -34.824 99.748 139.212 1.00 32.17 98 LYS I O 1
ATOM 9874 N N . TYR I 1 99 ? -35.034 99.865 136.981 1.00 33.64 99 TYR I N 1
ATOM 9875 C CA . TYR I 1 99 ? -35.347 98.444 136.834 1.00 29.50 99 TYR I CA 1
ATOM 9876 C C . TYR I 1 99 ? -34.137 97.551 136.558 1.00 31.73 99 TYR I C 1
ATOM 9877 O O . TYR I 1 99 ? -34.253 96.330 136.482 1.00 28.47 99 TYR I O 1
ATOM 9886 N N . ILE I 1 100 ? -32.961 98.134 136.440 1.00 30.50 100 ILE I N 1
ATOM 9887 C CA . ILE I 1 100 ? -31.758 97.344 136.248 1.00 32.13 100 ILE I CA 1
ATOM 9888 C C . ILE I 1 100 ? -31.258 96.865 137.610 1.00 40.67 100 ILE I C 1
ATOM 9889 O O . ILE I 1 100 ? -31.014 97.684 138.503 1.00 39.77 100 ILE I O 1
ATOM 9894 N N . GLU I 1 101 ? -30.989 95.568 137.749 1.00 39.76 101 GLU I N 1
ATOM 9895 C CA . GLU I 1 101 ? -30.472 95.049 138.996 1.00 40.62 101 GLU I CA 1
ATOM 9896 C C . GLU I 1 101 ? -28.951 95.168 139.112 1.00 37.69 101 GLU I C 1
ATOM 9897 O O . GLU I 1 101 ? -28.442 95.666 140.100 1.00 44.44 101 GLU I O 1
ATOM 9903 N N . ARG I 1 102 ? -28.227 94.676 138.121 1.00 38.68 102 ARG I N 1
ATOM 9904 C CA . ARG I 1 102 ? -26.772 94.645 138.164 1.00 36.88 102 ARG I CA 1
ATOM 9905 C C . ARG I 1 102 ? -26.211 94.200 136.837 1.00 33.25 102 ARG I C 1
ATOM 9906 O O . ARG I 1 102 ? -26.933 93.689 135.974 1.00 35.32 102 ARG I O 1
ATOM 9914 N N . GLU I 1 103 ? -24.911 94.324 136.723 1.00 32.86 103 GLU I N 1
ATOM 9915 C CA . GLU I 1 103 ? -24.147 93.758 135.629 1.00 34.09 103 GLU I CA 1
ATOM 9916 C C . GLU I 1 103 ? -24.188 92.234 135.658 1.00 32.86 103 GLU I C 1
ATOM 9917 O O . GLU I 1 103 ? -24.203 91.628 136.726 1.00 31.01 103 GLU I O 1
ATOM 9923 N N . TYR I 1 104 ? -24.225 91.622 134.476 1.00 35.36 104 TYR I N 1
ATOM 9924 C CA . TYR I 1 104 ? -24.101 90.181 134.358 1.00 36.92 104 TYR I CA 1
ATOM 9925 C C . TYR I 1 104 ? -22.619 89.928 134.251 1.00 38.71 104 TYR I C 1
ATOM 9926 O O . TYR I 1 104 ? -21.960 90.563 133.440 1.00 34.51 104 TYR I O 1
ATOM 9935 N N . THR I 1 105 ? -22.094 88.991 135.052 1.00 36.85 105 THR I N 1
ATOM 9936 C CA . THR I 1 105 ? -20.643 88.811 135.166 1.00 37.90 105 THR I CA 1
ATOM 9937 C C . THR I 1 105 ? -20.101 87.480 134.683 1.00 40.80 105 THR I C 1
ATOM 9938 O O . THR I 1 105 ? -20.799 86.465 134.634 1.00 42.97 105 THR I O 1
ATOM 9942 N N . ILE I 1 106 ? -18.830 87.516 134.314 1.00 45.06 106 ILE I N 1
ATOM 9943 C CA . ILE I 1 106 ? -18.018 86.323 134.084 1.00 45.73 106 ILE I CA 1
ATOM 9944 C C . ILE I 1 106 ? -16.791 86.467 135.018 1.00 51.84 106 ILE I C 1
ATOM 9945 O O . ILE I 1 106 ? -15.984 87.402 134.887 1.00 46.23 106 ILE I O 1
ATOM 9950 N N . ALA I 1 107 ? -16.715 85.597 136.026 1.00 50.32 107 ALA I N 1
ATOM 9951 C CA . ALA I 1 107 ? -15.651 85.653 137.046 1.00 50.80 107 ALA I CA 1
ATOM 9952 C C . ALA I 1 107 ? -15.463 87.049 137.580 1.00 48.87 107 ALA I C 1
ATOM 9953 O O . ALA I 1 107 ? -14.358 87.555 137.624 1.00 58.67 107 ALA I O 1
ATOM 9955 N N . GLY I 1 108 ? -16.547 87.684 137.954 1.00 47.92 108 GLY I N 1
ATOM 9956 C CA . GLY I 1 108 ? -16.477 88.997 138.533 1.00 48.94 108 GLY I CA 1
ATOM 9957 C C . GLY I 1 108 ? -16.215 90.163 137.582 1.00 48.18 108 GLY I C 1
ATOM 9958 O O . GLY I 1 108 ? -16.110 91.302 138.038 1.00 50.17 108 GLY I O 1
ATOM 9959 N N . ASN I 1 109 ? -15.989 89.893 136.305 1.00 44.83 109 ASN I N 1
ATOM 9960 C CA . ASN I 1 109 ? -15.911 90.962 135.328 1.00 46.80 109 ASN I CA 1
ATOM 9961 C C . ASN I 1 109 ? -17.271 91.099 134.638 1.00 45.43 109 ASN I C 1
ATOM 9962 O O . ASN I 1 109 ? -18.074 90.151 134.596 1.00 38.18 109 ASN I O 1
ATOM 9967 N N . HIS I 1 110 ? -17.472 92.243 134.016 1.00 45.52 110 HIS I N 1
ATOM 9968 C CA . HIS I 1 110 ? -18.709 92.506 133.307 1.00 45.12 110 HIS I CA 1
ATOM 9969 C C . HIS I 1 110 ? -18.725 91.829 131.952 1.00 36.86 110 HIS I C 1
ATOM 9970 O O . HIS I 1 110 ? -17.908 92.120 131.130 1.00 37.68 110 HIS I O 1
ATOM 9977 N N . LEU I 1 111 ? -19.626 90.864 131.737 1.00 34.20 111 LEU I N 1
ATOM 9978 C CA . LEU I 1 111 ? -19.730 90.247 130.428 1.00 34.61 111 LEU I CA 1
ATOM 9979 C C . LEU I 1 111 ? -20.294 91.285 129.487 1.00 39.23 111 LEU I C 1
ATOM 9980 O O . LEU I 1 111 ? -21.307 91.950 129.812 1.00 34.56 111 LEU I O 1
ATOM 9985 N N . ARG I 1 112 ? -19.656 91.437 128.333 1.00 39.07 112 ARG I N 1
ATOM 9986 C CA . ARG I 1 112 ? -20.176 92.327 127.292 1.00 38.35 112 ARG I CA 1
ATOM 9987 C C . ARG I 1 112 ? -19.858 91.784 125.938 1.00 32.79 112 ARG I C 1
ATOM 9988 O O . ARG I 1 112 ? -19.047 90.858 125.773 1.00 30.00 112 ARG I O 1
ATOM 9996 N N . LEU I 1 113 ? -20.499 92.366 124.940 1.00 29.71 113 LEU I N 1
ATOM 9997 C CA . LEU I 1 113 ? -20.231 91.946 123.580 1.00 35.26 113 LEU I CA 1
ATOM 9998 C C . LEU I 1 113 ? -19.024 92.770 123.067 1.00 39.63 113 LEU I C 1
ATOM 9999 O O . LEU I 1 113 ? -19.197 93.835 122.484 1.00 38.15 113 LEU I O 1
ATOM 10004 N N . THR I 1 114 ? -17.798 92.286 123.312 1.00 39.28 114 THR I N 1
ATOM 10005 C CA . THR I 1 114 ? -16.566 93.071 122.994 1.00 36.08 114 THR I CA 1
ATOM 10006 C C . THR I 1 114 ? -16.256 93.098 121.502 1.00 35.82 114 THR I C 1
ATOM 10007 O O . THR I 1 114 ? -15.664 94.045 121.027 1.00 42.75 114 THR I O 1
ATOM 10011 N N . SER I 1 115 ? -16.650 92.058 120.776 1.00 37.79 115 SER I N 1
ATOM 10012 C CA . SER I 1 115 ? -16.491 92.012 119.342 1.00 35.78 115 SER I CA 1
ATOM 10013 C C . SER I 1 115 ? -17.367 93.056 118.634 1.00 41.76 115 SER I C 1
ATOM 10014 O O . SER I 1 115 ? -18.581 92.832 118.408 1.00 38.85 115 SER I O 1
ATOM 10017 N N . GLU I 1 116 ? -16.769 94.192 118.285 1.00 38.15 116 GLU I N 1
ATOM 10018 C CA . GLU I 1 116 ? -17.524 95.283 117.694 1.00 40.60 116 GLU I CA 1
ATOM 10019 C C . GLU I 1 116 ? -18.255 94.918 116.427 1.00 37.27 116 GLU I C 1
ATOM 10020 O O . GLU I 1 116 ? -19.369 95.411 116.218 1.00 41.99 116 GLU I O 1
ATOM 10026 N N . HIS I 1 117 ? -17.727 94.024 115.608 1.00 37.80 117 HIS I N 1
ATOM 10027 C CA . HIS I 1 117 ? -18.469 93.686 114.383 1.00 41.32 117 HIS I CA 1
ATOM 10028 C C . HIS I 1 117 ? -19.795 92.920 114.653 1.00 42.14 117 HIS I C 1
ATOM 10029 O O . HIS I 1 117 ? -20.758 93.057 113.909 1.00 36.27 117 HIS I O 1
ATOM 10036 N N . ALA I 1 118 ? -19.850 92.156 115.736 1.00 45.62 118 ALA I N 1
ATOM 10037 C CA . ALA I 1 118 ? -21.092 91.464 116.107 1.00 42.55 118 ALA I CA 1
ATOM 10038 C C . ALA I 1 118 ? -22.079 92.476 116.709 1.00 42.56 118 ALA I C 1
ATOM 10039 O O . ALA I 1 118 ? -23.242 92.476 116.379 1.00 41.05 118 ALA I O 1
ATOM 10041 N N . ALA I 1 119 ? -21.594 93.351 117.573 1.00 37.87 119 ALA I N 1
ATOM 10042 C CA . ALA I 1 119 ? -22.443 94.374 118.139 1.00 39.66 119 ALA I CA 1
ATOM 10043 C C . ALA I 1 119 ? -23.104 95.193 117.044 1.00 39.96 119 ALA I C 1
ATOM 10044 O O . ALA I 1 119 ? -24.275 95.582 117.166 1.00 38.93 119 ALA I O 1
ATOM 10046 N N . LYS I 1 120 ? -22.332 95.524 116.027 1.00 39.50 120 LYS I N 1
ATOM 10047 C CA . LYS I 1 120 ? -22.803 96.401 114.989 1.00 42.55 120 LYS I CA 1
ATOM 10048 C C . LYS I 1 120 ? -23.886 95.696 114.217 1.00 40.04 120 LYS I C 1
ATOM 10049 O O . LYS I 1 120 ? -24.908 96.306 113.871 1.00 34.36 120 LYS I O 1
ATOM 10055 N N . GLU I 1 121 ? -23.682 94.425 113.926 1.00 37.39 121 GLU I N 1
ATOM 10056 C CA . GLU I 1 121 ? -24.682 93.701 113.183 1.00 40.47 121 GLU I CA 1
ATOM 10057 C C . GLU I 1 121 ? -25.995 93.590 114.000 1.00 43.22 121 GLU I C 1
ATOM 10058 O O . GLU I 1 121 ? -27.099 93.656 113.439 1.00 37.70 121 GLU I O 1
ATOM 10064 N N . ILE I 1 122 ? -25.862 93.411 115.315 1.00 37.39 122 ILE I N 1
ATOM 10065 C CA . ILE I 1 122 ? -27.021 93.280 116.181 1.00 36.77 122 ILE I CA 1
ATOM 10066 C C . ILE I 1 122 ? -27.752 94.596 116.302 1.00 32.41 122 ILE I C 1
ATOM 10067 O O . ILE I 1 122 ? -28.952 94.652 116.250 1.00 30.30 122 ILE I O 1
ATOM 10072 N N . GLU I 1 123 ? -27.007 95.674 116.418 1.00 36.78 123 GLU I N 1
ATOM 10073 C CA A GLU I 1 123 ? -27.583 97.008 116.476 0.60 37.54 123 GLU I CA 1
ATOM 10074 C CA B GLU I 1 123 ? -27.598 97.001 116.444 0.40 34.29 123 GLU I CA 1
ATOM 10075 C C . GLU I 1 123 ? -28.421 97.304 115.196 1.00 37.06 123 GLU I C 1
ATOM 10076 O O . GLU I 1 123 ? -29.528 97.813 115.278 1.00 35.63 123 GLU I O 1
ATOM 10087 N N . GLN I 1 124 ? -27.889 96.974 114.035 1.00 35.42 124 GLN I N 1
ATOM 10088 C CA . GLN I 1 124 ? -28.623 97.217 112.803 1.00 35.39 124 GLN I CA 1
ATOM 10089 C C . GLN I 1 124 ? -29.896 96.382 112.765 1.00 29.71 124 GLN I C 1
ATOM 10090 O O . GLN I 1 124 ? -30.917 96.861 112.324 1.00 24.54 124 GLN I O 1
ATOM 10096 N N . LYS I 1 125 ? -29.795 95.115 113.146 1.00 26.48 125 LYS I N 1
ATOM 10097 C CA . LYS I 1 125 ? -30.946 94.253 113.168 1.00 27.08 125 LYS I CA 1
ATOM 10098 C C . LYS I 1 125 ? -32.013 94.807 114.097 1.00 26.47 125 LYS I C 1
ATOM 10099 O O . LYS I 1 125 ? -33.180 94.785 113.773 1.00 31.29 125 LYS I O 1
ATOM 10105 N N . ALA I 1 126 ? -31.589 95.337 115.232 1.00 29.86 126 ALA I N 1
ATOM 10106 C CA . ALA I 1 126 ? -32.468 95.864 116.254 1.00 27.41 126 ALA I CA 1
ATOM 10107 C C . ALA I 1 126 ? -33.155 97.132 115.847 1.00 28.58 126 ALA I C 1
ATOM 10108 O O . ALA I 1 126 ? -34.321 97.336 116.171 1.00 25.34 126 ALA I O 1
ATOM 10110 N N . ARG I 1 127 ? -32.436 98.005 115.148 1.00 29.21 127 ARG I N 1
ATOM 10111 C CA . ARG I 1 127 ? -33.054 99.217 114.584 1.00 30.56 127 ARG I CA 1
ATOM 10112 C C . ARG I 1 127 ? -34.132 98.883 113.540 1.00 28.02 127 ARG I C 1
ATOM 10113 O O . ARG I 1 127 ? -35.174 99.489 113.495 1.00 28.79 127 ARG I O 1
ATOM 10121 N N . LYS I 1 128 ? -33.859 97.881 112.732 1.00 30.99 128 LYS I N 1
ATOM 10122 C CA . LYS I 1 128 ? -34.804 97.422 111.763 1.00 34.80 128 LYS I CA 1
ATOM 10123 C C . LYS I 1 128 ? -36.022 96.832 112.454 1.00 33.59 128 LYS I C 1
ATOM 10124 O O . LYS I 1 128 ? -37.168 97.107 112.094 1.00 32.20 128 LYS I O 1
ATOM 10130 N N . VAL I 1 129 ? -35.781 95.927 113.376 1.00 28.95 129 VAL I N 1
ATOM 10131 C CA . VAL I 1 129 ? -36.892 95.218 114.020 1.00 27.38 129 VAL I CA 1
ATOM 10132 C C . VAL I 1 129 ? -37.762 96.238 114.788 1.00 29.48 129 VAL I C 1
ATOM 10133 O O . VAL I 1 129 ? -38.980 96.201 114.719 1.00 29.89 129 VAL I O 1
ATOM 10137 N N . LEU I 1 130 ? -37.128 97.155 115.483 1.00 27.98 130 LEU I N 1
ATOM 10138 C CA . LEU I 1 130 ? -37.892 98.137 116.229 1.00 30.36 130 LEU I CA 1
ATOM 10139 C C . LEU I 1 130 ? -38.681 99.034 115.282 1.00 29.65 130 LEU I C 1
ATOM 10140 O O . LEU I 1 130 ? -39.800 99.440 115.567 1.00 24.71 130 LEU I O 1
ATOM 10145 N N . GLY I 1 131 ? -38.072 99.366 114.135 1.00 30.01 131 GLY I N 1
ATOM 10146 C CA . GLY I 1 131 ? -38.755 100.201 113.159 1.00 26.71 131 GLY I CA 1
ATOM 10147 C C . GLY I 1 131 ? -40.011 99.506 112.650 1.00 24.33 131 GLY I C 1
ATOM 10148 O O . GLY I 1 131 ? -41.053 100.145 112.472 1.00 28.05 131 GLY I O 1
ATOM 10157 N N . LEU I 1 133 ? -41.684 97.043 114.327 1.00 31.16 133 LEU I N 1
ATOM 10158 C CA . LEU I 1 133 ? -42.642 96.924 115.468 1.00 30.32 133 LEU I CA 1
ATOM 10159 C C . LEU I 1 133 ? -43.429 98.224 115.667 1.00 25.56 133 LEU I C 1
ATOM 10160 O O . LEU I 1 133 ? -44.618 98.191 115.833 1.00 27.51 133 LEU I O 1
ATOM 10165 N N . LYS I 1 134 ? -42.750 99.362 115.560 1.00 26.87 134 LYS I N 1
ATOM 10166 C CA . LYS I 1 134 ? -43.378 100.652 115.641 1.00 29.27 134 LYS I CA 1
ATOM 10167 C C . LYS I 1 134 ? -44.433 100.914 114.561 1.00 37.90 134 LYS I C 1
ATOM 10168 O O . LYS I 1 134 ? -45.282 101.777 114.725 1.00 40.93 134 LYS I O 1
ATOM 10174 N N . ARG I 1 135 ? -44.329 100.212 113.437 1.00 35.96 135 ARG I N 1
ATOM 10175 C CA . ARG I 1 135 ? -45.276 100.353 112.354 1.00 34.92 135 ARG I CA 1
ATOM 10176 C C . ARG I 1 135 ? -46.330 99.249 112.387 1.00 35.38 135 ARG I C 1
ATOM 10177 O O . ARG I 1 135 ? -47.000 99.048 111.392 1.00 32.12 135 ARG I O 1
ATOM 10185 N N . GLY I 1 136 ? -46.413 98.494 113.475 1.00 27.41 136 GLY I N 1
ATOM 10186 C CA . GLY I 1 136 ? -47.472 97.542 113.637 1.00 28.19 136 GLY I CA 1
ATOM 10187 C C . GLY I 1 136 ? -47.174 96.157 113.131 1.00 27.86 136 GLY I C 1
ATOM 10188 O O . GLY I 1 136 ? -48.041 95.303 113.129 1.00 33.14 136 GLY I O 1
ATOM 10189 N N . ILE I 1 137 ? -45.949 95.883 112.732 1.00 29.23 137 ILE I N 1
ATOM 10190 C CA . ILE I 1 137 ? -45.644 94.536 112.302 1.00 31.12 137 ILE I CA 1
ATOM 10191 C C . ILE I 1 137 ? -45.699 93.601 113.500 1.00 29.26 137 ILE I C 1
ATOM 10192 O O . ILE I 1 137 ? -45.334 93.965 114.596 1.00 31.87 137 ILE I O 1
ATOM 10197 N N . LYS I 1 138 ? -46.149 92.385 113.264 1.00 29.31 138 LYS I N 1
ATOM 10198 C CA . LYS I 1 138 ? -46.165 91.348 114.251 1.00 32.07 138 LYS I CA 1
ATOM 10199 C C . LYS I 1 138 ? -45.462 90.128 113.669 1.00 29.22 138 LYS I C 1
ATOM 10200 O O . LYS I 1 138 ? -45.935 89.526 112.721 1.00 36.53 138 LYS I O 1
ATOM 10206 N N . PHE I 1 139 ? -44.382 89.724 114.301 1.00 26.69 139 PHE I N 1
ATOM 10207 C CA . PHE I 1 139 ? -43.623 88.576 113.879 1.00 24.31 139 PHE I CA 1
ATOM 10208 C C . PHE I 1 139 ? -44.146 87.303 114.419 1.00 26.44 139 PHE I C 1
ATOM 10209 O O . PHE I 1 139 ? -44.005 86.248 113.793 1.00 29.68 139 PHE I O 1
ATOM 10217 N N . THR I 1 140 ? -44.732 87.367 115.618 1.00 28.27 140 THR I N 1
ATOM 10218 C CA . THR I 1 140 ? -45.377 86.205 116.228 1.00 25.82 140 THR I CA 1
ATOM 10219 C C . THR I 1 140 ? -46.736 86.625 116.662 1.00 27.20 140 THR I C 1
ATOM 10220 O O . THR I 1 140 ? -47.017 87.824 116.785 1.00 29.76 140 THR I O 1
ATOM 10224 N N . PRO I 1 141 ? -47.625 85.646 116.896 1.00 31.04 141 PRO I N 1
ATOM 10225 C CA . PRO I 1 141 ? -48.916 86.000 117.475 1.00 38.29 141 PRO I CA 1
ATOM 10226 C C . PRO I 1 141 ? -48.836 86.301 118.994 1.00 39.80 141 PRO I C 1
ATOM 10227 O O . PRO I 1 141 ? -49.853 86.641 119.584 1.00 41.50 141 PRO I O 1
ATOM 10231 N N . THR I 1 142 ? -47.639 86.227 119.578 1.00 34.39 142 THR I N 1
ATOM 10232 C CA . THR I 1 142 ? -47.457 86.410 121.009 1.00 31.29 142 THR I CA 1
ATOM 10233 C C . THR I 1 142 ? -46.409 87.464 121.222 1.00 28.62 142 THR I C 1
ATOM 10234 O O . THR I 1 142 ? -45.324 87.209 121.695 1.00 24.99 142 THR I O 1
ATOM 10238 N N . GLN I 1 143 ? -46.738 88.659 120.835 1.00 28.78 143 GLN I N 1
ATOM 10239 C CA . GLN I 1 143 ? -45.767 89.694 120.810 1.00 32.22 143 GLN I CA 1
ATOM 10240 C C . GLN I 1 143 ? -45.938 90.677 121.975 1.00 33.20 143 GLN I C 1
ATOM 10241 O O . GLN I 1 143 ? -47.030 91.125 122.199 1.00 31.51 143 GLN I O 1
ATOM 10247 N N . PRO I 1 144 ? -44.851 91.012 122.708 1.00 27.80 144 PRO I N 1
ATOM 10248 C CA . PRO I 1 144 ? -45.001 91.923 123.822 1.00 28.70 144 PRO I CA 1
ATOM 10249 C C . PRO I 1 144 ? -45.514 93.248 123.376 1.00 29.25 144 PRO I C 1
ATOM 10250 O O . PRO I 1 144 ? -45.132 93.723 122.310 1.00 30.55 144 PRO I O 1
ATOM 10254 N N . ASP I 1 145 ? -46.327 93.876 124.231 1.00 25.10 145 ASP I N 1
ATOM 10255 C CA . ASP I 1 145 ? -46.834 95.184 124.007 1.00 26.37 145 ASP I CA 1
ATOM 10256 C C . ASP I 1 145 ? -45.830 96.228 124.465 1.00 27.26 145 ASP I C 1
ATOM 10257 O O . ASP I 1 145 ? -45.983 96.840 125.535 1.00 36.69 145 ASP I O 1
ATOM 10262 N N . ILE I 1 146 ? -44.830 96.480 123.635 1.00 24.81 146 ILE I N 1
ATOM 10263 C CA . ILE I 1 146 ? -43.773 97.426 123.986 1.00 24.90 146 ILE I CA 1
ATOM 10264 C C . ILE I 1 146 ? -44.242 98.860 123.962 1.00 26.14 146 ILE I C 1
ATOM 10265 O O . ILE I 1 146 ? -43.710 99.699 124.707 1.00 29.97 146 ILE I O 1
ATOM 10270 N N . GLN I 1 147 ? -45.275 99.162 123.174 1.00 27.69 147 GLN I N 1
ATOM 10271 C CA . GLN I 1 147 ? -45.861 100.500 123.200 1.00 29.90 147 GLN I CA 1
ATOM 10272 C C . GLN I 1 147 ? -46.406 100.824 124.639 1.00 27.76 147 GLN I C 1
ATOM 10273 O O . GLN I 1 147 ? -46.150 101.884 125.193 1.00 27.22 147 GLN I O 1
ATOM 10279 N N . LYS I 1 148 ? -47.127 99.896 125.209 1.00 28.51 148 LYS I N 1
ATOM 10280 C CA . LYS I 1 148 ? -47.698 100.087 126.541 1.00 32.87 148 LYS I CA 1
ATOM 10281 C C . LYS I 1 148 ? -46.579 100.304 127.553 1.00 33.24 148 LYS I C 1
ATOM 10282 O O . LYS I 1 148 ? -46.612 101.268 128.326 1.00 32.54 148 LYS I O 1
ATOM 10288 N N . ILE I 1 149 ? -45.560 99.461 127.490 1.00 31.71 149 ILE I N 1
ATOM 10289 C CA . ILE I 1 149 ? -44.383 99.616 128.366 1.00 29.55 149 ILE I CA 1
ATOM 10290 C C . ILE I 1 149 ? -43.720 100.955 128.147 1.00 29.23 149 ILE I C 1
ATOM 10291 O O . ILE I 1 149 ? -43.354 101.656 129.117 1.00 26.20 149 ILE I O 1
ATOM 10296 N N . TYR I 1 150 ? -43.538 101.329 126.890 1.00 27.97 150 TYR I N 1
ATOM 10297 C CA . TYR I 1 150 ? -42.835 102.571 126.592 1.00 30.64 150 TYR I CA 1
ATOM 10298 C C . TYR I 1 150 ? -43.557 103.745 127.191 1.00 33.77 150 TYR I C 1
ATOM 10299 O O . TYR I 1 150 ? -42.935 104.637 127.788 1.00 35.99 150 TYR I O 1
ATOM 10308 N N . GLU I 1 151 ? -44.878 103.766 127.055 1.00 34.31 151 GLU I N 1
ATOM 10309 C CA . GLU I 1 151 ? -45.695 104.877 127.611 1.00 41.30 151 GLU I CA 1
ATOM 10310 C C . GLU I 1 151 ? -45.656 104.887 129.132 1.00 38.51 151 GLU I C 1
ATOM 10311 O O . GLU I 1 151 ? -45.471 105.941 129.723 1.00 40.71 151 GLU I O 1
ATOM 10317 N N . ARG I 1 152 ? -45.717 103.708 129.756 1.00 36.49 152 ARG I N 1
ATOM 10318 C CA . ARG I 1 152 ? -45.593 103.645 131.200 1.00 37.88 152 ARG I CA 1
ATOM 10319 C C . ARG I 1 152 ? -44.268 104.232 131.650 1.00 41.70 152 ARG I C 1
ATOM 10320 O O . ARG I 1 152 ? -44.230 104.964 132.662 1.00 45.27 152 ARG I O 1
ATOM 10328 N N . LEU I 1 153 ? -43.188 103.963 130.910 1.00 33.33 153 LEU I N 1
ATOM 10329 C CA . LEU I 1 153 ? -41.889 104.467 131.315 1.00 32.97 153 LEU I CA 1
ATOM 10330 C C . LEU I 1 153 ? -41.837 106.000 131.260 1.00 38.26 153 LEU I C 1
ATOM 10331 O O . LEU I 1 153 ? -41.176 106.624 132.099 1.00 36.14 153 LEU I O 1
ATOM 10336 N N . GLN I 1 154 ? -42.492 106.609 130.274 1.00 42.52 154 GLN I N 1
ATOM 10337 C CA . GLN I 1 154 ? -42.580 108.076 130.194 1.00 49.15 154 GLN I CA 1
ATOM 10338 C C . GLN I 1 154 ? -43.191 108.742 131.464 1.00 47.06 154 GLN I C 1
ATOM 10339 O O . GLN I 1 154 ? -42.899 109.882 131.750 1.00 51.81 154 GLN I O 1
ATOM 10345 N N . GLN I 1 155 ? -43.942 107.977 132.250 1.00 57.60 155 GLN I N 1
ATOM 10346 C CA . GLN I 1 155 ? -44.437 108.308 133.613 1.00 63.74 155 GLN I CA 1
ATOM 10347 C C . GLN I 1 155 ? -45.891 108.611 133.399 1.00 68.24 155 GLN I C 1
ATOM 10348 O O . GLN I 1 155 ? -46.635 107.726 133.025 1.00 60.25 155 GLN I O 1
ATOM 11324 N N . ILE K 1 2 ? -4.895 118.257 95.134 1.00 43.82 2 ILE K N 1
ATOM 11325 C CA . ILE K 1 2 ? -5.828 117.711 96.072 1.00 47.01 2 ILE K CA 1
ATOM 11326 C C . ILE K 1 2 ? -5.802 116.198 95.983 1.00 45.69 2 ILE K C 1
ATOM 11327 O O . ILE K 1 2 ? -5.853 115.601 94.879 1.00 35.89 2 ILE K O 1
ATOM 11332 N N . ARG K 1 3 ? -5.669 115.598 97.155 1.00 43.00 3 ARG K N 1
ATOM 11333 C CA . ARG K 1 3 ? -5.548 114.159 97.317 1.00 45.80 3 ARG K CA 1
ATOM 11334 C C . ARG K 1 3 ? -6.571 113.436 96.451 1.00 39.16 3 ARG K C 1
ATOM 11335 O O . ARG K 1 3 ? -7.725 113.844 96.395 1.00 37.12 3 ARG K O 1
ATOM 11343 N N . ASN K 1 4 ? -6.134 112.341 95.824 1.00 35.52 4 ASN K N 1
ATOM 11344 C CA . ASN K 1 4 ? -6.967 111.485 94.941 1.00 34.55 4 ASN K CA 1
ATOM 11345 C C . ASN K 1 4 ? -7.258 112.086 93.550 1.00 33.40 4 ASN K C 1
ATOM 11346 O O . ASN K 1 4 ? -7.920 111.473 92.761 1.00 32.41 4 ASN K O 1
ATOM 11351 N N . GLY K 1 5 ? -6.725 113.265 93.246 1.00 31.78 5 GLY K N 1
ATOM 11352 C CA . GLY K 1 5 ? -6.795 113.835 91.915 1.00 31.17 5 GLY K CA 1
ATOM 11353 C C . GLY K 1 5 ? -5.735 113.244 90.969 1.00 30.42 5 GLY K C 1
ATOM 11354 O O . GLY K 1 5 ? -4.665 112.816 91.384 1.00 29.99 5 GLY K O 1
ATOM 11355 N N . PHE K 1 6 ? -6.033 113.308 89.680 1.00 28.54 6 PHE K N 1
ATOM 11356 C CA . PHE K 1 6 ? -5.063 113.051 88.635 1.00 24.89 6 PHE K CA 1
ATOM 11357 C C . PHE K 1 6 ? -4.438 114.351 88.092 1.00 23.90 6 PHE K C 1
ATOM 11358 O O . PHE K 1 6 ? -5.125 115.375 87.935 1.00 23.21 6 PHE K O 1
ATOM 11366 N N . TYR K 1 7 ? -3.160 114.269 87.757 1.00 24.49 7 TYR K N 1
ATOM 11367 C CA . TYR K 1 7 ? -2.358 115.451 87.298 1.00 26.24 7 TYR K CA 1
ATOM 11368 C C . TYR K 1 7 ? -1.381 115.077 86.211 1.00 25.87 7 TYR K C 1
ATOM 11369 O O . TYR K 1 7 ? -1.032 113.880 86.017 1.00 25.29 7 TYR K O 1
ATOM 11378 N N . ILE K 1 8 ? -1.020 116.085 85.432 1.00 26.72 8 ILE K N 1
ATOM 11379 C CA . ILE K 1 8 ? 0.079 116.023 84.474 1.00 25.80 8 ILE K CA 1
ATOM 11380 C C . ILE K 1 8 ? 1.288 116.687 85.103 1.00 27.39 8 ILE K C 1
ATOM 11381 O O . ILE K 1 8 ? 1.164 117.714 85.784 1.00 28.23 8 ILE K O 1
ATOM 11386 N N . ILE K 1 9 ? 2.437 116.079 84.897 1.00 28.31 9 ILE K N 1
ATOM 11387 C CA . ILE K 1 9 ? 3.679 116.525 85.501 1.00 30.46 9 ILE K CA 1
ATOM 11388 C C . ILE K 1 9 ? 4.536 117.128 84.392 1.00 33.37 9 ILE K C 1
ATOM 11389 O O . ILE K 1 9 ? 4.600 116.573 83.271 1.00 30.23 9 ILE K O 1
ATOM 11394 N N . LYS K 1 10 ? 5.204 118.230 84.710 1.00 33.87 10 LYS K N 1
ATOM 11395 C CA . LYS K 1 10 ? 6.127 118.902 83.774 1.00 35.76 10 LYS K CA 1
ATOM 11396 C C . LYS K 1 10 ? 7.265 118.001 83.321 1.00 33.58 10 LYS K C 1
ATOM 11397 O O . LYS K 1 10 ? 7.841 117.251 84.128 1.00 30.85 10 LYS K O 1
ATOM 11403 N N . ASP K 1 11 ? 7.579 118.034 82.016 1.00 32.39 11 ASP K N 1
ATOM 11404 C CA . ASP K 1 11 ? 8.739 117.273 81.498 1.00 34.38 11 ASP K CA 1
ATOM 11405 C C . ASP K 1 11 ? 10.042 117.676 82.208 1.00 35.38 11 ASP K C 1
ATOM 11406 O O . ASP K 1 11 ? 10.956 116.846 82.398 1.00 37.99 11 ASP K O 1
ATOM 11411 N N . ARG K 1 12 ? 10.093 118.910 82.657 1.00 33.63 12 ARG K N 1
ATOM 11412 C CA . ARG K 1 12 ? 11.219 119.397 83.435 1.00 40.14 12 ARG K CA 1
ATOM 11413 C C . ARG K 1 12 ? 11.565 118.503 84.616 1.00 35.65 12 ARG K C 1
ATOM 11414 O O . ARG K 1 12 ? 12.754 118.312 84.964 1.00 36.85 12 ARG K O 1
ATOM 11422 N N . PHE K 1 13 ? 10.553 117.959 85.273 1.00 34.53 13 PHE K N 1
ATOM 11423 C CA . PHE K 1 13 ? 10.816 117.030 86.379 1.00 32.56 13 PHE K CA 1
ATOM 11424 C C . PHE K 1 13 ? 11.658 115.871 85.891 1.00 32.41 13 PHE K C 1
ATOM 11425 O O . PHE K 1 13 ? 12.648 115.486 86.510 1.00 34.02 13 PHE K O 1
ATOM 11433 N N . PHE K 1 14 ? 11.266 115.291 84.767 1.00 34.66 14 PHE K N 1
ATOM 11434 C CA . PHE K 1 14 ? 11.931 114.065 84.281 1.00 36.33 14 PHE K CA 1
ATOM 11435 C C . PHE K 1 14 ? 13.344 114.349 83.729 1.00 36.61 14 PHE K C 1
ATOM 11436 O O . PHE K 1 14 ? 14.256 113.551 83.934 1.00 33.35 14 PHE K O 1
ATOM 11444 N N . SER K 1 15 ? 13.516 115.495 83.075 1.00 37.96 15 SER K N 1
ATOM 11445 C CA . SER K 1 15 ? 14.868 115.903 82.619 1.00 38.57 15 SER K CA 1
ATOM 11446 C C . SER K 1 15 ? 15.753 116.285 83.822 1.00 33.67 15 SER K C 1
ATOM 11447 O O . SER K 1 15 ? 16.875 115.825 83.896 1.00 34.81 15 SER K O 1
ATOM 11450 N N . ASP K 1 16 ? 15.217 116.961 84.834 1.00 36.24 16 ASP K N 1
ATOM 11451 C CA . ASP K 1 16 ? 16.009 117.195 86.066 1.00 35.04 16 ASP K CA 1
ATOM 11452 C C . ASP K 1 16 ? 16.462 115.908 86.730 1.00 38.08 16 ASP K C 1
ATOM 11453 O O . ASP K 1 16 ? 17.620 115.778 87.082 1.00 37.02 16 ASP K O 1
ATOM 11466 N N . SER K 1 18 ? 16.420 112.715 85.550 1.00 38.84 18 SER K N 1
ATOM 11467 C CA . SER K 1 18 ? 17.206 111.880 84.659 1.00 41.85 18 SER K CA 1
ATOM 11468 C C . SER K 1 18 ? 17.289 110.413 85.120 1.00 39.62 18 SER K C 1
ATOM 11469 O O . SER K 1 18 ? 18.375 109.827 85.222 1.00 35.05 18 SER K O 1
ATOM 11472 N N . ASP K 1 19 ? 16.127 109.828 85.403 1.00 39.57 19 ASP K N 1
ATOM 11473 C CA . ASP K 1 19 ? 16.077 108.466 85.898 1.00 36.36 19 ASP K CA 1
ATOM 11474 C C . ASP K 1 19 ? 15.500 107.599 84.832 1.00 34.10 19 ASP K C 1
ATOM 11475 O O . ASP K 1 19 ? 14.342 107.738 84.497 1.00 34.77 19 ASP K O 1
ATOM 11480 N N . PRO K 1 20 ? 16.297 106.656 84.310 1.00 35.47 20 PRO K N 1
ATOM 11481 C CA . PRO K 1 20 ? 15.823 105.888 83.170 1.00 31.39 20 PRO K CA 1
ATOM 11482 C C . PRO K 1 20 ? 14.764 104.868 83.515 1.00 33.24 20 PRO K C 1
ATOM 11483 O O . PRO K 1 20 ? 14.185 104.264 82.627 1.00 29.70 20 PRO K O 1
ATOM 11487 N N . TYR K 1 21 ? 14.453 104.699 84.801 1.00 38.22 21 TYR K N 1
ATOM 11488 C CA . TYR K 1 21 ? 13.443 103.697 85.165 1.00 32.75 21 TYR K CA 1
ATOM 11489 C C . TYR K 1 21 ? 12.089 104.268 85.564 1.00 29.95 21 TYR K C 1
ATOM 11490 O O . TYR K 1 21 ? 11.138 103.522 85.724 1.00 31.53 21 TYR K O 1
ATOM 11499 N N . LEU K 1 22 ? 11.975 105.589 85.737 1.00 29.43 22 LEU K N 1
ATOM 11500 C CA . LEU K 1 22 ? 10.647 106.199 85.896 1.00 28.11 22 LEU K CA 1
ATOM 11501 C C . LEU K 1 22 ? 9.830 105.926 84.634 1.00 30.21 22 LEU K C 1
ATOM 11502 O O . LEU K 1 22 ? 10.385 105.841 83.557 1.00 24.90 22 LEU K O 1
ATOM 11507 N N . LYS K 1 23 ? 8.525 105.791 84.794 1.00 29.80 23 LYS K N 1
ATOM 11508 C CA . LYS K 1 23 ? 7.654 105.644 83.651 1.00 27.90 23 LYS K CA 1
ATOM 11509 C C . LYS K 1 23 ? 7.697 106.895 82.801 1.00 26.40 23 LYS K C 1
ATOM 11510 O O . LYS K 1 23 ? 7.496 107.979 83.310 1.00 25.19 23 LYS K O 1
ATOM 11516 N N . GLY K 1 24 ? 7.954 106.732 81.513 1.00 23.55 24 GLY K N 1
ATOM 11517 C CA . GLY K 1 24 ? 8.079 107.883 80.626 1.00 24.90 24 GLY K CA 1
ATOM 11518 C C . GLY K 1 24 ? 6.869 108.751 80.578 1.00 22.25 24 GLY K C 1
ATOM 11519 O O . GLY K 1 24 ? 5.737 108.253 80.500 1.00 23.97 24 GLY K O 1
ATOM 11520 N N . ASN K 1 25 ? 7.090 110.065 80.651 1.00 21.24 25 ASN K N 1
ATOM 11521 C CA . ASN K 1 25 ? 5.992 111.001 80.780 1.00 21.47 25 ASN K CA 1
ATOM 11522 C C . ASN K 1 25 ? 5.245 111.248 79.477 1.00 22.80 25 ASN K C 1
ATOM 11523 O O . ASN K 1 25 ? 4.150 111.830 79.485 1.00 23.93 25 ASN K O 1
ATOM 11528 N N . LYS K 1 26 ? 5.782 110.762 78.353 1.00 24.21 26 LYS K N 1
ATOM 11529 C CA . LYS K 1 26 ? 5.117 110.894 77.073 1.00 26.34 26 LYS K CA 1
ATOM 11530 C C . LYS K 1 26 ? 4.756 112.359 76.743 1.00 24.99 26 LYS K C 1
ATOM 11531 O O . LYS K 1 26 ? 3.616 112.693 76.420 1.00 25.39 26 LYS K O 1
ATOM 11537 N N . LYS K 1 27 ? 5.732 113.223 76.956 1.00 25.03 27 LYS K N 1
ATOM 11538 C CA . LYS K 1 27 ? 5.616 114.618 76.582 1.00 30.21 27 LYS K CA 1
ATOM 11539 C C . LYS K 1 27 ? 4.386 115.233 77.229 1.00 27.18 27 LYS K C 1
ATOM 11540 O O . LYS K 1 27 ? 3.554 115.869 76.561 1.00 24.70 27 LYS K O 1
ATOM 11546 N N . GLN K 1 28 ? 4.283 115.033 78.550 1.00 25.18 28 GLN K N 1
ATOM 11547 C CA . GLN K 1 28 ? 3.189 115.621 79.344 1.00 24.31 28 GLN K CA 1
ATOM 11548 C C . GLN K 1 28 ? 1.807 115.060 78.996 1.00 22.31 28 GLN K C 1
ATOM 11549 O O . GLN K 1 28 ? 0.811 115.718 79.095 1.00 21.61 28 GLN K O 1
ATOM 11555 N N . ASN K 1 29 ? 1.764 113.764 78.670 1.00 25.47 29 ASN K N 1
ATOM 11556 C CA . ASN K 1 29 ? 0.492 113.100 78.498 1.00 23.93 29 ASN K CA 1
ATOM 11557 C C . ASN K 1 29 ? 0.125 111.953 79.483 1.00 24.22 29 ASN K C 1
ATOM 11558 O O . ASN K 1 29 ? -0.992 111.398 79.397 1.00 25.06 29 ASN K O 1
ATOM 11563 N N . ARG K 1 30 ? 1.065 111.506 80.303 1.00 23.54 30 ARG K N 1
ATOM 11564 C CA . ARG K 1 30 ? 0.771 110.367 81.187 1.00 23.39 30 ARG K CA 1
ATOM 11565 C C . ARG K 1 30 ? 0.072 110.923 82.451 1.00 21.86 30 ARG K C 1
ATOM 11566 O O . ARG K 1 30 ? 0.674 111.693 83.176 1.00 24.25 30 ARG K O 1
ATOM 11574 N N . PRO K 1 31 ? -1.177 110.523 82.690 1.00 20.17 31 PRO K N 1
ATOM 11575 C CA . PRO K 1 31 ? -1.774 110.895 83.991 1.00 21.99 31 PRO K CA 1
ATOM 11576 C C . PRO K 1 31 ? -1.040 110.286 85.179 1.00 22.29 31 PRO K C 1
ATOM 11577 O O . PRO K 1 31 ? -0.647 109.124 85.123 1.00 25.69 31 PRO K O 1
ATOM 11581 N N . HIS K 1 32 ? -0.876 111.071 86.224 1.00 23.02 32 HIS K N 1
ATOM 11582 C CA . HIS K 1 32 ? -0.302 110.592 87.485 1.00 24.75 32 HIS K CA 1
ATOM 11583 C C . HIS K 1 32 ? -1.281 110.855 88.622 1.00 25.09 32 HIS K C 1
ATOM 11584 O O . HIS K 1 32 ? -1.938 111.903 88.658 1.00 27.55 32 HIS K O 1
ATOM 11591 N N . TYR K 1 33 ? -1.325 109.951 89.583 1.00 22.93 33 TYR K N 1
ATOM 11592 C CA . TYR K 1 33 ? -2.263 110.030 90.697 1.00 26.16 33 TYR K CA 1
ATOM 11593 C C . TYR K 1 33 ? -1.572 110.539 91.961 1.00 24.84 33 TYR K C 1
ATOM 11594 O O . TYR K 1 33 ? -0.527 110.009 92.349 1.00 24.38 33 TYR K O 1
ATOM 11603 N N . TYR K 1 34 ? -2.152 111.555 92.572 1.00 26.50 34 TYR K N 1
ATOM 11604 C CA . TYR K 1 34 ? -1.591 112.103 93.793 1.00 28.10 34 TYR K CA 1
ATOM 11605 C C . TYR K 1 34 ? -2.114 111.299 94.980 1.00 26.78 34 TYR K C 1
ATOM 11606 O O . TYR K 1 34 ? -3.264 111.434 95.358 1.00 24.32 34 TYR K O 1
ATOM 11615 N N . CYS K 1 35 ? -1.266 110.442 95.533 1.00 25.80 35 CYS K N 1
ATOM 11616 C CA . CYS K 1 35 ? -1.668 109.514 96.593 1.00 29.89 35 CYS K CA 1
ATOM 11617 C C . CYS K 1 35 ? -1.666 110.093 98.034 1.00 27.56 35 CYS K C 1
ATOM 11618 O O . CYS K 1 35 ? -2.673 110.029 98.739 1.00 32.85 35 CYS K O 1
ATOM 11621 N N . PHE K 1 36 ? -0.537 110.621 98.480 1.00 29.29 36 PHE K N 1
ATOM 11622 C CA . PHE K 1 36 ? -0.489 111.278 99.813 1.00 34.01 36 PHE K CA 1
ATOM 11623 C C . PHE K 1 36 ? 0.733 112.160 99.933 1.00 35.51 36 PHE K C 1
ATOM 11624 O O . PHE K 1 36 ? 1.712 111.968 99.242 1.00 36.12 36 PHE K O 1
ATOM 11632 N N . GLU K 1 37 ? 0.650 113.134 100.813 1.00 39.08 37 GLU K N 1
ATOM 11633 C CA . GLU K 1 37 ? 1.785 113.969 101.142 1.00 36.79 37 GLU K CA 1
ATOM 11634 C C . GLU K 1 37 ? 2.795 113.153 101.926 1.00 34.93 37 GLU K C 1
ATOM 11635 O O . GLU K 1 37 ? 2.418 112.251 102.684 1.00 38.99 37 GLU K O 1
ATOM 11641 N N . ASP K 1 38 ? 4.080 113.455 101.757 1.00 30.92 38 ASP K N 1
ATOM 11642 C CA . ASP K 1 38 ? 5.114 112.831 102.566 1.00 33.52 38 ASP K CA 1
ATOM 11643 C C . ASP K 1 38 ? 4.964 113.191 104.062 1.00 35.20 38 ASP K C 1
ATOM 11644 O O . ASP K 1 38 ? 4.670 114.347 104.375 1.00 35.09 38 ASP K O 1
ATOM 11649 N N . SER K 1 39 ? 5.153 112.207 104.958 1.00 42.37 39 SER K N 1
ATOM 11650 C CA . SER K 1 39 ? 5.025 112.407 106.424 1.00 49.87 39 SER K CA 1
ATOM 11651 C C . SER K 1 39 ? 6.110 113.298 107.029 1.00 52.20 39 SER K C 1
ATOM 11652 O O . SER K 1 39 ? 5.831 114.076 107.938 1.00 59.62 39 SER K O 1
ATOM 11655 N N . ASN K 1 40 ? 7.329 113.195 106.501 1.00 54.23 40 ASN K N 1
ATOM 11656 C CA . ASN K 1 40 ? 8.480 113.898 107.051 1.00 56.37 40 ASN K CA 1
ATOM 11657 C C . ASN K 1 40 ? 8.690 115.327 106.543 1.00 58.46 40 ASN K C 1
ATOM 11658 O O . ASN K 1 40 ? 9.190 116.156 107.293 1.00 72.83 40 ASN K O 1
ATOM 11663 N N . TYR K 1 41 ? 8.380 115.610 105.276 1.00 61.41 41 TYR K N 1
ATOM 11664 C CA . TYR K 1 41 ? 8.568 116.9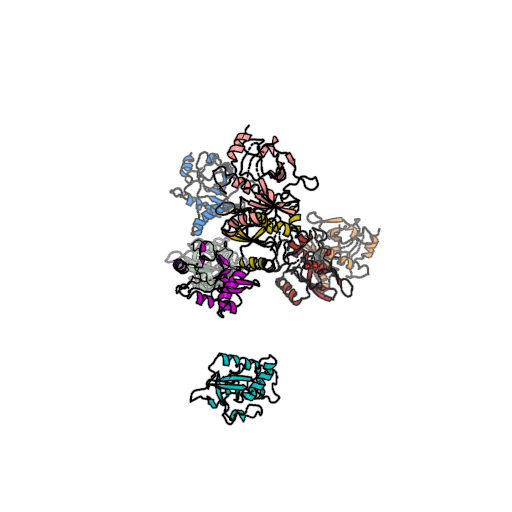59 104.708 1.00 56.44 41 TYR K CA 1
ATOM 11665 C C . TYR K 1 41 ? 7.335 117.425 103.993 1.00 56.68 41 TYR K C 1
ATOM 11666 O O . TYR K 1 41 ? 6.882 116.800 103.024 1.00 50.53 41 TYR K O 1
ATOM 11675 N N . ASN K 1 42 ? 6.797 118.535 104.460 1.00 57.51 42 ASN K N 1
ATOM 11676 C CA . ASN K 1 42 ? 5.695 119.181 103.765 1.00 59.34 42 ASN K CA 1
ATOM 11677 C C . ASN K 1 42 ? 6.182 119.698 102.418 1.00 55.20 42 ASN K C 1
ATOM 11678 O O . ASN K 1 42 ? 7.350 120.069 102.282 1.00 52.23 42 ASN K O 1
ATOM 11683 N N . GLY K 1 43 ? 5.313 119.670 101.412 1.00 51.03 43 GLY K N 1
ATOM 11684 C CA . GLY K 1 43 ? 5.699 120.094 100.052 1.00 42.73 43 GLY K CA 1
ATOM 11685 C C . GLY K 1 43 ? 6.334 118.983 99.207 1.00 41.59 43 GLY K C 1
ATOM 11686 O O . GLY K 1 43 ? 6.752 119.233 98.084 1.00 42.57 43 GLY K O 1
ATOM 11687 N N . ILE K 1 44 ? 6.454 117.773 99.752 1.00 36.39 44 ILE K N 1
ATOM 11688 C CA . ILE K 1 44 ? 6.805 116.607 98.968 1.00 35.81 44 ILE K CA 1
ATOM 11689 C C . ILE K 1 44 ? 5.568 115.703 98.893 1.00 40.53 44 ILE K C 1
ATOM 11690 O O . ILE K 1 44 ? 4.960 115.365 99.914 1.00 37.85 44 ILE K O 1
ATOM 11695 N N . TYR K 1 45 ? 5.235 115.286 97.671 1.00 41.32 45 TYR K N 1
ATOM 11696 C CA . TYR K 1 45 ? 3.995 114.540 97.400 1.00 35.72 45 TYR K CA 1
ATOM 11697 C C . TYR K 1 45 ? 4.330 113.249 96.681 1.00 31.85 45 TYR K C 1
ATOM 11698 O O . TYR K 1 45 ? 5.204 113.238 95.828 1.00 32.72 45 TYR K O 1
ATOM 11707 N N . TRP K 1 46 ? 3.612 112.183 97.017 1.00 25.03 46 TRP K N 1
ATOM 11708 C CA . TRP K 1 46 ? 3.857 110.904 96.419 1.00 27.73 46 TRP K CA 1
ATOM 11709 C C . TRP K 1 46 ? 2.880 110.684 95.274 1.00 25.82 46 TRP K C 1
ATOM 11710 O O . TRP K 1 46 ? 1.667 110.782 95.456 1.00 29.56 46 TRP K O 1
ATOM 11729 N N . ILE K 1 48 ? 1.640 108.335 91.736 1.00 24.64 48 ILE K N 1
ATOM 11730 C CA . ILE K 1 48 ? 1.637 107.017 91.105 1.00 22.49 48 ILE K CA 1
ATOM 11731 C C . ILE K 1 48 ? 1.306 107.151 89.593 1.00 20.29 48 ILE K C 1
ATOM 11732 O O . ILE K 1 48 ? 0.284 107.713 89.239 1.00 19.97 48 ILE K O 1
ATOM 11737 N N . PRO K 1 49 ? 2.150 106.602 88.741 1.00 20.44 49 PRO K N 1
ATOM 11738 C CA . PRO K 1 49 ? 1.910 106.742 87.323 1.00 20.36 49 PRO K CA 1
ATOM 11739 C C . PRO K 1 49 ? 0.866 105.724 86.881 1.00 20.97 49 PRO K C 1
ATOM 11740 O O . PRO K 1 49 ? 0.861 104.652 87.418 1.00 22.65 49 PRO K O 1
ATOM 11744 N N . LEU K 1 50 ? 0.021 106.077 85.908 1.00 20.93 50 LEU K N 1
ATOM 11745 C CA . LEU K 1 50 ? -0.920 105.135 85.343 1.00 23.10 50 LEU K CA 1
ATOM 11746 C C . LEU K 1 50 ? -0.514 104.640 83.960 1.00 22.99 50 LEU K C 1
ATOM 11747 O O . LEU K 1 50 ? 0.234 105.310 83.218 1.00 25.94 50 LEU K O 1
ATOM 11752 N N . SER K 1 51 ? -1.023 103.466 83.627 1.00 21.07 51 SER K N 1
ATOM 11753 C CA . SER K 1 51 ? -0.870 102.880 82.297 1.00 24.17 51 SER K CA 1
ATOM 11754 C C . SER K 1 51 ? -2.166 102.241 81.862 1.00 25.16 51 SER K C 1
ATOM 11755 O O . SER K 1 51 ? -2.929 101.735 82.723 1.00 25.95 51 SER K O 1
ATOM 11758 N N . SER K 1 52 ? -2.468 102.298 80.571 1.00 21.69 52 SER K N 1
ATOM 11759 C CA . SER K 1 52 ? -3.692 101.714 80.072 1.00 21.97 52 SER K CA 1
ATOM 11760 C C . SER K 1 52 ? -3.388 100.394 79.398 1.00 22.56 52 SER K C 1
ATOM 11761 O O . SER K 1 52 ? -4.256 99.824 78.760 1.00 25.01 52 SER K O 1
ATOM 11764 N N . ARG K 1 53 ? -2.202 99.852 79.596 1.00 22.10 53 ARG K N 1
ATOM 11765 C CA . ARG K 1 53 ? -1.870 98.541 79.053 1.00 22.94 53 ARG K CA 1
ATOM 11766 C C . ARG K 1 53 ? -2.363 97.450 80.017 1.00 23.31 53 ARG K C 1
ATOM 11767 O O . ARG K 1 53 ? -1.559 96.719 80.651 1.00 24.83 53 ARG K O 1
ATOM 11775 N N . ILE K 1 54 ? -3.669 97.302 80.064 1.00 22.69 54 ILE K N 1
ATOM 11776 C CA . ILE K 1 54 ? -4.326 96.418 81.053 1.00 24.83 54 ILE K CA 1
ATOM 11777 C C . ILE K 1 54 ? -3.941 94.958 80.853 1.00 30.35 54 ILE K C 1
ATOM 11778 O O . ILE K 1 54 ? -3.697 94.186 81.756 1.00 30.69 54 ILE K O 1
ATOM 11783 N N . ASP K 1 55 ? -3.884 94.550 79.623 1.00 29.64 55 ASP K N 1
ATOM 11784 C CA . ASP K 1 55 ? -3.394 93.265 79.292 1.00 33.30 55 ASP K CA 1
ATOM 11785 C C . ASP K 1 55 ? -2.067 92.883 79.948 1.00 28.28 55 ASP K C 1
ATOM 11786 O O . ASP K 1 55 ? -1.888 91.786 80.453 1.00 24.53 55 ASP K O 1
ATOM 11791 N N . LYS K 1 56 ? -1.087 93.780 79.802 1.00 23.89 56 LYS K N 1
ATOM 11792 C CA . LYS K 1 56 ? 0.232 93.523 80.314 1.00 24.00 56 LYS K CA 1
ATOM 11793 C C . LYS K 1 56 ? 0.174 93.472 81.852 1.00 25.18 56 LYS K C 1
ATOM 11794 O O . LYS K 1 56 ? 0.690 92.562 82.455 1.00 26.38 56 LYS K O 1
ATOM 11800 N N . TYR K 1 57 ? -0.501 94.439 82.445 1.00 24.81 57 TYR K N 1
ATOM 11801 C CA . TYR K 1 57 ? -0.468 94.577 83.906 1.00 25.49 57 TYR K CA 1
ATOM 11802 C C . TYR K 1 57 ? -1.330 93.560 84.638 1.00 25.50 57 TYR K C 1
ATOM 11803 O O . TYR K 1 57 ? -1.024 93.200 85.754 1.00 26.55 57 TYR K O 1
ATOM 11812 N N . LYS K 1 58 ? -2.400 93.098 84.004 1.00 28.54 58 LYS K N 1
ATOM 11813 C CA . LYS K 1 58 ? -3.188 91.977 84.525 1.00 29.82 58 LYS K CA 1
ATOM 11814 C C . LYS K 1 58 ? -2.340 90.727 84.701 1.00 27.41 58 LYS K C 1
ATOM 11815 O O . LYS K 1 58 ? -2.503 90.012 85.684 1.00 26.35 58 LYS K O 1
ATOM 11821 N N . LYS K 1 59 ? -1.516 90.406 83.716 1.00 24.58 59 LYS K N 1
ATOM 11822 C CA . LYS K 1 59 ? -0.642 89.227 83.850 1.00 28.28 59 LYS K CA 1
ATOM 11823 C C . LYS K 1 59 ? 0.307 89.353 85.038 1.00 27.94 59 LYS K C 1
ATOM 11824 O O . LYS K 1 59 ? 0.623 88.375 85.681 1.00 28.07 59 LYS K O 1
ATOM 11830 N N . ILE K 1 60 ? 0.779 90.558 85.316 1.00 28.87 60 ILE K N 1
ATOM 11831 C CA . ILE K 1 60 ? 1.668 90.747 86.410 1.00 28.83 60 ILE K CA 1
ATOM 11832 C C . ILE K 1 60 ? 0.926 90.525 87.692 1.00 28.34 60 ILE K C 1
ATOM 11833 O O . ILE K 1 60 ? 1.453 89.878 88.588 1.00 29.31 60 ILE K O 1
ATOM 11838 N N . VAL K 1 61 ? -0.273 91.083 87.805 1.00 26.01 61 VAL K N 1
ATOM 11839 C CA . VAL K 1 61 ? -1.122 90.875 88.976 1.00 26.55 61 VAL K CA 1
ATOM 11840 C C . VAL K 1 61 ? -1.288 89.347 89.220 1.00 27.50 61 VAL K C 1
ATOM 11841 O O . VAL K 1 61 ? -1.130 88.868 90.346 1.00 26.95 61 VAL K O 1
ATOM 11845 N N . SER K 1 62 ? -1.603 88.615 88.184 1.00 23.02 62 SER K N 1
ATOM 11846 C CA . SER K 1 62 ? -1.862 87.186 88.270 1.00 25.43 62 SER K CA 1
ATOM 11847 C C . SER K 1 62 ? -0.688 86.305 88.638 1.00 29.68 62 SER K C 1
ATOM 11848 O O . SER K 1 62 ? -0.882 85.228 89.210 1.00 29.07 62 SER K O 1
ATOM 11851 N N . LYS K 1 63 ? 0.526 86.788 88.402 1.00 31.87 63 LYS K N 1
ATOM 11852 C CA . LYS K 1 63 ? 1.718 86.143 88.950 1.00 37.43 63 LYS K CA 1
ATOM 11853 C C . LYS K 1 63 ? 1.640 85.986 90.468 1.00 34.34 63 LYS K C 1
ATOM 11854 O O . LYS K 1 63 ? 2.062 84.963 91.018 1.00 38.10 63 LYS K O 1
ATOM 11860 N N . ARG K 1 64 ? 1.108 86.968 91.160 1.00 29.21 64 ARG K N 1
ATOM 11861 C CA . ARG K 1 64 ? 0.964 86.809 92.606 1.00 33.02 64 ARG K CA 1
ATOM 11862 C C . ARG K 1 64 ? -0.335 86.133 92.993 1.00 30.13 64 ARG K C 1
ATOM 11863 O O . ARG K 1 64 ? -0.402 85.313 93.922 1.00 28.20 64 ARG K O 1
ATOM 11871 N N . THR K 1 65 ? -1.386 86.628 92.381 1.00 26.66 65 THR K N 1
ATOM 11872 C CA . THR K 1 65 ? -2.734 86.240 92.662 1.00 29.52 65 THR K CA 1
ATOM 11873 C C . THR K 1 65 ? -2.915 84.721 92.471 1.00 29.58 65 THR K C 1
ATOM 11874 O O . THR K 1 65 ? -3.618 84.062 93.245 1.00 28.27 65 THR K O 1
ATOM 11878 N N . GLY K 1 66 ? -2.281 84.193 91.452 1.00 27.87 66 GLY K N 1
ATOM 11879 C CA . GLY K 1 66 ? -2.390 82.789 91.118 1.00 34.59 66 GLY K CA 1
ATOM 11880 C C . GLY K 1 66 ? -1.640 81.891 92.093 1.00 35.74 66 GLY K C 1
ATOM 11881 O O . GLY K 1 66 ? -1.910 80.701 92.131 1.00 33.18 66 GLY K O 1
ATOM 11882 N N . LYS K 1 67 ? -0.723 82.472 92.870 1.00 37.98 67 LYS K N 1
ATOM 11883 C CA . LYS K 1 67 ? -0.129 81.821 94.066 1.00 39.74 67 LYS K CA 1
ATOM 11884 C C . LYS K 1 67 ? -0.824 82.197 95.386 1.00 41.72 67 LYS K C 1
ATOM 11885 O O . LYS K 1 67 ? -0.205 82.156 96.451 1.00 47.39 67 LYS K O 1
ATOM 11891 N N . GLY K 1 68 ? -2.068 82.650 95.342 1.00 39.20 68 GLY K N 1
ATOM 11892 C CA . GLY K 1 68 ? -2.772 83.010 96.574 1.00 39.48 68 GLY K CA 1
ATOM 11893 C C . GLY K 1 68 ? -2.231 84.219 97.350 1.00 42.96 68 GLY K C 1
ATOM 11894 O O . GLY K 1 68 ? -2.620 84.422 98.505 1.00 51.14 68 GLY K O 1
ATOM 11895 N N . ARG K 1 69 ? -1.447 85.082 96.699 1.00 44.99 69 ARG K N 1
ATOM 11896 C CA . ARG K 1 69 ? -0.985 86.325 97.320 1.00 46.29 69 ARG K CA 1
ATOM 11897 C C . ARG K 1 69 ? -1.595 87.584 96.699 1.00 45.55 69 ARG K C 1
ATOM 11898 O O . ARG K 1 69 ? -2.073 87.582 95.557 1.00 39.79 69 ARG K O 1
ATOM 11906 N N . ASN K 1 70 ? -1.719 88.639 97.512 1.00 53.07 70 ASN K N 1
ATOM 11907 C CA . ASN K 1 70 ? -2.186 89.949 97.022 1.00 52.90 70 ASN K CA 1
ATOM 11908 C C . ASN K 1 70 ? -1.104 90.583 96.179 1.00 36.80 70 ASN K C 1
ATOM 11909 O O . ASN K 1 70 ? 0.067 90.368 96.441 1.00 31.02 70 ASN K O 1
ATOM 11914 N N . CYS K 1 71 ? -1.516 91.359 95.182 1.00 31.63 71 CYS K N 1
ATOM 11915 C CA . CYS K 1 71 ? -0.614 92.183 94.417 1.00 27.38 71 CYS K CA 1
ATOM 11916 C C . CYS K 1 71 ? -0.805 93.614 94.940 1.00 24.76 71 CYS K C 1
ATOM 11917 O O . CYS K 1 71 ? -1.856 94.253 94.735 1.00 25.49 71 CYS K O 1
ATOM 11920 N N . ASP K 1 72 ? 0.217 94.106 95.621 1.00 23.70 72 ASP K N 1
ATOM 11921 C CA . ASP K 1 72 ? 0.273 95.490 96.046 1.00 24.16 72 ASP K CA 1
ATOM 11922 C C . ASP K 1 72 ? 0.970 96.437 95.021 1.00 24.13 72 ASP K C 1
ATOM 11923 O O . ASP K 1 72 ? 0.776 97.652 95.088 1.00 24.72 72 ASP K O 1
ATOM 11928 N N . ILE K 1 73 ? 1.777 95.895 94.123 1.00 22.99 73 ILE K N 1
ATOM 11929 C CA . ILE K 1 73 ? 2.624 96.726 93.254 1.00 25.05 73 ILE K CA 1
ATOM 11930 C C . ILE K 1 73 ? 1.870 97.242 92.026 1.00 25.84 73 ILE K C 1
ATOM 11931 O O . ILE K 1 73 ? 2.281 98.230 91.413 1.00 21.78 73 ILE K O 1
ATOM 11936 N N . ILE K 1 74 ? 0.739 96.590 91.714 1.00 23.32 74 ILE K N 1
ATOM 11937 C CA . ILE K 1 74 ? -0.154 97.029 90.684 1.00 24.92 74 ILE K CA 1
ATOM 11938 C C . ILE K 1 74 ? -1.581 96.856 91.120 1.00 23.99 74 ILE K C 1
ATOM 11939 O O . ILE K 1 74 ? -1.947 95.788 91.674 1.00 27.72 74 ILE K O 1
ATOM 11944 N N . HIS K 1 75 ? -2.390 97.866 90.838 1.00 23.58 75 HIS K N 1
ATOM 11945 C CA . HIS K 1 75 ? -3.793 97.817 91.105 1.00 25.11 75 HIS K CA 1
ATOM 11946 C C . HIS K 1 75 ? -4.557 98.372 89.927 1.00 25.26 75 HIS K C 1
ATOM 11947 O O . HIS K 1 75 ? -4.262 99.472 89.406 1.00 21.78 75 HIS K O 1
ATOM 11954 N N . ILE K 1 76 ? -5.564 97.624 89.496 1.00 25.53 76 ILE K N 1
ATOM 11955 C CA . ILE K 1 76 ? -6.325 97.967 88.292 1.00 26.47 76 ILE K CA 1
ATOM 11956 C C . ILE K 1 76 ? -7.739 98.302 88.714 1.00 25.28 76 ILE K C 1
ATOM 11957 O O . ILE K 1 76 ? -8.358 97.554 89.417 1.00 28.04 76 ILE K O 1
ATOM 11962 N N . VAL K 1 77 ? -8.202 99.463 88.326 1.00 28.56 77 VAL K N 1
ATOM 11963 C CA . VAL K 1 77 ? -9.553 99.870 88.628 1.00 29.15 77 VAL K CA 1
ATOM 11964 C C . VAL K 1 77 ? -10.134 100.758 87.534 1.00 28.37 77 VAL K C 1
ATOM 11965 O O . VAL K 1 77 ? -9.415 101.434 86.801 1.00 25.11 77 VAL K O 1
ATOM 11969 N N . LYS K 1 78 ? -11.446 100.689 87.398 1.00 29.85 78 LYS K N 1
ATOM 11970 C CA . LYS K 1 78 ? -12.190 101.488 86.463 1.00 30.80 78 LYS K CA 1
ATOM 11971 C C . LYS K 1 78 ? -12.324 102.881 87.004 1.00 28.68 78 LYS K C 1
ATOM 11972 O O . LYS K 1 78 ? -12.818 103.075 88.115 1.00 28.41 78 LYS K O 1
ATOM 11978 N N . LEU K 1 79 ? -11.872 103.872 86.241 1.00 22.87 79 LEU K N 1
ATOM 11979 C CA . LEU K 1 79 ? -11.965 105.275 86.666 1.00 20.26 79 LEU K CA 1
ATOM 11980 C C . LEU K 1 79 ? -13.321 105.850 86.283 1.00 20.03 79 LEU K C 1
ATOM 11981 O O . LEU K 1 79 ? -14.106 105.201 85.630 1.00 21.23 79 LEU K O 1
ATOM 11986 N N . ASP K 1 80 ? -13.572 107.095 86.640 1.00 21.77 80 ASP K N 1
ATOM 11987 C CA . ASP K 1 80 ? -14.810 107.756 86.346 1.00 22.26 80 ASP K CA 1
ATOM 11988 C C . ASP K 1 80 ? -15.015 108.042 84.841 1.00 24.57 80 ASP K C 1
ATOM 11989 O O . ASP K 1 80 ? -16.088 108.475 84.444 1.00 28.47 80 ASP K O 1
ATOM 11994 N N . ASP K 1 81 ? -14.001 107.838 84.020 1.00 26.51 81 ASP K N 1
ATOM 11995 C CA . ASP K 1 81 ? -14.181 107.845 82.562 1.00 25.99 81 ASP K CA 1
ATOM 11996 C C . ASP K 1 81 ? -14.706 106.516 82.077 1.00 30.60 81 ASP K C 1
ATOM 11997 O O . ASP K 1 81 ? -14.784 106.309 80.858 1.00 28.95 81 ASP K O 1
ATOM 12002 N N . SER K 1 82 ? -14.933 105.577 83.010 1.00 29.81 82 SER K N 1
ATOM 12003 C CA . SER K 1 82 ? -15.519 104.265 82.730 1.00 35.01 82 SER K CA 1
ATOM 12004 C C . SER K 1 82 ? -14.584 103.293 82.089 1.00 34.16 82 SER K C 1
ATOM 12005 O O . SER K 1 82 ? -15.022 102.277 81.562 1.00 37.75 82 SER K O 1
ATOM 12008 N N . HIS K 1 83 ? -13.296 103.603 82.095 1.00 32.33 83 HIS K N 1
ATOM 12009 C CA . HIS K 1 83 ? -12.310 102.663 81.576 1.00 33.85 83 HIS K CA 1
ATOM 12010 C C . HIS K 1 83 ? -11.366 102.244 82.673 1.00 31.10 83 HIS K C 1
ATOM 12011 O O . HIS K 1 83 ? -11.085 103.019 83.595 1.00 25.62 83 HIS K O 1
ATOM 12018 N N . GLU K 1 84 ? -10.822 101.055 82.489 1.00 29.62 84 GLU K N 1
ATOM 12019 C CA . GLU K 1 84 ? -9.833 100.487 83.396 1.00 29.12 84 GLU K CA 1
ATOM 12020 C C . GLU K 1 84 ? -8.439 101.117 83.253 1.00 25.52 84 GLU K C 1
ATOM 12021 O O . GLU K 1 84 ? -7.963 101.340 82.174 1.00 24.96 84 GLU K O 1
ATOM 12027 N N . SER K 1 85 ? -7.817 101.400 84.386 1.00 23.21 85 SER K N 1
ATOM 12028 C CA . SER K 1 85 ? -6.467 101.939 84.448 1.00 21.58 85 SER K CA 1
ATOM 12029 C C . SER K 1 85 ? -5.626 101.124 85.427 1.00 24.21 85 SER K C 1
ATOM 12030 O O . SER K 1 85 ? -6.093 100.786 86.520 1.00 22.42 85 SER K O 1
ATOM 12033 N N . ALA K 1 86 ? -4.378 100.867 85.056 1.00 21.45 86 ALA K N 1
ATOM 12034 C CA . ALA K 1 86 ? -3.442 100.291 85.952 1.00 22.33 86 ALA K CA 1
ATOM 12035 C C . ALA K 1 86 ? -2.668 101.363 86.717 1.00 21.90 86 ALA K C 1
ATOM 12036 O O . ALA K 1 86 ? -2.009 102.223 86.108 1.00 19.44 86 ALA K O 1
ATOM 12038 N N . PHE K 1 87 ? -2.684 101.261 88.062 1.00 19.43 87 PHE K N 1
ATOM 12039 C CA . PHE K 1 87 ? -1.887 102.099 88.919 1.00 19.03 87 PHE K CA 1
ATOM 12040 C C . PHE K 1 87 ? -0.563 101.386 89.160 1.00 19.61 87 PHE K C 1
ATOM 12041 O O . PHE K 1 87 ? -0.558 100.291 89.759 1.00 18.40 87 PHE K O 1
ATOM 12049 N N . LEU K 1 88 ? 0.562 101.930 88.651 1.00 20.91 88 LEU K N 1
ATOM 12050 C CA . LEU K 1 88 ? 1.829 101.237 88.790 1.00 22.80 88 LEU K CA 1
ATOM 12051 C C . LEU K 1 88 ? 2.469 101.701 90.097 1.00 23.96 88 LEU K C 1
ATOM 12052 O O . LEU K 1 88 ? 3.401 102.541 90.123 1.00 20.58 88 LEU K O 1
ATOM 12057 N N . ILE K 1 89 ? 1.981 101.130 91.181 1.00 20.67 89 ILE K N 1
ATOM 12058 C CA . ILE K 1 89 ? 2.342 101.563 92.499 1.00 21.60 89 ILE K CA 1
ATOM 12059 C C . ILE K 1 89 ? 3.833 101.249 92.726 1.00 23.40 89 ILE K C 1
ATOM 12060 O O . ILE K 1 89 ? 4.558 102.025 93.379 1.00 23.39 89 ILE K O 1
ATOM 12065 N N . GLN K 1 90 ? 4.289 100.149 92.150 1.00 21.44 90 GLN K N 1
ATOM 12066 C CA . GLN K 1 90 ? 5.712 99.810 92.051 1.00 23.98 90 GLN K CA 1
ATOM 12067 C C . GLN K 1 90 ? 6.603 100.986 91.688 1.00 25.26 90 GLN K C 1
ATOM 12068 O O . GLN K 1 90 ? 7.745 101.067 92.156 1.00 28.92 90 GLN K O 1
ATOM 12074 N N . ASP K 1 91 ? 6.097 101.885 90.842 1.00 24.27 91 ASP K N 1
ATOM 12075 C CA . ASP K 1 91 ? 6.919 102.939 90.246 1.00 22.94 91 ASP K CA 1
ATOM 12076 C C . ASP K 1 91 ? 6.588 104.305 90.819 1.00 23.07 91 ASP K C 1
ATOM 12077 O O . ASP K 1 91 ? 6.814 105.324 90.183 1.00 21.10 91 ASP K O 1
ATOM 12090 N N . PHE K 1 93 ? 6.683 107.648 93.139 1.00 24.04 93 PHE K N 1
ATOM 12091 C CA . PHE K 1 93 ? 7.846 108.537 93.309 1.00 25.74 93 PHE K CA 1
ATOM 12092 C C . PHE K 1 93 ? 7.431 109.869 93.862 1.00 24.33 93 PHE K C 1
ATOM 12093 O O . PHE K 1 93 ? 6.262 110.220 93.841 1.00 26.97 93 PHE K O 1
ATOM 12101 N N . PRO K 1 94 ? 8.392 110.629 94.392 1.00 30.71 94 PRO K N 1
ATOM 12102 C CA . PRO K 1 94 ? 8.047 111.898 95.054 1.00 31.18 94 PRO K CA 1
ATOM 12103 C C . PRO K 1 94 ? 8.222 113.068 94.161 1.00 33.00 94 PRO K C 1
ATOM 12104 O O . PRO K 1 94 ? 9.036 113.025 93.245 1.00 35.07 94 PRO K O 1
ATOM 12108 N N . ILE K 1 95 ? 7.496 114.122 94.454 1.00 32.85 95 ILE K N 1
ATOM 12109 C CA . ILE K 1 95 ? 7.560 115.307 93.672 1.00 36.85 95 ILE K CA 1
ATOM 12110 C C . ILE K 1 95 ? 7.232 116.551 94.529 1.00 37.75 95 ILE K C 1
ATOM 12111 O O . ILE K 1 95 ? 6.728 116.423 95.632 1.00 38.28 95 ILE K O 1
ATOM 12116 N N . SER K 1 96 ? 7.557 117.733 94.025 1.00 34.74 96 SER K N 1
ATOM 12117 C CA . SER K 1 96 ? 7.216 118.985 94.696 1.00 36.46 96 SER K CA 1
ATOM 12118 C C . SER K 1 96 ? 6.363 119.808 93.779 1.00 33.31 96 SER K C 1
ATOM 12119 O O . SER K 1 96 ? 6.235 119.504 92.576 1.00 37.43 96 SER K O 1
ATOM 12122 N N . ASP K 1 97 ? 5.747 120.812 94.365 1.00 34.85 97 ASP K N 1
ATOM 12123 C CA . ASP K 1 97 ? 4.676 121.572 93.738 1.00 42.48 97 ASP K CA 1
ATOM 12124 C C . ASP K 1 97 ? 5.046 122.239 92.416 1.00 41.49 97 ASP K C 1
ATOM 12125 O O . ASP K 1 97 ? 4.236 122.284 91.490 1.00 41.97 97 ASP K O 1
ATOM 12130 N N . LYS K 1 98 ? 6.273 122.713 92.321 1.00 39.11 98 LYS K N 1
ATOM 12131 C CA . LYS K 1 98 ? 6.701 123.432 91.123 1.00 45.60 98 LYS K CA 1
ATOM 12132 C C . LYS K 1 98 ? 6.817 122.527 89.873 1.00 41.95 98 LYS K C 1
ATOM 12133 O O . LYS K 1 98 ? 6.890 123.026 88.760 1.00 39.92 98 LYS K O 1
ATOM 12139 N N . TYR K 1 99 ? 6.849 121.210 90.068 1.00 38.49 99 TYR K N 1
ATOM 12140 C CA . TYR K 1 99 ? 6.909 120.280 88.949 1.00 34.35 99 TYR K CA 1
ATOM 12141 C C . TYR K 1 99 ? 5.523 119.827 88.461 1.00 34.14 99 TYR K C 1
ATOM 12142 O O . TYR K 1 99 ? 5.423 119.100 87.481 1.00 31.49 99 TYR K O 1
ATOM 12151 N N . ILE K 1 100 ? 4.447 120.305 89.082 1.00 34.29 100 ILE K N 1
ATOM 12152 C CA . ILE K 1 100 ? 3.080 119.978 88.651 1.00 35.98 100 ILE K CA 1
ATOM 12153 C C . ILE K 1 100 ? 2.586 120.926 87.569 1.00 37.90 100 ILE K C 1
ATOM 12154 O O . ILE K 1 100 ? 2.686 122.121 87.722 1.00 33.91 100 ILE K O 1
ATOM 12159 N N . GLU K 1 101 ? 2.118 120.394 86.442 1.00 34.78 101 GLU K N 1
ATOM 12160 C CA . GLU K 1 101 ? 1.757 121.237 85.298 1.00 36.88 101 GLU K CA 1
ATOM 12161 C C . GLU K 1 101 ? 0.323 121.673 85.373 1.00 32.35 101 GLU K C 1
ATOM 12162 O O . GLU K 1 101 ? 0.043 122.837 85.297 1.00 38.92 101 GLU K O 1
ATOM 12168 N N . ARG K 1 102 ? -0.593 120.728 85.508 1.00 30.22 102 ARG K N 1
ATOM 12169 C CA . ARG K 1 102 ? -1.997 121.043 85.568 1.00 26.77 102 ARG K CA 1
ATOM 12170 C C . ARG K 1 102 ? -2.805 119.810 85.949 1.00 25.05 102 ARG K C 1
ATOM 12171 O O . ARG K 1 102 ? -2.262 118.690 86.047 1.00 22.68 102 ARG K O 1
ATOM 12179 N N . GLU K 1 103 ? -4.096 120.038 86.150 1.00 26.27 103 GLU K N 1
ATOM 12180 C CA . GLU K 1 103 ? -5.066 118.969 86.401 1.00 31.83 103 GLU K CA 1
ATOM 12181 C C . GLU K 1 103 ? -5.249 118.150 85.134 1.00 32.58 103 GLU K C 1
ATOM 12182 O O . GLU K 1 103 ? -5.204 118.709 84.047 1.00 30.54 103 GLU K O 1
ATOM 12188 N N . TYR K 1 104 ? -5.443 116.854 85.277 1.00 29.24 104 TYR K N 1
ATOM 12189 C CA . TYR K 1 104 ? -5.845 116.001 84.177 1.00 24.13 104 TYR K CA 1
ATOM 12190 C C . TYR K 1 104 ? -7.367 116.045 84.141 1.00 25.27 104 TYR K C 1
ATOM 12191 O O . TYR K 1 104 ? -7.996 115.889 85.167 1.00 25.42 104 TYR K O 1
ATOM 12200 N N . THR K 1 105 ? -7.938 116.256 82.974 1.00 23.92 105 THR K N 1
ATOM 12201 C CA . THR K 1 105 ? -9.361 116.538 82.870 1.00 26.49 105 THR K CA 1
ATOM 12202 C C . THR K 1 105 ? -10.182 115.489 82.086 1.00 26.27 105 THR K C 1
ATOM 12203 O O . THR K 1 105 ? -9.656 114.759 81.236 1.00 24.59 105 THR K O 1
ATOM 12207 N N . ILE K 1 106 ? -11.467 115.518 82.355 1.00 26.31 106 ILE K N 1
ATOM 12208 C CA . ILE K 1 106 ? -12.489 114.826 81.576 1.00 27.05 106 ILE K CA 1
ATOM 12209 C C . ILE K 1 106 ? -13.532 115.896 81.200 1.00 28.01 106 ILE K C 1
ATOM 12210 O O . ILE K 1 106 ? -14.195 116.477 82.081 1.00 24.21 106 ILE K O 1
ATOM 12215 N N . ALA K 1 107 ? -13.604 116.212 79.895 1.00 26.07 107 ALA K N 1
ATOM 12216 C CA . ALA K 1 107 ? -14.499 117.265 79.380 1.00 28.45 107 ALA K CA 1
ATOM 12217 C C . ALA K 1 107 ? -14.403 118.519 80.219 1.00 29.57 107 ALA K C 1
ATOM 12218 O O . ALA K 1 107 ? -15.399 119.060 80.659 1.00 34.08 107 ALA K O 1
ATOM 12220 N N . GLY K 1 108 ? -13.191 118.950 80.502 1.00 32.02 108 GLY K N 1
ATOM 12221 C CA . GLY K 1 108 ? -12.995 120.186 81.237 1.00 34.61 108 GLY K CA 1
ATOM 12222 C C . GLY K 1 108 ? -13.239 120.138 82.738 1.00 36.37 108 GLY K C 1
ATOM 12223 O O . GLY K 1 108 ? -13.109 121.158 83.405 1.00 34.21 108 GLY K O 1
ATOM 12224 N N . ASN K 1 109 ? -13.623 118.979 83.278 1.00 36.10 109 ASN K N 1
ATOM 12225 C CA . ASN K 1 109 ? -13.622 118.804 84.730 1.00 32.26 109 ASN K CA 1
ATOM 12226 C C . ASN K 1 109 ? -12.364 118.085 85.161 1.00 29.49 109 ASN K C 1
ATOM 12227 O O . ASN K 1 109 ? -11.729 117.378 84.390 1.00 29.01 109 ASN K O 1
ATOM 12232 N N . HIS K 1 110 ? -12.060 118.157 86.444 1.00 28.04 110 HIS K N 1
ATOM 12233 C CA . HIS K 1 110 ? -10.895 117.491 86.976 1.00 27.90 110 HIS K CA 1
ATOM 12234 C C . HIS K 1 110 ? -11.180 116.015 87.154 1.00 27.69 110 HIS K C 1
ATOM 12235 O O . HIS K 1 110 ? -12.002 115.657 87.999 1.00 26.04 110 HIS K O 1
ATOM 12242 N N . LEU K 1 111 ? -10.449 115.141 86.461 1.00 24.94 111 LEU K N 1
ATOM 12243 C CA . LEU K 1 111 ? -10.597 113.716 86.751 1.00 27.92 111 LEU K CA 1
ATOM 12244 C C . LEU K 1 111 ? -9.991 113.423 88.129 1.00 29.44 111 LEU K C 1
ATOM 12245 O O . LEU K 1 111 ? -8.857 113.827 88.424 1.00 24.01 111 LEU K O 1
ATOM 12250 N N . ARG K 1 112 ? -10.723 112.668 88.936 1.00 28.53 112 ARG K N 1
ATOM 12251 C CA . ARG K 1 112 ? -10.196 112.217 90.230 1.00 28.24 112 ARG K CA 1
ATOM 12252 C C . ARG K 1 112 ? -10.823 110.888 90.635 1.00 27.39 112 ARG K C 1
ATOM 12253 O O . ARG K 1 112 ? -11.752 110.392 89.991 1.00 24.53 112 ARG K O 1
ATOM 12261 N N . LEU K 1 113 ? -10.202 110.222 91.610 1.00 28.60 113 LEU K N 1
ATOM 12262 C CA . LEU K 1 113 ? -10.693 108.929 92.036 1.00 27.74 113 LEU K CA 1
ATOM 12263 C C . LEU K 1 113 ? -11.754 109.207 93.085 1.00 28.79 113 LEU K C 1
ATOM 12264 O O . LEU K 1 113 ? -11.447 109.250 94.291 1.00 35.13 113 LEU K O 1
ATOM 12269 N N . THR K 1 114 ? -12.994 109.391 92.646 1.00 27.34 114 THR K N 1
ATOM 12270 C CA . THR K 1 114 ? -14.051 109.821 93.551 1.00 26.18 114 THR K CA 1
ATOM 12271 C C . THR K 1 114 ? -14.489 108.687 94.474 1.00 24.33 114 THR K C 1
ATOM 12272 O O . THR K 1 114 ? -14.989 108.935 95.575 1.00 30.62 114 THR K O 1
ATOM 12276 N N . SER K 1 115 ? -14.402 107.449 93.990 1.00 26.78 115 SER K N 1
ATOM 12277 C CA . SER K 1 115 ? -14.784 106.268 94.797 1.00 26.37 115 SER K CA 1
ATOM 12278 C C . SER K 1 115 ? -13.821 106.086 95.965 1.00 24.29 115 SER K C 1
ATOM 12279 O O . SER K 1 115 ? -12.710 105.540 95.815 1.00 23.25 115 SER K O 1
ATOM 12282 N N . GLU K 1 116 ? -14.228 106.529 97.143 1.00 29.21 116 GLU K N 1
ATOM 12283 C CA . GLU K 1 116 ? -13.325 106.487 98.328 1.00 28.42 116 GLU K CA 1
ATOM 12284 C C . GLU K 1 116 ? -12.858 105.113 98.680 1.00 24.94 116 GLU K C 1
ATOM 12285 O O . GLU K 1 116 ? -11.709 104.946 99.104 1.00 24.20 116 GLU K O 1
ATOM 12291 N N . HIS K 1 117 ? -13.663 104.097 98.489 1.00 24.17 117 HIS K N 1
ATOM 12292 C CA . HIS K 1 117 ? -13.133 102.766 98.813 1.00 27.00 117 HIS K CA 1
ATOM 12293 C C . HIS K 1 117 ? -11.953 102.335 97.933 1.00 29.23 117 HIS K C 1
ATOM 12294 O O . HIS K 1 117 ? -11.120 101.500 98.332 1.00 31.46 117 HIS K O 1
ATOM 12301 N N . ALA K 1 118 ? -11.926 102.800 96.687 1.00 29.09 118 ALA K N 1
ATOM 12302 C CA . ALA K 1 118 ? -10.809 102.405 95.791 1.00 28.94 118 ALA K CA 1
ATOM 12303 C C . ALA K 1 118 ? -9.595 103.201 96.172 1.00 25.06 118 ALA K C 1
ATOM 12304 O O . ALA K 1 118 ? -8.498 102.676 96.262 1.00 25.62 118 ALA K O 1
ATOM 12306 N N . ALA K 1 119 ? -9.808 104.473 96.464 1.00 24.55 119 ALA K N 1
ATOM 12307 C CA . ALA K 1 119 ? -8.709 105.323 96.937 1.00 23.55 119 ALA K CA 1
ATOM 12308 C C . ALA K 1 119 ? -8.056 104.744 98.183 1.00 24.77 119 ALA K C 1
ATOM 12309 O O . ALA K 1 119 ? -6.819 104.738 98.310 1.00 23.80 119 ALA K O 1
ATOM 12311 N N . LYS K 1 120 ? -8.876 104.244 99.095 1.00 26.64 120 LYS K N 1
ATOM 12312 C CA . LYS K 1 120 ? -8.371 103.694 100.352 1.00 30.40 120 LYS K CA 1
ATOM 12313 C C . LYS K 1 120 ? -7.557 102.436 100.090 1.00 29.79 120 LYS K C 1
ATOM 12314 O O . LYS K 1 120 ? -6.482 102.265 100.669 1.00 26.69 120 LYS K O 1
ATOM 12320 N N . GLU K 1 121 ? -8.021 101.575 99.201 1.00 28.60 121 GLU K N 1
ATOM 12321 C CA . GLU K 1 121 ? -7.269 100.373 98.899 1.00 29.44 121 GLU K CA 1
ATOM 12322 C C . GLU K 1 121 ? -5.929 100.703 98.258 1.00 26.39 121 GLU K C 1
ATOM 12323 O O . GLU K 1 121 ? -4.886 100.047 98.511 1.00 25.92 121 GLU K O 1
ATOM 12329 N N . ILE K 1 122 ? -5.933 101.723 97.407 1.00 28.71 122 ILE K N 1
ATOM 12330 C CA . ILE K 1 122 ? -4.699 102.136 96.707 1.00 29.92 122 ILE K CA 1
ATOM 12331 C C . ILE K 1 122 ? -3.743 102.779 97.694 1.00 27.79 122 ILE K C 1
ATOM 12332 O O . ILE K 1 122 ? -2.548 102.519 97.655 1.00 24.59 122 ILE K O 1
ATOM 12337 N N . GLU K 1 123 ? -4.269 103.593 98.593 1.00 30.10 123 GLU K N 1
ATOM 12338 C CA A GLU K 1 123 ? -3.437 104.229 99.627 0.60 33.99 123 GLU K CA 1
ATOM 12339 C CA B GLU K 1 123 ? -3.440 104.190 99.649 0.40 30.49 123 GLU K CA 1
ATOM 12340 C C . GLU K 1 123 ? -2.748 103.153 100.503 1.00 31.66 123 GLU K C 1
ATOM 12341 O O . GLU K 1 123 ? -1.546 103.250 100.783 1.00 32.63 123 GLU K O 1
ATOM 12352 N N . GLN K 1 124 ? -3.475 102.131 100.887 1.00 29.24 124 GLN K N 1
ATOM 12353 C CA . GLN K 1 124 ? -2.877 101.062 101.702 1.00 34.00 124 GLN K CA 1
ATOM 12354 C C . GLN K 1 124 ? -1.830 100.304 100.974 1.00 31.36 124 GLN K C 1
ATOM 12355 O O . GLN K 1 124 ? -0.761 100.003 101.526 1.00 26.54 124 GLN K O 1
ATOM 12361 N N . LYS K 1 125 ? -2.110 99.974 99.702 1.00 30.09 125 LYS K N 1
ATOM 12362 C CA . LYS K 1 125 ? -1.095 99.301 98.900 1.00 25.38 125 LYS K CA 1
ATOM 12363 C C . LYS K 1 125 ? 0.163 100.166 98.782 1.00 22.71 125 LYS K C 1
ATOM 12364 O O . LYS K 1 125 ? 1.286 99.672 98.806 1.00 27.24 125 LYS K O 1
ATOM 12370 N N . ALA K 1 126 ? -0.035 101.446 98.588 1.00 24.76 126 ALA K N 1
ATOM 12371 C CA . ALA K 1 126 ? 1.073 102.394 98.382 1.00 29.25 126 ALA K CA 1
ATOM 12372 C C . ALA K 1 126 ? 1.938 102.560 99.631 1.00 34.41 126 ALA K C 1
ATOM 12373 O O . ALA K 1 126 ? 3.142 102.773 99.510 1.00 40.12 126 ALA K O 1
ATOM 12375 N N . ARG K 1 127 ? 1.306 102.558 100.804 1.00 35.60 127 ARG K N 1
ATOM 12376 C CA . ARG K 1 127 ? 2.057 102.673 102.079 1.00 37.81 127 ARG K CA 1
ATOM 12377 C C . ARG K 1 127 ? 2.908 101.445 102.290 1.00 35.03 127 ARG K C 1
ATOM 12378 O O . ARG K 1 127 ? 4.051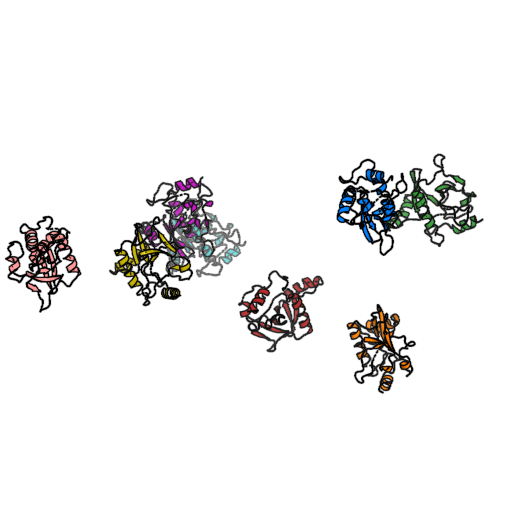 101.526 102.681 1.00 32.61 127 ARG K O 1
ATOM 12386 N N . LYS K 1 128 ? 2.350 100.309 101.939 1.00 31.17 128 LYS K N 1
ATOM 12387 C CA . LYS K 1 128 ? 3.097 99.064 101.962 1.00 33.26 128 LYS K CA 1
ATOM 12388 C C . LYS K 1 128 ? 4.247 99.037 100.948 1.00 33.45 128 LYS K C 1
ATOM 12389 O O . LYS K 1 128 ? 5.389 98.704 101.286 1.00 34.62 128 LYS K O 1
ATOM 12395 N N . VAL K 1 129 ? 3.964 99.407 99.699 1.00 29.16 129 VAL K N 1
ATOM 12396 C CA . VAL K 1 129 ? 5.001 99.383 98.699 1.00 25.94 129 VAL K CA 1
ATOM 12397 C C . VAL K 1 129 ? 6.117 100.364 99.051 1.00 24.45 129 VAL K C 1
ATOM 12398 O O . VAL K 1 129 ? 7.313 100.041 98.947 1.00 21.37 129 VAL K O 1
ATOM 12402 N N . LEU K 1 130 ? 5.741 101.550 99.488 1.00 23.19 130 LEU K N 1
ATOM 12403 C CA . LEU K 1 130 ? 6.765 102.535 99.837 1.00 28.63 130 LEU K CA 1
ATOM 12404 C C . LEU K 1 130 ? 7.593 102.057 101.039 1.00 31.32 130 LEU K C 1
ATOM 12405 O O . LEU K 1 130 ? 8.806 102.289 101.105 1.00 30.87 130 LEU K O 1
ATOM 12410 N N . GLY K 1 131 ? 6.939 101.384 101.976 1.00 31.67 131 GLY K N 1
ATOM 12411 C CA . GLY K 1 131 ? 7.627 100.868 103.146 1.00 33.61 131 GLY K CA 1
ATOM 12412 C C . GLY K 1 131 ? 8.663 99.864 102.750 1.00 34.07 131 GLY K C 1
ATOM 12413 O O . GLY K 1 131 ? 9.767 99.846 103.272 1.00 32.64 131 GLY K O 1
ATOM 12422 N N . LEU K 1 133 ? 10.032 99.556 99.600 1.00 29.53 133 LEU K N 1
ATOM 12423 C CA . LEU K 1 133 ? 11.069 100.262 98.819 1.00 31.30 133 LEU K CA 1
ATOM 12424 C C . LEU K 1 133 ? 12.105 100.963 99.737 1.00 33.14 133 LEU K C 1
ATOM 12425 O O . LEU K 1 133 ? 13.311 100.843 99.521 1.00 30.67 133 LEU K O 1
ATOM 12430 N N . LYS K 1 134 ? 11.621 101.635 100.779 1.00 34.10 134 LYS K N 1
ATOM 12431 C CA . LYS K 1 134 ? 12.495 102.266 101.787 1.00 36.87 134 LYS K CA 1
ATOM 12432 C C . LYS K 1 134 ? 13.405 101.303 102.544 1.00 35.02 134 LYS K C 1
ATOM 12433 O O . LYS K 1 134 ? 14.459 101.698 103.039 1.00 37.60 134 LYS K O 1
ATOM 12439 N N . ARG K 1 135 ? 13.044 100.035 102.554 1.00 37.19 135 ARG K N 1
ATOM 12440 C CA . ARG K 1 135 ? 13.902 99.036 103.128 1.00 41.74 135 ARG K CA 1
ATOM 12441 C C . ARG K 1 135 ? 14.632 98.175 102.149 1.00 46.39 135 ARG K C 1
ATOM 12442 O O . ARG K 1 135 ? 15.150 97.113 102.501 1.00 45.40 135 ARG K O 1
ATOM 12450 N N . GLY K 1 136 ? 14.750 98.671 100.931 1.00 45.65 136 GLY K N 1
ATOM 12451 C CA . GLY K 1 136 ? 15.671 98.082 99.985 1.00 42.65 136 GLY K CA 1
ATOM 12452 C C . GLY K 1 136 ? 15.070 97.000 99.142 1.00 43.56 136 GLY K C 1
ATOM 12453 O O . GLY K 1 136 ? 15.797 96.374 98.362 1.00 42.62 136 GLY K O 1
ATOM 12454 N N . ILE K 1 137 ? 13.752 96.785 99.221 1.00 36.30 137 ILE K N 1
ATOM 12455 C CA . ILE K 1 137 ? 13.186 95.778 98.340 1.00 34.71 137 ILE K CA 1
ATOM 12456 C C . ILE K 1 137 ? 13.280 96.274 96.893 1.00 29.90 137 ILE K C 1
ATOM 12457 O O . ILE K 1 137 ? 13.130 97.474 96.625 1.00 26.64 137 ILE K O 1
ATOM 12462 N N . LYS K 1 138 ? 13.549 95.343 95.995 1.00 29.23 138 LYS K N 1
ATOM 12463 C CA . LYS K 1 138 ? 13.519 95.618 94.560 1.00 34.67 138 LYS K CA 1
ATOM 12464 C C . LYS K 1 138 ? 12.549 94.662 93.900 1.00 29.90 138 LYS K C 1
ATOM 12465 O O . LYS K 1 138 ? 12.764 93.435 93.909 1.00 26.40 138 LYS K O 1
ATOM 12471 N N . PHE K 1 139 ? 11.460 95.220 93.369 1.00 26.09 139 PHE K N 1
ATOM 12472 C CA . PHE K 1 139 ? 10.453 94.427 92.690 1.00 26.94 139 PHE K CA 1
ATOM 12473 C C . PHE K 1 139 ? 10.885 94.026 91.294 1.00 26.06 139 PHE K C 1
ATOM 12474 O O . PHE K 1 139 ? 10.456 92.976 90.786 1.00 28.83 139 PHE K O 1
ATOM 12482 N N . THR K 1 140 ? 11.656 94.894 90.661 1.00 26.81 140 THR K N 1
ATOM 12483 C CA . THR K 1 140 ? 12.143 94.662 89.289 1.00 31.42 140 THR K CA 1
ATOM 12484 C C . THR K 1 140 ? 13.614 95.057 89.276 1.00 33.21 140 THR K C 1
ATOM 12485 O O . THR K 1 140 ? 14.065 95.747 90.197 1.00 33.55 140 THR K O 1
ATOM 12489 N N . PRO K 1 141 ? 14.357 94.577 88.280 1.00 30.57 141 PRO K N 1
ATOM 12490 C CA . PRO K 1 141 ? 15.739 95.005 88.138 1.00 32.70 141 PRO K CA 1
ATOM 12491 C C . PRO K 1 141 ? 15.835 96.393 87.571 1.00 31.90 141 PRO K C 1
ATOM 12492 O O . PRO K 1 141 ? 16.932 96.910 87.447 1.00 34.18 141 PRO K O 1
ATOM 12496 N N . THR K 1 142 ? 14.703 97.036 87.307 1.00 32.25 142 THR K N 1
ATOM 12497 C CA . THR K 1 142 ? 14.692 98.368 86.697 1.00 29.79 142 THR K CA 1
ATOM 12498 C C . THR K 1 142 ? 13.848 99.272 87.528 1.00 30.99 142 THR K C 1
ATOM 12499 O O . THR K 1 142 ? 12.811 99.770 87.122 1.00 34.52 142 THR K O 1
ATOM 12503 N N . GLN K 1 143 ? 14.341 99.545 88.715 1.00 30.73 143 GLN K N 1
ATOM 12504 C CA . GLN K 1 143 ? 13.578 100.287 89.666 1.00 31.51 143 GLN K CA 1
ATOM 12505 C C . GLN K 1 143 ? 14.046 101.727 89.813 1.00 29.63 143 GLN K C 1
ATOM 12506 O O . GLN K 1 143 ? 15.219 101.954 89.980 1.00 35.69 143 GLN K O 1
ATOM 12512 N N . PRO K 1 144 ? 13.123 102.714 89.775 1.00 30.76 144 PRO K N 1
ATOM 12513 C CA . PRO K 1 144 ? 13.560 104.095 89.946 1.00 31.78 144 PRO K CA 1
ATOM 12514 C C . PRO K 1 144 ? 14.232 104.332 91.268 1.00 32.64 144 PRO K C 1
ATOM 12515 O O . PRO K 1 144 ? 13.813 103.772 92.263 1.00 32.76 144 PRO K O 1
ATOM 12519 N N . ASP K 1 145 ? 15.208 105.226 91.274 1.00 35.28 145 ASP K N 1
ATOM 12520 C CA . ASP K 1 145 ? 15.918 105.589 92.478 1.00 37.15 145 ASP K CA 1
ATOM 12521 C C . ASP K 1 145 ? 15.194 106.746 93.167 1.00 36.74 145 ASP K C 1
ATOM 12522 O O . ASP K 1 145 ? 15.572 107.919 93.051 1.00 43.89 145 ASP K O 1
ATOM 12527 N N . ILE K 1 146 ? 14.161 106.398 93.901 1.00 33.78 146 ILE K N 1
ATOM 12528 C CA . ILE K 1 146 ? 13.352 107.405 94.551 1.00 36.06 146 ILE K CA 1
ATOM 12529 C C . ILE K 1 146 ? 14.040 108.072 95.740 1.00 38.41 146 ILE K C 1
ATOM 12530 O O . ILE K 1 146 ? 13.740 109.227 96.062 1.00 38.85 146 ILE K O 1
ATOM 12535 N N . GLN K 1 147 ? 14.980 107.369 96.373 1.00 44.57 147 GLN K N 1
ATOM 12536 C CA . GLN K 1 147 ? 15.798 107.968 97.445 1.00 42.95 147 GLN K CA 1
ATOM 12537 C C . GLN K 1 147 ? 16.585 109.170 96.889 1.00 40.48 147 GLN K C 1
ATOM 12538 O O . GLN K 1 147 ? 16.558 110.283 97.447 1.00 35.80 147 GLN K O 1
ATOM 12544 N N . LYS K 1 148 ? 17.215 108.982 95.732 1.00 39.29 148 LYS K N 1
ATOM 12545 C CA . LYS K 1 148 ? 17.929 110.066 95.111 1.00 40.03 148 LYS K CA 1
ATOM 12546 C C . LYS K 1 148 ? 16.997 111.262 94.827 1.00 41.81 148 LYS K C 1
ATOM 12547 O O . LYS K 1 148 ? 17.323 112.420 95.143 1.00 39.56 148 LYS K O 1
ATOM 12553 N N . ILE K 1 149 ? 15.828 110.983 94.235 1.00 39.08 149 ILE K N 1
ATOM 12554 C CA . ILE K 1 149 ? 14.850 112.037 93.939 1.00 33.81 149 ILE K CA 1
ATOM 12555 C C . ILE K 1 149 ? 14.397 112.725 95.213 1.00 34.20 149 ILE K C 1
ATOM 12556 O O . ILE K 1 149 ? 14.308 113.969 95.280 1.00 33.06 149 ILE K O 1
ATOM 12561 N N . TYR K 1 150 ? 14.081 111.926 96.215 1.00 35.09 150 TYR K N 1
ATOM 12562 C CA . TYR K 1 150 ? 13.591 112.473 97.476 1.00 37.14 150 TYR K CA 1
ATOM 12563 C C . TYR K 1 150 ? 14.616 113.469 98.068 1.00 38.57 150 TYR K C 1
ATOM 12564 O O . TYR K 1 150 ? 14.243 114.552 98.516 1.00 42.16 150 TYR K O 1
ATOM 12573 N N . GLU K 1 151 ? 15.882 113.094 98.057 1.00 40.29 151 GLU K N 1
ATOM 12574 C CA . GLU K 1 151 ? 16.951 113.948 98.611 1.00 48.64 151 GLU K CA 1
ATOM 12575 C C . GLU K 1 151 ? 17.065 115.218 97.791 1.00 47.74 151 GLU K C 1
ATOM 12576 O O . GLU K 1 151 ? 17.185 116.309 98.337 1.00 48.84 151 GLU K O 1
ATOM 12582 N N . ARG K 1 152 ? 17.013 115.092 96.467 1.00 49.99 152 ARG K N 1
ATOM 12583 C CA . ARG K 1 152 ? 17.092 116.279 95.622 1.00 50.16 152 ARG K CA 1
ATOM 12584 C C . ARG K 1 152 ? 15.972 117.246 95.939 1.00 51.12 152 ARG K C 1
ATOM 12585 O O . ARG K 1 152 ? 16.204 118.460 95.969 1.00 52.53 152 ARG K O 1
ATOM 12593 N N . LEU K 1 153 ? 14.766 116.726 96.195 1.00 46.92 153 LEU K N 1
ATOM 12594 C CA . LEU K 1 153 ? 13.620 117.595 96.487 1.00 45.69 153 LEU K CA 1
ATOM 12595 C C . LEU K 1 153 ? 13.791 118.347 97.808 1.00 49.18 153 LEU K C 1
ATOM 12596 O O . LEU K 1 153 ? 13.430 119.507 97.896 1.00 49.36 153 LEU K O 1
ATOM 12601 N N . GLN K 1 154 ? 14.397 117.716 98.813 1.00 50.45 154 GLN K N 1
ATOM 12602 C CA . GLN K 1 154 ? 14.765 118.444 100.047 1.00 61.07 154 GLN K CA 1
ATOM 12603 C C . GLN K 1 154 ? 15.696 119.633 99.646 1.00 59.64 154 GLN K C 1
ATOM 12604 O O . GLN K 1 154 ? 16.857 119.374 99.375 1.00 52.53 154 GLN K O 1
ATOM 12610 N N . GLN K 1 155 ? 15.197 120.888 99.540 1.00 65.48 155 GLN K N 1
ATOM 12611 C CA . GLN K 1 155 ? 15.634 121.754 98.338 1.00 63.55 155 GLN K CA 1
ATOM 12612 C C . GLN K 1 155 ? 17.127 121.972 98.299 1.00 61.55 155 GLN K C 1
ATOM 12613 O O . GLN K 1 155 ? 17.869 121.065 97.958 1.00 65.09 155 GLN K O 1
ATOM 13589 N N . ILE M 1 2 ? -42.723 59.798 147.125 1.00 45.91 2 ILE M N 1
ATOM 13590 C CA . ILE M 1 2 ? -43.604 58.826 146.590 1.00 46.21 2 ILE M CA 1
ATOM 13591 C C . ILE M 1 2 ? -43.247 58.614 145.122 1.00 45.81 2 ILE M C 1
ATOM 13592 O O . ILE M 1 2 ? -43.185 59.552 144.309 1.00 42.81 2 ILE M O 1
ATOM 13597 N N . ARG M 1 3 ? -43.077 57.341 144.782 1.00 50.12 3 ARG M N 1
ATOM 13598 C CA . ARG M 1 3 ? -42.763 56.885 143.434 1.00 48.14 3 ARG M CA 1
ATOM 13599 C C . ARG M 1 3 ? -43.599 57.609 142.380 1.00 43.86 3 ARG M C 1
ATOM 13600 O O . ARG M 1 3 ? -44.807 57.753 142.547 1.00 44.70 3 ARG M O 1
ATOM 13608 N N . ASN M 1 4 ? -42.945 58.004 141.292 1.00 35.70 4 ASN M N 1
ATOM 13609 C CA . ASN M 1 4 ? -43.523 58.733 140.163 1.00 38.76 4 ASN M CA 1
ATOM 13610 C C . ASN M 1 4 ? -43.780 60.220 140.397 1.00 33.28 4 ASN M C 1
ATOM 13611 O O . ASN M 1 4 ? -44.345 60.876 139.555 1.00 31.30 4 ASN M O 1
ATOM 13616 N N . GLY M 1 5 ? -43.452 60.724 141.579 1.00 29.77 5 GLY M N 1
ATOM 13617 C CA . GLY M 1 5 ? -43.596 62.142 141.856 1.00 29.14 5 GLY M CA 1
ATOM 13618 C C . GLY M 1 5 ? -42.417 62.948 141.373 1.00 27.74 5 GLY M C 1
ATOM 13619 O O . GLY M 1 5 ? -41.321 62.423 141.204 1.00 34.29 5 GLY M O 1
ATOM 13620 N N . PHE M 1 6 ? -42.650 64.227 141.144 1.00 26.17 6 PHE M N 1
ATOM 13621 C CA . PHE M 1 6 ? -41.587 65.171 140.832 1.00 25.62 6 PHE M CA 1
ATOM 13622 C C . PHE M 1 6 ? -41.209 65.966 142.115 1.00 28.60 6 PHE M C 1
ATOM 13623 O O . PHE M 1 6 ? -42.076 66.292 142.949 1.00 24.00 6 PHE M O 1
ATOM 13631 N N . TYR M 1 7 ? -39.924 66.303 142.224 1.00 25.11 7 TYR M N 1
ATOM 13632 C CA . TYR M 1 7 ? -39.358 66.923 143.415 1.00 27.88 7 TYR M CA 1
ATOM 13633 C C . TYR M 1 7 ? -38.296 67.933 143.017 1.00 29.31 7 TYR M C 1
ATOM 13634 O O . TYR M 1 7 ? -37.698 67.860 141.911 1.00 25.98 7 TYR M O 1
ATOM 13643 N N . ILE M 1 8 ? -38.064 68.847 143.942 1.00 26.06 8 ILE M N 1
ATOM 13644 C CA . ILE M 1 8 ? -36.944 69.746 143.923 1.00 26.69 8 ILE M CA 1
ATOM 13645 C C . ILE M 1 8 ? -35.915 69.185 144.888 1.00 25.05 8 ILE M C 1
ATOM 13646 O O . ILE M 1 8 ? -36.251 68.774 145.994 1.00 27.38 8 ILE M O 1
ATOM 13651 N N . ILE M 1 9 ? -34.658 69.277 144.491 1.00 25.99 9 ILE M N 1
ATOM 13652 C CA . ILE M 1 9 ? -33.549 68.790 145.274 1.00 28.66 9 ILE M CA 1
ATOM 13653 C C . ILE M 1 9 ? -32.789 69.993 145.807 1.00 29.14 9 ILE M C 1
ATOM 13654 O O . ILE M 1 9 ? -32.542 70.963 145.069 1.00 27.38 9 ILE M O 1
ATOM 13659 N N . LYS M 1 10 ? -32.369 69.889 147.061 1.00 30.86 10 LYS M N 1
ATOM 13660 C CA . LYS M 1 10 ? -31.526 70.935 147.685 1.00 30.73 10 LYS M CA 1
ATOM 13661 C C . LYS M 1 10 ? -30.216 71.161 146.952 1.00 32.51 10 LYS M C 1
ATOM 13662 O O . LYS M 1 10 ? -29.546 70.193 146.519 1.00 30.38 10 LYS M O 1
ATOM 13668 N N . ASP M 1 11 ? -29.825 72.427 146.813 1.00 33.36 11 ASP M N 1
ATOM 13669 C CA . ASP M 1 11 ? -28.526 72.752 146.214 1.00 33.59 11 ASP M CA 1
ATOM 13670 C C . ASP M 1 11 ? -27.361 72.130 146.999 1.00 32.84 11 ASP M C 1
ATOM 13671 O O . ASP M 1 11 ? -26.329 71.752 146.430 1.00 31.11 11 ASP M O 1
ATOM 13676 N N . ARG M 1 12 ? -27.571 71.959 148.294 1.00 35.66 12 ARG M N 1
ATOM 13677 C CA . ARG M 1 12 ? -26.606 71.239 149.128 1.00 44.37 12 ARG M CA 1
ATOM 13678 C C . ARG M 1 12 ? -26.153 69.894 148.528 1.00 44.34 12 ARG M C 1
ATOM 13679 O O . ARG M 1 12 ? -24.989 69.495 148.678 1.00 41.06 12 ARG M O 1
ATOM 13687 N N . PHE M 1 13 ? -27.090 69.147 147.938 1.00 41.22 13 PHE M N 1
ATOM 13688 C CA . PHE M 1 13 ? -26.713 67.877 147.296 1.00 35.32 13 PHE M CA 1
ATOM 13689 C C . PHE M 1 13 ? -25.641 68.110 146.278 1.00 28.21 13 PHE M C 1
ATOM 13690 O O . PHE M 1 13 ? -24.637 67.424 146.251 1.00 32.11 13 PHE M O 1
ATOM 13698 N N . PHE M 1 14 ? -25.866 69.052 145.401 1.00 29.60 14 PHE M N 1
ATOM 13699 C CA . PHE M 1 14 ? -24.974 69.273 144.276 1.00 29.52 14 PHE M CA 1
ATOM 13700 C C . PHE M 1 14 ? -23.616 69.878 144.717 1.00 39.45 14 PHE M C 1
ATOM 13701 O O . PHE M 1 14 ? -22.558 69.503 144.194 1.00 43.23 14 PHE M O 1
ATOM 13709 N N . SER M 1 15 ? -23.618 70.748 145.728 1.00 40.76 15 SER M N 1
ATOM 13710 C CA . SER M 1 15 ? -22.345 71.259 146.294 1.00 42.17 15 SER M CA 1
ATOM 13711 C C . SER M 1 15 ? -21.623 70.121 147.066 1.00 38.11 15 SER M C 1
ATOM 13712 O O . SER M 1 15 ? -20.428 69.966 146.900 1.00 43.06 15 SER M O 1
ATOM 13715 N N . ASP M 1 16 ? -22.331 69.299 147.840 1.00 39.70 16 ASP M N 1
ATOM 13716 C CA . ASP M 1 16 ? -21.672 68.121 148.507 1.00 39.36 16 ASP M CA 1
ATOM 13717 C C . ASP M 1 16 ? -21.035 67.164 147.507 1.00 41.28 16 ASP M C 1
ATOM 13718 O O . ASP M 1 16 ? -19.879 66.819 147.649 1.00 44.47 16 ASP M O 1
ATOM 13731 N N . SER M 1 18 ? -20.382 67.691 144.187 1.00 49.83 18 SER M N 1
ATOM 13732 C CA . SER M 1 18 ? -19.415 68.372 143.357 1.00 49.33 18 SER M CA 1
ATOM 13733 C C . SER M 1 18 ? -19.101 67.624 142.058 1.00 49.41 18 SER M C 1
ATOM 13734 O O . SER M 1 18 ? -17.923 67.408 141.704 1.00 58.69 18 SER M O 1
ATOM 13737 N N . ASP M 1 19 ? -20.139 67.265 141.315 1.00 48.99 19 ASP M N 1
ATOM 13738 C CA . ASP M 1 19 ? -19.943 66.525 140.082 1.00 38.29 19 ASP M CA 1
ATOM 13739 C C . ASP M 1 19 ? -20.265 67.426 138.959 1.00 36.98 19 ASP M C 1
ATOM 13740 O O . ASP M 1 19 ? -21.413 67.788 138.756 1.00 46.84 19 ASP M O 1
ATOM 13745 N N . PRO M 1 20 ? -19.287 67.705 138.107 1.00 38.52 20 PRO M N 1
ATOM 13746 C CA . PRO M 1 20 ? -19.553 68.649 137.038 1.00 35.44 20 PRO M CA 1
ATOM 13747 C C . PRO M 1 20 ? -20.444 68.145 135.953 1.00 38.56 20 PRO M C 1
ATOM 13748 O O . PRO M 1 20 ? -20.764 68.900 135.026 1.00 41.37 20 PRO M O 1
ATOM 13752 N N . TYR M 1 21 ? -20.789 66.859 135.968 1.00 39.28 21 TYR M N 1
ATOM 13753 C CA . TYR M 1 21 ? -21.562 66.326 134.841 1.00 39.97 21 TYR M CA 1
ATOM 13754 C C . TYR M 1 21 ? -23.037 66.064 135.181 1.00 35.43 21 TYR M C 1
ATOM 13755 O O . TYR M 1 21 ? -23.818 65.811 134.271 1.00 35.35 21 TYR M O 1
ATOM 13764 N N . LEU M 1 22 ? -23.416 66.147 136.453 1.00 33.90 22 LEU M N 1
ATOM 13765 C CA . LEU M 1 22 ? -24.834 66.161 136.797 1.00 33.05 22 LEU M CA 1
ATOM 13766 C C . LEU M 1 22 ? -25.472 67.341 136.111 1.00 33.15 22 LEU M C 1
ATOM 13767 O O . LEU M 1 22 ? -24.844 68.393 135.964 1.00 35.85 22 LEU M O 1
ATOM 13772 N N . LYS M 1 23 ? -26.715 67.185 135.679 1.00 29.25 23 LYS M N 1
ATOM 13773 C CA . LYS M 1 23 ? -27.453 68.307 135.141 1.00 30.69 23 LYS M CA 1
ATOM 13774 C C . LYS M 1 23 ? -27.600 69.370 136.224 1.00 30.17 23 LYS M C 1
ATOM 13775 O O . LYS M 1 23 ? -28.081 69.098 137.340 1.00 28.24 23 LYS M O 1
ATOM 13781 N N . GLY M 1 24 ? -27.247 70.597 135.889 1.00 27.49 24 GLY M N 1
ATOM 13782 C CA . GLY M 1 24 ? -27.311 71.704 136.877 1.00 27.41 24 GLY M CA 1
ATOM 13783 C C . GLY M 1 24 ? -28.692 71.924 137.460 1.00 25.15 24 GLY M C 1
ATOM 13784 O O . GLY M 1 24 ? -29.694 71.951 136.740 1.00 26.85 24 GLY M O 1
ATOM 13785 N N . ASN M 1 25 ? -28.746 72.099 138.769 1.00 23.90 25 ASN M N 1
ATOM 13786 C CA . ASN M 1 25 ? -29.984 72.226 139.463 1.00 25.64 25 ASN M CA 1
ATOM 13787 C C . ASN M 1 25 ? -30.716 73.553 139.226 1.00 25.80 25 ASN M C 1
ATOM 13788 O O . ASN M 1 25 ? -31.872 73.711 139.660 1.00 27.83 25 ASN M O 1
ATOM 13793 N N . LYS M 1 26 ? -30.017 74.531 138.674 1.00 27.43 26 LYS M N 1
ATOM 13794 C CA . LYS M 1 26 ? -30.615 75.862 138.464 1.00 28.75 26 LYS M CA 1
ATOM 13795 C C . LYS M 1 26 ? -31.253 76.422 139.782 1.00 26.40 26 LYS M C 1
ATOM 13796 O O . LYS M 1 26 ? -32.394 76.890 139.792 1.00 24.96 26 LYS M O 1
ATOM 13802 N N . LYS M 1 27 ? -30.505 76.323 140.875 1.00 24.94 27 LYS M N 1
ATOM 13803 C CA . LYS M 1 27 ? -30.854 77.024 142.140 1.00 24.22 27 LYS M CA 1
ATOM 13804 C C . LYS M 1 27 ? -32.177 76.588 142.590 1.00 25.37 27 LYS M C 1
ATOM 13805 O O . LYS M 1 27 ? -33.072 77.415 142.848 1.00 21.45 27 LYS M O 1
ATOM 13811 N N . GLN M 1 28 ? -32.333 75.264 142.637 1.00 22.35 28 GLN M N 1
ATOM 13812 C CA . GLN M 1 28 ? -33.548 74.653 143.110 1.00 22.35 28 GLN M CA 1
ATOM 13813 C C . GLN M 1 28 ? -34.754 74.898 142.234 1.00 22.32 28 GLN M C 1
ATOM 13814 O O . GLN M 1 28 ? -35.890 74.972 142.713 1.00 23.40 28 GLN M O 1
ATOM 13820 N N . ASN M 1 29 ? -34.536 74.964 140.914 1.00 22.69 29 ASN M N 1
ATOM 13821 C CA . ASN M 1 29 ? -35.652 75.061 139.974 1.00 24.37 29 ASN M CA 1
ATOM 13822 C C . ASN M 1 29 ? -35.797 73.902 138.925 1.00 25.66 29 ASN M C 1
ATOM 13823 O O . ASN M 1 29 ? -36.823 73.831 138.257 1.00 25.58 29 ASN M O 1
ATOM 13828 N N . ARG M 1 30 ? -34.841 72.997 138.821 1.00 25.22 30 ARG M N 1
ATOM 13829 C CA . ARG M 1 30 ? -35.008 71.849 137.902 1.00 24.44 30 ARG M CA 1
ATOM 13830 C C . ARG M 1 30 ? -35.861 70.744 138.560 1.00 24.12 30 ARG M C 1
ATOM 13831 O O . ARG M 1 30 ? -35.461 70.170 139.583 1.00 24.17 30 ARG M O 1
ATOM 13839 N N . PRO M 1 31 ? -37.039 70.459 138.002 1.00 23.60 31 PRO M N 1
ATOM 13840 C CA . PRO M 1 31 ? -37.766 69.276 138.507 1.00 24.15 31 PRO M CA 1
ATOM 13841 C C . PRO M 1 31 ? -37.006 67.957 138.266 1.00 24.43 31 PRO M C 1
ATOM 13842 O O . PRO M 1 31 ? -36.385 67.785 137.225 1.00 22.12 31 PRO M O 1
ATOM 13846 N N . HIS M 1 32 ? -37.030 67.079 139.250 1.00 24.60 32 HIS M N 1
ATOM 13847 C CA . HIS M 1 32 ? -36.439 65.763 139.154 1.00 25.58 32 HIS M CA 1
ATOM 13848 C C . HIS M 1 32 ? -37.533 64.719 139.423 1.00 26.98 32 HIS M C 1
ATOM 13849 O O . HIS M 1 32 ? -38.337 64.888 140.326 1.00 25.75 32 HIS M O 1
ATOM 13856 N N . TYR M 1 33 ? -37.461 63.587 138.718 1.00 26.41 33 TYR M N 1
ATOM 13857 C CA . TYR M 1 33 ? -38.421 62.511 138.845 1.00 26.53 33 TYR M CA 1
ATOM 13858 C C . TYR M 1 33 ? -37.892 61.385 139.716 1.00 29.18 33 TYR M C 1
ATOM 13859 O O . TYR M 1 33 ? -36.803 60.874 139.480 1.00 34.04 33 TYR M O 1
ATOM 13868 N N . TYR M 1 34 ? -38.661 60.970 140.698 1.00 27.96 34 TYR M N 1
ATOM 13869 C CA . TYR M 1 34 ? -38.275 59.833 141.540 1.00 30.42 34 TYR M CA 1
ATOM 13870 C C . TYR M 1 34 ? -38.728 58.522 140.868 1.00 32.49 34 TYR M C 1
ATOM 13871 O O . TYR M 1 34 ? -39.929 58.256 140.871 1.00 28.68 34 TYR M O 1
ATOM 13880 N N . CYS M 1 35 ? -37.792 57.743 140.282 1.00 35.71 35 CYS M N 1
ATOM 13881 C CA . CYS M 1 35 ? -38.197 56.476 139.530 1.00 36.89 35 CYS M CA 1
ATOM 13882 C C . CYS M 1 35 ? -38.306 55.263 140.398 1.00 37.52 35 CYS M C 1
ATOM 13883 O O . CYS M 1 35 ? -39.309 54.637 140.314 1.00 37.41 35 CYS M O 1
ATOM 13886 N N . PHE M 1 36 ? -37.304 54.919 141.224 1.00 35.27 36 PHE M N 1
ATOM 13887 C CA . PHE M 1 36 ? -37.437 53.769 142.132 1.00 32.31 36 PHE M CA 1
ATOM 13888 C C . PHE M 1 36 ? -36.419 53.781 143.249 1.00 33.79 36 PHE M C 1
ATOM 13889 O O . PHE M 1 36 ? -35.389 54.416 143.132 1.00 35.97 36 PHE M O 1
ATOM 13897 N N . GLU M 1 37 ? -36.745 53.111 144.348 1.00 39.67 37 GLU M N 1
ATOM 13898 C CA . GLU M 1 37 ? -35.816 52.926 145.446 1.00 43.35 37 GLU M CA 1
ATOM 13899 C C . GLU M 1 37 ? -34.729 51.936 145.039 1.00 46.09 37 GLU M C 1
ATOM 13900 O O . GLU M 1 37 ? -34.951 51.069 144.203 1.00 43.82 37 GLU M O 1
ATOM 13906 N N . ASP M 1 38 ? -33.523 52.136 145.549 1.00 48.23 38 ASP M N 1
ATOM 13907 C CA . ASP M 1 38 ? -32.411 51.225 145.265 1.00 45.56 38 ASP M CA 1
ATOM 13908 C C . ASP M 1 38 ? -32.703 49.854 145.872 1.00 43.83 38 ASP M C 1
ATOM 13909 O O . ASP M 1 38 ? -33.220 49.790 146.992 1.00 39.22 38 ASP M O 1
ATOM 13914 N N . SER M 1 39 ? -32.404 48.781 145.124 1.00 46.27 39 SER M N 1
ATOM 13915 C CA . SER M 1 39 ? -32.652 47.395 145.587 1.00 54.03 39 SER M CA 1
ATOM 13916 C C . SER M 1 39 ? -31.777 46.973 146.776 1.00 59.02 39 SER M C 1
ATOM 13917 O O . SER M 1 39 ? -32.225 46.221 147.638 1.00 59.58 39 SER M O 1
ATOM 13920 N N . ASN M 1 40 ? -30.532 47.449 146.800 1.00 58.78 40 ASN M N 1
ATOM 13921 C CA . ASN M 1 40 ? -29.548 47.029 147.799 1.00 67.47 40 ASN M CA 1
ATOM 13922 C C . ASN M 1 40 ? -29.561 47.795 149.121 1.00 74.68 40 ASN M C 1
ATOM 13923 O O . ASN M 1 40 ? -29.270 47.208 150.152 1.00 76.88 40 ASN M O 1
ATOM 13928 N N . TYR M 1 41 ? -29.851 49.101 149.093 1.00 80.91 41 TYR M N 1
ATOM 13929 C CA . TYR M 1 41 ? -29.897 49.919 150.320 1.00 73.48 41 TYR M CA 1
ATOM 13930 C C . TYR M 1 41 ? -31.157 50.726 150.388 1.00 62.88 41 TYR M C 1
ATOM 13931 O O . TYR M 1 41 ? -31.426 51.556 149.513 1.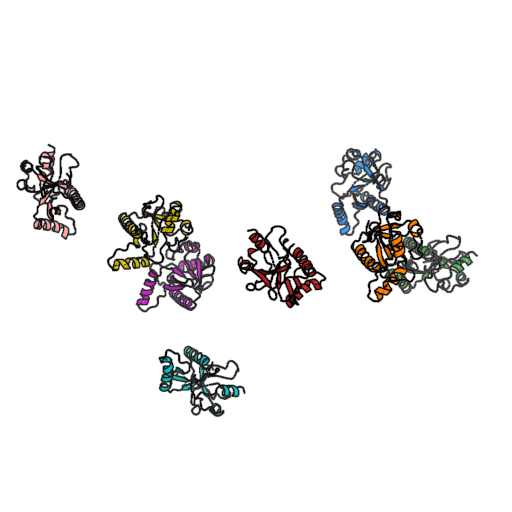00 63.27 41 TYR M O 1
ATOM 13940 N N . ASN M 1 42 ? -31.931 50.488 151.436 1.00 68.41 42 ASN M N 1
ATOM 13941 C CA . ASN M 1 42 ? -33.095 51.311 151.710 1.00 68.53 42 ASN M CA 1
ATOM 13942 C C . ASN M 1 42 ? -32.611 52.730 152.031 1.00 61.20 42 ASN M C 1
ATOM 13943 O O . ASN M 1 42 ? -31.535 52.925 152.602 1.00 59.39 42 ASN M O 1
ATOM 13948 N N . GLY M 1 43 ? -33.393 53.728 151.632 1.00 59.06 43 GLY M N 1
ATOM 13949 C CA . GLY M 1 43 ? -33.019 55.142 151.853 1.00 52.10 43 GLY M CA 1
ATOM 13950 C C . GLY M 1 43 ? -32.129 55.736 150.770 1.00 43.65 43 GLY M C 1
ATOM 13951 O O . GLY M 1 43 ? -31.727 56.887 150.880 1.00 50.03 43 GLY M O 1
ATOM 13952 N N . ILE M 1 44 ? -31.835 54.964 149.725 1.00 39.82 44 ILE M N 1
ATOM 13953 C CA . ILE M 1 44 ? -31.226 55.509 148.522 1.00 38.79 44 ILE M CA 1
ATOM 13954 C C . ILE M 1 44 ? -32.228 55.406 147.358 1.00 43.18 44 ILE M C 1
ATOM 13955 O O . ILE M 1 44 ? -32.862 54.356 147.162 1.00 42.94 44 ILE M O 1
ATOM 13960 N N . TYR M 1 45 ? -32.412 56.523 146.646 1.00 38.91 45 TYR M N 1
ATOM 13961 C CA . TYR M 1 45 ? -33.474 56.667 145.692 1.00 34.58 45 TYR M CA 1
ATOM 13962 C C . TYR M 1 45 ? -32.868 57.088 144.409 1.00 31.19 45 TYR M C 1
ATOM 13963 O O . TYR M 1 45 ? -32.002 57.943 144.395 1.00 29.24 45 TYR M O 1
ATOM 13972 N N . TRP M 1 46 ? -33.396 56.563 143.307 1.00 25.84 46 TRP M N 1
ATOM 13973 C CA . TRP M 1 46 ? -32.904 56.929 141.992 1.00 28.03 46 TRP M CA 1
ATOM 13974 C C . TRP M 1 46 ? -33.769 58.026 141.341 1.00 29.29 46 TRP M C 1
ATOM 13975 O O . TRP M 1 46 ? -34.993 57.911 141.261 1.00 28.99 46 TRP M O 1
ATOM 13994 N N . ILE M 1 48 ? -34.327 61.070 138.179 1.00 24.09 48 ILE M N 1
ATOM 13995 C CA . ILE M 1 48 ? -34.057 61.450 136.815 1.00 23.24 48 ILE M CA 1
ATOM 13996 C C . ILE M 1 48 ? -34.324 62.935 136.590 1.00 27.06 48 ILE M C 1
ATOM 13997 O O . ILE M 1 48 ? -35.430 63.436 136.834 1.00 32.25 48 ILE M O 1
ATOM 14002 N N . PRO M 1 49 ? -33.333 63.667 136.078 1.00 26.63 49 PRO M N 1
ATOM 14003 C CA . PRO M 1 49 ? -33.548 65.087 135.850 1.00 25.43 49 PRO M CA 1
ATOM 14004 C C . PRO M 1 49 ? -34.357 65.356 134.618 1.00 26.95 49 PRO M C 1
ATOM 14005 O O . PRO M 1 49 ? -34.181 64.626 133.632 1.00 29.07 49 PRO M O 1
ATOM 14009 N N . LEU M 1 50 ? -35.168 66.425 134.598 1.00 23.59 50 LEU M N 1
ATOM 14010 C CA . LEU M 1 50 ? -35.888 66.817 133.378 1.00 23.93 50 LEU M CA 1
ATOM 14011 C C . LEU M 1 50 ? -35.345 68.050 132.708 1.00 23.94 50 LEU M C 1
ATOM 14012 O O . LEU M 1 50 ? -34.690 68.892 133.354 1.00 22.67 50 LEU M O 1
ATOM 14017 N N . SER M 1 51 ? -35.594 68.152 131.410 1.00 26.23 51 SER M N 1
ATOM 14018 C CA . SER M 1 51 ? -35.276 69.349 130.621 1.00 25.74 51 SER M CA 1
ATOM 14019 C C . SER M 1 51 ? -36.435 69.627 129.695 1.00 30.35 51 SER M C 1
ATOM 14020 O O . SER M 1 51 ? -37.110 68.716 129.224 1.00 37.10 51 SER M O 1
ATOM 14023 N N . SER M 1 52 ? -36.728 70.896 129.433 1.00 28.07 52 SER M N 1
ATOM 14024 C CA . SER M 1 52 ? -37.767 71.234 128.520 1.00 25.10 52 SER M CA 1
ATOM 14025 C C . SER M 1 52 ? -37.195 71.595 127.149 1.00 26.35 52 SER M C 1
ATOM 14026 O O . SER M 1 52 ? -37.896 72.200 126.340 1.00 28.29 52 SER M O 1
ATOM 14029 N N . ARG M 1 53 ? -35.930 71.320 126.908 1.00 32.08 53 ARG M N 1
ATOM 14030 C CA . ARG M 1 53 ? -35.306 71.651 125.627 1.00 32.88 53 ARG M CA 1
ATOM 14031 C C . ARG M 1 53 ? -35.635 70.532 124.594 1.00 34.75 53 ARG M C 1
ATOM 14032 O O . ARG M 1 53 ? -34.778 69.730 124.219 1.00 33.92 53 ARG M O 1
ATOM 14040 N N . ILE M 1 54 ? -36.895 70.495 124.187 1.00 35.61 54 ILE M N 1
ATOM 14041 C CA . ILE M 1 54 ? -37.459 69.401 123.425 1.00 40.92 54 ILE M CA 1
ATOM 14042 C C . ILE M 1 54 ? -36.814 69.308 122.018 1.00 49.95 54 ILE M C 1
ATOM 14043 O O . ILE M 1 54 ? -36.499 68.209 121.580 1.00 52.21 54 ILE M O 1
ATOM 14048 N N . ASP M 1 55 ? -36.547 70.459 121.382 1.00 47.09 55 ASP M N 1
ATOM 14049 C CA . ASP M 1 55 ? -35.858 70.505 120.088 1.00 49.43 55 ASP M CA 1
ATOM 14050 C C . ASP M 1 55 ? -34.503 69.802 120.182 1.00 49.16 55 ASP M C 1
ATOM 14051 O O . ASP M 1 55 ? -34.187 68.948 119.355 1.00 59.01 55 ASP M O 1
ATOM 14056 N N . LYS M 1 56 ? -33.746 70.045 121.245 1.00 48.91 56 LYS M N 1
ATOM 14057 C CA . LYS M 1 56 ? -32.457 69.368 121.401 1.00 43.35 56 LYS M CA 1
ATOM 14058 C C . LYS M 1 56 ? -32.626 67.872 121.636 1.00 48.28 56 LYS M C 1
ATOM 14059 O O . LYS M 1 56 ? -31.945 67.049 121.011 1.00 54.80 56 LYS M O 1
ATOM 14065 N N . TYR M 1 57 ? -33.497 67.504 122.571 1.00 48.10 57 TYR M N 1
ATOM 14066 C CA . TYR M 1 57 ? -33.546 66.112 123.010 1.00 45.47 57 TYR M CA 1
ATOM 14067 C C . TYR M 1 57 ? -34.286 65.187 122.003 1.00 44.24 57 TYR M C 1
ATOM 14068 O O . TYR M 1 57 ? -33.968 64.013 121.953 1.00 42.32 57 TYR M O 1
ATOM 14077 N N . LYS M 1 58 ? -35.191 65.753 121.205 1.00 43.59 58 LYS M N 1
ATOM 14078 C CA . LYS M 1 58 ? -35.831 65.047 120.090 1.00 51.90 58 LYS M CA 1
ATOM 14079 C C . LYS M 1 58 ? -34.788 64.582 119.079 1.00 55.82 58 LYS M C 1
ATOM 14080 O O . LYS M 1 58 ? -34.871 63.468 118.601 1.00 59.11 58 LYS M O 1
ATOM 14083 N N . LYS M 1 59 ? -33.817 65.431 118.758 1.00 54.75 59 LYS M N 1
ATOM 14084 C CA . LYS M 1 59 ? -32.753 65.020 117.841 1.00 60.40 59 LYS M CA 1
ATOM 14085 C C . LYS M 1 59 ? -31.950 63.843 118.379 1.00 55.41 59 LYS M C 1
ATOM 14086 O O . LYS M 1 59 ? -31.536 62.971 117.617 1.00 62.97 59 LYS M O 1
ATOM 14092 N N . ILE M 1 60 ? -31.763 63.789 119.680 1.00 47.99 60 ILE M N 1
ATOM 14093 C CA . ILE M 1 60 ? -31.011 62.701 120.230 1.00 53.97 60 ILE M CA 1
ATOM 14094 C C . ILE M 1 60 ? -31.817 61.412 120.152 1.00 55.75 60 ILE M C 1
ATOM 14095 O O . ILE M 1 60 ? -31.260 60.372 119.796 1.00 58.61 60 ILE M O 1
ATOM 14100 N N . VAL M 1 61 ? -33.105 61.496 120.471 1.00 46.56 61 VAL M N 1
ATOM 14101 C CA . VAL M 1 61 ? -34.008 60.366 120.340 1.00 48.38 61 VAL M CA 1
ATOM 14102 C C . VAL M 1 61 ? -34.012 59.827 118.900 1.00 54.46 61 VAL M C 1
ATOM 14103 O O . VAL M 1 61 ? -33.869 58.624 118.688 1.00 56.81 61 VAL M O 1
ATOM 14107 N N . SER M 1 62 ? -34.146 60.732 117.932 1.00 50.33 62 SER M N 1
ATOM 14108 C CA . SER M 1 62 ? -34.236 60.376 116.527 1.00 54.64 62 SER M CA 1
ATOM 14109 C C . SER M 1 62 ? -32.932 59.714 115.964 1.00 53.90 62 SER M C 1
ATOM 14110 O O . SER M 1 62 ? -33.005 58.979 114.997 1.00 55.62 62 SER M O 1
ATOM 14113 N N . LYS M 1 63 ? -31.783 59.925 116.605 1.00 57.89 63 LYS M N 1
ATOM 14114 C CA . LYS M 1 63 ? -30.568 59.177 116.275 1.00 65.58 63 LYS M CA 1
ATOM 14115 C C . LYS M 1 63 ? -30.808 57.674 116.355 1.00 66.82 63 LYS M C 1
ATOM 14116 O O . LYS M 1 63 ? -30.299 56.912 115.521 1.00 68.70 63 LYS M O 1
ATOM 14122 N N . ARG M 1 64 ? -31.567 57.231 117.353 1.00 59.84 64 ARG M N 1
ATOM 14123 C CA . ARG M 1 64 ? -31.855 55.793 117.489 1.00 63.28 64 ARG M CA 1
ATOM 14124 C C . ARG M 1 64 ? -33.106 55.377 116.754 1.00 64.17 64 ARG M C 1
ATOM 14125 O O . ARG M 1 64 ? -33.143 54.366 116.058 1.00 65.50 64 ARG M O 1
ATOM 14133 N N . THR M 1 65 ? -34.123 56.191 116.920 1.00 59.89 65 THR M N 1
ATOM 14134 C CA . THR M 1 65 ? -35.418 55.986 116.324 1.00 61.61 65 THR M CA 1
ATOM 14135 C C . THR M 1 65 ? -35.376 55.901 114.781 1.00 62.54 65 THR M C 1
ATOM 14136 O O . THR M 1 65 ? -36.037 55.062 114.170 1.00 60.63 65 THR M O 1
ATOM 14140 N N . GLY M 1 66 ? -34.545 56.741 114.175 1.00 68.39 66 GLY M N 1
ATOM 14141 C CA . GLY M 1 66 ? -34.368 56.754 112.733 1.00 70.98 66 GLY M CA 1
ATOM 14142 C C . GLY M 1 66 ? -33.676 55.511 112.192 1.00 71.71 66 GLY M C 1
ATOM 14143 O O . GLY M 1 66 ? -33.738 55.258 110.995 1.00 74.37 66 GLY M O 1
ATOM 14144 N N . LYS M 1 67 ? -32.979 54.779 113.066 1.00 64.17 67 LYS M N 1
ATOM 14145 C CA . LYS M 1 67 ? -32.438 53.452 112.772 1.00 59.30 67 LYS M CA 1
ATOM 14146 C C . LYS M 1 67 ? -33.321 52.308 113.290 1.00 62.51 67 LYS M C 1
ATOM 14147 O O . LYS M 1 67 ? -32.823 51.218 113.539 1.00 58.54 67 LYS M O 1
ATOM 14153 N N . GLY M 1 68 ? -34.612 52.563 113.512 1.00 64.70 68 GLY M N 1
ATOM 14154 C CA . GLY M 1 68 ? -35.526 51.534 113.986 1.00 61.90 68 GLY M CA 1
ATOM 14155 C C . GLY M 1 68 ? -35.305 51.017 115.405 1.00 67.10 68 GLY M C 1
ATOM 14156 O O . GLY M 1 68 ? -35.799 49.957 115.752 1.00 66.76 68 GLY M O 1
ATOM 14157 N N . ARG M 1 69 ? -34.560 51.742 116.231 1.00 71.12 69 ARG M N 1
ATOM 14158 C CA . ARG M 1 69 ? -34.324 51.314 117.617 1.00 75.86 69 ARG M CA 1
ATOM 14159 C C . ARG M 1 69 ? -35.041 52.230 118.617 1.00 70.30 69 ARG M C 1
ATOM 14160 O O . ARG M 1 69 ? -35.277 53.408 118.337 1.00 70.45 69 ARG M O 1
ATOM 14168 N N . ASN M 1 70 ? -35.384 51.684 119.777 1.00 64.98 70 ASN M N 1
ATOM 14169 C CA . ASN M 1 70 ? -35.851 52.495 120.904 1.00 64.09 70 ASN M CA 1
ATOM 14170 C C . ASN M 1 70 ? -34.732 53.350 121.507 1.00 62.08 70 ASN M C 1
ATOM 14171 O O . ASN M 1 70 ? -33.567 52.929 121.543 1.00 52.63 70 ASN M O 1
ATOM 14176 N N . CYS M 1 71 ? -35.084 54.546 121.990 1.00 57.45 71 CYS M N 1
ATOM 14177 C CA . CYS M 1 71 ? -34.141 55.379 122.767 1.00 47.46 71 CYS M CA 1
ATOM 14178 C C . CYS M 1 71 ? -34.452 55.178 124.216 1.00 41.59 71 CYS M C 1
ATOM 14179 O O . CYS M 1 71 ? -35.539 55.523 124.647 1.00 35.47 71 CYS M O 1
ATOM 14182 N N . ASP M 1 72 ? -33.535 54.583 124.964 1.00 38.32 72 ASP M N 1
ATOM 14183 C CA . ASP M 1 72 ? -33.724 54.424 126.394 1.00 35.90 72 ASP M CA 1
ATOM 14184 C C . ASP M 1 72 ? -33.158 55.583 127.211 1.00 36.13 72 ASP M C 1
ATOM 14185 O O . ASP M 1 72 ? -33.497 55.719 128.385 1.00 29.41 72 ASP M O 1
ATOM 14190 N N . ILE M 1 73 ? -32.197 56.310 126.653 1.00 35.02 73 ILE M N 1
ATOM 14191 C CA . ILE M 1 73 ? -31.439 57.277 127.465 1.00 38.86 73 ILE M CA 1
ATOM 14192 C C . ILE M 1 73 ? -32.200 58.613 127.614 1.00 34.94 73 ILE M C 1
ATOM 14193 O O . ILE M 1 73 ? -31.904 59.391 128.499 1.00 43.09 73 ILE M O 1
ATOM 14198 N N . ILE M 1 74 ? -33.148 58.849 126.719 1.00 35.01 74 ILE M N 1
ATOM 14199 C CA . ILE M 1 74 ? -34.037 59.974 126.750 1.00 37.56 74 ILE M CA 1
ATOM 14200 C C . ILE M 1 74 ? -35.462 59.562 126.374 1.00 41.89 74 ILE M C 1
ATOM 14201 O O . ILE M 1 74 ? -35.673 58.792 125.441 1.00 39.10 74 ILE M O 1
ATOM 14206 N N . HIS M 1 75 ? -36.421 60.020 127.166 1.00 40.72 75 HIS M N 1
ATOM 14207 C CA . HIS M 1 75 ? -37.818 59.762 126.923 1.00 39.12 75 HIS M CA 1
ATOM 14208 C C . HIS M 1 75 ? -38.579 61.094 127.086 1.00 40.52 75 HIS M C 1
ATOM 14209 O O . HIS M 1 75 ? -38.427 61.790 128.084 1.00 35.47 75 HIS M O 1
ATOM 14216 N N . ILE M 1 76 ? -39.376 61.421 126.078 1.00 40.47 76 ILE M N 1
ATOM 14217 C CA . ILE M 1 76 ? -40.121 62.641 126.024 1.00 35.49 76 ILE M CA 1
ATOM 14218 C C . ILE M 1 76 ? -41.580 62.295 126.176 1.00 42.23 76 ILE M C 1
ATOM 14219 O O . ILE M 1 76 ? -42.113 61.460 125.451 1.00 40.60 76 ILE M O 1
ATOM 14224 N N . VAL M 1 77 ? -42.235 62.932 127.138 1.00 40.18 77 VAL M N 1
ATOM 14225 C CA . VAL M 1 77 ? -43.632 62.754 127.316 1.00 39.31 77 VAL M CA 1
ATOM 14226 C C . VAL M 1 77 ? -44.312 64.037 127.845 1.00 44.16 77 VAL M C 1
ATOM 14227 O O . VAL M 1 77 ? -43.687 64.856 128.510 1.00 43.53 77 VAL M O 1
ATOM 14231 N N . LYS M 1 78 ? -45.595 64.191 127.515 1.00 43.58 78 LYS M N 1
ATOM 14232 C CA . LYS M 1 78 ? -46.408 65.308 127.986 1.00 45.27 78 LYS M CA 1
ATOM 14233 C C . LYS M 1 78 ? -46.778 65.044 129.423 1.00 36.38 78 LYS M C 1
ATOM 14234 O O . LYS M 1 78 ? -47.370 64.012 129.732 1.00 35.07 78 LYS M O 1
ATOM 14240 N N . LEU M 1 79 ? -46.430 65.968 130.316 1.00 37.95 79 LEU M N 1
ATOM 14241 C CA . LEU M 1 79 ? -46.815 65.827 131.740 1.00 39.16 79 LEU M CA 1
ATOM 14242 C C . LEU M 1 79 ? -48.219 66.360 131.977 1.00 37.09 79 LEU M C 1
ATOM 14243 O O . LEU M 1 79 ? -48.846 66.906 131.080 1.00 38.00 79 LEU M O 1
ATOM 14248 N N . ASP M 1 80 ? -48.692 66.218 133.201 1.00 38.05 80 ASP M N 1
ATOM 14249 C CA . ASP M 1 80 ? -50.045 66.676 133.545 1.00 41.02 80 ASP M CA 1
ATOM 14250 C C . ASP M 1 80 ? -50.181 68.230 133.526 1.00 41.02 80 ASP M C 1
ATOM 14251 O O . ASP M 1 80 ? -51.284 68.732 133.685 1.00 40.27 80 ASP M O 1
ATOM 14256 N N . ASP M 1 81 ? -49.085 68.961 133.322 1.00 36.41 81 ASP M N 1
ATOM 14257 C CA . ASP M 1 81 ? -49.167 70.391 133.059 1.00 37.96 81 ASP M CA 1
ATOM 14258 C C . ASP M 1 81 ? -49.410 70.664 131.579 1.00 38.87 81 ASP M C 1
ATOM 14259 O O . ASP M 1 81 ? -49.379 71.811 131.143 1.00 34.92 81 ASP M O 1
ATOM 14264 N N . SER M 1 82 ? -49.597 69.592 130.810 1.00 40.71 82 SER M N 1
ATOM 14265 C CA . SER M 1 82 ? -49.925 69.643 129.400 1.00 37.41 82 SER M CA 1
ATOM 14266 C C . SER M 1 82 ? -48.775 70.103 128.524 1.00 40.05 82 SER M C 1
ATOM 14267 O O . SER M 1 82 ? -48.977 70.372 127.343 1.00 40.89 82 SER M O 1
ATOM 14270 N N . HIS M 1 83 ? -47.552 70.102 129.054 1.00 40.02 83 HIS M N 1
ATOM 14271 C CA . HIS M 1 83 ? -46.390 70.359 128.234 1.00 40.89 83 HIS M CA 1
ATOM 14272 C C . HIS M 1 83 ? -45.441 69.170 128.199 1.00 36.98 83 HIS M C 1
ATOM 14273 O O . HIS M 1 83 ? -45.380 68.367 129.132 1.00 33.81 83 HIS M O 1
ATOM 14280 N N . GLU M 1 84 ? -44.674 69.105 127.121 1.00 41.95 84 GLU M N 1
ATOM 14281 C CA . GLU M 1 84 ? -43.705 68.034 126.908 1.00 40.76 84 GLU M CA 1
ATOM 14282 C C . GLU M 1 84 ? -42.471 68.243 127.733 1.00 34.43 84 GLU M C 1
ATOM 14283 O O . GLU M 1 84 ? -41.956 69.322 127.776 1.00 34.63 84 GLU M O 1
ATOM 14289 N N . SER M 1 85 ? -41.986 67.172 128.357 1.00 31.70 85 SER M N 1
ATOM 14290 C CA . SER M 1 85 ? -40.742 67.192 129.093 1.00 31.30 85 SER M CA 1
ATOM 14291 C C . SER M 1 85 ? -39.830 66.050 128.630 1.00 34.17 85 SER M C 1
ATOM 14292 O O . SER M 1 85 ? -40.300 64.912 128.448 1.00 32.64 85 SER M O 1
ATOM 14295 N N . ALA M 1 86 ? -38.530 66.316 128.540 1.00 30.18 86 ALA M N 1
ATOM 14296 C CA . ALA M 1 86 ? -37.520 65.281 128.349 1.00 28.96 86 ALA M CA 1
ATOM 14297 C C . ALA M 1 86 ? -36.978 64.748 129.658 1.00 32.16 86 ALA M C 1
ATOM 14298 O O . ALA M 1 86 ? -36.494 65.499 130.526 1.00 29.17 86 ALA M O 1
ATOM 14300 N N . PHE M 1 87 ? -37.072 63.430 129.821 1.00 28.79 87 PHE M N 1
ATOM 14301 C CA . PHE M 1 87 ? -36.517 62.747 130.954 1.00 26.23 87 PHE M CA 1
ATOM 14302 C C . PHE M 1 87 ? -35.106 62.359 130.519 1.00 30.45 87 PHE M C 1
ATOM 14303 O O . PHE M 1 87 ? -34.955 61.497 129.634 1.00 33.48 87 PHE M O 1
ATOM 14311 N N . LEU M 1 88 ? -34.070 62.934 131.138 1.00 29.78 88 LEU M N 1
ATOM 14312 C CA . LEU M 1 88 ? -32.690 62.589 130.788 1.00 31.08 88 LEU M CA 1
ATOM 14313 C C . LEU M 1 88 ? -32.246 61.384 131.615 1.00 29.13 88 LEU M C 1
ATOM 14314 O O . LEU M 1 88 ? -31.487 61.477 132.595 1.00 28.83 88 LEU M O 1
ATOM 14319 N N . ILE M 1 89 ? -32.722 60.223 131.188 1.00 28.78 89 ILE M N 1
ATOM 14320 C CA . ILE M 1 89 ? -32.486 58.998 131.923 1.00 27.55 89 ILE M CA 1
ATOM 14321 C C . ILE M 1 89 ? -30.990 58.678 131.940 1.00 25.56 89 ILE M C 1
ATOM 14322 O O . ILE M 1 89 ? -30.442 58.155 132.945 1.00 26.10 89 ILE M O 1
ATOM 14327 N N . GLN M 1 90 ? -30.329 59.025 130.845 1.00 29.77 90 GLN M N 1
ATOM 14328 C CA . GLN M 1 90 ? -28.828 59.015 130.777 1.00 34.77 90 GLN M CA 1
ATOM 14329 C C . GLN M 1 90 ? -28.153 59.562 132.013 1.00 35.87 90 GLN M C 1
ATOM 14330 O O . GLN M 1 90 ? -27.085 59.063 132.422 1.00 36.41 90 GLN M O 1
ATOM 14336 N N . ASP M 1 91 ? -28.789 60.565 132.656 1.00 35.18 91 ASP M N 1
ATOM 14337 C CA . ASP M 1 91 ? -28.130 61.347 133.713 1.00 31.98 91 ASP M CA 1
ATOM 14338 C C . ASP M 1 91 ? -28.739 61.078 135.051 1.00 33.39 91 ASP M C 1
ATOM 14339 O O . ASP M 1 91 ? -28.662 61.892 135.977 1.00 32.28 91 ASP M O 1
ATOM 14352 N N . PHE M 1 93 ? -29.362 59.470 138.791 1.00 28.36 93 PHE M N 1
ATOM 14353 C CA . PHE M 1 93 ? -28.438 59.414 139.901 1.00 28.15 93 PHE M CA 1
ATOM 14354 C C . PHE M 1 93 ? -29.092 59.106 141.180 1.00 29.63 93 PHE M C 1
ATOM 14355 O O . PHE M 1 93 ? -30.303 59.281 141.309 1.00 37.99 93 PHE M O 1
ATOM 14363 N N . PRO M 1 94 ? -28.314 58.665 142.187 1.00 30.16 94 PRO M N 1
ATOM 14364 C CA . PRO M 1 94 ? -28.902 58.375 143.468 1.00 29.51 94 PRO M CA 1
ATOM 14365 C C . PRO M 1 94 ? -28.892 59.491 144.498 1.00 29.41 94 PRO M C 1
ATOM 14366 O O . PRO M 1 94 ? -28.076 60.372 144.441 1.00 32.29 94 PRO M O 1
ATOM 14370 N N . ILE M 1 95 ? -29.783 59.402 145.464 1.00 30.81 95 ILE M N 1
ATOM 14371 C CA . ILE M 1 95 ? -29.913 60.419 146.458 1.00 35.52 95 ILE M CA 1
ATOM 14372 C C . ILE M 1 95 ? -30.499 59.830 147.722 1.00 35.74 95 ILE M C 1
ATOM 14373 O O . ILE M 1 95 ? -31.079 58.753 147.704 1.00 36.23 95 ILE M O 1
ATOM 14378 N N . SER M 1 96 ? -30.399 60.561 148.832 1.00 38.82 96 SER M N 1
ATOM 14379 C CA . SER M 1 96 ? -31.052 60.166 150.079 1.00 35.10 96 SER M CA 1
ATOM 14380 C C . SER M 1 96 ? -32.025 61.214 150.487 1.00 36.57 96 SER M C 1
ATOM 14381 O O . SER M 1 96 ? -32.006 62.350 149.986 1.00 38.61 96 SER M O 1
ATOM 14384 N N . ASP M 1 97 ? -32.839 60.845 151.449 1.00 40.40 97 ASP M N 1
ATOM 14385 C CA . ASP M 1 97 ? -33.982 61.638 151.873 1.00 46.10 97 ASP M CA 1
ATOM 14386 C C . ASP M 1 97 ? -33.651 63.050 152.316 1.00 43.06 97 ASP M C 1
ATOM 14387 O O . ASP M 1 97 ? -34.427 63.989 152.060 1.00 41.99 97 ASP M O 1
ATOM 14392 N N . LYS M 1 98 ? -32.524 63.226 152.984 1.00 43.82 98 LYS M N 1
ATOM 14393 C CA . LYS M 1 98 ? -32.209 64.525 153.567 1.00 46.89 98 LYS M CA 1
ATOM 14394 C C . LYS M 1 98 ? -31.875 65.584 152.499 1.00 44.81 98 LYS M C 1
ATOM 14395 O O . LYS M 1 98 ? -31.841 66.780 152.790 1.00 49.14 98 LYS M O 1
ATOM 14401 N N . TYR M 1 99 ? -31.616 65.144 151.277 1.00 40.44 99 TYR M N 1
ATOM 14402 C CA . TYR M 1 99 ? -31.321 66.052 150.191 1.00 38.88 99 TYR M CA 1
ATOM 14403 C C . TYR M 1 99 ? -32.558 66.480 149.376 1.00 36.11 99 TYR M C 1
ATOM 14404 O O . TYR M 1 99 ? -32.439 67.299 148.462 1.00 35.34 99 TYR M O 1
ATOM 14413 N N . ILE M 1 100 ? -33.729 65.953 149.715 1.00 32.91 100 ILE M N 1
ATOM 14414 C CA . ILE M 1 100 ? -34.936 66.349 149.053 1.00 32.98 100 ILE M CA 1
ATOM 14415 C C . ILE M 1 100 ? -35.476 67.631 149.684 1.00 36.85 100 ILE M C 1
ATOM 14416 O O . ILE M 1 100 ? -35.662 67.699 150.897 1.00 33.54 100 ILE M O 1
ATOM 14421 N N . GLU M 1 101 ? -35.776 68.643 148.873 1.00 35.00 101 GLU M N 1
ATOM 14422 C CA . GLU M 1 101 ? -36.269 69.915 149.423 1.00 34.91 101 GLU M CA 1
ATOM 14423 C C . GLU M 1 101 ? -37.770 69.904 149.599 1.00 31.02 101 GLU M C 1
ATOM 14424 O O . GLU M 1 101 ? -38.266 70.230 150.653 1.00 29.36 101 GLU M O 1
ATOM 14430 N N . ARG M 1 102 ? -38.497 69.552 148.550 1.00 31.36 102 ARG M N 1
ATOM 14431 C CA . ARG M 1 102 ? -39.929 69.577 148.588 1.00 27.67 102 ARG M CA 1
ATOM 14432 C C . ARG M 1 102 ? -40.505 68.928 147.340 1.00 31.76 102 ARG M C 1
ATOM 14433 O O . ARG M 1 102 ? -39.787 68.737 146.341 1.00 30.97 102 ARG M O 1
ATOM 14441 N N . GLU M 1 103 ? -41.829 68.765 147.354 1.00 29.23 103 GLU M N 1
ATOM 14442 C CA . GLU M 1 103 ? -42.591 68.417 146.181 1.00 34.49 103 GLU M CA 1
ATOM 14443 C C . GLU M 1 103 ? -42.596 69.532 145.135 1.00 35.21 103 GLU M C 1
ATOM 14444 O O . GLU M 1 103 ? -42.572 70.723 145.469 1.00 36.09 103 GLU M O 1
ATOM 14450 N N . TYR M 1 104 ? -42.580 69.150 143.865 1.00 33.09 104 TYR M N 1
ATOM 14451 C CA . TYR M 1 104 ? -42.716 70.100 142.754 1.00 31.26 104 TYR M CA 1
ATOM 14452 C C . TYR M 1 104 ? -44.193 70.184 142.504 1.00 29.62 104 TYR M C 1
ATOM 14453 O O . TYR M 1 104 ? -44.835 69.156 142.419 1.00 29.86 104 TYR M O 1
ATOM 14462 N N . THR M 1 105 ? -44.722 71.396 142.417 1.00 31.99 105 THR M N 1
ATOM 14463 C CA . THR M 1 105 ? -46.186 71.616 142.414 1.00 30.70 105 THR M CA 1
ATOM 14464 C C . THR M 1 105 ? -46.760 72.251 141.185 1.00 29.45 105 THR M C 1
ATOM 14465 O O . THR M 1 105 ? -46.069 72.914 140.419 1.00 33.49 105 THR M O 1
ATOM 14469 N N . ILE M 1 106 ? -48.038 71.949 140.976 1.00 33.24 106 ILE M N 1
ATOM 14470 C CA . ILE M 1 106 ? -48.854 72.606 140.012 1.00 33.73 106 ILE M CA 1
ATOM 14471 C C . ILE M 1 106 ? -50.054 73.174 140.806 1.00 35.77 106 ILE M C 1
ATOM 14472 O O . ILE M 1 106 ? -50.863 72.414 141.339 1.00 35.28 106 ILE M O 1
ATOM 14477 N N . ALA M 1 107 ? -50.126 74.508 140.874 1.00 43.66 107 ALA M N 1
ATOM 14478 C CA . ALA M 1 107 ? -51.183 75.214 141.631 1.00 49.01 107 ALA M CA 1
ATOM 14479 C C . ALA M 1 107 ? -51.362 74.617 143.023 1.00 49.71 107 ALA M C 1
ATOM 14480 O O . ALA M 1 107 ? -52.458 74.254 143.411 1.00 51.67 107 ALA M O 1
ATOM 14482 N N . GLY M 1 108 ? -50.262 74.394 143.722 1.00 56.26 108 GLY M N 1
ATOM 14483 C CA . GLY M 1 108 ? -50.335 73.822 145.056 1.00 53.01 108 GLY M CA 1
ATOM 14484 C C . GLY M 1 108 ? -50.653 72.336 145.189 1.00 56.10 108 GLY M C 1
ATOM 14485 O O . GLY M 1 108 ? -50.719 71.831 146.305 1.00 53.73 108 GLY M O 1
ATOM 14486 N N . ASN M 1 109 ? -50.859 71.620 144.082 1.00 48.92 109 ASN M N 1
ATOM 14487 C CA . ASN M 1 109 ? -50.877 70.158 144.125 1.00 49.18 109 ASN M CA 1
ATOM 14488 C C . ASN M 1 109 ? -49.512 69.588 143.701 1.00 44.87 109 ASN M C 1
ATOM 14489 O O . ASN M 1 109 ? -48.731 70.246 143.027 1.00 42.73 109 ASN M O 1
ATOM 14494 N N . HIS M 1 110 ? -49.267 68.348 144.077 1.00 38.51 110 HIS M N 1
ATOM 14495 C CA . HIS M 1 110 ? -48.027 67.678 143.746 1.00 38.04 110 HIS M CA 1
ATOM 14496 C C . HIS M 1 110 ? -48.037 67.207 142.297 1.00 32.76 110 HIS M C 1
ATOM 14497 O O . HIS M 1 110 ? -48.855 66.393 141.932 1.00 34.22 110 HIS M O 1
ATOM 14504 N N . LEU M 1 111 ? -47.159 67.735 141.472 1.00 28.33 111 LEU M N 1
ATOM 14505 C CA . LEU M 1 111 ? -47.059 67.235 140.078 1.00 30.80 111 LEU M CA 1
ATOM 14506 C C . LEU M 1 111 ? -46.441 65.847 140.097 1.00 34.44 111 LEU M C 1
ATOM 14507 O O . LEU M 1 111 ? -45.459 65.605 140.821 1.00 30.90 111 LEU M O 1
ATOM 14512 N N . ARG M 1 112 ? -47.065 64.914 139.394 1.00 38.32 112 ARG M N 1
ATOM 14513 C CA . ARG M 1 112 ? -46.559 63.549 139.351 1.00 39.75 112 ARG M CA 1
ATOM 14514 C C . ARG M 1 112 ? -46.961 62.915 138.054 1.00 39.47 112 ARG M C 1
ATOM 14515 O O . ARG M 1 112 ? -47.741 63.495 137.262 1.00 35.87 112 ARG M O 1
ATOM 14523 N N . LEU M 1 113 ? -46.318 61.794 137.739 1.00 38.09 113 LEU M N 1
ATOM 14524 C CA . LEU M 1 113 ? -46.567 61.145 136.450 1.00 38.98 113 LEU M CA 1
ATOM 14525 C C . LEU M 1 113 ? -47.734 60.173 136.679 1.00 40.44 113 LEU M C 1
ATOM 14526 O O . LEU M 1 113 ? -47.530 59.026 137.030 1.00 31.32 113 LEU M O 1
ATOM 14531 N N . THR M 1 114 ? -48.966 60.685 136.556 1.00 39.01 114 THR M N 1
ATOM 14532 C CA . THR M 1 114 ? -50.174 59.904 136.921 1.00 38.76 114 THR M CA 1
ATOM 14533 C C . THR M 1 114 ? -50.471 58.813 135.912 1.00 36.34 114 THR M C 1
ATOM 14534 O O . THR M 1 114 ? -51.054 57.804 136.273 1.00 38.38 114 THR M O 1
ATOM 14538 N N . SER M 1 115 ? -50.114 59.047 134.649 1.00 34.13 115 SER M N 1
ATOM 14539 C CA . SER M 1 115 ? -50.291 58.054 133.613 1.00 37.12 115 SER M CA 1
ATOM 14540 C C . SER M 1 115 ? -49.373 56.849 133.850 1.00 39.41 115 SER M C 1
ATOM 14541 O O . SER M 1 115 ? -48.197 56.863 133.483 1.00 36.51 115 SER M O 1
ATOM 14544 N N . GLU M 1 116 ? -49.934 55.782 134.401 1.00 41.40 116 GLU M N 1
ATOM 14545 C CA . GLU M 1 116 ? -49.151 54.609 134.740 1.00 42.44 116 GLU M CA 1
ATOM 14546 C C . GLU M 1 116 ? -48.425 53.987 133.554 1.00 38.63 116 GLU M C 1
ATOM 14547 O O . GLU M 1 116 ? -47.333 53.487 133.720 1.00 41.46 116 GLU M O 1
ATOM 14553 N N . HIS M 1 117 ? -48.992 54.016 132.364 1.00 35.49 117 HIS M N 1
ATOM 14554 C CA . HIS M 1 117 ? -48.276 53.392 131.250 1.00 42.43 117 HIS M CA 1
ATOM 14555 C C . HIS M 1 117 ? -46.983 54.138 130.887 1.00 39.92 117 HIS M C 1
ATOM 14556 O O . HIS M 1 117 ? -46.043 53.546 130.382 1.00 40.60 117 HIS M O 1
ATOM 14563 N N . ALA M 1 118 ? -46.958 55.449 131.115 1.00 44.30 118 ALA M N 1
ATOM 14564 C CA . ALA M 1 118 ? -45.752 56.224 130.830 1.00 39.88 118 ALA M CA 1
ATOM 14565 C C . ALA M 1 118 ? -44.740 55.933 131.906 1.00 37.17 118 ALA M C 1
ATOM 14566 O O . ALA M 1 118 ? -43.572 55.752 131.627 1.00 35.62 118 ALA M O 1
ATOM 14568 N N . ALA M 1 119 ? -45.190 55.901 133.153 1.00 33.40 119 ALA M N 1
ATOM 14569 C CA . ALA M 1 119 ? -44.291 55.617 134.245 1.00 34.13 119 ALA M CA 1
ATOM 14570 C C . ALA M 1 119 ? -43.605 54.283 134.030 1.00 40.04 119 ALA M C 1
ATOM 14571 O O . ALA M 1 119 ? -42.425 54.124 134.342 1.00 38.16 119 ALA M O 1
ATOM 14573 N N . LYS M 1 120 ? -44.373 53.303 133.551 1.00 39.74 120 LYS M N 1
ATOM 14574 C CA . LYS M 1 120 ? -43.868 51.943 133.418 1.00 40.77 120 LYS M CA 1
ATOM 14575 C C . LYS M 1 120 ? -42.823 51.894 132.317 1.00 34.51 120 LYS M C 1
ATOM 14576 O O . LYS M 1 120 ? -41.786 51.302 132.486 1.00 34.74 120 LYS M O 1
ATOM 14582 N N . GLU M 1 121 ? -43.077 52.562 131.218 1.00 31.14 121 GLU M N 1
ATOM 14583 C CA . GLU M 1 121 ? -42.103 52.642 130.175 1.00 37.15 121 GLU M CA 1
ATOM 14584 C C . GLU M 1 121 ? -40.787 53.351 130.640 1.00 40.44 121 GLU M C 1
ATOM 14585 O O . GLU M 1 121 ? -39.683 52.934 130.263 1.00 40.88 121 GLU M O 1
ATOM 14591 N N . ILE M 1 122 ? -40.918 54.406 131.454 1.00 35.38 122 ILE M N 1
ATOM 14592 C CA . ILE M 1 122 ? -39.774 55.118 131.974 1.00 35.14 122 ILE M CA 1
ATOM 14593 C C . ILE M 1 122 ? -39.010 54.260 132.946 1.00 33.37 122 ILE M C 1
ATOM 14594 O O . ILE M 1 122 ? -37.793 54.231 132.910 1.00 35.02 122 ILE M O 1
ATOM 14599 N N . GLU M 1 123 ? -39.718 53.562 133.820 1.00 31.54 123 GLU M N 1
ATOM 14600 C CA A GLU M 1 123 ? -39.082 52.695 134.770 0.60 31.96 123 GLU M CA 1
ATOM 14601 C CA B GLU M 1 123 ? -39.063 52.674 134.748 0.40 31.03 123 GLU M CA 1
ATOM 14602 C C . GLU M 1 123 ? -38.244 51.629 134.022 1.00 34.41 123 GLU M C 1
ATOM 14603 O O . GLU M 1 123 ? -37.117 51.312 134.415 1.00 34.21 123 GLU M O 1
ATOM 14614 N N . GLN M 1 124 ? -38.790 51.061 132.965 1.00 35.58 124 GLN M N 1
ATOM 14615 C CA . GLN M 1 124 ? -38.048 50.013 132.236 1.00 38.63 124 GLN M CA 1
ATOM 14616 C C . GLN M 1 124 ? -36.819 50.576 131.577 1.00 38.77 124 GLN M C 1
ATOM 14617 O O . GLN M 1 124 ? -35.769 49.931 131.597 1.00 31.99 124 GLN M O 1
ATOM 14623 N N . LYS M 1 125 ? -36.961 51.737 130.930 1.00 36.30 125 LYS M N 1
ATOM 14624 C CA . LYS M 1 125 ? -35.812 52.409 130.330 1.00 32.27 125 LYS M CA 1
ATOM 14625 C C . LYS M 1 125 ? -34.723 52.700 131.376 1.00 32.03 125 LYS M C 1
ATOM 14626 O O . LYS M 1 125 ? -33.560 52.485 131.135 1.00 27.78 125 LYS M O 1
ATOM 14632 N N . ALA M 1 126 ? -35.141 53.065 132.584 1.00 32.21 126 ALA M N 1
ATOM 14633 C CA . ALA M 1 126 ? -34.243 53.421 133.657 1.00 34.01 126 ALA M CA 1
ATOM 14634 C C . ALA M 1 126 ? -33.518 52.244 134.223 1.00 36.41 126 ALA M C 1
ATOM 14635 O O . ALA M 1 126 ? -32.351 52.366 134.618 1.00 37.28 126 ALA M O 1
ATOM 14637 N N . ARG M 1 127 ? -34.210 51.120 134.344 1.00 34.57 127 ARG M N 1
ATOM 14638 C CA . ARG M 1 127 ? -33.576 49.891 134.799 1.00 34.40 127 ARG M CA 1
ATOM 14639 C C . ARG M 1 127 ? -32.507 49.411 133.821 1.00 34.36 127 ARG M C 1
ATOM 14640 O O . ARG M 1 127 ? -31.434 48.993 134.210 1.00 35.91 127 ARG M O 1
ATOM 14648 N N . LYS M 1 128 ? -32.802 49.533 132.549 1.00 36.45 128 LYS M N 1
ATOM 14649 C CA . LYS M 1 128 ? -31.866 49.216 131.521 1.00 35.84 128 LYS M CA 1
ATOM 14650 C C . LYS M 1 128 ? -30.654 50.166 131.566 1.00 41.75 128 LYS M C 1
ATOM 14651 O O . LYS M 1 128 ? -29.503 49.727 131.504 1.00 42.97 128 LYS M O 1
ATOM 14657 N N . VAL M 1 129 ? -30.914 51.472 131.611 1.00 41.35 129 VAL M N 1
ATOM 14658 C CA . VAL M 1 129 ? -29.827 52.456 131.580 1.00 33.88 129 VAL M CA 1
ATOM 14659 C C . VAL M 1 129 ? -28.936 52.314 132.817 1.00 33.12 129 VAL M C 1
ATOM 14660 O O . VAL M 1 129 ? -27.727 52.240 132.723 1.00 33.81 129 VAL M O 1
ATOM 14664 N N . LEU M 1 130 ? -29.548 52.159 133.967 1.00 31.95 130 LEU M N 1
ATOM 14665 C CA . LEU M 1 130 ? -28.778 51.938 135.172 1.00 35.49 130 LEU M CA 1
ATOM 14666 C C . LEU M 1 130 ? -27.966 50.640 135.103 1.00 39.03 130 LEU M C 1
ATOM 14667 O O . LEU M 1 130 ? -26.823 50.545 135.607 1.00 38.80 130 LEU M O 1
ATOM 14672 N N . GLY M 1 131 ? -28.544 49.598 134.512 1.00 46.73 131 GLY M N 1
ATOM 14673 C CA . GLY M 1 131 ? -27.837 48.291 134.405 1.00 37.93 131 GLY M CA 1
ATOM 14674 C C . GLY M 1 131 ? -26.596 48.445 133.568 1.00 34.93 131 GLY M C 1
ATOM 14675 O O . GLY M 1 131 ? -25.544 47.907 133.912 1.00 36.76 131 GLY M O 1
ATOM 14684 N N . LEU M 1 133 ? -24.998 51.363 133.020 1.00 53.14 133 LEU M N 1
ATOM 14685 C CA . LEU M 1 133 ? -24.057 52.252 133.707 1.00 47.89 133 LEU M CA 1
ATOM 14686 C C . LEU M 1 133 ? -23.239 51.491 134.767 1.00 44.49 133 LEU M C 1
ATOM 14687 O O . LEU M 1 133 ? -22.044 51.690 134.865 1.00 46.01 133 LEU M O 1
ATOM 14692 N N . LYS M 1 134 ? -23.897 50.652 135.554 1.00 41.92 134 LYS M N 1
ATOM 14693 C CA . LYS M 1 134 ? -23.252 49.827 136.522 1.00 47.51 134 LYS M CA 1
ATOM 14694 C C . LYS M 1 134 ? -22.187 48.883 135.909 1.00 60.79 134 LYS M C 1
ATOM 14695 O O . LYS M 1 134 ? -21.309 48.384 136.613 1.00 60.31 134 LYS M O 1
ATOM 14701 N N . ARG M 1 135 ? -22.280 48.628 134.609 1.00 60.24 135 ARG M N 1
ATOM 14702 C CA . ARG M 1 135 ? -21.319 47.777 133.919 1.00 66.56 135 ARG M CA 1
ATOM 14703 C C . ARG M 1 135 ? -20.307 48.571 133.164 1.00 64.26 135 ARG M C 1
ATOM 14704 O O . ARG M 1 135 ? -19.626 48.039 132.296 1.00 65.40 135 ARG M O 1
ATOM 14712 N N . GLY M 1 136 ? -20.233 49.861 133.442 1.00 56.38 136 GLY M N 1
ATOM 14713 C CA . GLY M 1 136 ? -19.198 50.683 132.829 1.00 46.17 136 GLY M CA 1
ATOM 14714 C C . GLY M 1 136 ? -19.518 51.234 131.467 1.00 42.31 136 GLY M C 1
ATOM 14715 O O . GLY M 1 136 ? -18.681 51.893 130.852 1.00 46.23 136 GLY M O 1
ATOM 14716 N N . ILE M 1 137 ? -20.744 51.109 130.987 1.00 41.70 137 ILE M N 1
ATOM 14717 C CA . ILE M 1 137 ? -21.070 51.802 129.738 1.00 45.84 137 ILE M CA 1
ATOM 14718 C C . ILE M 1 137 ? -21.036 53.336 129.926 1.00 54.48 137 ILE M C 1
ATOM 14719 O O . ILE M 1 137 ? -21.400 53.851 130.993 1.00 38.47 137 ILE M O 1
ATOM 14724 N N . LYS M 1 138 ? -20.636 54.050 128.871 1.00 57.17 138 LYS M N 1
ATOM 14725 C CA . LYS M 1 138 ? -20.623 55.500 128.850 1.00 59.42 138 LYS M CA 1
ATOM 14726 C C . LYS M 1 138 ? -21.351 55.971 127.613 1.00 59.22 138 LYS M C 1
ATOM 14727 O O . LYS M 1 138 ? -20.910 55.707 126.503 1.00 55.49 138 LYS M O 1
ATOM 14733 N N . PHE M 1 139 ? -22.483 56.659 127.814 1.00 53.06 139 PHE M N 1
ATOM 14734 C CA . PHE M 1 139 ? -23.292 57.153 126.703 1.00 47.72 139 PHE M CA 1
ATOM 14735 C C . PHE M 1 139 ? -22.776 58.452 126.175 1.00 50.40 139 PHE M C 1
ATOM 14736 O O . PHE M 1 139 ? -22.938 58.763 124.992 1.00 51.83 139 PHE M O 1
ATOM 14744 N N . THR M 1 140 ? -22.174 59.239 127.070 1.00 56.50 140 THR M N 1
ATOM 14745 C CA . THR M 1 140 ? -21.527 60.504 126.682 1.00 49.62 140 THR M CA 1
ATOM 14746 C C . THR M 1 140 ? -20.142 60.503 127.275 1.00 46.09 140 THR M C 1
ATOM 14747 O O . THR M 1 140 ? -19.878 59.757 128.225 1.00 49.73 140 THR M O 1
ATOM 14751 N N . PRO M 1 141 ? -19.265 61.380 126.770 1.00 48.63 141 PRO M N 1
ATOM 14752 C CA . PRO M 1 141 ? -17.985 61.553 127.445 1.00 50.68 141 PRO M CA 1
ATOM 14753 C C . PRO M 1 141 ? -18.063 62.360 128.745 1.00 55.83 141 PRO M C 1
ATOM 14754 O O . PRO M 1 141 ? -17.045 62.541 129.400 1.00 51.57 141 PRO M O 1
ATOM 14758 N N . THR M 1 142 ? -19.260 62.843 129.105 1.00 53.96 142 THR M N 1
ATOM 14759 C CA . THR M 1 142 ? -19.445 63.710 130.252 1.00 46.96 142 THR M CA 1
ATOM 14760 C C . THR M 1 142 ? -20.499 63.131 131.151 1.00 52.29 142 THR M C 1
ATOM 14761 O O . THR M 1 142 ? -21.587 63.637 131.296 1.00 53.09 142 THR M O 1
ATOM 14765 N N . GLN M 1 143 ? -20.149 62.034 131.766 1.00 51.33 143 GLN M N 1
ATOM 14766 C CA . GLN M 1 143 ? -21.108 61.257 132.444 1.00 52.68 143 GLN M CA 1
ATOM 14767 C C . GLN M 1 143 ? -20.906 61.340 133.936 1.00 53.72 143 GLN M C 1
ATOM 14768 O O . GLN M 1 143 ? -19.804 61.199 134.401 1.00 56.25 143 GLN M O 1
ATOM 14774 N N . PRO M 1 144 ? -21.979 61.558 134.694 1.00 43.81 144 PRO M N 1
ATOM 14775 C CA . PRO M 1 144 ? -21.782 61.694 136.126 1.00 44.16 144 PRO M CA 1
ATOM 14776 C C . PRO M 1 144 ? -21.232 60.439 136.727 1.00 45.66 144 PRO M C 1
ATOM 14777 O O . PRO M 1 144 ? -21.621 59.364 136.314 1.00 38.92 144 PRO M O 1
ATOM 14781 N N . ASP M 1 145 ? -20.443 60.607 137.774 1.00 46.68 145 ASP M N 1
ATOM 14782 C CA . ASP M 1 145 ? -19.885 59.518 138.536 1.00 45.49 145 ASP M CA 1
ATOM 14783 C C . ASP M 1 145 ? -20.849 59.092 139.625 1.00 44.30 145 ASP M C 1
ATOM 14784 O O . ASP M 1 145 ? -20.698 59.425 140.823 1.00 40.30 145 ASP M O 1
ATOM 14789 N N . ILE M 1 146 ? -21.842 58.300 139.213 1.00 44.49 146 ILE M N 1
ATOM 14790 C CA . ILE M 1 146 ? -22.882 57.857 140.153 1.00 40.60 146 ILE M CA 1
ATOM 14791 C C . ILE M 1 146 ? -22.379 56.846 141.148 1.00 41.11 146 ILE M C 1
ATOM 14792 O O . ILE M 1 146 ? -22.898 56.768 142.289 1.00 32.96 146 ILE M O 1
ATOM 14797 N N . GLN M 1 147 ? -21.330 56.101 140.779 1.00 41.16 147 GLN M N 1
ATOM 14798 C CA . GLN M 1 147 ? -20.696 55.175 141.763 1.00 47.25 147 GLN M CA 1
ATOM 14799 C C . GLN M 1 147 ? -20.163 55.952 142.984 1.00 40.92 147 GLN M C 1
ATOM 14800 O O . GLN M 1 147 ? -20.410 55.604 144.140 1.00 41.42 147 GLN M O 1
ATOM 14806 N N . LYS M 1 148 ? -19.465 57.029 142.713 1.00 45.69 148 LYS M N 1
ATOM 14807 C CA . LYS M 1 148 ? -18.916 57.846 143.792 1.00 50.23 148 LYS M CA 1
ATOM 14808 C C . LYS M 1 148 ? -20.037 58.378 144.683 1.00 52.06 148 LYS M C 1
ATOM 14809 O O . LYS M 1 148 ? -19.965 58.260 145.919 1.00 45.73 148 LYS M O 1
ATOM 14815 N N . ILE M 1 149 ? -21.089 58.914 144.053 1.00 47.64 149 ILE M N 1
ATOM 14816 C CA . ILE M 1 149 ? -22.222 59.417 144.813 1.00 41.42 149 ILE M CA 1
ATOM 14817 C C . ILE M 1 149 ? -22.846 58.317 145.631 1.00 40.49 149 ILE M C 1
ATOM 14818 O O . ILE M 1 149 ? -23.196 58.488 146.811 1.00 40.98 149 ILE M O 1
ATOM 14823 N N . TYR M 1 150 ? -23.046 57.169 144.998 1.00 47.45 150 TYR M N 1
ATOM 14824 C CA . TYR M 1 150 ? -23.708 56.035 145.668 1.00 45.02 150 TYR M CA 1
ATOM 14825 C C . TYR M 1 150 ? -22.943 55.650 146.931 1.00 48.83 150 TYR M C 1
ATOM 14826 O O . TYR M 1 150 ? -23.544 55.422 147.976 1.00 51.84 150 TYR M O 1
ATOM 14835 N N . GLU M 1 151 ? -21.615 55.577 146.832 1.00 57.46 151 GLU M N 1
ATOM 14836 C CA . GLU M 1 151 ? -20.768 55.191 147.992 1.00 59.60 151 GLU M CA 1
ATOM 14837 C C . GLU M 1 151 ? -20.840 56.241 149.069 1.00 56.52 151 GLU M C 1
ATOM 14838 O O . GLU M 1 151 ? -21.000 55.918 150.242 1.00 48.03 151 GLU M O 1
ATOM 14844 N N . ARG M 1 152 ? -20.796 57.509 148.670 1.00 58.06 152 ARG M N 1
ATOM 14845 C CA . ARG M 1 152 ? -20.920 58.572 149.660 1.00 60.23 152 ARG M CA 1
ATOM 14846 C C . ARG M 1 152 ? -22.225 58.441 150.439 1.00 62.96 152 ARG M C 1
ATOM 14847 O O . ARG M 1 152 ? -22.247 58.669 151.653 1.00 54.32 152 ARG M O 1
ATOM 14855 N N . LEU M 1 153 ? -23.304 58.070 149.748 1.00 61.41 153 LEU M N 1
ATOM 14856 C CA . LEU M 1 153 ? -24.606 58.001 150.409 1.00 61.10 153 LEU M CA 1
ATOM 14857 C C . LEU M 1 153 ? -24.627 56.892 151.427 1.00 63.61 153 LEU M C 1
ATOM 14858 O O . LEU M 1 153 ? -25.274 57.021 152.458 1.00 58.87 153 LEU M O 1
ATOM 14863 N N . GLN M 1 154 ? -23.938 55.793 151.145 1.00 73.75 154 GLN M N 1
ATOM 14864 C CA . GLN M 1 154 ? -23.820 54.702 152.128 1.00 82.67 154 GLN M CA 1
ATOM 14865 C C . GLN M 1 154 ? -23.253 55.167 153.496 1.00 86.29 154 GLN M C 1
ATOM 14866 O O . GLN M 1 154 ? -23.489 54.526 154.518 1.00 97.06 154 GLN M O 1
ATOM 14872 N N . GLN M 1 155 ? -22.564 56.309 153.509 1.00 92.25 155 GLN M N 1
ATOM 14873 C CA . GLN M 1 155 ? -22.300 57.139 154.725 1.00 87.06 155 GLN M CA 1
ATOM 14874 C C . GLN M 1 155 ? -20.848 57.025 155.104 1.00 84.51 155 GLN M C 1
ATOM 14875 O O . GLN M 1 155 ? -20.016 57.291 154.245 1.00 83.42 155 GLN M O 1
ATOM 15851 N N . ILE O 1 2 ? -61.612 22.204 135.924 1.00 66.32 2 ILE O N 1
ATOM 15852 C CA . ILE O 1 2 ? -60.674 23.277 136.189 1.00 63.64 2 ILE O CA 1
ATOM 15853 C C . ILE O 1 2 ? -60.717 24.288 135.066 1.00 63.12 2 ILE O C 1
ATOM 15854 O O . ILE O 1 2 ? -60.643 23.955 133.873 1.00 55.36 2 ILE O O 1
ATOM 15859 N N . ARG O 1 3 ? -60.856 25.536 135.487 1.00 64.57 3 ARG O N 1
ATOM 15860 C CA . ARG O 1 3 ? -60.983 26.698 134.624 1.00 70.82 3 ARG O CA 1
ATOM 15861 C C . ARG O 1 3 ? -59.912 26.686 133.499 1.00 58.54 3 ARG O C 1
ATOM 15862 O O . ARG O 1 3 ? -58.773 26.303 133.716 1.00 49.89 3 ARG O O 1
ATOM 15870 N N . ASN O 1 4 ? -60.356 26.995 132.283 1.00 49.27 4 ASN O N 1
ATOM 15871 C CA . ASN O 1 4 ? -59.558 26.945 131.044 1.00 53.61 4 ASN O CA 1
ATOM 15872 C C . ASN O 1 4 ? -59.267 25.531 130.472 1.00 43.49 4 ASN O C 1
ATOM 15873 O O . ASN O 1 4 ? -58.603 25.439 129.472 1.00 39.00 4 ASN O O 1
ATOM 15878 N N . GLY O 1 5 ? -59.782 24.473 131.101 1.00 37.55 5 GLY O N 1
ATOM 15879 C CA . GLY O 1 5 ? -59.718 23.133 130.544 1.00 40.16 5 GLY O CA 1
ATOM 15880 C C . GLY O 1 5 ? -60.774 22.821 129.476 1.00 35.02 5 GLY O C 1
ATOM 15881 O O . GLY O 1 5 ? -61.809 23.448 129.411 1.00 31.84 5 GLY O O 1
ATOM 15882 N N . PHE O 1 6 ? -60.453 21.883 128.604 1.00 31.35 6 PHE O N 1
ATOM 15883 C CA . PHE O 1 6 ? -61.366 21.372 127.648 1.00 27.02 6 PHE O CA 1
ATOM 15884 C C . PHE O 1 6 ? -61.949 20.035 128.146 1.00 29.22 6 PHE O C 1
ATOM 15885 O O . PHE O 1 6 ? -61.263 19.235 128.762 1.00 30.25 6 PHE O O 1
ATOM 15893 N N . TYR O 1 7 ? -63.216 19.800 127.819 1.00 26.31 7 TYR O N 1
ATOM 15894 C CA . TYR O 1 7 ? -63.995 18.657 128.327 1.00 30.68 7 TYR O CA 1
ATOM 15895 C C . TYR O 1 7 ? -64.946 18.140 127.260 1.00 29.58 7 TYR O C 1
ATOM 15896 O O . TYR O 1 7 ? -65.309 18.853 126.282 1.00 23.08 7 TYR O O 1
ATOM 15905 N N . ILE O 1 8 ? -65.276 16.873 127.430 1.00 30.72 8 ILE O N 1
ATOM 15906 C CA . ILE O 1 8 ? -66.334 16.215 126.691 1.00 31.51 8 ILE O CA 1
ATOM 15907 C C . ILE O 1 8 ? -67.554 16.164 127.611 1.00 30.79 8 ILE O C 1
ATOM 15908 O O . ILE O 1 8 ? -67.435 15.911 128.797 1.00 27.70 8 ILE O O 1
ATOM 15913 N N . ILE O 1 9 ? -68.707 16.438 127.033 1.00 31.62 9 ILE O N 1
ATOM 15914 C CA . ILE O 1 9 ? -69.944 16.506 127.739 1.00 32.08 9 ILE O CA 1
ATOM 15915 C C . ILE O 1 9 ? -70.771 15.283 127.348 1.00 35.41 9 ILE O C 1
ATOM 15916 O O . ILE O 1 9 ? -70.825 14.907 126.170 1.00 34.55 9 ILE O O 1
ATOM 15921 N N . LYS O 1 10 ? -71.433 14.704 128.331 1.00 33.34 10 LYS O N 1
ATOM 15922 C CA . LYS O 1 10 ? -72.315 13.564 128.109 1.00 36.28 10 LYS O CA 1
ATOM 15923 C C . LYS O 1 10 ? -73.438 13.887 127.139 1.00 34.51 10 LYS O C 1
ATOM 15924 O O . LYS O 1 10 ? -74.056 14.953 127.226 1.00 25.72 10 LYS O O 1
ATOM 15930 N N . ASP O 1 11 ? -73.740 12.938 126.250 1.00 34.17 11 ASP O N 1
ATOM 15931 C CA . ASP O 1 11 ? -74.905 13.085 125.369 1.00 38.53 11 ASP O CA 1
ATOM 15932 C C . ASP O 1 11 ? -76.205 13.291 126.171 1.00 36.74 11 ASP O C 1
ATOM 15933 O O . ASP O 1 11 ? -77.131 13.976 125.711 1.00 32.07 11 ASP O O 1
ATOM 15938 N N . ARG O 1 12 ? -76.246 12.714 127.370 1.00 37.09 12 ARG O N 1
ATOM 15939 C CA . ARG O 1 12 ? -77.383 12.865 128.256 1.00 39.40 12 ARG O CA 1
ATOM 15940 C C . ARG O 1 12 ? -77.760 14.316 128.476 1.00 39.88 12 ARG O C 1
ATOM 15941 O O . ARG O 1 12 ? -78.960 14.661 128.566 1.00 39.39 12 ARG O O 1
ATOM 15949 N N . PHE O 1 13 ? -76.759 15.192 128.575 1.00 34.47 13 PHE O N 1
ATOM 15950 C CA . PHE O 1 13 ? -77.040 16.617 128.679 1.00 33.64 13 PHE O CA 1
ATOM 15951 C C . PHE O 1 13 ? -77.904 17.117 127.517 1.00 32.91 13 PHE O C 1
ATOM 15952 O O . PHE O 1 13 ? -78.926 17.768 127.710 1.00 34.61 13 PHE O O 1
ATOM 15960 N N . PHE O 1 14 ? -77.498 16.793 126.308 1.00 33.77 14 PHE O N 1
ATOM 15961 C CA . PHE O 1 14 ? -78.179 17.297 125.130 1.00 33.84 14 PHE O CA 1
ATOM 15962 C C . PHE O 1 14 ? -79.563 16.668 124.944 1.00 33.08 14 PHE O C 1
ATOM 15963 O O . PHE O 1 14 ? -80.501 17.352 124.501 1.00 34.77 14 PHE O O 1
ATOM 15971 N N . SER O 1 15 ? -79.706 15.382 125.273 1.00 31.93 15 SER O N 1
ATOM 15972 C CA . SER O 1 15 ? -81.026 14.743 125.187 1.00 39.60 15 SER O CA 1
ATOM 15973 C C . SER O 1 15 ? -81.937 15.335 126.294 1.00 38.21 15 SER O C 1
ATOM 15974 O O . SER O 1 15 ? -83.082 15.631 126.027 1.00 34.54 15 SER O O 1
ATOM 15977 N N . ASP O 1 16 ? -81.423 15.532 127.508 1.00 40.61 16 ASP O N 1
ATOM 15978 C CA . ASP O 1 16 ? -82.242 16.160 128.568 1.00 41.09 16 ASP O CA 1
ATOM 15979 C C . ASP O 1 16 ? -82.710 17.542 128.170 1.00 39.87 16 ASP O C 1
ATOM 15980 O O . ASP O 1 16 ? -83.887 17.847 128.324 1.00 43.99 16 ASP O O 1
ATOM 15993 N N . SER O 1 18 ? -82.745 19.006 125.094 1.00 38.76 18 SER O N 1
ATOM 15994 C CA . SER O 1 18 ? -83.515 18.989 123.881 1.00 36.83 18 SER O CA 1
ATOM 15995 C C . SER O 1 18 ? -83.604 20.347 123.192 1.00 38.57 18 SER O C 1
ATOM 15996 O O . SER O 1 18 ? -84.688 20.810 122.833 1.00 40.88 18 SER O O 1
ATOM 15999 N N . ASP O 1 19 ? -82.461 20.990 123.003 1.00 38.16 19 ASP O N 1
ATOM 16000 C CA . ASP O 1 19 ? -82.450 22.266 122.398 1.00 35.83 19 ASP O CA 1
ATOM 16001 C C . ASP O 1 19 ? -81.856 22.115 121.017 1.00 37.85 19 ASP O C 1
ATOM 16002 O O . ASP O 1 19 ? -80.689 21.868 120.880 1.00 44.57 19 ASP O O 1
ATOM 16007 N N . PRO O 1 20 ? -82.636 22.391 119.984 1.00 36.77 20 PRO O N 1
ATOM 16008 C CA . PRO O 1 20 ? -82.135 22.203 118.642 1.00 37.13 20 PRO O CA 1
ATOM 16009 C C . PRO O 1 20 ? -81.074 23.197 118.209 1.00 40.66 20 PRO O C 1
ATOM 16010 O O . PRO O 1 20 ? -80.563 23.071 117.120 1.00 37.98 20 PRO O O 1
ATOM 16014 N N . TYR O 1 21 ? -80.806 24.224 119.011 1.00 43.58 21 TYR O N 1
ATOM 16015 C CA . TYR O 1 21 ? -79.879 25.254 118.575 1.00 41.81 21 TYR O CA 1
ATOM 16016 C C . TYR O 1 21 ? -78.519 25.200 119.289 1.00 38.27 21 TYR O C 1
ATOM 16017 O O . TYR O 1 21 ? -77.591 25.848 118.825 1.00 31.35 21 TYR O O 1
ATOM 16026 N N . LEU O 1 22 ? -78.393 24.377 120.337 1.00 33.02 22 LEU O N 1
ATOM 16027 C CA . LEU O 1 22 ? -77.087 24.041 120.857 1.00 33.42 22 LEU O CA 1
ATOM 16028 C C . LEU O 1 22 ? -76.268 23.365 119.773 1.00 32.91 22 LEU O C 1
ATOM 16029 O O . LEU O 1 22 ? -76.804 22.669 118.910 1.00 37.89 22 LEU O O 1
ATOM 16034 N N . LYS O 1 23 ? -74.969 23.634 119.758 1.00 32.79 23 LYS O N 1
ATOM 16035 C CA . LYS O 1 23 ? -74.089 22.988 118.769 1.00 33.56 23 LYS O CA 1
ATOM 16036 C C . LYS O 1 23 ? -74.083 21.508 119.046 1.00 32.58 23 LYS O C 1
ATOM 16037 O O . LYS O 1 23 ? -73.852 21.068 120.191 1.00 30.23 23 LYS O O 1
ATOM 16043 N N . GLY O 1 24 ? -74.366 20.716 118.024 1.00 29.56 24 GLY O N 1
ATOM 16044 C CA . GLY O 1 24 ? -74.447 19.250 118.213 1.00 30.89 24 GLY O CA 1
ATOM 16045 C C . GLY O 1 24 ? -73.199 18.629 118.809 1.00 26.65 24 GLY O C 1
ATOM 16046 O O . GLY O 1 24 ? -72.059 18.932 118.382 1.00 31.61 24 GLY O O 1
ATOM 16047 N N . ASN O 1 25 ? -73.396 17.728 119.754 1.00 25.41 25 ASN O N 1
ATOM 16048 C CA . ASN O 1 25 ? -72.276 17.156 120.482 1.00 27.08 25 ASN O CA 1
ATOM 16049 C C . ASN O 1 25 ? -71.463 16.108 119.681 1.00 27.76 25 ASN O C 1
ATOM 16050 O O . ASN O 1 25 ? -70.389 15.691 120.123 1.00 26.75 25 ASN O O 1
ATOM 16055 N N . LYS O 1 26 ? -71.981 15.688 118.529 1.00 29.89 26 LYS O N 1
ATOM 16056 C CA . LYS O 1 26 ? -71.333 14.679 117.717 1.00 32.94 26 LYS O CA 1
ATOM 16057 C C . LYS O 1 26 ? -70.936 13.452 118.547 1.00 29.30 26 LYS O C 1
ATOM 16058 O O . LYS O 1 26 ? -69.786 12.977 118.521 1.00 27.58 26 LYS O O 1
ATOM 16064 N N . LYS O 1 27 ? -71.883 12.958 119.316 1.00 33.14 27 LYS O N 1
ATOM 16065 C CA . LYS O 1 27 ? -71.711 11.670 120.058 1.00 36.91 27 LYS O CA 1
ATOM 16066 C C . LYS O 1 27 ? -70.487 11.704 120.919 1.00 31.26 27 LYS O C 1
ATOM 16067 O O . LYS O 1 27 ? -69.627 10.807 120.842 1.00 31.15 27 LYS O O 1
ATOM 16073 N N . GLN O 1 28 ? -70.405 12.766 121.703 1.00 30.51 28 GLN O N 1
ATOM 16074 C CA . GLN O 1 28 ? -69.336 12.925 122.680 1.00 30.80 28 GLN O CA 1
ATOM 16075 C C . GLN O 1 28 ? -67.954 13.148 122.048 1.00 29.76 28 GLN O C 1
ATOM 16076 O O . GLN O 1 28 ? -66.942 12.694 122.579 1.00 30.60 28 GLN O O 1
ATOM 16082 N N . ASN O 1 29 ? -67.937 13.839 120.911 1.00 28.42 29 ASN O N 1
ATOM 16083 C CA . ASN O 1 29 ? -66.663 14.197 120.258 1.00 29.38 29 ASN O CA 1
ATOM 16084 C C . ASN O 1 29 ? -66.351 15.690 120.115 1.00 26.63 29 ASN O C 1
ATOM 16085 O O . ASN O 1 29 ? -65.247 16.033 119.773 1.00 30.38 29 ASN O O 1
ATOM 16090 N N . ARG O 1 30 ? -67.287 16.569 120.439 1.00 27.69 30 ARG O N 1
ATOM 16091 C CA . ARG O 1 30 ? -67.027 18.012 120.348 1.00 27.18 30 ARG O CA 1
ATOM 16092 C C . ARG O 1 30 ? -66.388 18.529 121.638 1.00 28.72 30 ARG O C 1
ATOM 16093 O O . ARG O 1 30 ? -66.984 18.401 122.706 1.00 28.75 30 ARG O O 1
ATOM 16101 N N . PRO O 1 31 ? -65.185 19.092 121.549 1.00 25.92 31 PRO O N 1
ATOM 16102 C CA . PRO O 1 31 ? -64.567 19.595 122.758 1.00 25.65 31 PRO O CA 1
ATOM 16103 C C . PRO O 1 31 ? -65.331 20.839 123.184 1.00 25.70 31 PRO O C 1
ATOM 16104 O O . PRO O 1 31 ? -65.746 21.621 122.313 1.00 23.66 31 PRO O O 1
ATOM 16108 N N . HIS O 1 32 ? -65.536 20.979 124.480 1.00 24.82 32 HIS O N 1
ATOM 16109 C CA . HIS O 1 32 ? -66.126 22.199 125.035 1.00 31.81 32 HIS O CA 1
ATOM 16110 C C . HIS O 1 32 ? -65.158 22.833 126.067 1.00 32.80 32 HIS O C 1
ATOM 16111 O O . HIS O 1 32 ? -64.495 22.142 126.800 1.00 29.34 32 HIS O O 1
ATOM 16118 N N . TYR O 1 33 ? -65.123 24.160 126.111 1.00 36.23 33 TYR O N 1
ATOM 16119 C CA . TYR O 1 33 ? -64.211 24.910 126.964 1.00 32.77 33 TYR O CA 1
ATOM 16120 C C . TYR O 1 33 ? -64.919 25.417 128.210 1.00 35.46 33 TYR O C 1
ATOM 16121 O O . TYR O 1 33 ? -65.984 26.045 128.102 1.00 41.86 33 TYR O O 1
ATOM 16130 N N . TYR O 1 34 ? -64.363 25.140 129.375 1.00 34.92 34 TYR O N 1
ATOM 16131 C CA . TYR O 1 34 ? -64.932 25.605 130.600 1.00 38.31 34 TYR O CA 1
ATOM 16132 C C . TYR O 1 34 ? -64.407 27.018 130.899 1.00 46.76 34 TYR O C 1
ATOM 16133 O O . TYR O 1 34 ? -63.257 27.198 131.256 1.00 41.03 34 TYR O O 1
ATOM 16142 N N . CYS O 1 35 ? -65.267 28.015 130.740 1.00 49.25 35 CYS O N 1
ATOM 16143 C CA . CYS O 1 35 ? -64.906 29.412 130.841 1.00 54.55 35 CYS O CA 1
ATOM 16144 C C . CYS O 1 35 ? -64.912 30.012 132.256 1.00 56.10 35 CYS O C 1
ATOM 16145 O O . CYS O 1 35 ? -63.912 30.545 132.704 1.00 59.33 35 CYS O O 1
ATOM 16148 N N . PHE O 1 36 ? -66.035 29.925 132.948 1.00 57.48 36 PHE O N 1
ATOM 16149 C CA . PHE O 1 36 ? -66.084 30.365 134.340 1.00 53.88 36 PHE O CA 1
ATOM 16150 C C . PHE O 1 36 ? -67.279 29.782 135.052 1.00 58.03 36 PHE O C 1
ATOM 16151 O O . PHE O 1 36 ? -68.268 29.427 134.416 1.00 54.42 36 PHE O O 1
ATOM 16159 N N . GLU O 1 37 ? -67.190 29.699 136.372 1.00 53.05 37 GLU O N 1
ATOM 16160 C CA . GLU O 1 37 ? -68.312 29.308 137.194 1.00 53.19 37 GLU O CA 1
ATOM 16161 C C . GLU O 1 37 ? -69.357 30.419 137.202 1.00 57.07 37 GLU O C 1
ATOM 16162 O O . GLU O 1 37 ? -69.022 31.599 137.098 1.00 52.69 37 GLU O O 1
ATOM 16168 N N . ASP O 1 38 ? -70.636 30.047 137.286 1.00 61.84 38 ASP O N 1
ATOM 16169 C CA . ASP O 1 38 ? -71.712 31.042 137.422 1.00 68.04 38 ASP O CA 1
ATOM 16170 C C . ASP O 1 38 ? -71.573 31.813 138.763 1.00 64.57 38 ASP O C 1
ATOM 16171 O O . ASP O 1 38 ? -71.285 31.193 139.790 1.00 59.75 38 ASP O O 1
ATOM 16176 N N . SER O 1 39 ? -71.757 33.138 138.732 1.00 70.35 39 SER O N 1
ATOM 16177 C CA . SER O 1 39 ? -71.675 33.992 139.950 1.00 77.61 39 SER O CA 1
ATOM 16178 C C . SER O 1 39 ? -72.765 33.714 140.997 1.00 84.85 39 SER O C 1
ATOM 16179 O O . SER O 1 39 ? -72.509 33.813 142.199 1.00 82.05 39 SER O O 1
ATOM 16182 N N . ASN O 1 40 ? -73.977 33.399 140.529 1.00 87.07 40 ASN O N 1
ATOM 16183 C CA . ASN O 1 40 ? -75.152 33.270 141.402 1.00 86.96 40 ASN O CA 1
ATOM 16184 C C . ASN O 1 40 ? -75.361 31.898 142.009 1.00 89.28 40 ASN O C 1
ATOM 16185 O O . ASN O 1 40 ? -75.846 31.807 143.128 1.00 90.15 40 ASN O O 1
ATOM 16190 N N . TYR O 1 41 ? -75.012 30.832 141.287 1.00 96.55 41 TYR O N 1
ATOM 16191 C CA . TYR O 1 41 ? -75.159 29.466 141.815 1.00 96.20 41 TYR O CA 1
ATOM 16192 C C . TYR O 1 41 ? -73.894 28.660 141.624 1.00 93.38 41 TYR O C 1
ATOM 16193 O O . TYR O 1 41 ? -73.434 28.459 140.498 1.00 87.17 41 TYR O O 1
ATOM 16202 N N . ASN O 1 42 ? -73.350 28.185 142.738 1.00 93.60 42 ASN O N 1
ATOM 16203 C CA . ASN O 1 42 ? -72.225 27.270 142.705 1.00 93.83 42 ASN O CA 1
ATOM 16204 C C . ASN O 1 42 ? -72.681 25.961 142.075 1.00 83.02 42 ASN O C 1
ATOM 16205 O O . ASN O 1 42 ? -73.847 25.577 142.212 1.00 84.82 42 ASN O O 1
ATOM 16210 N N . GLY O 1 43 ? -71.788 25.304 141.337 1.00 71.29 43 GLY O N 1
ATOM 16211 C CA . GLY O 1 43 ? -72.141 24.059 140.646 1.00 66.54 43 GLY O CA 1
ATOM 16212 C C . GLY O 1 43 ? -72.777 24.253 139.270 1.00 58.96 43 GLY O C 1
ATOM 16213 O O . GLY O 1 43 ? -73.186 23.289 138.636 1.00 60.41 43 GLY O O 1
ATOM 16214 N N . ILE O 1 44 ? -72.886 25.491 138.812 1.00 55.38 44 ILE O N 1
ATOM 16215 C CA . ILE O 1 44 ? -73.257 25.773 137.438 1.00 62.30 44 ILE O CA 1
ATOM 16216 C C . ILE O 1 44 ? -72.050 26.413 136.758 1.00 65.51 44 ILE O C 1
ATOM 16217 O O . ILE O 1 44 ? -71.479 27.379 137.266 1.00 68.25 44 ILE O O 1
ATOM 16222 N N . TYR O 1 45 ? -71.700 25.880 135.584 1.00 59.91 45 TYR O N 1
ATOM 16223 C CA . TYR O 1 45 ? -70.485 26.252 134.883 1.00 47.93 45 TYR O CA 1
ATOM 16224 C C . TYR O 1 45 ? -70.816 26.658 133.476 1.00 46.68 45 TYR O C 1
ATOM 16225 O O . TYR O 1 45 ? -71.688 26.054 132.840 1.00 56.18 45 TYR O O 1
ATOM 16234 N N . TRP O 1 46 ? -70.155 27.690 132.985 1.00 40.26 46 TRP O N 1
ATOM 16235 C CA . TRP O 1 46 ? -70.408 28.167 131.668 1.00 41.68 46 TRP O CA 1
ATOM 16236 C C . TRP O 1 46 ? -69.416 27.545 130.681 1.00 47.01 46 TRP O C 1
ATOM 16237 O O . TRP O 1 46 ? -68.197 27.634 130.876 1.00 44.78 46 TRP O O 1
ATOM 16256 N N . ILE O 1 48 ? -68.179 26.760 126.498 1.00 31.72 48 ILE O N 1
ATOM 16257 C CA . ILE O 1 48 ? -68.190 27.244 125.124 1.00 32.33 48 ILE O CA 1
ATOM 16258 C C . ILE O 1 48 ? -67.827 26.111 124.147 1.00 35.69 48 ILE O C 1
ATOM 16259 O O . ILE O 1 48 ? -66.779 25.495 124.279 1.00 33.59 48 ILE O O 1
ATOM 16264 N N . PRO O 1 49 ? -68.652 25.879 123.142 1.00 31.56 49 PRO O N 1
ATOM 16265 C CA . PRO O 1 49 ? -68.376 24.805 122.220 1.00 33.58 49 PRO O CA 1
ATOM 16266 C C . PRO O 1 49 ? -67.361 25.232 121.198 1.00 33.89 49 PRO O C 1
ATOM 16267 O O . PRO O 1 49 ? -67.385 26.398 120.795 1.00 33.35 49 PRO O O 1
ATOM 16271 N N . LEU O 1 50 ? -66.516 24.296 120.728 1.00 32.25 50 LEU O N 1
ATOM 16272 C CA . LEU O 1 50 ? -65.606 24.608 119.642 1.00 31.81 50 LEU O CA 1
ATOM 16273 C C . LEU O 1 50 ? -66.002 24.015 118.305 1.00 27.95 50 LEU O C 1
ATOM 16274 O O . LEU O 1 50 ? -66.676 23.014 118.253 1.00 25.65 50 LEU O O 1
ATOM 16279 N N . SER O 1 51 ? -65.546 24.655 117.234 1.00 29.39 51 SER O N 1
ATOM 16280 C CA . SER O 1 51 ? -65.682 24.140 115.886 1.00 33.13 51 SER O CA 1
ATOM 16281 C C . SER O 1 51 ? -64.387 24.303 115.130 1.00 36.86 51 SER O C 1
ATOM 16282 O O . SER O 1 51 ? -63.636 25.268 115.383 1.00 40.13 51 SER O O 1
ATOM 16285 N N . SER O 1 52 ? -64.077 23.357 114.241 1.00 37.58 52 SER O N 1
ATOM 16286 C CA . SER O 1 52 ? -62.868 23.476 113.440 1.00 39.75 52 SER O CA 1
ATOM 16287 C C . SER O 1 52 ? -63.191 23.961 112.030 1.00 38.74 52 SER O C 1
ATOM 16288 O O . SER O 1 52 ? -62.321 23.940 111.181 1.00 40.61 52 SER O O 1
ATOM 16291 N N . ARG O 1 53 ? -64.387 24.493 111.813 1.00 40.56 53 ARG O N 1
ATOM 16292 C CA . ARG O 1 53 ? -64.756 25.030 110.501 1.00 43.09 53 ARG O CA 1
ATOM 16293 C C . ARG O 1 53 ? -64.250 26.477 110.379 1.00 44.91 53 ARG O C 1
ATOM 16294 O O . ARG O 1 53 ? -65.018 27.446 110.389 1.00 41.82 53 ARG O O 1
ATOM 16302 N N . ILE O 1 54 ? -62.934 26.616 110.256 1.00 44.92 54 ILE O N 1
ATOM 16303 C CA . ILE O 1 54 ? -62.274 27.907 110.383 1.00 51.06 54 ILE O CA 1
ATOM 16304 C C . ILE O 1 54 ? -62.667 28.828 109.215 1.00 52.94 54 ILE O C 1
ATOM 16305 O O . ILE O 1 54 ? -62.863 30.035 109.418 1.00 48.01 54 ILE O O 1
ATOM 16310 N N . ASP O 1 55 ? -62.754 28.262 108.015 1.00 58.71 55 ASP O N 1
ATOM 16311 C CA . ASP O 1 55 ? -63.142 29.033 106.816 1.00 69.84 55 ASP O CA 1
ATOM 16312 C C . ASP O 1 55 ? -64.504 29.693 107.060 1.00 71.66 55 ASP O C 1
ATOM 16313 O O . ASP O 1 55 ? -64.672 30.887 106.812 1.00 70.86 55 ASP O O 1
ATOM 16318 N N . LYS O 1 56 ? -65.447 28.958 107.640 1.00 73.03 56 LYS O N 1
ATOM 16319 C CA . LYS O 1 56 ? -66.759 29.534 107.929 1.00 63.92 56 LYS O CA 1
ATOM 16320 C C . LYS O 1 56 ? -66.682 30.631 108.994 1.00 57.69 56 LYS O C 1
ATOM 16321 O O . LYS O 1 56 ? -67.245 31.700 108.821 1.00 59.28 56 LYS O O 1
ATOM 16327 N N . TYR O 1 57 ? -66.017 30.343 110.104 1.00 51.66 57 TYR O N 1
ATOM 16328 C CA . TYR O 1 57 ? -66.068 31.239 111.245 1.00 48.09 57 TYR O CA 1
ATOM 16329 C C . TYR O 1 57 ? -65.189 32.467 111.096 1.00 51.44 57 TYR O C 1
ATOM 16330 O O . TYR O 1 57 ? -65.522 33.507 111.648 1.00 44.05 57 TYR O O 1
ATOM 16339 N N . LYS O 1 58 ? -64.138 32.368 110.290 1.00 60.72 58 LYS O N 1
ATOM 16340 C CA . LYS O 1 58 ? -63.346 33.545 109.900 1.00 73.51 58 LYS O CA 1
ATOM 16341 C C . LYS O 1 58 ? -64.169 34.590 109.149 1.00 74.52 58 LYS O C 1
ATOM 16342 O O . LYS O 1 58 ? -64.025 35.766 109.412 1.00 72.01 58 LYS O O 1
ATOM 16348 N N . LYS O 1 59 ? -65.024 34.154 108.228 1.00 69.48 59 LYS O N 1
ATOM 16349 C CA . LYS O 1 59 ? -65.912 35.087 107.527 1.00 63.85 59 LYS O CA 1
ATOM 16350 C C . LYS O 1 59 ? -66.854 35.803 108.475 1.00 60.28 59 LYS O C 1
ATOM 16351 O O . LYS O 1 59 ? -67.132 36.980 108.302 1.00 71.37 59 LYS O O 1
ATOM 16357 N N . ILE O 1 60 ? -67.300 35.129 109.522 1.00 58.98 60 ILE O N 1
ATOM 16358 C CA . ILE O 1 60 ? -68.176 35.776 110.469 1.00 56.46 60 ILE O CA 1
ATOM 16359 C C . ILE O 1 60 ? -67.440 36.817 111.282 1.00 60.99 60 ILE O C 1
ATOM 16360 O O . ILE O 1 60 ? -67.931 37.919 111.464 1.00 66.31 60 ILE O O 1
ATOM 16365 N N . VAL O 1 61 ? -66.244 36.468 111.743 1.00 70.79 61 VAL O N 1
ATOM 16366 C CA . VAL O 1 61 ? -65.356 37.416 112.419 1.00 67.47 61 VAL O CA 1
ATOM 16367 C C . VAL O 1 61 ? -65.105 38.668 111.556 1.00 68.81 61 VAL O C 1
ATOM 16368 O O . VAL O 1 61 ? -65.238 39.793 112.034 1.00 55.37 61 VAL O O 1
ATOM 16372 N N . SER O 1 62 ? -64.741 38.454 110.289 1.00 78.86 62 SER O N 1
ATOM 16373 C CA . SER O 1 62 ? -64.392 39.543 109.376 1.00 87.74 62 SER O CA 1
ATOM 16374 C C . SER O 1 62 ? -65.585 40.474 109.049 1.00 95.49 62 SER O C 1
ATOM 16375 O O . SER O 1 62 ? -65.370 41.629 108.701 1.00 111.41 62 SER O O 1
ATOM 16378 N N . LYS O 1 63 ? -66.829 40.016 109.223 1.00 105.86 63 LYS O N 1
ATOM 16379 C CA . LYS O 1 63 ? -67.998 40.914 109.155 1.00 102.39 63 LYS O CA 1
ATOM 16380 C C . LYS O 1 63 ? -67.858 42.091 110.119 1.00 97.71 63 LYS O C 1
ATOM 16381 O O . LYS O 1 63 ? -68.226 43.218 109.784 1.00 91.63 63 LYS O O 1
ATOM 16387 N N . ARG O 1 64 ? -67.333 41.849 111.314 1.00 92.70 64 ARG O N 1
ATOM 16388 C CA . ARG O 1 64 ? -67.146 42.945 112.271 1.00 102.73 64 ARG O CA 1
ATOM 16389 C C . ARG O 1 64 ? -65.803 43.620 112.146 1.00 114.38 64 ARG O C 1
ATOM 16390 O O . ARG O 1 64 ? -65.683 44.841 112.180 1.00 133.64 64 ARG O O 1
ATOM 16398 N N . THR O 1 65 ? -64.796 42.784 112.020 1.00 123.85 65 THR O N 1
ATOM 16399 C CA . THR O 1 65 ? -63.418 43.188 111.901 1.00 123.45 65 THR O CA 1
ATOM 16400 C C . THR O 1 65 ? -63.178 44.133 110.695 1.00 132.91 65 THR O C 1
ATOM 16401 O O . THR O 1 65 ? -62.456 45.136 110.806 1.00 140.64 65 THR O O 1
ATOM 16405 N N . GLY O 1 66 ? -63.828 43.830 109.572 1.00 129.10 66 GLY O N 1
ATOM 16406 C CA . GLY O 1 66 ? -63.732 44.639 108.368 1.00 120.83 66 GLY O CA 1
ATOM 16407 C C . GLY O 1 66 ? -64.384 46.008 108.496 1.00 129.94 66 GLY O C 1
ATOM 16408 O O . GLY O 1 66 ? -64.090 46.895 107.698 1.00 124.22 66 GLY O O 1
ATOM 16409 N N . LYS O 1 67 ? -65.272 46.167 109.487 1.00 136.16 67 LYS O N 1
ATOM 16410 C CA . LYS O 1 67 ? -65.821 47.474 109.895 1.00 131.02 67 LYS O CA 1
ATOM 16411 C C . LYS O 1 67 ? -65.104 48.064 111.124 1.00 120.16 67 LYS O C 1
ATOM 16412 O O . LYS O 1 67 ? -65.682 48.879 111.819 1.00 119.71 67 LYS O O 1
ATOM 16418 N N . GLY O 1 68 ? -63.872 47.654 111.407 1.00 106.85 68 GLY O N 1
ATOM 16419 C CA . GLY O 1 68 ? -63.137 48.205 112.543 1.00 106.71 68 GLY O CA 1
ATOM 16420 C C . GLY O 1 68 ? -63.690 47.884 113.929 1.00 114.58 68 GLY O C 1
ATOM 16421 O O . GLY O 1 68 ? -63.368 48.567 114.902 1.00 123.40 68 GLY O O 1
ATOM 16422 N N . ARG O 1 69 ? -64.506 46.840 114.051 1.00 118.41 69 ARG O N 1
ATOM 16423 C CA . ARG O 1 69 ? -65.006 46.425 115.372 1.00 116.99 69 ARG O CA 1
ATOM 16424 C C . ARG O 1 69 ? -64.441 45.033 115.789 1.00 105.73 69 ARG O C 1
ATOM 16425 O O . ARG O 1 69 ? -64.065 44.208 114.941 1.00 92.37 69 ARG O O 1
ATOM 16433 N N . ASN O 1 70 ? -64.347 44.800 117.100 1.00 97.76 70 ASN O N 1
ATOM 16434 C CA . ASN O 1 70 ? -64.017 43.472 117.640 1.00 104.64 70 ASN O CA 1
ATOM 16435 C C . ASN O 1 70 ? -65.164 42.497 117.431 1.00 98.69 70 ASN O C 1
ATOM 16436 O O . ASN O 1 70 ? -66.329 42.896 117.477 1.00 118.34 70 ASN O O 1
ATOM 16441 N N . CYS O 1 71 ? -64.838 41.225 117.203 1.00 81.01 71 CYS O N 1
ATOM 16442 C CA . CYS O 1 71 ? -65.839 40.163 117.206 1.00 58.69 71 CYS O CA 1
ATOM 16443 C C . CYS O 1 71 ? -65.766 39.498 118.543 1.00 57.26 71 CYS O C 1
ATOM 16444 O O . CYS O 1 71 ? -64.755 38.883 118.876 1.00 62.83 71 CYS O O 1
ATOM 16447 N N . ASP O 1 72 ? -66.814 39.632 119.338 1.00 53.46 72 ASP O N 1
ATOM 16448 C CA . ASP O 1 72 ? -66.896 38.938 120.617 1.00 57.60 72 ASP O CA 1
ATOM 16449 C C . ASP O 1 72 ? -67.591 37.560 120.545 1.00 55.26 72 ASP O C 1
ATOM 16450 O O . ASP O 1 72 ? -67.417 36.750 121.447 1.00 47.13 72 ASP O O 1
ATOM 16455 N N . ILE O 1 73 ? -68.380 37.320 119.503 1.00 49.41 73 ILE O N 1
ATOM 16456 C CA . ILE O 1 73 ? -69.221 36.133 119.478 1.00 51.84 73 ILE O CA 1
ATOM 16457 C C . ILE O 1 73 ? -68.455 34.901 118.987 1.00 45.47 73 ILE O C 1
ATOM 16458 O O . ILE O 1 73 ? -68.877 33.778 119.202 1.00 49.18 73 ILE O O 1
ATOM 16463 N N . ILE O 1 74 ? -67.358 35.153 118.287 1.00 50.06 74 ILE O N 1
ATOM 16464 C CA . ILE O 1 74 ? -66.455 34.123 117.825 1.00 49.86 74 ILE O CA 1
ATOM 16465 C C . ILE O 1 74 ? -65.025 34.584 118.052 1.00 51.68 74 ILE O C 1
ATOM 16466 O O . ILE O 1 74 ? -64.656 35.715 117.715 1.00 52.00 74 ILE O O 1
ATOM 16471 N N . HIS O 1 75 ? -64.215 33.680 118.564 1.00 48.91 75 HIS O N 1
ATOM 16472 C CA . HIS O 1 75 ? -62.794 33.909 118.712 1.00 49.58 75 HIS O CA 1
ATOM 16473 C C . HIS O 1 75 ? -62.044 32.670 118.210 1.00 48.79 75 HIS O C 1
ATOM 16474 O O . HIS O 1 75 ? -62.331 31.535 118.616 1.00 46.11 75 HIS O O 1
ATOM 16481 N N . ILE O 1 76 ? -61.084 32.901 117.324 1.00 41.80 76 ILE O N 1
ATOM 16482 C CA . ILE O 1 76 ? -60.302 31.858 116.732 1.00 41.57 76 ILE O CA 1
ATOM 16483 C C . ILE O 1 76 ? -58.894 31.949 117.298 1.00 48.97 76 ILE O C 1
ATOM 16484 O O . ILE O 1 76 ? -58.256 32.998 117.276 1.00 41.01 76 ILE O O 1
ATOM 16489 N N . VAL O 1 77 ? -58.420 30.838 117.841 1.00 48.89 77 VAL O N 1
ATOM 16490 C CA . VAL O 1 77 ? -57.060 30.764 118.329 1.00 45.68 77 VAL O CA 1
ATOM 16491 C C . VAL O 1 77 ? -56.468 29.366 118.116 1.00 46.80 77 VAL O C 1
ATOM 16492 O O . VAL O 1 77 ? -57.177 28.370 118.111 1.00 45.98 77 VAL O O 1
ATOM 16496 N N . LYS O 1 78 ? -55.161 29.326 117.953 1.00 44.97 78 LYS O N 1
ATOM 16497 C CA . LYS O 1 78 ? -54.418 28.095 117.862 1.00 41.56 78 LYS O CA 1
ATOM 16498 C C . LYS O 1 78 ? -54.333 27.516 119.273 1.00 36.94 78 LYS O C 1
ATOM 16499 O O . LYS O 1 78 ? -53.790 28.140 120.186 1.00 38.59 78 LYS O O 1
ATOM 16505 N N . LEU O 1 79 ? -54.809 26.289 119.440 1.00 32.28 79 LEU O N 1
ATOM 16506 C CA . LEU O 1 79 ? -54.651 25.565 120.716 1.00 29.75 79 LEU O CA 1
ATOM 16507 C C . LEU O 1 79 ? -53.296 24.856 120.811 1.00 27.51 79 LEU O C 1
ATOM 16508 O O . LEU O 1 79 ? -52.496 24.896 119.891 1.00 25.31 79 LEU O O 1
ATOM 16513 N N . ASP O 1 80 ? -53.042 24.249 121.963 1.00 30.04 80 ASP O N 1
ATOM 16514 C CA . ASP O 1 80 ? -51.767 23.630 122.224 1.00 33.23 80 ASP O CA 1
ATOM 16515 C C . ASP O 1 80 ? -51.551 22.363 121.398 1.00 36.20 80 ASP O C 1
ATOM 16516 O O . ASP O 1 80 ? -50.443 21.823 121.391 1.00 35.92 80 ASP O O 1
ATOM 16521 N N . ASP O 1 81 ? -52.569 21.908 120.665 1.00 33.15 81 ASP O N 1
ATOM 16522 C CA . ASP O 1 81 ? -52.381 20.894 119.634 1.00 33.25 81 ASP O CA 1
ATOM 16523 C C . ASP O 1 81 ? -51.896 21.497 118.309 1.00 34.69 81 ASP O C 1
ATOM 16524 O O . ASP O 1 81 ? -51.772 20.790 117.310 1.00 33.65 81 ASP O O 1
ATOM 16529 N N . SER O 1 82 ? -51.643 22.805 118.322 1.00 35.88 82 SER O N 1
ATOM 16530 C CA . SER O 1 82 ? -51.096 23.569 117.213 1.00 38.30 82 SER O CA 1
ATOM 16531 C C . SER O 1 82 ? -52.032 23.757 116.046 1.00 41.22 82 SER O C 1
ATOM 16532 O O . SER O 1 82 ? -51.590 24.120 114.948 1.00 46.22 82 SER O O 1
ATOM 16535 N N . HIS O 1 83 ? -53.326 23.511 116.266 1.00 39.37 83 HIS O N 1
ATOM 16536 C CA . HIS O 1 83 ? -54.313 23.816 115.231 1.00 40.18 83 HIS O CA 1
ATOM 16537 C C . HIS O 1 83 ? -55.281 24.872 115.719 1.00 37.91 83 HIS O C 1
ATOM 16538 O O . HIS O 1 83 ? -55.514 25.012 116.927 1.00 36.95 83 HIS O O 1
ATOM 16545 N N . GLU O 1 84 ? -55.835 25.582 114.758 1.00 37.52 84 GLU O N 1
ATOM 16546 C CA . GLU O 1 84 ? -56.783 26.659 115.009 1.00 42.66 84 GLU O CA 1
ATOM 16547 C C . GLU O 1 84 ? -58.150 26.130 115.324 1.00 32.71 84 GLU O C 1
ATOM 16548 O O . GLU O 1 84 ? -58.612 25.205 114.704 1.00 32.84 84 GLU O O 1
ATOM 16554 N N . SER O 1 85 ? -58.769 26.699 116.352 1.00 32.55 85 SER O N 1
ATOM 16555 C CA . SER O 1 85 ? -60.108 26.326 116.749 1.00 32.08 85 SER O CA 1
ATOM 16556 C C . SER O 1 85 ? -60.953 27.580 116.880 1.00 37.74 85 SER O C 1
ATOM 16557 O O . SER O 1 85 ? -60.486 28.607 117.452 1.00 38.90 85 SER O O 1
ATOM 16560 N N . ALA O 1 86 ? -62.208 27.487 116.453 1.00 34.06 86 ALA O N 1
ATOM 16561 C CA . ALA O 1 86 ? -63.197 28.558 116.706 1.00 35.86 86 ALA O CA 1
ATOM 16562 C C . ALA O 1 86 ? -63.996 28.324 117.968 1.00 30.48 86 ALA O C 1
ATOM 16563 O O . ALA O 1 86 ? -64.555 27.255 118.166 1.00 32.93 86 ALA O O 1
ATOM 16565 N N . PHE O 1 87 ? -63.952 29.296 118.862 1.00 29.44 87 PHE O N 1
ATOM 16566 C CA . PHE O 1 87 ? -64.688 29.268 120.074 1.00 30.85 87 PHE O CA 1
ATOM 16567 C C . PHE O 1 87 ? -66.019 29.962 119.720 1.00 35.43 87 PHE O C 1
ATOM 16568 O O . PHE O 1 87 ? -66.024 31.166 119.445 1.00 36.10 87 PHE O O 1
ATOM 16576 N N . LEU O 1 88 ? -67.132 29.216 119.726 1.00 37.01 88 LEU O N 1
ATOM 16577 C CA . LEU O 1 88 ? -68.417 29.795 119.367 1.00 38.94 88 LEU O CA 1
ATOM 16578 C C . LEU O 1 88 ? -69.041 30.353 120.653 1.00 41.05 88 LEU O C 1
ATOM 16579 O O . LEU O 1 88 ? -69.962 29.776 121.268 1.00 37.76 88 LEU O O 1
ATOM 16584 N N . ILE O 1 89 ? -68.528 31.507 121.061 1.00 40.75 89 ILE O N 1
ATOM 16585 C CA . ILE O 1 89 ? -68.943 32.124 122.322 1.00 41.10 89 ILE O CA 1
ATOM 16586 C C . ILE O 1 89 ? -70.456 32.504 122.256 1.00 37.18 89 ILE O C 1
ATOM 16587 O O . ILE O 1 89 ? -71.169 32.395 123.238 1.00 30.34 89 ILE O O 1
ATOM 16592 N N . GLN O 1 90 ? -70.907 32.887 121.057 1.00 36.17 90 GLN O N 1
ATOM 16593 C CA . GLN O 1 90 ? -72.345 33.020 120.710 1.00 37.51 90 GLN O CA 1
ATOM 16594 C C . GLN O 1 90 ? -73.226 31.925 121.248 1.00 37.85 90 GLN O C 1
ATOM 16595 O O . GLN O 1 90 ? -74.337 32.186 121.690 1.00 50.29 90 GLN O O 1
ATOM 16601 N N . ASP O 1 91 ? -72.696 30.704 121.309 1.00 41.23 91 ASP O N 1
ATOM 16602 C CA . ASP O 1 91 ? -73.476 29.519 121.637 1.00 39.84 91 ASP O CA 1
ATOM 16603 C C . ASP O 1 91 ? -73.128 28.953 122.980 1.00 35.73 91 ASP O C 1
ATOM 16604 O O . ASP O 1 91 ? -73.326 27.762 123.262 1.00 37.20 91 ASP O O 1
ATOM 16617 N N . PHE O 1 93 ? -73.243 28.158 127.008 1.00 33.80 93 PHE O N 1
ATOM 16618 C CA . PHE O 1 93 ? -74.348 27.640 127.753 1.00 36.15 93 PHE O CA 1
ATOM 16619 C C . PHE O 1 93 ? -73.929 27.110 129.087 1.00 33.19 93 PHE O C 1
ATOM 16620 O O . PHE O 1 93 ? -72.764 26.824 129.309 1.00 40.83 93 PHE O O 1
ATOM 16628 N N . PRO O 1 94 ? -74.895 26.887 129.974 1.00 38.19 94 PRO O N 1
ATOM 16629 C CA . PRO O 1 94 ? -74.546 26.415 131.316 1.00 35.60 94 PRO O CA 1
ATOM 16630 C C . PRO O 1 94 ? -74.686 24.955 131.506 1.00 37.70 94 PRO O C 1
ATOM 16631 O O . PRO O 1 94 ? -75.473 24.319 130.835 1.00 38.66 94 PRO O O 1
ATOM 16635 N N . ILE O 1 95 ? -73.968 24.426 132.483 1.00 37.90 95 ILE O N 1
ATOM 16636 C CA . ILE O 1 95 ? -73.994 23.020 132.748 1.00 41.39 95 ILE O CA 1
ATOM 16637 C C . ILE O 1 95 ? -73.645 22.741 134.213 1.00 36.65 95 ILE O C 1
ATOM 16638 O O . ILE O 1 95 ? -73.171 23.603 134.908 1.00 38.33 95 ILE O O 1
ATOM 16643 N N . SER O 1 96 ? -73.941 21.537 134.673 1.00 40.84 96 SER O N 1
ATOM 16644 C CA . SER O 1 96 ? -73.584 21.120 136.017 1.00 45.67 96 SER O CA 1
ATOM 16645 C C . SER O 1 96 ? -72.690 19.900 135.939 1.00 51.82 96 SER O C 1
ATOM 16646 O O . SER O 1 96 ? -72.588 19.259 134.886 1.00 52.89 96 SER O O 1
ATOM 16649 N N . ASP O 1 97 ? -72.098 19.574 137.080 1.00 48.03 97 ASP O N 1
ATOM 16650 C CA . ASP O 1 97 ? -71.031 18.614 137.172 1.00 51.82 97 ASP O CA 1
ATOM 16651 C C . ASP O 1 97 ? -71.372 17.218 136.692 1.00 51.35 97 ASP O C 1
ATOM 16652 O O . ASP O 1 97 ? -70.536 16.547 136.071 1.00 47.24 97 ASP O O 1
ATOM 16657 N N . LYS O 1 98 ? -72.596 16.794 136.938 1.00 43.17 98 LYS O N 1
ATOM 16658 C CA . LYS O 1 98 ? -72.975 15.448 136.599 1.00 44.67 98 LYS O CA 1
ATOM 16659 C C . LYS O 1 98 ? -73.054 15.205 135.090 1.00 40.93 98 LYS O C 1
ATOM 16660 O O . LYS O 1 98 ? -73.119 14.059 134.642 1.00 40.30 98 LYS O O 1
ATOM 16666 N N . TYR O 1 99 ? -73.117 16.279 134.307 1.00 39.68 99 TYR O N 1
ATOM 16667 C CA . TYR O 1 99 ? -73.171 16.151 132.856 1.00 44.48 99 TYR O CA 1
ATOM 16668 C C . TYR O 1 99 ? -71.787 16.117 132.167 1.00 41.17 99 TYR O C 1
ATOM 16669 O O . TYR O 1 99 ? -71.702 16.017 130.955 1.00 37.93 99 TYR O O 1
ATOM 16678 N N . ILE O 1 100 ? -70.722 16.259 132.944 1.00 42.44 100 ILE O N 1
ATOM 16679 C CA . ILE O 1 100 ? -69.382 16.252 132.395 1.00 40.51 100 ILE O CA 1
ATOM 16680 C C . ILE O 1 100 ? -68.930 14.819 132.266 1.00 36.99 100 ILE O C 1
ATOM 16681 O O . ILE O 1 100 ? -68.957 14.084 133.239 1.00 34.74 100 ILE O O 1
ATOM 16686 N N . GLU O 1 101 ? -68.508 14.409 131.071 1.00 41.77 101 GLU O N 1
ATOM 16687 C CA . GLU O 1 101 ? -68.045 13.020 130.894 1.00 39.08 101 GLU O CA 1
ATOM 16688 C C . GLU O 1 101 ? -66.595 12.857 131.308 1.00 33.54 101 GLU O C 1
ATOM 16689 O O . GLU O 1 101 ? -66.273 11.960 132.074 1.00 34.71 101 GLU O O 1
ATOM 16695 N N . ARG O 1 102 ? -65.714 13.705 130.801 1.00 34.18 102 ARG O N 1
ATOM 16696 C CA . ARG O 1 102 ? -64.271 13.524 131.042 1.00 35.73 102 ARG O CA 1
ATOM 16697 C C . ARG O 1 102 ? -63.511 14.684 130.481 1.00 30.46 102 ARG O C 1
ATOM 16698 O O . ARG O 1 102 ? -64.045 15.485 129.721 1.00 25.89 102 ARG O O 1
ATOM 16706 N N . GLU O 1 103 ? -62.215 14.694 130.803 1.00 31.44 103 GLU O N 1
ATOM 16707 C CA . GLU O 1 103 ? -61.270 15.633 130.239 1.00 32.46 103 GLU O CA 1
ATOM 16708 C C . GLU O 1 103 ? -61.061 15.318 128.759 1.00 29.28 103 GLU O C 1
ATOM 16709 O O . GLU O 1 103 ? -61.059 14.142 128.377 1.00 27.56 103 GLU O O 1
ATOM 16715 N N . TYR O 1 104 ? -60.888 16.360 127.955 1.00 25.59 104 TYR O N 1
ATOM 16716 C CA . TYR O 1 104 ? -60.480 16.178 126.545 1.00 28.01 104 TYR O CA 1
ATOM 16717 C C . TYR O 1 104 ? -58.968 16.131 126.563 1.00 30.27 104 TYR O C 1
ATOM 16718 O O . TYR O 1 104 ? -58.346 17.000 127.205 1.00 32.59 104 TYR O O 1
ATOM 16727 N N . THR O 1 105 ? -58.359 15.116 125.924 1.00 28.83 105 THR O N 1
ATOM 16728 C CA . THR O 1 105 ? -56.920 14.880 126.059 1.00 23.78 105 THR O CA 1
ATOM 16729 C C . THR O 1 105 ? -56.112 15.082 124.788 1.00 26.58 105 THR O C 1
ATOM 16730 O O . THR O 1 105 ? -56.620 14.996 123.662 1.00 27.28 105 THR O O 1
ATOM 16734 N N . ILE O 1 106 ? -54.828 15.346 124.996 1.00 28.19 106 ILE O N 1
ATOM 16735 C CA . ILE O 1 106 ? -53.810 15.305 123.959 1.00 28.41 106 ILE O CA 1
ATOM 16736 C C . ILE O 1 106 ? -52.730 14.333 124.472 1.00 29.18 106 ILE O C 1
ATOM 16737 O O . ILE O 1 106 ? -52.080 14.575 125.525 1.00 26.64 106 ILE O O 1
ATOM 16742 N N . ALA O 1 107 ? -52.607 13.184 123.787 1.00 31.18 107 ALA O N 1
ATOM 16743 C CA . ALA O 1 107 ? -51.689 12.122 124.217 1.00 31.78 107 ALA O CA 1
ATOM 16744 C C . ALA O 1 107 ? -51.805 11.890 125.728 1.00 31.44 107 ALA O C 1
ATOM 16745 O O . ALA O 1 107 ? -50.808 11.795 126.426 1.00 32.10 107 ALA O O 1
ATOM 16747 N N . GLY O 1 108 ? -53.028 11.777 126.222 1.00 32.86 108 GLY O N 1
ATOM 16748 C CA . GLY O 1 108 ? -53.224 11.388 127.615 1.00 37.16 108 GLY O CA 1
ATOM 16749 C C . GLY O 1 108 ? -53.049 12.497 128.613 1.00 35.66 108 GLY O C 1
ATOM 16750 O O . GLY O 1 108 ? -53.197 12.258 129.807 1.00 44.45 108 GLY O O 1
ATOM 16751 N N . ASN O 1 109 ? -52.646 13.684 128.169 1.00 34.18 109 ASN O N 1
ATOM 16752 C CA . ASN O 1 109 ? -52.658 14.853 129.056 1.00 33.05 109 ASN O CA 1
ATOM 16753 C C . ASN O 1 109 ? -53.943 15.645 128.798 1.00 32.79 109 ASN O C 1
ATOM 16754 O O . ASN O 1 109 ? -54.580 15.529 127.734 1.00 28.28 109 ASN O O 1
ATOM 16759 N N . HIS O 1 110 ? -54.301 16.470 129.761 1.00 33.79 110 HIS O N 1
ATOM 16760 C CA . HIS O 1 110 ? -55.505 17.294 129.671 1.00 35.29 110 HIS O CA 1
ATOM 16761 C C . HIS O 1 110 ? -55.281 18.499 128.789 1.00 30.49 110 HIS O C 1
ATOM 16762 O O . HIS O 1 110 ? -54.423 19.285 129.068 1.00 33.82 110 HIS O O 1
ATOM 16769 N N . LEU O 1 111 ? -55.970 18.581 127.658 1.00 28.32 111 LEU O N 1
ATOM 16770 C CA . LEU O 1 111 ? -55.813 19.732 126.809 1.00 29.01 111 LEU O CA 1
ATOM 16771 C C . LEU O 1 111 ? -56.439 20.885 127.542 1.00 32.27 111 LEU O C 1
ATOM 16772 O O . LEU O 1 111 ? -57.570 20.778 128.032 1.00 33.92 111 LEU O O 1
ATOM 16777 N N . ARG O 1 112 ? -55.724 22.003 127.580 1.00 36.23 112 ARG O N 1
ATOM 16778 C CA . ARG O 1 112 ? -56.264 23.216 128.212 1.00 40.13 112 ARG O CA 1
ATOM 16779 C C . ARG O 1 112 ? -55.659 24.447 127.587 1.00 35.11 112 ARG O C 1
ATOM 16780 O O . ARG O 1 112 ? -54.758 24.359 126.708 1.00 30.40 112 ARG O O 1
ATOM 16788 N N . LEU O 1 113 ? -56.310 25.571 127.814 1.00 35.80 113 LEU O N 1
ATOM 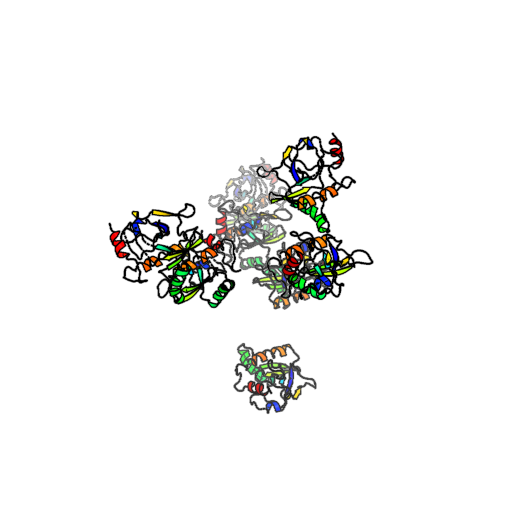16789 C CA . LEU O 1 113 ? -55.869 26.799 127.173 1.00 37.27 113 LEU O CA 1
ATOM 16790 C C . LEU O 1 113 ? -54.778 27.386 128.087 1.00 40.57 113 LEU O C 1
ATOM 16791 O O . LEU O 1 113 ? -55.081 28.161 128.980 1.00 36.82 113 LEU O O 1
ATOM 16796 N N . THR O 1 114 ? -53.517 26.955 127.882 1.00 37.45 114 THR O N 1
ATOM 16797 C CA . THR O 1 114 ? -52.417 27.302 128.815 1.00 33.83 114 THR O CA 1
ATOM 16798 C C . THR O 1 114 ? -51.982 28.761 128.641 1.00 30.83 114 THR O C 1
ATOM 16799 O O . THR O 1 114 ? -51.494 29.349 129.593 1.00 34.49 114 THR O O 1
ATOM 16803 N N . SER O 1 115 ? -52.113 29.286 127.422 1.00 29.74 115 SER O N 1
ATOM 16804 C CA . SER O 1 115 ? -51.781 30.661 127.125 1.00 34.37 115 SER O CA 1
ATOM 16805 C C . SER O 1 115 ? -52.760 31.619 127.858 1.00 41.23 115 SER O C 1
ATOM 16806 O O . SER O 1 115 ? -53.876 31.865 127.389 1.00 39.83 115 SER O O 1
ATOM 16809 N N . GLU O 1 116 ? -52.351 32.119 129.020 1.00 44.27 116 GLU O N 1
ATOM 16810 C CA . GLU O 1 116 ? -53.205 32.967 129.838 1.00 45.44 116 GLU O CA 1
ATOM 16811 C C . GLU O 1 116 ? -53.733 34.190 129.098 1.00 43.77 116 GLU O C 1
ATOM 16812 O O . GLU O 1 116 ? -54.871 34.575 129.336 1.00 44.11 116 GLU O O 1
ATOM 16818 N N . HIS O 1 117 ? -52.988 34.767 128.166 1.00 38.49 117 HIS O N 1
ATOM 16819 C CA . HIS O 1 117 ? -53.515 35.937 127.514 1.00 39.00 117 HIS O CA 1
ATOM 16820 C C . HIS O 1 117 ? -54.697 35.610 126.614 1.00 49.49 117 HIS O C 1
ATOM 16821 O O . HIS O 1 117 ? -55.554 36.461 126.378 1.00 49.51 117 HIS O O 1
ATOM 16828 N N . ALA O 1 118 ? -54.719 34.409 126.049 1.00 50.11 118 ALA O N 1
ATOM 16829 C CA . ALA O 1 118 ? -55.830 34.016 125.192 1.00 42.52 118 ALA O CA 1
ATOM 16830 C C . ALA O 1 118 ? -57.031 33.710 126.072 1.00 39.32 118 ALA O C 1
ATOM 16831 O O . ALA O 1 118 ? -58.139 34.123 125.763 1.00 37.33 118 ALA O O 1
ATOM 16833 N N . ALA O 1 119 ? -56.813 33.029 127.183 1.00 32.90 119 ALA O N 1
ATOM 16834 C CA . ALA O 1 119 ? -57.885 32.730 128.094 1.00 36.32 119 ALA O CA 1
ATOM 16835 C C . ALA O 1 119 ? -58.560 33.996 128.572 1.00 48.68 119 ALA O C 1
ATOM 16836 O O . ALA O 1 119 ? -59.790 34.055 128.689 1.00 54.92 119 ALA O O 1
ATOM 16838 N N . LYS O 1 120 ? -57.755 35.009 128.857 1.00 49.47 120 LYS O N 1
ATOM 16839 C CA . LYS O 1 120 ? -58.270 36.249 129.390 1.00 50.45 120 LYS O CA 1
ATOM 16840 C C . LYS O 1 120 ? -59.114 36.941 128.325 1.00 41.90 120 LYS O C 1
ATOM 16841 O O . LYS O 1 120 ? -60.173 37.462 128.636 1.00 35.29 120 LYS O O 1
ATOM 16847 N N . GLU O 1 121 ? -58.646 36.964 127.097 1.00 40.48 121 GLU O N 1
ATOM 16848 C CA . GLU O 1 121 ? -59.396 37.603 126.046 1.00 47.38 121 GLU O CA 1
ATOM 16849 C C . GLU O 1 121 ? -60.749 36.886 125.809 1.00 54.51 121 GLU O C 1
ATOM 16850 O O . GLU O 1 121 ? -61.776 37.522 125.564 1.00 58.86 121 GLU O O 1
ATOM 16856 N N . ILE O 1 122 ? -60.737 35.564 125.919 1.00 52.46 122 ILE O N 1
ATOM 16857 C CA . ILE O 1 122 ? -61.936 34.764 125.742 1.00 48.22 122 ILE O CA 1
ATOM 16858 C C . ILE O 1 122 ? -62.881 34.995 126.912 1.00 43.50 122 ILE O C 1
ATOM 16859 O O . ILE O 1 122 ? -64.082 35.119 126.688 1.00 40.54 122 ILE O O 1
ATOM 16864 N N . GLU O 1 123 ? -62.360 35.021 128.133 1.00 44.36 123 GLU O N 1
ATOM 16865 C CA A GLU O 1 123 ? -63.187 35.266 129.301 0.60 48.22 123 GLU O CA 1
ATOM 16866 C CA B GLU O 1 123 ? -63.162 35.311 129.344 0.40 44.94 123 GLU O CA 1
ATOM 16867 C C . GLU O 1 123 ? -63.901 36.646 129.184 1.00 50.70 123 GLU O C 1
ATOM 16868 O O . GLU O 1 123 ? -65.108 36.760 129.433 1.00 55.33 123 GLU O O 1
ATOM 16879 N N . GLN O 1 124 ? -63.193 37.656 128.707 1.00 49.51 124 GLN O N 1
ATOM 16880 C CA . GLN O 1 124 ? -63.809 38.964 128.533 1.00 57.36 124 GLN O CA 1
ATOM 16881 C C . GLN O 1 124 ? -64.892 38.946 127.477 1.00 55.31 124 GLN O C 1
ATOM 16882 O O . GLN O 1 124 ? -65.956 39.554 127.681 1.00 53.07 124 GLN O O 1
ATOM 16888 N N . LYS O 1 125 ? -64.600 38.312 126.340 1.00 48.98 125 LYS O N 1
ATOM 16889 C CA . LYS O 1 125 ? -65.578 38.183 125.293 1.00 44.56 125 LYS O CA 1
ATOM 16890 C C . LYS O 1 125 ? -66.826 37.440 125.770 1.00 43.18 125 LYS O C 1
ATOM 16891 O O . LYS O 1 125 ? -67.961 37.867 125.495 1.00 47.98 125 LYS O O 1
ATOM 16897 N N . ALA O 1 126 ? -66.624 36.435 126.593 1.00 41.73 126 ALA O N 1
ATOM 16898 C CA . ALA O 1 126 ? -67.697 35.649 127.108 1.00 45.12 126 ALA O CA 1
ATOM 16899 C C . ALA O 1 126 ? -68.576 36.404 128.106 1.00 52.59 126 ALA O C 1
ATOM 16900 O O . ALA O 1 126 ? -69.799 36.142 128.173 1.00 56.94 126 ALA O O 1
ATOM 16902 N N . ARG O 1 127 ? -67.967 37.232 128.947 1.00 54.18 127 ARG O N 1
ATOM 16903 C CA . ARG O 1 127 ? -68.728 38.030 129.933 1.00 53.50 127 ARG O CA 1
ATOM 16904 C C . ARG O 1 127 ? -69.598 39.057 129.229 1.00 44.05 127 ARG O C 1
ATOM 16905 O O . ARG O 1 127 ? -70.744 39.248 129.569 1.00 53.44 127 ARG O O 1
ATOM 16913 N N . LYS O 1 128 ? -69.064 39.619 128.169 1.00 44.82 128 LYS O N 1
ATOM 16914 C CA . LYS O 1 128 ? -69.800 40.517 127.341 1.00 46.90 128 LYS O CA 1
ATOM 16915 C C . LYS O 1 128 ? -70.945 39.821 126.596 1.00 60.87 128 LYS O C 1
ATOM 16916 O O . LYS O 1 128 ? -72.101 40.277 126.595 1.00 63.66 128 LYS O O 1
ATOM 16922 N N . VAL O 1 129 ? -70.645 38.699 125.952 1.00 61.72 129 VAL O N 1
ATOM 16923 C CA . VAL O 1 129 ? -71.687 37.978 125.209 1.00 54.50 129 VAL O CA 1
ATOM 16924 C C . VAL O 1 129 ? -72.794 37.517 126.157 1.00 45.35 129 VAL O C 1
ATOM 16925 O O . VAL O 1 129 ? -73.984 37.650 125.847 1.00 47.19 129 VAL O O 1
ATOM 16929 N N . LEU O 1 130 ? -72.417 36.988 127.310 1.00 43.60 130 LEU O N 1
ATOM 16930 C CA . LEU O 1 130 ? -73.412 36.508 128.235 1.00 44.65 130 LEU O CA 1
ATOM 16931 C C . LEU O 1 130 ? -74.267 37.667 128.739 1.00 57.74 130 LEU O C 1
ATOM 16932 O O . LEU O 1 130 ? -75.478 37.528 128.957 1.00 66.34 130 LEU O O 1
ATOM 16937 N N . GLY O 1 131 ? -73.626 38.814 128.941 1.00 63.52 131 GLY O N 1
ATOM 16938 C CA . GLY O 1 131 ? -74.339 39.985 129.398 1.00 65.41 131 GLY O CA 1
ATOM 16939 C C . GLY O 1 131 ? -75.375 40.441 128.393 1.00 61.01 131 GLY O C 1
ATOM 16940 O O . GLY O 1 131 ? -76.488 40.784 128.769 1.00 67.79 131 GLY O O 1
ATOM 16949 N N . LEU O 1 133 ? -76.723 38.420 125.985 1.00 69.57 133 LEU O N 1
ATOM 16950 C CA . LEU O 1 133 ? -77.739 37.367 125.934 1.00 76.45 133 LEU O CA 1
ATOM 16951 C C . LEU O 1 133 ? -78.767 37.498 127.063 1.00 74.29 133 LEU O C 1
ATOM 16952 O O . LEU O 1 133 ? -79.972 37.373 126.803 1.00 80.43 133 LEU O O 1
ATOM 16957 N N . LYS O 1 134 ? -78.299 37.724 128.296 1.00 69.35 134 LYS O N 1
ATOM 16958 C CA . LYS O 1 134 ? -79.205 37.881 129.454 1.00 70.15 134 LYS O CA 1
ATOM 16959 C C . LYS O 1 134 ? -80.111 39.114 129.285 1.00 71.67 134 LYS O C 1
ATOM 16960 O O . LYS O 1 134 ? -81.117 39.213 129.943 1.00 71.63 134 LYS O O 1
ATOM 16966 N N . ARG O 1 135 ? -79.789 40.024 128.378 1.00 72.72 135 ARG O N 1
ATOM 16967 C CA . ARG O 1 135 ? -80.692 41.124 128.094 1.00 79.48 135 ARG O CA 1
ATOM 16968 C C . ARG O 1 135 ? -81.454 41.026 126.815 1.00 88.98 135 ARG O C 1
ATOM 16969 O O . ARG O 1 135 ? -81.967 42.029 126.307 1.00 90.81 135 ARG O O 1
ATOM 16977 N N . GLY O 1 136 ? -81.513 39.816 126.294 1.00 86.13 136 GLY O N 1
ATOM 16978 C CA . GLY O 1 136 ? -82.385 39.528 125.200 1.00 80.27 136 GLY O CA 1
ATOM 16979 C C . GLY O 1 136 ? -81.779 39.742 123.838 1.00 82.33 136 GLY O C 1
ATOM 16980 O O . GLY O 1 136 ? -82.497 39.667 122.847 1.00 82.61 136 GLY O O 1
ATOM 16981 N N . ILE O 1 137 ? -80.483 40.014 123.745 1.00 80.81 137 ILE O N 1
ATOM 16982 C CA . ILE O 1 137 ? -79.899 40.144 122.411 1.00 81.72 137 ILE O CA 1
ATOM 16983 C C . ILE O 1 137 ? -79.906 38.770 121.727 1.00 66.08 137 ILE O C 1
ATOM 16984 O O . ILE O 1 137 ? -79.790 37.741 122.391 1.00 53.96 137 ILE O O 1
ATOM 16989 N N . LYS O 1 138 ? -80.115 38.787 120.409 1.00 55.83 138 LYS O N 1
ATOM 16990 C CA . LYS O 1 138 ? -80.103 37.599 119.588 1.00 56.70 138 LYS O CA 1
ATOM 16991 C C . LYS O 1 138 ? -79.161 37.837 118.440 1.00 57.56 138 LYS O C 1
ATOM 16992 O O . LYS O 1 138 ? -79.381 38.727 117.616 1.00 50.78 138 LYS O O 1
ATOM 16998 N N . PHE O 1 139 ? -78.073 37.067 118.424 1.00 51.40 139 PHE O N 1
ATOM 16999 C CA . PHE O 1 139 ? -77.061 37.214 117.402 1.00 46.84 139 PHE O CA 1
ATOM 17000 C C . PHE O 1 139 ? -77.452 36.481 116.152 1.00 45.87 139 PHE O C 1
ATOM 17001 O O . PHE O 1 139 ? -77.038 36.862 115.045 1.00 38.81 139 PHE O O 1
ATOM 17009 N N . THR O 1 140 ? -78.195 35.394 116.332 1.00 48.79 140 THR O N 1
ATOM 17010 C CA . THR O 1 140 ? -78.708 34.627 115.190 1.00 48.66 140 THR O CA 1
ATOM 17011 C C . THR O 1 140 ? -80.192 34.410 115.432 1.00 42.61 140 THR O C 1
ATOM 17012 O O . THR O 1 140 ? -80.629 34.467 116.583 1.00 43.25 140 THR O O 1
ATOM 17016 N N . PRO O 1 141 ? -80.940 34.056 114.373 1.00 41.10 141 PRO O N 1
ATOM 17017 C CA . PRO O 1 141 ? -82.303 33.573 114.586 1.00 45.57 141 PRO O CA 1
ATOM 17018 C C . PRO O 1 141 ? -82.407 32.151 115.166 1.00 47.96 141 PRO O C 1
ATOM 17019 O O . PRO O 1 141 ? -83.512 31.697 115.443 1.00 48.67 141 PRO O O 1
ATOM 17023 N N . THR O 1 142 ? -81.281 31.476 115.392 1.00 44.73 142 THR O N 1
ATOM 17024 C CA . THR O 1 142 ? -81.260 30.109 115.910 1.00 46.35 142 THR O CA 1
ATOM 17025 C C . THR O 1 142 ? -80.425 30.035 117.157 1.00 43.47 142 THR O C 1
ATOM 17026 O O . THR O 1 142 ? -79.359 29.451 117.201 1.00 47.22 142 THR O O 1
ATOM 17030 N N . GLN O 1 143 ? -80.923 30.645 118.197 1.00 42.23 143 GLN O N 1
ATOM 17031 C CA . GLN O 1 143 ? -80.141 30.825 119.371 1.00 46.68 143 GLN O CA 1
ATOM 17032 C C . GLN O 1 143 ? -80.593 29.915 120.490 1.00 42.19 143 GLN O C 1
ATOM 17033 O O . GLN O 1 143 ? -81.759 29.852 120.771 1.00 46.06 143 GLN O O 1
ATOM 17039 N N . PRO O 1 144 ? -79.654 29.231 121.172 1.00 47.56 144 PRO O N 1
ATOM 17040 C CA . PRO O 1 144 ? -80.088 28.327 122.237 1.00 46.30 144 PRO O CA 1
ATOM 17041 C C . PRO O 1 144 ? -80.770 29.062 123.349 1.00 48.61 144 PRO O C 1
ATOM 17042 O O . PRO O 1 144 ? -80.371 30.177 123.678 1.00 43.60 144 PRO O O 1
ATOM 17046 N N . ASP O 1 145 ? -81.729 28.391 123.969 1.00 51.42 145 ASP O N 1
ATOM 17047 C CA . ASP O 1 145 ? -82.452 28.916 125.098 1.00 47.38 145 ASP O CA 1
ATOM 17048 C C . ASP O 1 145 ? -81.714 28.567 126.368 1.00 44.84 145 ASP O C 1
ATOM 17049 O O . ASP O 1 145 ? -82.091 27.667 127.143 1.00 36.00 145 ASP O O 1
ATOM 17054 N N . ILE O 1 146 ? -80.702 29.377 126.646 1.00 43.65 146 ILE O N 1
ATOM 17055 C CA . ILE O 1 146 ? -79.887 29.154 127.853 1.00 46.76 146 ILE O CA 1
ATOM 17056 C C . ILE O 1 146 ? -80.610 29.469 129.160 1.00 48.19 146 ILE O C 1
ATOM 17057 O O . ILE O 1 146 ? -80.296 28.883 130.207 1.00 47.60 146 ILE O O 1
ATOM 17062 N N . GLN O 1 147 ? -81.580 30.386 129.111 1.00 56.33 147 GLN O N 1
ATOM 17063 C CA . GLN O 1 147 ? -82.410 30.665 130.304 1.00 61.38 147 GLN O CA 1
ATOM 17064 C C . GLN O 1 147 ? -83.142 29.400 130.755 1.00 53.18 147 GLN O C 1
ATOM 17065 O O . GLN O 1 147 ? -83.111 29.007 131.933 1.00 49.38 147 GLN O O 1
ATOM 17071 N N . LYS O 1 148 ? -83.753 28.709 129.802 1.00 49.19 148 LYS O N 1
ATOM 17072 C CA . LYS O 1 148 ? -84.444 27.478 130.138 1.00 51.97 148 LYS O CA 1
ATOM 17073 C C . LYS O 1 148 ? -83.485 26.473 130.778 1.00 50.71 148 LYS O C 1
ATOM 17074 O O . LYS O 1 148 ? -83.790 25.848 131.797 1.00 55.22 148 LYS O O 1
ATOM 17080 N N . ILE O 1 149 ? -82.314 26.303 130.164 1.00 55.59 149 ILE O N 1
ATOM 17081 C CA . ILE O 1 149 ? -81.322 25.348 130.669 1.00 49.20 149 ILE O CA 1
ATOM 17082 C C . ILE O 1 149 ? -80.867 25.756 132.054 1.00 48.69 149 ILE O C 1
ATOM 17083 O O . ILE O 1 149 ? -80.765 24.923 132.961 1.00 46.40 149 ILE O O 1
ATOM 17088 N N . TYR O 1 150 ? -80.583 27.041 132.207 1.00 51.71 150 TYR O N 1
ATOM 17089 C CA . TYR O 1 150 ? -80.118 27.562 133.504 1.00 63.56 150 TYR O CA 1
ATOM 17090 C C . TYR O 1 150 ? -81.125 27.248 134.621 1.00 67.50 150 TYR O C 1
ATOM 17091 O O . TYR O 1 150 ? -80.747 26.772 135.685 1.00 66.21 150 TYR O O 1
ATOM 17100 N N . GLU O 1 151 ? -82.416 27.469 134.350 1.00 73.16 151 GLU O N 1
ATOM 17101 C CA . GLU O 1 151 ? -83.471 27.174 135.342 1.00 79.17 151 GLU O CA 1
ATOM 17102 C C . GLU O 1 151 ? -83.561 25.683 135.636 1.00 70.50 151 GLU O C 1
ATOM 17103 O O . GLU O 1 151 ? -83.648 25.281 136.794 1.00 65.56 151 GLU O O 1
ATOM 17109 N N . ARG O 1 152 ? -83.493 24.857 134.600 1.00 66.46 152 ARG O N 1
ATOM 17110 C CA . ARG O 1 152 ? -83.526 23.414 134.826 1.00 67.88 152 ARG O CA 1
ATOM 17111 C C . ARG O 1 152 ? -82.382 22.982 135.727 1.00 69.04 152 ARG O C 1
ATOM 17112 O O . ARG O 1 152 ? -82.574 22.125 136.599 1.00 64.75 152 ARG O O 1
ATOM 17120 N N . LEU O 1 153 ? -81.204 23.593 135.553 1.00 68.16 153 LEU O N 1
ATOM 17121 C CA . LEU O 1 153 ? -80.045 23.204 136.366 1.00 66.62 153 LEU O CA 1
ATOM 17122 C C . LEU O 1 153 ? -80.228 23.564 137.836 1.00 72.16 153 LEU O C 1
ATOM 17123 O O . LEU O 1 153 ? -79.814 22.809 138.705 1.00 73.25 153 LEU O O 1
ATOM 17128 N N . GLN O 1 154 ? -80.884 24.690 138.115 1.00 74.12 154 GLN O N 1
ATOM 17129 C CA . GLN O 1 154 ? -81.238 25.037 139.500 1.00 74.32 154 GLN O CA 1
ATOM 17130 C C . GLN O 1 154 ? -81.990 23.905 140.253 1.00 76.22 154 GLN O C 1
ATOM 17131 O O . GLN O 1 154 ? -82.003 23.866 141.476 1.00 78.95 154 GLN O O 1
ATOM 17137 N N . GLN O 1 155 ? -82.584 22.970 139.521 1.00 84.31 155 GLN O N 1
ATOM 17138 C CA . GLN O 1 155 ? -82.689 21.566 140.065 1.00 88.04 155 GLN O CA 1
ATOM 17139 C C . GLN O 1 155 ? -82.805 20.440 139.010 1.00 91.72 155 GLN O C 1
ATOM 17140 O O . GLN O 1 155 ? -82.094 19.403 139.042 1.00 90.59 155 GLN O O 1
#

Radius of gyration: 68.06 Å; Cα contacts (8 Å, |Δi|>4): 1935; chains: 8; bounding box: 152×174×148 Å

Sequence (1200 aa):
IRNGFYIIKDRFFSDSDPYLKGNKKQNRPHYYCFEDSNYNGIYWIPLSSRIDKYKKIVSKRTGKGRNCDIIHIVKLDDSHESAFLIQDFPISDKYIEREYTIAGNHLRLTSEHAAKEIEEQKARKVLGLKRGIKFTPTQPDIQKIYERLQQIRNGFYIIKDRFFSDSDPYLKGNKKQNRPHYYCFEDSNYNGIYWIPLSSRIDKYKKIVSKRTGKGRNCDIIHIVKLDDSHESAFLIQDFPISDKYIEREYTIAGNHLRLTSEHAAKEIEEQKARKVLGLKRGIKFTPTQPDIQKIYERLQQIRNGFYIIKDRFFSDSDPYLKGNKKQNRPHYYCFEDSNYNGIYWIPLSSRIDKYKKIVSKRTGKGRNCDIIHIVKLDDSHESAFLIQDFPISDKYIEREYTIAGNHLRLTSEHAAKEIEEQKARKVLGLKRGIKFTPTQPDIQKIYERLQQIRNGFYIIKDRFFSDSDPYLKGNKKQNRPHYYCFEDSNYNGIYWIPLSSRIDKYKKIVSKRTGKGRNCDIIHIVKLDDSHESAFLIQDFPISDKYIEREYTIAGNHLRLTSEHAAKEIEEQKARKVLGLKRGIKFTPTQPDIQKIYERLQQIRNGFYIIKDRFFSDSDPYLKGNKKQNRPHYYCFEDSNYNGIYWIPLSSRIDKYKKIVSKRTGKGRNCDIIHIVKLDDSHESAFLIQDFPISDKYIEREYTIAGNHLRLTSEHAAKEIEEQKARKVLGLKRGIKFTPTQPDIQKIYERLQQIRNGFYIIKDRFFSDSDPYLKGNKKQNRPHYYCFEDSNYNGIYWIPLSSRIDKYKKIVSKRTGKGRNCDIIHIVKLDDSHESAFLIQDFPISDKYIEREYTIAGNHLRLTSEHAAKEIEEQKARKVLGLKRGIKFTPTQPDIQKIYERLQQIRNGFYIIKDRFFSDSDPYLKGNKKQNRPHYYCFEDSNYNGIYWIPLSSRIDKYKKIVSKRTGKGRNCDIIHIVKLDDSHESAFLIQDFPISDKYIEREYTIAGNHLRLTSEHAAKEIEEQKARKVLGLKRGIKFTPTQPDIQKIYERLQQIRNGFYIIKDRFFSDSDPYLKGNKKQNRPHYYCFEDSNYNGIYWIPLSSRIDKYKKIVSKRTGKGRNCDIIHIVKLDDSHESAFLIQDFPISDKYIEREYTIAGNHLRLTSEHAAKEIEEQKARKVLGLKRGIKFTPTQPDIQKIYERLQQ

CATH classification: 3.10.129.130

Solvent-accessible surface area: 70403 Å² total

Nearest PDB structures (foldseek):
  4rmo-assembly1_E  TM=1.007E+00  e=7.639E-29  Agathobacter rectalis DSM 17629
  7pjy-assembly1_x  TM=3.307E-01  e=3.106E+00  Escherichia coli K-12
  4rmo-assembly1_E  TM=1.006E+00  e=1.077E-28  Agathobacter rectalis DSM 17629
  7pjy-assembly1_x  TM=3.355E-01  e=4.559E+00  Escherichia coli K-12
  5y88-assembly1_C  TM=3.338E-01  e=6.236E+00  Saccharomyces cerevisiae S288C

Foldseek 3Di:
DAQFKFFFAVVLPVCDAPQADDSVHRDWIFHFQAADPPDGQKTDWTKDQPCVVVVVVQCVAVVVVHGDLQWDWDQFPVRGIMITRLQAEIDGDVRTDGADDDVPHGGGRPPVVSSVSNNVSNVVSVVVVVVDHPDPRYTPHVVVVVVVVD/DAQFKFFFAVVLCVVDAPQADDSVRRDWIFHFQAADPPDGQKTDWTKDQPCVVVVVVQCVQVVVVHGDLQWDWDQFPVRGIIITRLQAEIDGDVRTDGADDDVPHGGGRPPVVVSVSNNVSNVVSVVVVVVDHPDPRYTPHVVVVVVVVD/DAQFKFFFAVVLPVCDAPQADDSVHRDWIFHFQAADPPDGQKTDWTKDQPCVVVVVVQCVAVVVVHGDLQWDWDQFPVRGIIITRLQAEIDGDVRTDGADDDVPHGGGRPPVVVSVSNSVSNVVSVVVVVVDHPDPRYTPHVVVVVVVVD/DAQFKFFWAVVLPVCDAPQADDSVRRDWIFHFQAADPPDGQKTDWTKDQPCVVVVVVQCVQVVVVHGDLQWDWDQFPVRGIMITRLQAEIDGDVRTDDADDDVPHGGGRPPVVVSVSNNVSNVVNVVVVVVDHPDPRYTPHVVVVVVVVD/DAQFKFFWAPVLPVCDAPLADDSVHRDWIFHFQAADPPDGQKTDWTKDLPCVVVVVVQCVQVVVVHGDLQWDWDQFPVRGIMITRLQAEIDGDVRTDGADDDVPHGGGRPPVVVSVSNNVSNVVSVVVVVVDHPDPRYTPHVVVVVVVVD/DAQFKFFFAVVLPVVDAPQADDSVRRDWIFHFQAADPPDGQKTDWTKDQPCVVVVVVQCVQVVVVHGDLQWDWDQFPVRGIIITRLQAEIDGDVRTDGADDDVPHGGGRPPVVVSVSNNVSNVVSVVVVVVDDPDPRYTPHVVVVVVVVD/DAQFKFFFAVVLCVCDAPQADDSVHRDWIFHFQAADPPDGQKTDWTKDQPCVVVVVVQCVQVVVVHGDLQWDWDQFPVRGIIITRLQAEIDGDVRTDGADDDVPHGGGRPPVVVSVSNNVSNVVSVVVVVVDHPDPRYTPHVVVVVVVVD/DAQFKFFWAVVLPVCDAPLADDSVHRDWIFHFQAADPPDGQKTDWTKDQPCVVVVVVQCVQVVVVHGDLQWDWDQFPVRGIIITRLQAEMDGDVRTDGADDDVPHGGGRPPVVVSVSNNVSNVVSVVVVVVDHPDPRYTPHVVVVVVVVD

Secondary structure (DSSP, 8-state):
-TTBEEEE-HHHHH---TTSPP-TTTTS-EE---B-SSSTTEE--BEE--HHHHHHHHHHHHTTT----S-EEEE-TTSSEEEE-TT---EEGGGEEEE-EETTEEPB---HHHHHHHHHHHHHHH--TT---SSSS---HHHHHHHH--/-TTBEEEE-HHHHH---TTSPP-TTTTS-EE---B-SSSTTEE--BEE--HHHHHHHHHHHHTTT----SEEEEE-TTSSEEEEETT---EEGGGEEEE-EETTEE-B---HHHHHHHHHHHHHHH--TT---SSSS---HHHHHHHH--/-TTBEEEE-HHHHH---TTSPP-TTTTS-EE---B-SSSTT-B--BEE--HHHHHHHHHHHHTTT----SEEEEE-TTSSEEEEETT---B-GGGEEEE-EETTEE-B---HHHHHHHHHHHHHHH--TT---SSSS---HHHHHHHHH-/-TTBEEEE-HHHHH---TTSPP-TTTT--EE---B-SSSTTEE--BEE--HHHHHHHHHHHHTTT----SEEEEE-TTSSEEEEETT---EEGGGEEEE-EETTEEPB---HHHHHHHHHHHHHHH--TT---SSSS---HHHHHHHHH-/-TTBEEEE-HHHHH---TTSPP-TTTTS-EE---B-SSSTT-B--BEE--HHHHHHHHHHHHTTT---SSEEEEE-TTSSEEEEETT---B-GGGEEEE-EETTEE-B---HHHHHHHHHHHHHHH--TT---SSSS---HHHHHHHHH-/-TTBEEEE-HHHHH---TTSPP-TTTTS-EE---B-SSSTT-B--BEE--HHHHHHHHHHHHTTT----SEEEEE-TTSSEEEEETT---B-GGGEEEE-EETTEEPB---HHHHHHHHHHHHHHH--TT---SSSS---HHHHHHHH--/-TTBEEEE-HHHHH---TTSPP-TTTTS-EE---B-SSSTTEE--BEE--HHHHHHHHHHHHTTT----S-EEEE-TTSSEEEE-TT---EEGGGEEEE-EETTEEPB---HHHHHHHHHHHHHHH--TT---SSSS---HHHHHHHHH-/-TTBEEEE-HHHHH---TTSPP-TTTTS-EE---B-SSSTT-B--BEE--HHHHHHHHHHHHTTT----S-EEEE-TTSSEEEE-TT---B-GGGEEEE-EETTEE-B---HHHHHHHHHHHHHHH--TT---SSSS---HHHHHHHHH-

B-factor: mean 41.77, std 17.17, range [8.73, 142.69]